Protein AF-0000000084822245 (afdb_homodimer)

Foldseek 3Di:
DPDPDDPPPPPLDQAKFWDADDFDVVLVVLQLVQLLVFADADDDPDDDDLAADDCPVVLLVLSLCVNPPDDVVVVSVVLRLQFGKIWGWDDDPPDPGTKIKIKTWDAAPDLQAFEEEEEEFPPFFQSLLSVLQCCQRPNPDCVVFHHHGYMYIGQDPFQPIHFDDPPDPRLLRRLVVVLSVCVSVVQQAHEYEYQFALQLGQLSRSVSNNVCCLWPVCRHHQEYEHENDDFDQDDCVLDVVSNVQVVVCQVVVDCPDPRHVLLSVLQVPLPPPPPCPCVPVPPPVPDLLDLPVVQVVVLSHLSSLLVVLVQSLQQLQADDDDDSNSSVNRSCSCRSSGVSSSSVSSSSSSNDDDDCDDTDPDAHEYEYEWESEADPDPDPSLCRYPPHHGGRGTDGPSSSVSRHHYQHYHYHYYDCRRCSPRPSVVVSVRVSSRLVRCLPDPNVVSRSPCPPPPPDPPPCPPPPPDDDPDPPPPDPPDPPDPPDPDDPCVPPSVVSSVVNVCSNDDLPDDDPPVPPDDPPDVRPPPPPPDDPPPPDPDPPDDD/DPDPDDPPPPPQDQAKFWDADDFDVVLVVLVLVQLLVFADADDDPDDDDLAADDCCVVLLVLSLCVNPPDDVVVVSVVLRVQFGKIWGWDDDPPDPGTKIKIKTWDAAPDLQAFEEEEEEFPPFFQSLLSVLQCCQRPNPDCVVFHHHGYMYIGQDPFQPIHFDDPPDPRLLRRLVVVLSVCVSVVQQAHEYEYQFALQLGQLSRSVSNNVCCLWPVCRHHQEYEYENDDFDQDDCVLDVVLNVQVVVCQVVVDCPDPRHVLLSVLQVPLPPPPPCPCVPVPPPVPPLLDLPVVQVVVLSHLSSLLVVLVQSLQQLQADDDDDSNRSVVRSCSCRSSGVSSSSVSSSCSSNDDDDCDDTDPDAHEYFYEWESEADPDPDPSLCRYPPHHGGRGTDGPSSSVSRHHYQHYHYHYYDCRRCSPRPSVVRSVRVSSRLVRCLPDPNVVSSSPCPPPPPDPPPPPPPPPDDDPDDPPPDPPDPPDPPDPDPPCVPPSVVSSVVNVCSNDDLPDDDPPPPPDDPPDPRPPPPPPDDPPPPPPDPPDDD

pLDDT: mean 76.42, std 26.6, range [18.33, 98.88]

InterPro domains:
  IPR010497 Epoxide hydrolase, N-terminal [PF06441] (16-126)
  IPR029058 Alpha/Beta hydrolase fold [G3DSA:3.40.50.1820] (16-441)
  IPR029058 Alpha/Beta hydrolase fold [SSF53474] (12-353)

Secondary structure (DSSP, 8-state):
-------------S--EE------HHHHHHHHHHHHT--PPPPPSSSPPSSB--THHHHHHHHHHHHHT--HHHHHHHHHHHS-EEEEEE--TT-SSPEEEEEEEE--SSTT-EEEEEEPPTT--GGGGGGGHHHHHS-S-TTTS--EEEEEEPPTTSTTSPPPPTT--HHHHHHHHHHHHHHHTT-SSEEEEE-S-TTTSGGGHHHHHHHHHHHH-TTTEEEEEEES-------TTT-HHHHHHHHHHHHHTS--TT--HHHHHHHHHS-S------S-----TT----SHHHHHHHHH-HHHHHHHHHHHHHHTT-SSPPPHHHHHHHHHHHHTT-THHHHHHHHHHHH-----PPPPSSPPEEEEEEE-B--TTS-HHHHHSBSPPPP-----GGGGGGT-EEEEEEEESB---SHHHH-THHHHHHHHHHHHHHHHSTTHHHHH------S-----------------------------------HHHHHHHHHHHHHHS-TT---SSTTSSS-----TT------------------/-------------S--EE------HHHHHHHHHHHHT--PPPPPSSSPPSSB--THHHHHHHHHHHHHT--HHHHHHHHHHHS-EEEEEE--TT-SSPEEEEEEEE--SSTT-EEEEEEPPTT--GGGGGGGHHHHHS-S-TTTS--EEEEEEPPTTSTTSPPPPTT--HHHHHHHHHHHHHHHTT-SSEEEEE-S-TTTSGGGHHHHHHHHHHHH-TTTEEEEEEES-------TTT-HHHHHHHHHHHHHTS--TT--HHHHHHHHHS-S------S-----TT----SHHHHHHHTT-HHHHHHHHHHHHHHTT-SSPPPHHHHHHHHHHHHTT-THHHHHHHHHHHH-----PPPPSSPPEEEEEEE-B--TTS-HHHHHSBSPPPP-----GGGGGGT-EEEEEEEESB---SHHHH-THHHHHHHHHHHHHHHHSTTHHHHH------S----------------------------------HHHHHHHHHHHHHHHS-TT---SSTTSS------TT------------------

Sequence (1086 aa):
MATPLEPGAVLWDDEIRPYRIHVSSKYLDLTRQKLELTRLPHETSGPTSRDWWEPKTQIEPLIDFWLEKYDWRQQEDVFNDQLPQFRTAVTVPGSESPVRLHFVHVRSPHEHAVPLILVPPFPFANLSLGHLIRPLAEPEDPDEQQPFHVVIPSLPGLGFSDALPGNTPVIPATADILDLVMSRLSYKHYLVSNTSSAASSPAGIDWRLANHLAMYHSGSCLGAHFINPLLSAPTLKEAPLEWMKWSIARLFRAPLFGYQSEDMLSLNQAGPAPGRSTSPISPGPASVIEPNTPSYALCDSPVGLLTLVLKIIRVLGVQKDFSEADIITFTQTAWLPGPEAAMRLWAYCLTHQEKGLPRPAKKPDVAITVFSGVAKDADVEAQNTLPRAALVPYACPAWANVSYNAVHIRRIAGSPGLVARDRPELIGEGVRGLASRLLSSSGGSRLRNREQPGTAPLREVVVVVPPDSASGGESRPQPRSPQTMAPTAQGEATWRLERIRESSETPNKTRPEDRARAGPDADFDGASPDTIVVTPPLNEGLRMATPLEPGAVLWDDEIRPYRIHVSSKYLDLTRQKLELTRLPHETSGPTSRDWWEPKTQIEPLIDFWLEKYDWRQQEDVFNDQLPQFRTAVTVPGSESPVRLHFVHVRSPHEHAVPLILVPPFPFANLSLGHLIRPLAEPEDPDEQQPFHVVIPSLPGLGFSDALPGNTPVIPATADILDLVMSRLSYKHYLVSNTSSAASSPAGIDWRLANHLAMYHSGSCLGAHFINPLLSAPTLKEAPLEWMKWSIARLFRAPLFGYQSEDMLSLNQAGPAPGRSTSPISPGPASVIEPNTPSYALCDSPVGLLTLVLKIIRVLGVQKDFSEADIITFTQTAWLPGPEAAMRLWAYCLTHQEKGLPRPAKKPDVAITVFSGVAKDADVEAQNTLPRAALVPYACPAWANVSYNAVHIRRIAGSPGLVARDRPELIGEGVRGLASRLLSSSGGSRLRNREQPGTAPLREVVVVVPPDSASGGESRPQPRSPQTMAPTAQGEATWRLERIRESSETPNKTRPEDRARAGPDADFDGASPDTIVVTPPLNEGLR

Solvent-accessible surface area (backbone atoms only — not comparable to full-atom values): 61330 Å² total; per-residue (Å²): 134,80,78,74,78,71,82,76,71,75,70,78,53,86,52,79,38,81,48,70,80,69,80,43,62,69,59,54,50,49,50,50,55,50,60,69,65,38,25,50,59,67,78,63,56,67,63,76,53,69,61,42,56,77,57,62,81,60,46,55,58,49,52,49,41,53,74,72,69,54,54,65,69,61,49,43,49,48,49,53,72,73,42,57,32,30,33,32,45,40,83,47,90,87,43,93,59,60,34,39,41,22,29,36,55,46,75,27,90,51,82,75,27,33,41,32,40,43,35,38,43,53,89,51,38,35,80,76,50,60,84,56,44,53,64,38,26,58,32,94,47,55,90,82,35,72,26,19,25,40,34,28,45,21,55,63,15,27,48,77,12,38,49,68,42,50,86,54,62,60,58,65,52,51,34,51,50,52,54,48,49,39,45,69,68,42,37,70,34,32,35,31,25,29,41,30,34,19,59,48,28,67,69,22,49,26,41,51,33,33,49,46,33,22,55,74,35,47,88,31,26,62,24,27,24,38,31,28,50,90,62,57,77,56,38,66,88,83,28,48,68,57,19,50,48,48,51,51,23,62,73,64,68,44,59,41,91,75,39,44,63,65,49,55,52,26,58,64,65,51,43,81,60,77,63,79,62,64,57,60,75,68,58,51,75,74,73,60,76,54,41,53,50,59,22,35,9,41,44,44,10,70,65,15,36,42,43,46,52,53,48,50,46,41,28,34,37,55,74,64,79,72,52,73,65,52,52,50,49,55,37,47,45,33,53,73,70,34,47,42,40,40,36,45,51,50,38,46,50,66,74,45,72,80,73,85,63,78,77,55,92,65,57,35,39,28,12,39,39,26,33,52,22,73,61,91,78,60,66,60,64,57,65,53,22,36,76,40,48,40,73,50,69,52,33,56,67,62,38,44,55,74,67,31,38,74,74,28,80,42,83,40,85,33,59,64,35,33,24,61,75,60,43,46,65,57,55,55,52,36,47,39,42,34,48,53,54,39,49,73,38,93,55,24,64,57,52,51,62,68,61,69,58,80,65,75,76,70,78,75,80,68,77,78,72,79,77,83,80,78,76,78,75,76,77,73,72,79,74,72,76,79,72,78,73,76,85,70,82,69,62,61,68,52,48,53,53,43,52,23,42,58,66,21,43,66,87,74,76,75,72,82,75,86,65,76,77,78,71,87,59,79,44,86,72,64,83,61,86,75,82,81,74,75,74,72,79,78,79,78,80,80,128,131,81,78,76,79,72,83,75,73,75,72,80,53,83,53,79,37,82,48,72,80,66,79,45,64,68,58,54,51,49,50,50,56,50,60,70,63,39,25,49,59,68,78,62,57,67,64,77,54,70,60,41,54,78,59,61,82,62,46,54,59,49,52,50,40,53,74,70,68,54,53,65,69,60,49,45,49,49,49,52,72,73,43,57,33,30,33,33,46,39,81,48,90,86,44,94,59,61,35,39,42,22,29,36,57,46,76,29,90,50,83,77,28,33,41,31,38,44,35,37,42,55,90,51,40,34,81,76,50,61,84,58,46,53,64,37,25,58,32,94,47,55,91,82,35,72,25,20,24,41,33,27,44,22,55,62,16,27,48,78,11,38,50,69,41,49,86,54,62,59,58,66,51,51,33,51,49,51,54,48,50,38,46,71,69,43,37,71,36,32,36,32,27,28,39,31,35,21,61,48,30,67,71,22,50,27,40,51,33,33,49,46,33,22,55,74,35,47,89,32,25,64,22,28,25,38,32,29,50,90,63,57,78,58,39,65,87,82,28,48,69,55,19,48,47,49,51,51,24,61,74,65,69,42,59,41,91,75,40,44,63,64,50,54,53,24,56,64,64,52,42,80,61,78,62,80,64,65,57,59,76,68,56,54,76,76,69,60,76,54,41,54,51,60,22,35,10,41,43,44,9,70,65,13,36,42,43,48,51,52,48,50,48,41,27,34,36,56,74,63,81,72,52,73,66,52,53,50,49,56,38,46,45,35,52,73,70,33,47,42,41,40,36,44,51,48,39,47,48,65,72,45,72,82,73,85,64,77,77,55,92,65,59,36,38,27,11,40,38,26,33,54,22,73,62,90,80,59,67,63,63,56,66,53,23,35,76,40,47,42,72,51,69,52,31,55,67,60,37,44,55,73,67,31,38,74,74,29,80,44,84,40,87,32,59,62,36,35,23,61,74,60,43,45,65,56,55,54,52,36,46,37,42,36,47,54,53,40,48,73,38,94,55,25,63,57,50,51,63,68,62,68,58,81,64,74,76,69,80,75,80,68,77,79,72,79,77,84,81,77,78,80,73,74,76,73,69,77,78,70,76,80,71,79,74,74,86,68,82,66,61,60,67,51,48,52,51,44,50,25,41,58,65,20,43,68,80,69,78,77,72,84,76,84,69,77,78,78,70,87,59,79,47,82,69,62,84,62,84,74,80,81,76,74,75,72,80,77,81,78,83,83,126

Organism: Colletotrichum graminicola (strain M1.001 / M2 / FGSC 10212) (NCBI:txid645133)

Radius of gyration: 34.39 Å; Cα contacts (8 Å, |Δi|>4): 1720; chains: 2; bounding box: 79×116×100 Å

Structure (mmCIF, N/CA/C/O backbone):
data_AF-0000000084822245-model_v1
#
loop_
_entity.id
_entity.type
_entity.pdbx_description
1 polymer 'Epoxide hydrolase'
#
loop_
_atom_site.group_PDB
_atom_site.id
_atom_site.type_symbol
_atom_site.label_atom_id
_atom_site.label_alt_id
_atom_site.label_comp_id
_atom_site.label_asym_id
_atom_site.label_entity_id
_atom_site.label_seq_id
_atom_site.pdbx_PDB_ins_code
_atom_site.Cartn_x
_atom_site.Cartn_y
_atom_site.Cartn_z
_atom_site.occupancy
_atom_site.B_iso_or_equiv
_atom_site.auth_seq_id
_atom_site.auth_comp_id
_atom_site.auth_asym_id
_atom_site.auth_atom_id
_atom_site.pdbx_PDB_model_num
ATOM 1 N N . MET A 1 1 ? 24.109 5.301 -55.281 1 18.33 1 MET A N 1
ATOM 2 C CA . MET A 1 1 ? 22.719 5.133 -54.844 1 18.33 1 MET A CA 1
ATOM 3 C C . MET A 1 1 ? 22.609 4.027 -53.812 1 18.33 1 MET A C 1
ATOM 5 O O . MET A 1 1 ? 22.672 2.844 -54.156 1 18.33 1 MET A O 1
ATOM 9 N N . ALA A 1 2 ? 23.188 4.062 -52.656 1 20.89 2 ALA A N 1
ATOM 10 C CA . ALA A 1 2 ? 23.516 3.035 -51.688 1 20.89 2 ALA A CA 1
ATOM 11 C C . ALA A 1 2 ? 22.25 2.414 -51.094 1 20.89 2 ALA A C 1
ATOM 13 O O . ALA A 1 2 ? 21.328 3.129 -50.688 1 20.89 2 ALA A O 1
ATOM 14 N N . THR A 1 3 ? 21.812 1.276 -51.625 1 23.02 3 THR A N 1
ATOM 15 C CA . THR A 1 3 ? 20.547 0.633 -51.312 1 23.02 3 THR A CA 1
ATOM 16 C C . THR A 1 3 ? 20.406 0.38 -49.812 1 23.02 3 THR A C 1
ATOM 18 O O . THR A 1 3 ? 21.281 -0.234 -49.219 1 23.02 3 THR A O 1
ATOM 21 N N . PRO A 1 4 ? 19.672 1.119 -49.031 1 25.36 4 PRO A N 1
ATOM 22 C CA . PRO A 1 4 ? 19.594 1.156 -47.562 1 25.36 4 PRO A CA 1
ATOM 23 C C . PRO A 1 4 ? 19.234 -0.201 -46.969 1 25.36 4 PRO A C 1
ATOM 25 O O . PRO A 1 4 ? 18.422 -0.937 -47.531 1 25.36 4 PRO A O 1
ATOM 28 N N . LEU A 1 5 ? 20.141 -0.923 -46.438 1 27.14 5 LEU A N 1
ATOM 29 C CA . LEU A 1 5 ? 19.969 -2.262 -45.875 1 27.14 5 LEU A CA 1
ATOM 30 C C . LEU A 1 5 ? 18.75 -2.322 -44.969 1 27.14 5 LEU A C 1
ATOM 32 O O . LEU A 1 5 ? 18.562 -1.444 -44.125 1 27.14 5 LEU A O 1
ATOM 36 N N . GLU A 1 6 ? 17.578 -2.865 -45.375 1 26.8 6 GLU A N 1
ATOM 37 C CA . GLU A 1 6 ? 16.266 -3.027 -44.781 1 26.8 6 GLU A CA 1
ATOM 38 C C . GLU A 1 6 ? 16.359 -3.561 -43.344 1 26.8 6 GLU A C 1
ATOM 40 O O . GLU A 1 6 ? 17.219 -4.41 -43.062 1 26.8 6 GLU A O 1
ATOM 45 N N . PRO A 1 7 ? 16.125 -2.826 -42.281 1 31.34 7 PRO A N 1
ATOM 46 C CA . PRO A 1 7 ? 16.188 -3.248 -40.875 1 31.34 7 PRO A CA 1
ATOM 47 C C . PRO A 1 7 ? 15.68 -4.672 -40.656 1 31.34 7 PRO A C 1
ATOM 49 O O . PRO A 1 7 ? 14.586 -5.016 -41.125 1 31.34 7 PRO A O 1
ATOM 52 N N . GLY A 1 8 ? 16.406 -5.727 -40.844 1 27.72 8 GLY A N 1
ATOM 53 C CA . GLY A 1 8 ? 16.031 -7.129 -40.75 1 27.72 8 GLY A CA 1
ATOM 54 C C . GLY A 1 8 ? 15.117 -7.434 -39.594 1 27.72 8 GLY A C 1
ATOM 55 O O . GLY A 1 8 ? 15.43 -7.105 -38.438 1 27.72 8 GLY A O 1
ATOM 56 N N . ALA A 1 9 ? 13.75 -7.43 -39.562 1 31.97 9 ALA A N 1
ATOM 57 C CA . ALA A 1 9 ? 12.672 -8.023 -38.781 1 31.97 9 ALA A CA 1
ATOM 58 C C . ALA A 1 9 ? 13.117 -9.336 -38.156 1 31.97 9 ALA A C 1
ATOM 60 O O . ALA A 1 9 ? 13.383 -10.32 -38.844 1 31.97 9 ALA A O 1
ATOM 61 N N . VAL A 1 10 ? 14.094 -9.328 -37.281 1 34.47 10 VAL A N 1
ATOM 62 C CA . VAL A 1 10 ? 14.266 -10.617 -36.594 1 34.47 10 VAL A CA 1
ATOM 63 C C . VAL A 1 10 ? 12.93 -11.352 -36.562 1 34.47 10 VAL A C 1
ATOM 65 O O . VAL A 1 10 ? 11.969 -10.875 -35.938 1 34.47 10 VAL A O 1
ATOM 68 N N . LEU A 1 11 ? 12.406 -11.875 -37.438 1 36.94 11 LEU A N 1
ATOM 69 C CA . LEU A 1 11 ? 11.289 -12.812 -37.531 1 36.94 11 LEU A CA 1
ATOM 70 C C . LEU A 1 11 ? 11.164 -13.656 -36.281 1 36.94 11 LEU A C 1
ATOM 72 O O . LEU A 1 11 ? 11.977 -14.555 -36.031 1 36.94 11 LEU A O 1
ATOM 76 N N . TRP A 1 12 ? 11.031 -13.109 -35.062 1 48.22 12 TRP A N 1
ATOM 77 C CA . TRP A 1 12 ? 10.664 -13.875 -33.875 1 48.22 12 TRP A CA 1
ATOM 78 C C . TRP A 1 12 ? 9.734 -15.031 -34.219 1 48.22 12 TRP A C 1
ATOM 80 O O . TRP A 1 12 ? 8.625 -14.82 -34.719 1 48.22 12 TRP A O 1
ATOM 90 N N . ASP A 1 13 ? 10.195 -16.078 -34.75 1 58.66 13 ASP A N 1
ATOM 91 C CA . ASP A 1 13 ? 9.594 -17.344 -35.188 1 58.66 13 ASP A CA 1
ATOM 92 C C . ASP A 1 13 ? 8.938 -18.078 -34 1 58.66 13 ASP A C 1
ATOM 94 O O . ASP A 1 13 ? 9.258 -17.797 -32.844 1 58.66 13 ASP A O 1
ATOM 98 N N . ASP A 1 14 ? 7.746 -18.719 -34.156 1 73.56 14 ASP A N 1
ATOM 99 C CA . ASP A 1 14 ? 6.883 -19.578 -33.344 1 73.56 14 ASP A CA 1
ATOM 100 C C . ASP A 1 14 ? 7.664 -20.734 -32.75 1 73.56 14 ASP A C 1
ATOM 102 O O . ASP A 1 14 ? 7.082 -21.641 -32.125 1 73.56 14 ASP A O 1
ATOM 106 N N . GLU A 1 15 ? 9.023 -20.562 -32.656 1 86.88 15 GLU A N 1
ATOM 107 C CA . GLU A 1 15 ? 9.812 -21.719 -32.219 1 86.88 15 GLU A CA 1
ATOM 108 C C . GLU A 1 15 ? 10.07 -21.688 -30.719 1 86.88 15 GLU A C 1
ATOM 110 O O . GLU A 1 15 ? 10.25 -20.625 -30.141 1 86.88 15 GLU A O 1
ATOM 115 N N . ILE A 1 16 ? 9.992 -22.812 -30.031 1 94 16 ILE A N 1
ATOM 116 C CA . ILE A 1 16 ? 10.398 -23.031 -28.641 1 94 16 ILE A CA 1
ATOM 117 C C . ILE A 1 16 ? 11.906 -23.266 -28.578 1 94 16 ILE A C 1
ATOM 119 O O . ILE A 1 16 ? 12.438 -24.156 -29.234 1 94 16 ILE A O 1
ATOM 123 N N . ARG A 1 17 ? 12.641 -22.453 -27.781 1 93.75 17 ARG A N 1
ATOM 124 C CA . ARG A 1 17 ? 14.094 -22.547 -27.672 1 93.75 17 ARG A CA 1
ATOM 125 C C . ARG A 1 17 ? 14.516 -22.828 -26.234 1 93.75 17 ARG A C 1
ATOM 127 O O . ARG A 1 17 ? 13.938 -22.281 -25.281 1 93.75 17 ARG A O 1
ATOM 134 N N . PRO A 1 18 ? 15.492 -23.75 -26.141 1 95 18 PRO A N 1
ATOM 135 C CA . PRO A 1 18 ? 16.062 -23.891 -24.797 1 95 18 PRO A CA 1
ATOM 136 C C . PRO A 1 18 ? 16.594 -22.562 -24.234 1 95 18 PRO A C 1
ATOM 138 O O . PRO A 1 18 ? 17.062 -21.719 -25 1 95 18 PRO A O 1
ATOM 141 N N . TYR A 1 19 ? 16.469 -22.438 -22.922 1 95.44 19 TYR A N 1
ATOM 142 C CA . TYR A 1 19 ? 16.859 -21.188 -22.281 1 95.44 19 TYR A CA 1
ATOM 143 C C . TYR A 1 19 ? 17.75 -21.469 -21.062 1 95.44 19 TYR A C 1
ATOM 145 O O . TYR A 1 19 ? 17.484 -22.391 -20.297 1 95.44 19 TYR A O 1
ATOM 153 N N . ARG A 1 20 ? 18.828 -20.766 -20.969 1 95.31 20 ARG A N 1
ATOM 154 C CA . ARG A 1 20 ? 19.672 -20.766 -19.797 1 95.31 20 ARG A CA 1
ATOM 155 C C . ARG A 1 20 ? 19.766 -19.375 -19.172 1 95.31 20 ARG A C 1
ATOM 157 O O . ARG A 1 20 ? 20.078 -18.406 -19.875 1 95.31 20 ARG A O 1
ATOM 164 N N . ILE A 1 21 ? 19.547 -19.312 -17.906 1 95.81 21 ILE A N 1
ATOM 165 C CA . ILE A 1 21 ? 19.594 -18.047 -17.203 1 95.81 21 ILE A CA 1
ATOM 166 C C . ILE A 1 21 ? 21.031 -17.562 -17.109 1 95.81 21 ILE A C 1
ATOM 168 O O . ILE A 1 21 ? 21.938 -18.344 -16.781 1 95.81 21 ILE A O 1
ATOM 172 N N . HIS A 1 22 ? 21.219 -16.375 -17.453 1 95.25 22 HIS A N 1
ATOM 173 C CA . HIS A 1 22 ? 22.5 -15.711 -17.25 1 95.25 22 HIS A CA 1
ATOM 174 C C . HIS A 1 22 ? 22.312 -14.227 -16.938 1 95.25 22 HIS A C 1
ATOM 176 O O . HIS A 1 22 ? 22.094 -13.422 -17.844 1 95.25 22 HIS A O 1
ATOM 182 N N . VAL A 1 23 ? 22.547 -13.852 -15.719 1 94.25 23 VAL A N 1
ATOM 183 C CA . VAL A 1 23 ? 22.359 -12.477 -15.281 1 94.25 23 VAL A CA 1
ATOM 184 C C . VAL A 1 23 ? 23.688 -11.719 -15.391 1 94.25 23 VAL A C 1
ATOM 186 O O . VAL A 1 23 ? 24.734 -12.219 -14.984 1 94.25 23 VAL A O 1
ATOM 189 N N . SER A 1 24 ? 23.578 -10.523 -15.898 1 93.12 24 SER A N 1
ATOM 190 C CA . SER A 1 24 ? 24.766 -9.688 -16.031 1 93.12 24 SER A CA 1
ATOM 191 C C . SER A 1 24 ? 25.359 -9.344 -14.664 1 93.12 24 SER A C 1
ATOM 193 O O . SER A 1 24 ? 24.625 -9.117 -13.703 1 93.12 24 SER A O 1
ATOM 195 N N . SER A 1 25 ? 26.688 -9.289 -14.633 1 93.06 25 SER A N 1
ATOM 196 C CA . SER A 1 25 ? 27.391 -8.93 -13.398 1 93.06 25 SER A CA 1
ATOM 197 C C . SER A 1 25 ? 27.047 -7.508 -12.969 1 93.06 25 SER A C 1
ATOM 199 O O . SER A 1 25 ? 27.094 -7.191 -11.773 1 93.06 25 SER A O 1
ATOM 201 N N . LYS A 1 26 ? 26.734 -6.727 -13.898 1 91.88 26 LYS A N 1
ATOM 202 C CA . LYS A 1 26 ? 26.359 -5.344 -13.594 1 91.88 26 LYS A CA 1
ATOM 203 C C . LYS A 1 26 ? 25.219 -5.285 -12.594 1 91.88 26 L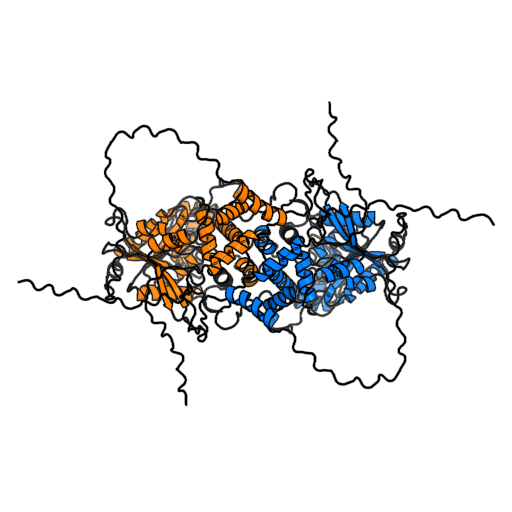YS A C 1
ATOM 205 O O . LYS A 1 26 ? 25.25 -4.5 -11.641 1 91.88 26 LYS A O 1
ATOM 210 N N . TYR A 1 27 ? 24.281 -6.141 -12.781 1 92.38 27 TYR A N 1
ATOM 211 C CA . TYR A 1 27 ? 23.094 -6.137 -11.922 1 92.38 27 TYR A CA 1
ATOM 212 C C . TYR A 1 27 ? 23.406 -6.777 -10.57 1 92.38 27 TYR A C 1
ATOM 214 O O . TYR A 1 27 ? 22.844 -6.383 -9.547 1 92.38 27 TYR A O 1
ATOM 222 N N . LEU A 1 28 ? 24.281 -7.727 -10.602 1 95.75 28 LEU A N 1
ATOM 223 C CA . LEU A 1 28 ? 24.703 -8.336 -9.344 1 95.75 28 LEU A CA 1
ATOM 224 C C . LEU A 1 28 ? 25.531 -7.363 -8.516 1 95.75 28 LEU A C 1
ATOM 226 O O . LEU A 1 28 ? 25.375 -7.277 -7.297 1 95.75 28 LEU A O 1
ATOM 230 N N . ASP A 1 29 ? 26.375 -6.605 -9.203 1 95.88 29 ASP A N 1
ATOM 231 C CA . ASP A 1 29 ? 27.172 -5.586 -8.531 1 95.88 29 ASP A CA 1
ATOM 232 C C . ASP A 1 29 ? 26.281 -4.477 -7.973 1 95.88 29 ASP A C 1
ATOM 234 O O . ASP A 1 29 ? 26.484 -4.012 -6.848 1 95.88 29 ASP A O 1
ATOM 238 N N . LEU A 1 30 ? 25.328 -4.082 -8.758 1 95.31 30 LEU A N 1
ATOM 239 C CA . LEU A 1 30 ? 24.391 -3.072 -8.305 1 95.31 30 LEU A CA 1
ATOM 240 C C . LEU A 1 30 ? 23.641 -3.543 -7.059 1 95.31 30 LEU A C 1
ATOM 242 O O . LEU A 1 30 ? 23.438 -2.766 -6.125 1 95.31 30 LEU A O 1
ATOM 246 N N . THR A 1 31 ? 23.219 -4.809 -7.086 1 97.12 31 THR A N 1
ATOM 247 C CA . THR A 1 31 ? 22.531 -5.379 -5.938 1 97.12 31 THR A CA 1
ATOM 248 C C . THR A 1 31 ? 23.391 -5.301 -4.684 1 97.12 31 THR A C 1
ATOM 250 O O . THR A 1 31 ? 22.922 -4.898 -3.621 1 97.12 31 THR A O 1
ATOM 253 N N . ARG A 1 32 ? 24.625 -5.617 -4.84 1 96.94 32 ARG A N 1
ATOM 254 C CA . ARG A 1 32 ? 25.547 -5.586 -3.711 1 96.94 32 ARG A CA 1
ATOM 255 C C . ARG A 1 32 ? 25.75 -4.16 -3.203 1 96.94 32 ARG A C 1
ATOM 257 O O . ARG A 1 32 ? 25.703 -3.916 -1.994 1 96.94 32 ARG A O 1
ATOM 264 N N . GLN A 1 33 ? 25.953 -3.219 -4.094 1 96.94 33 GLN A N 1
ATOM 265 C CA . GLN A 1 33 ? 26.141 -1.821 -3.721 1 96.94 33 GLN A CA 1
ATOM 266 C C . GLN A 1 33 ? 24.938 -1.287 -2.961 1 96.94 33 GLN A C 1
ATOM 268 O O . GLN A 1 33 ? 25.078 -0.619 -1.936 1 96.94 33 GLN A O 1
ATOM 273 N N . LYS A 1 34 ? 23.797 -1.631 -3.428 1 97.12 34 LYS A N 1
ATOM 274 C CA . LYS A 1 34 ? 22.562 -1.165 -2.787 1 97.12 34 LYS A CA 1
ATOM 275 C C . LYS A 1 34 ? 22.391 -1.8 -1.411 1 97.12 34 LYS A C 1
ATOM 277 O O . LYS A 1 34 ? 21.969 -1.135 -0.465 1 97.12 34 LYS A O 1
ATOM 282 N N . LEU A 1 35 ? 22.703 -3.051 -1.323 1 97.06 35 LEU A N 1
ATOM 283 C CA . LEU A 1 35 ? 22.594 -3.723 -0.033 1 97.06 35 LEU A CA 1
ATOM 284 C C . LEU A 1 35 ? 23.578 -3.125 0.973 1 97.06 35 LEU A C 1
ATOM 286 O O . LEU A 1 35 ? 23.25 -2.979 2.152 1 97.06 35 LEU A O 1
ATOM 290 N N . GLU A 1 36 ? 24.703 -2.719 0.526 1 95.31 36 GLU A N 1
ATOM 291 C CA . GLU A 1 36 ? 25.719 -2.143 1.404 1 95.31 36 GLU A CA 1
ATOM 292 C C . GLU A 1 36 ? 25.281 -0.771 1.916 1 95.31 36 GLU A C 1
ATOM 294 O O . GLU A 1 36 ? 25.703 -0.349 2.998 1 95.31 36 GLU A O 1
ATOM 299 N N . LEU A 1 37 ? 24.422 -0.108 1.154 1 95.38 37 LEU A N 1
ATOM 300 C CA . LEU A 1 37 ? 23.969 1.233 1.51 1 95.38 37 LEU A CA 1
ATOM 301 C C . LEU A 1 37 ? 22.594 1.188 2.178 1 95.38 37 LEU A C 1
ATOM 303 O O . LEU A 1 37 ? 21.922 2.215 2.295 1 95.38 37 LEU A O 1
ATOM 307 N N . THR A 1 38 ? 22.234 0.016 2.611 1 95.75 38 THR A N 1
ATOM 308 C CA . THR A 1 38 ? 20.891 -0.171 3.148 1 95.75 38 THR A CA 1
ATOM 309 C C . THR A 1 38 ? 20.656 0.739 4.352 1 95.75 38 THR A C 1
ATOM 311 O O . THR A 1 38 ? 21.531 0.876 5.211 1 95.75 38 THR A O 1
ATOM 314 N N . ARG A 1 39 ? 19.516 1.399 4.34 1 94.94 39 ARG A N 1
ATOM 315 C CA . ARG A 1 39 ? 19.047 2.166 5.484 1 94.94 39 ARG A CA 1
ATOM 316 C C . ARG A 1 39 ? 17.719 1.612 5.996 1 94.94 39 ARG A C 1
ATOM 318 O O . ARG A 1 39 ? 16.719 1.635 5.285 1 94.94 39 ARG A O 1
ATOM 325 N N . LEU A 1 40 ? 17.703 1.13 7.25 1 93.88 40 LEU A N 1
ATOM 326 C CA . LEU A 1 40 ? 16.516 0.5 7.84 1 93.88 40 LEU A CA 1
ATOM 327 C C . LEU A 1 40 ? 15.727 1.504 8.664 1 93.88 40 LEU A C 1
ATOM 329 O O . LEU A 1 40 ? 16.281 2.486 9.164 1 93.88 40 LEU A O 1
ATOM 333 N N . PRO A 1 41 ? 14.406 1.301 8.766 1 92.56 41 PRO A N 1
ATOM 334 C CA . PRO A 1 41 ? 13.594 2.148 9.648 1 92.56 41 PRO A CA 1
ATOM 335 C C . PRO A 1 41 ? 14.047 2.086 11.102 1 92.56 41 PRO A C 1
ATOM 337 O O . PRO A 1 41 ? 14.547 1.051 11.555 1 92.56 41 PRO A O 1
ATOM 340 N N . HIS A 1 42 ? 13.742 3.234 11.789 1 86.94 42 HIS A N 1
ATOM 341 C CA . HIS A 1 42 ? 14.016 3.27 13.227 1 86.94 42 HIS A CA 1
ATOM 342 C C . HIS A 1 42 ? 12.945 2.508 14.008 1 86.94 42 HIS A C 1
ATOM 344 O O . HIS A 1 42 ? 11.773 2.52 13.633 1 86.94 42 HIS A O 1
ATOM 350 N N . GLU A 1 43 ? 13.422 1.843 15 1 78.38 43 GLU A N 1
ATOM 351 C CA . GLU A 1 43 ? 12.469 1.175 15.875 1 78.38 43 GLU A CA 1
ATOM 352 C C . GLU A 1 43 ? 11.875 2.148 16.891 1 78.38 43 GLU A C 1
ATOM 354 O O . GLU A 1 43 ? 12.508 3.152 17.234 1 78.38 43 GLU A O 1
ATOM 359 N N . THR A 1 44 ? 10.641 1.865 17.156 1 71.12 44 THR A N 1
ATOM 360 C CA . THR A 1 44 ? 10.008 2.697 18.172 1 71.12 44 THR A CA 1
ATOM 361 C C . THR A 1 44 ? 10.539 2.35 19.562 1 71.12 44 THR A C 1
ATOM 363 O O . THR A 1 44 ? 11.039 1.24 19.781 1 71.12 44 THR A O 1
ATOM 366 N N . SER A 1 45 ? 10.531 3.367 20.328 1 65.06 45 SER A N 1
ATOM 367 C CA . SER A 1 45 ? 10.875 3.117 21.734 1 65.06 45 SER A CA 1
ATOM 368 C C . SER A 1 45 ? 9.758 2.367 22.453 1 65.06 45 SER A C 1
ATOM 370 O O . SER A 1 45 ? 8.578 2.564 22.141 1 65.06 45 SER A O 1
ATOM 372 N N . GLY A 1 46 ? 10.133 1.333 23.156 1 62.94 46 GLY A N 1
ATOM 373 C CA . GLY A 1 46 ? 9.156 0.621 23.969 1 62.94 46 GLY A CA 1
ATOM 374 C C . GLY A 1 46 ? 8.828 -0.758 23.422 1 62.94 46 GLY A C 1
ATOM 375 O O . GLY A 1 46 ? 9.609 -1.333 22.672 1 62.94 46 GLY A O 1
ATOM 376 N N . PRO A 1 47 ? 7.66 -1.082 23.891 1 60.31 47 PRO A N 1
ATOM 377 C CA . PRO A 1 47 ? 7.242 -2.436 23.516 1 60.31 47 PRO A CA 1
ATOM 378 C C . PRO A 1 47 ? 6.895 -2.562 22.031 1 60.31 47 PRO A C 1
ATOM 380 O O . PRO A 1 47 ? 6.57 -1.565 21.391 1 60.31 47 PRO A O 1
ATOM 383 N N . THR A 1 48 ? 6.977 -3.67 21.656 1 67.88 48 THR A N 1
ATOM 384 C CA . THR A 1 48 ? 6.613 -4.004 20.281 1 67.88 48 THR A CA 1
ATOM 385 C C . THR A 1 48 ? 5.156 -3.639 20 1 67.88 48 THR A C 1
ATOM 387 O O . THR A 1 48 ? 4.32 -3.682 20.906 1 67.88 48 THR A O 1
ATOM 390 N N . SER A 1 49 ? 4.965 -3.246 18.812 1 73.06 49 SER A N 1
ATOM 391 C CA . SER A 1 49 ? 3.621 -2.84 18.406 1 73.06 49 SER A CA 1
ATOM 392 C C . SER A 1 49 ? 2.631 -3.992 18.547 1 73.06 49 SER A C 1
ATOM 394 O O . SER A 1 49 ? 2.953 -5.137 18.219 1 73.06 49 SER A O 1
ATOM 396 N N . ARG A 1 50 ? 1.525 -3.738 19.031 1 74.94 50 ARG A N 1
ATOM 397 C CA . ARG A 1 50 ? 0.445 -4.719 19.094 1 74.94 50 ARG A CA 1
ATOM 398 C C . ARG A 1 50 ? -0.297 -4.805 17.766 1 74.94 50 ARG A C 1
ATOM 400 O O . ARG A 1 50 ? -1.013 -5.777 17.516 1 74.94 50 ARG A O 1
ATOM 407 N N . ASP A 1 51 ? -0.002 -3.789 16.922 1 76.81 51 ASP A N 1
ATOM 408 C CA . ASP A 1 51 ? -0.836 -3.682 15.734 1 76.81 51 ASP A CA 1
ATOM 409 C C . ASP A 1 51 ? -0.098 -4.199 14.5 1 76.81 51 ASP A C 1
ATOM 411 O O . ASP A 1 51 ? -0.715 -4.75 13.586 1 76.81 51 ASP A O 1
ATOM 415 N N . TRP A 1 52 ? 1.204 -4.008 14.531 1 81.5 52 TRP A N 1
ATOM 416 C CA . TRP A 1 52 ? 1.911 -4.266 13.281 1 81.5 52 TRP A CA 1
ATOM 417 C C . TRP A 1 52 ? 3.113 -5.176 13.508 1 81.5 52 TRP A C 1
ATOM 419 O O . TRP A 1 52 ? 3.787 -5.074 14.539 1 81.5 52 TRP A O 1
ATOM 429 N N . TRP A 1 53 ? 3.314 -5.992 12.531 1 82.25 53 TRP A N 1
ATOM 430 C CA . TRP A 1 53 ? 4.48 -6.871 12.508 1 82.25 53 TRP A CA 1
ATOM 431 C C . TRP A 1 53 ? 5.77 -6.062 12.391 1 82.25 53 TRP A C 1
ATOM 433 O O . TRP A 1 53 ? 5.812 -5.051 11.695 1 82.25 53 TRP A O 1
ATOM 443 N N . GLU A 1 54 ? 6.785 -6.406 13.203 1 84.25 54 GLU A N 1
ATOM 444 C CA . GLU A 1 54 ? 8.109 -5.785 13.195 1 84.25 54 GLU A CA 1
ATOM 445 C C . GLU A 1 54 ? 9.164 -6.742 12.656 1 84.25 54 GLU A C 1
ATOM 447 O O . GLU A 1 54 ? 9.766 -7.5 13.414 1 84.25 54 GLU A O 1
ATOM 452 N N . PRO A 1 55 ? 9.516 -6.512 11.391 1 88.38 55 PRO A N 1
ATOM 453 C CA . PRO A 1 55 ? 10.328 -7.543 10.734 1 88.38 55 PRO A CA 1
ATOM 454 C C . PRO A 1 55 ? 11.828 -7.281 10.852 1 88.38 55 PRO A C 1
ATOM 456 O O . PRO A 1 55 ? 12.633 -8.031 10.297 1 88.38 55 PRO A O 1
ATOM 459 N N . LYS A 1 56 ? 12.242 -6.27 11.539 1 88.69 56 LYS A N 1
ATOM 460 C CA . LYS A 1 56 ? 13.648 -5.883 11.57 1 88.69 56 LYS A CA 1
ATOM 461 C C . LYS A 1 56 ? 14.531 -7.047 12.016 1 88.69 56 LYS A C 1
ATOM 463 O O . LYS A 1 56 ? 15.602 -7.277 11.453 1 88.69 56 LYS A O 1
ATOM 468 N N . THR A 1 57 ? 14.125 -7.797 13.008 1 87.62 57 THR A N 1
ATOM 469 C CA . THR A 1 57 ? 14.906 -8.898 13.562 1 87.62 57 THR A CA 1
ATOM 470 C C . THR A 1 57 ? 15.07 -10.016 12.531 1 87.62 57 THR A C 1
ATOM 472 O O . THR A 1 57 ? 16.031 -10.789 12.594 1 87.62 57 THR A O 1
ATOM 475 N N . GLN A 1 58 ? 14.172 -10.109 11.594 1 91.25 58 GLN A N 1
ATOM 476 C CA . GLN A 1 58 ? 14.266 -11.109 10.531 1 91.25 58 GLN A CA 1
ATOM 477 C C . GLN A 1 58 ? 15.039 -10.578 9.336 1 91.25 58 GLN A C 1
ATOM 479 O O . GLN A 1 58 ? 15.773 -11.32 8.68 1 91.25 58 GLN A O 1
ATOM 484 N N . ILE A 1 59 ? 14.938 -9.312 9.109 1 94.88 59 ILE A N 1
ATOM 485 C CA . ILE A 1 59 ? 15.469 -8.711 7.895 1 94.88 59 ILE A CA 1
ATOM 486 C C . ILE A 1 59 ? 16.984 -8.531 8.031 1 94.88 59 ILE A C 1
ATOM 488 O O . ILE A 1 59 ? 17.734 -8.781 7.082 1 94.88 59 ILE A O 1
ATOM 492 N N . GLU A 1 60 ? 17.453 -8.172 9.188 1 93.19 60 GLU A N 1
ATOM 493 C CA . GLU A 1 60 ? 18.875 -7.875 9.383 1 93.19 60 GLU A CA 1
ATOM 494 C C . GLU A 1 60 ? 19.734 -9.102 9.109 1 93.19 60 GLU A C 1
ATOM 496 O O . GLU A 1 60 ? 20.672 -9.039 8.312 1 93.19 60 GLU A O 1
ATOM 501 N N . PRO A 1 61 ? 19.344 -10.234 9.672 1 95.12 61 PRO A N 1
ATOM 502 C CA . PRO A 1 61 ? 20.141 -11.43 9.359 1 95.12 61 PRO A CA 1
ATOM 503 C C . PRO A 1 61 ? 20.047 -11.828 7.891 1 95.12 61 PRO A C 1
ATOM 505 O O . PRO A 1 61 ? 21.016 -12.367 7.328 1 95.12 61 PRO A O 1
ATOM 508 N N . LEU A 1 62 ? 18.953 -11.586 7.281 1 97.31 62 LEU A N 1
ATOM 509 C CA . LEU A 1 62 ? 18.781 -11.938 5.875 1 97.31 62 LEU A CA 1
ATOM 510 C C . LEU A 1 62 ? 19.672 -11.055 4.988 1 97.31 62 LEU A C 1
ATOM 512 O O . LEU A 1 62 ? 20.188 -11.523 3.969 1 97.31 62 LEU A O 1
ATOM 516 N N . ILE A 1 63 ? 19.812 -9.781 5.348 1 96.56 63 ILE A N 1
ATOM 517 C CA . ILE A 1 63 ? 20.703 -8.891 4.609 1 96.56 63 ILE A CA 1
ATOM 518 C C . ILE A 1 63 ? 22.141 -9.383 4.723 1 96.56 63 ILE A C 1
ATOM 520 O O . ILE A 1 63 ? 22.859 -9.453 3.723 1 96.56 63 ILE A O 1
ATOM 524 N N . ASP A 1 64 ? 22.516 -9.797 5.922 1 95.94 64 ASP A N 1
ATOM 525 C CA . ASP A 1 64 ? 23.844 -10.336 6.145 1 95.94 64 ASP A CA 1
ATOM 526 C C . ASP A 1 64 ? 24.078 -11.602 5.324 1 95.94 64 ASP A C 1
ATOM 528 O O . ASP A 1 64 ? 25.109 -11.75 4.676 1 95.94 64 ASP A O 1
ATOM 532 N N . PHE A 1 65 ? 23.188 -12.484 5.398 1 97.62 65 PHE A N 1
ATOM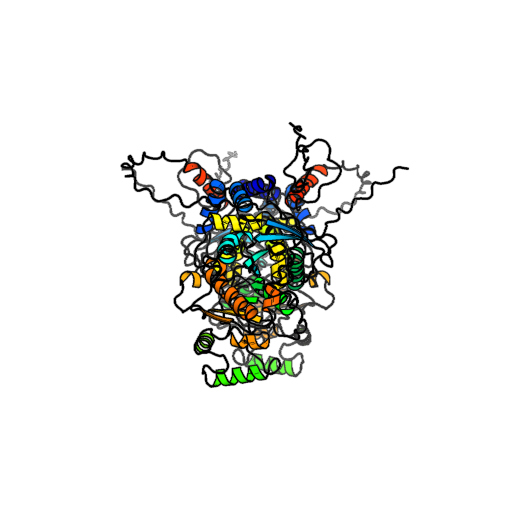 533 C CA . PHE A 1 65 ? 23.266 -13.727 4.629 1 97.62 65 PHE A CA 1
ATOM 534 C C . PHE A 1 65 ? 23.375 -13.43 3.137 1 97.62 65 PHE A C 1
ATOM 536 O O . PHE A 1 65 ? 24.172 -14.055 2.428 1 97.62 65 PHE A O 1
ATOM 543 N N . TRP A 1 66 ? 22.547 -12.445 2.695 1 97.75 66 TRP A N 1
ATOM 544 C CA . TRP A 1 66 ? 22.531 -12.055 1.288 1 97.75 66 TRP A CA 1
ATOM 545 C C . TRP A 1 66 ? 23.891 -11.531 0.844 1 97.75 66 TRP A C 1
ATOM 547 O O . TRP A 1 66 ? 24.359 -11.852 -0.249 1 97.75 66 TRP A O 1
ATOM 557 N N . LEU A 1 67 ? 24.594 -10.805 1.668 1 95.81 67 LEU A N 1
ATOM 558 C CA . LEU A 1 67 ? 25.844 -10.133 1.338 1 95.81 67 LEU A CA 1
ATOM 559 C C . LEU A 1 67 ? 27.031 -11.094 1.479 1 95.81 67 LEU A C 1
ATOM 561 O O . LEU A 1 67 ? 27.953 -11.07 0.666 1 95.81 67 LEU A O 1
ATOM 565 N N . GLU A 1 68 ? 26.875 -12.016 2.4 1 95.94 68 GLU A N 1
ATOM 566 C CA . GLU A 1 68 ? 28.094 -12.703 2.797 1 95.94 68 GLU A CA 1
ATOM 567 C C . GLU A 1 68 ? 28.062 -14.172 2.383 1 95.94 68 GLU A C 1
ATOM 569 O O . GLU A 1 68 ? 29.109 -14.781 2.146 1 95.94 68 GLU A O 1
ATOM 574 N N . LYS A 1 69 ? 26.906 -14.734 2.357 1 97 69 LYS A N 1
ATOM 575 C CA . LYS A 1 69 ? 26.844 -16.188 2.209 1 97 69 LYS A CA 1
ATOM 576 C C . LYS A 1 69 ? 26.141 -16.578 0.911 1 97 69 LYS A C 1
ATOM 578 O O . LYS A 1 69 ? 26.531 -17.547 0.26 1 97 69 LYS A O 1
ATOM 583 N N . TYR A 1 70 ? 25.25 -15.82 0.531 1 97.5 70 TYR A N 1
ATOM 584 C CA . TYR A 1 70 ? 24.469 -16.156 -0.65 1 97.5 70 TYR A CA 1
ATOM 585 C C . TYR A 1 70 ? 25.234 -15.836 -1.927 1 97.5 70 TYR A C 1
ATOM 587 O O . TYR A 1 70 ? 25.875 -14.789 -2.029 1 97.5 70 TYR A O 1
ATOM 595 N N . ASP A 1 71 ? 25.078 -16.797 -2.895 1 96.62 71 ASP A N 1
ATOM 596 C CA . ASP A 1 71 ? 25.688 -16.625 -4.203 1 96.62 71 ASP A CA 1
ATOM 597 C C . ASP A 1 71 ? 24.688 -16.891 -5.324 1 96.62 71 ASP A C 1
ATOM 599 O O . ASP A 1 71 ? 24.344 -18.047 -5.59 1 96.62 71 ASP A O 1
ATOM 603 N N . TRP A 1 72 ? 24.406 -15.906 -6.062 1 97.31 72 TRP A N 1
ATOM 604 C CA . TRP A 1 72 ? 23.453 -16.047 -7.164 1 97.31 72 TRP A CA 1
ATOM 605 C C . TRP A 1 72 ? 24.016 -16.969 -8.25 1 97.31 72 TRP A C 1
ATOM 607 O O . TRP A 1 72 ? 23.266 -17.75 -8.844 1 97.31 72 TRP A O 1
ATOM 617 N N . ARG A 1 73 ? 25.312 -16.828 -8.508 1 97.19 73 ARG A N 1
ATOM 618 C CA . ARG A 1 73 ? 25.922 -17.625 -9.57 1 97.19 73 ARG A CA 1
ATOM 619 C C . ARG A 1 73 ? 25.75 -19.125 -9.289 1 97.19 73 ARG A C 1
ATOM 621 O O . ARG A 1 73 ? 25.469 -19.906 -10.203 1 97.19 73 ARG A O 1
ATOM 628 N N . GLN A 1 74 ? 25.891 -19.438 -8.078 1 97.38 74 GLN A N 1
ATOM 629 C CA . GLN A 1 74 ? 25.656 -20.828 -7.699 1 97.38 74 GLN A CA 1
ATOM 630 C C . GLN A 1 74 ? 24.203 -21.219 -7.922 1 97.38 74 GLN A C 1
ATOM 632 O O . GLN A 1 74 ? 23.922 -22.297 -8.438 1 97.38 74 GLN A O 1
ATOM 637 N N . GLN A 1 75 ? 23.344 -20.359 -7.555 1 96.69 75 GLN A N 1
ATOM 638 C CA . GLN A 1 75 ? 21.922 -20.625 -7.734 1 96.69 75 GLN A CA 1
ATOM 639 C C . GLN A 1 75 ? 21.547 -20.672 -9.219 1 96.69 75 GLN A C 1
ATOM 641 O O . GLN A 1 75 ? 20.719 -21.484 -9.625 1 96.69 75 GLN A O 1
ATOM 646 N N . GLU A 1 76 ? 22.094 -19.797 -9.914 1 96.12 76 GLU A N 1
ATOM 647 C CA . GLU A 1 76 ? 21.922 -19.797 -11.359 1 96.12 76 GLU A CA 1
ATOM 648 C C . GLU A 1 76 ? 22.297 -21.141 -11.977 1 96.12 76 GLU A C 1
ATOM 650 O O . GLU A 1 76 ? 21.562 -21.672 -12.797 1 96.12 76 GLU A O 1
ATOM 655 N N . ASP A 1 77 ? 23.375 -21.688 -11.57 1 96.75 77 ASP A N 1
ATOM 656 C CA . ASP A 1 77 ? 23.828 -22.984 -12.047 1 96.75 77 ASP A CA 1
ATOM 657 C C . ASP A 1 77 ? 22.859 -24.094 -11.633 1 96.75 77 ASP A C 1
ATOM 659 O O . ASP A 1 77 ? 22.562 -25 -12.422 1 96.75 77 ASP A O 1
ATOM 663 N N . VAL A 1 78 ? 22.406 -24 -10.469 1 96.44 78 VAL A N 1
ATOM 664 C CA . VAL A 1 78 ? 21.453 -24.984 -9.977 1 96.44 78 VAL A CA 1
ATOM 665 C C . VAL A 1 78 ? 20.188 -24.969 -10.82 1 96.44 78 VAL A C 1
ATOM 667 O O . VAL A 1 78 ? 19.703 -26.016 -11.25 1 96.44 78 VAL A O 1
ATOM 670 N N . PHE A 1 79 ? 19.672 -23.781 -11.125 1 96.69 79 PHE A N 1
ATOM 671 C CA . PHE A 1 79 ? 18.484 -23.656 -11.961 1 96.69 79 PHE A CA 1
ATOM 672 C C . PHE A 1 79 ? 18.734 -24.25 -13.344 1 96.69 79 PHE A C 1
ATOM 674 O O . PHE A 1 79 ? 17.922 -25.016 -13.844 1 96.69 79 PHE A O 1
ATOM 681 N N . ASN A 1 80 ? 19.844 -23.875 -13.914 1 97 80 ASN A N 1
ATOM 682 C CA . ASN A 1 80 ? 20.156 -24.266 -15.281 1 97 80 ASN A CA 1
ATOM 683 C C . ASN A 1 80 ? 20.406 -25.781 -15.398 1 97 80 ASN A C 1
ATOM 685 O O . ASN A 1 80 ? 20.078 -26.391 -16.406 1 97 80 ASN A O 1
ATOM 689 N N . ASP A 1 81 ? 20.922 -26.344 -14.344 1 95.75 81 ASP A N 1
ATOM 690 C CA . ASP A 1 81 ? 21.281 -27.766 -14.391 1 95.75 81 ASP A CA 1
ATOM 691 C C . ASP A 1 81 ? 20.094 -28.641 -14.023 1 95.75 81 ASP A C 1
ATOM 693 O O . ASP A 1 81 ? 19.922 -29.734 -14.586 1 95.75 81 ASP A O 1
ATOM 697 N N . GLN A 1 82 ? 19.266 -28.172 -13.211 1 94.31 82 GLN A N 1
ATOM 698 C CA . GLN A 1 82 ? 18.234 -29.031 -12.656 1 94.31 82 GLN A CA 1
ATOM 699 C C . GLN A 1 82 ? 16.906 -28.875 -13.406 1 94.31 82 GLN A C 1
ATOM 701 O O . GLN A 1 82 ? 16.062 -29.766 -13.391 1 94.31 82 GLN A O 1
ATOM 706 N N . LEU A 1 83 ? 16.703 -27.781 -14.023 1 96.56 83 LEU A N 1
ATOM 707 C CA . LEU A 1 83 ? 15.406 -27.5 -14.648 1 96.56 83 LEU A CA 1
ATOM 708 C C . LEU A 1 83 ? 15.562 -27.266 -16.141 1 96.56 83 LEU A C 1
ATOM 710 O O . LEU A 1 83 ? 16.25 -26.328 -16.562 1 96.56 83 LEU A O 1
ATOM 714 N N . PRO A 1 84 ? 14.961 -28.156 -16.969 1 97.44 84 PRO A N 1
ATOM 715 C CA . PRO A 1 84 ? 14.914 -27.844 -18.406 1 97.44 84 PRO A CA 1
ATOM 716 C C . PRO A 1 84 ? 14.055 -26.609 -18.719 1 97.44 84 PRO A C 1
ATOM 718 O O . PRO A 1 84 ? 12.828 -26.688 -18.656 1 97.44 84 PRO A O 1
ATOM 721 N N . GLN A 1 85 ? 14.711 -25.531 -19.047 1 97.25 85 GLN A N 1
ATOM 722 C CA . GLN A 1 85 ? 14.055 -24.234 -19.25 1 97.25 85 GLN A CA 1
ATOM 723 C C . GLN A 1 85 ? 13.945 -23.906 -20.734 1 97.25 85 GLN A C 1
ATOM 725 O O . GLN A 1 85 ? 14.852 -24.203 -21.516 1 97.25 85 GLN A O 1
ATOM 730 N N . PHE A 1 86 ? 12.836 -23.266 -21.109 1 97.38 86 PHE A N 1
ATOM 731 C CA . PHE A 1 86 ? 12.578 -22.891 -22.484 1 97.38 86 PHE A CA 1
ATOM 732 C C . PHE A 1 86 ? 11.953 -21.5 -22.578 1 97.38 86 PHE A C 1
ATOM 734 O O . PHE A 1 86 ? 11.469 -20.969 -21.562 1 97.38 86 PHE A O 1
ATOM 741 N N . ARG A 1 87 ? 12.023 -20.891 -23.734 1 96 87 ARG A N 1
ATOM 742 C CA . ARG A 1 87 ? 11.359 -19.625 -24.031 1 96 87 ARG A CA 1
ATOM 743 C C . ARG A 1 87 ? 10.758 -19.641 -25.438 1 96 87 ARG A C 1
ATOM 745 O O . ARG A 1 87 ? 11.273 -20.312 -26.328 1 96 87 ARG A O 1
ATOM 752 N N . THR A 1 88 ? 9.742 -19.016 -25.578 1 95.75 88 THR A N 1
ATOM 753 C CA . THR A 1 88 ? 9.094 -18.828 -26.875 1 95.75 88 THR A CA 1
ATOM 754 C C . THR A 1 88 ? 8.477 -17.438 -26.984 1 95.75 88 THR A C 1
ATOM 756 O O . THR A 1 88 ? 8.109 -16.844 -25.969 1 95.75 88 THR A O 1
ATOM 759 N N . ALA A 1 89 ? 8.484 -16.891 -28.188 1 93.75 89 ALA A N 1
ATOM 760 C CA . ALA A 1 89 ? 7.918 -15.578 -28.422 1 93.75 89 ALA A CA 1
ATOM 761 C C . ALA A 1 89 ? 6.496 -15.68 -28.969 1 93.75 89 ALA A C 1
ATOM 763 O O . ALA A 1 89 ? 6.227 -16.469 -29.875 1 93.75 89 ALA A O 1
ATOM 764 N N . VAL A 1 90 ? 5.668 -14.969 -28.328 1 93.31 90 VAL A N 1
ATOM 765 C CA . VAL A 1 90 ? 4.27 -14.992 -28.75 1 93.31 90 VAL A CA 1
ATOM 766 C C . VAL A 1 90 ? 3.812 -13.57 -29.094 1 93.31 90 VAL A C 1
ATOM 768 O O . VAL A 1 90 ? 4.121 -12.625 -28.359 1 93.31 90 VAL A O 1
ATOM 771 N N . THR A 1 91 ? 3.045 -13.445 -30.172 1 89.38 91 THR A N 1
ATOM 772 C CA . THR A 1 91 ? 2.469 -12.156 -30.547 1 89.38 91 THR A CA 1
ATOM 773 C C . THR A 1 91 ? 1.15 -11.922 -29.812 1 89.38 91 THR A C 1
ATOM 775 O O . THR A 1 91 ? 0.24 -12.75 -29.891 1 89.38 91 THR A O 1
ATOM 778 N N . VAL A 1 92 ? 1.12 -10.898 -29.047 1 87.94 92 VAL A N 1
ATOM 779 C CA . VAL A 1 92 ? -0.092 -10.516 -28.344 1 87.94 92 VAL A CA 1
ATOM 780 C C . VAL A 1 92 ? -0.726 -9.297 -29.016 1 87.94 92 VAL A C 1
ATOM 782 O O . VAL A 1 92 ? -0.022 -8.375 -29.438 1 87.94 92 VAL A O 1
ATOM 785 N N . PRO A 1 93 ? -2.055 -9.32 -29.141 1 79.62 93 PRO A N 1
ATOM 786 C CA . PRO A 1 93 ? -2.715 -8.164 -29.75 1 79.62 93 PRO A CA 1
ATOM 787 C C . PRO A 1 93 ? -2.402 -6.855 -29.031 1 79.62 93 PRO A C 1
ATOM 789 O O . PRO A 1 93 ? -2.42 -6.801 -27.797 1 79.62 93 PRO A O 1
ATOM 792 N N . GLY A 1 94 ? -2.066 -5.875 -29.734 1 71.94 94 GLY A N 1
ATOM 793 C CA . GLY A 1 94 ? -1.814 -4.555 -29.172 1 71.94 94 GLY A CA 1
ATOM 794 C C . GLY A 1 94 ? -0.343 -4.289 -28.922 1 71.94 94 GLY A C 1
ATOM 795 O O . GLY A 1 94 ? 0.033 -3.18 -28.531 1 71.94 94 GLY A O 1
ATOM 796 N N . SER A 1 95 ? 0.388 -5.367 -29.094 1 75.5 95 SER A N 1
ATOM 797 C CA . SER A 1 95 ? 1.818 -5.172 -28.875 1 75.5 95 SER A CA 1
ATOM 798 C C . SER A 1 95 ? 2.578 -5.129 -30.203 1 75.5 95 SER A C 1
ATOM 800 O O . SER A 1 95 ? 2.25 -5.859 -31.141 1 75.5 95 SER A O 1
ATOM 802 N N . GLU A 1 96 ? 3.525 -4.195 -30.219 1 74.94 96 GLU A N 1
ATOM 803 C CA . GLU A 1 96 ? 4.383 -4.109 -31.391 1 74.94 96 GLU A CA 1
ATOM 804 C C . GLU A 1 96 ? 5.445 -5.207 -31.375 1 74.94 96 GLU A C 1
ATOM 806 O O . GLU A 1 96 ? 5.895 -5.652 -32.438 1 74.94 96 GLU A O 1
ATOM 811 N N . SER A 1 97 ? 5.824 -5.633 -30.219 1 78.69 97 SER A N 1
ATOM 812 C CA . SER A 1 97 ? 6.852 -6.656 -30.078 1 78.69 97 SER A CA 1
ATOM 813 C C . SER A 1 97 ? 6.297 -7.906 -29.406 1 78.69 97 SER A C 1
ATOM 815 O O . SER A 1 97 ? 5.391 -7.816 -28.562 1 78.69 97 SER A O 1
ATOM 817 N N . PRO A 1 98 ? 6.773 -9.008 -29.812 1 88.69 98 PRO A N 1
ATOM 818 C CA . PRO A 1 98 ? 6.312 -10.242 -29.188 1 88.69 98 PRO A CA 1
ATOM 819 C C . PRO A 1 98 ? 6.688 -10.312 -27.703 1 88.69 98 PRO A C 1
ATOM 821 O O . PRO A 1 98 ? 7.645 -9.664 -27.266 1 88.69 98 PRO A O 1
ATOM 824 N N . VAL A 1 99 ? 5.91 -11.055 -27.047 1 90.31 99 VAL A N 1
ATOM 825 C CA . VAL A 1 99 ? 6.141 -11.32 -25.625 1 90.31 99 VAL A CA 1
ATOM 826 C C . VAL A 1 99 ? 6.824 -12.672 -25.469 1 90.31 99 VAL A C 1
ATOM 828 O O . VAL A 1 99 ? 6.305 -13.695 -25.922 1 90.31 99 VAL A O 1
ATOM 831 N N . ARG A 1 100 ? 8.047 -12.703 -24.906 1 93.56 100 ARG A N 1
ATOM 832 C CA . ARG A 1 100 ? 8.75 -13.953 -24.656 1 93.56 100 ARG A CA 1
ATOM 833 C C . ARG A 1 100 ? 8.266 -14.609 -23.375 1 93.56 100 ARG A C 1
ATOM 835 O O . ARG A 1 100 ? 8.312 -14 -22.297 1 93.56 100 ARG A O 1
ATOM 842 N N . LEU A 1 101 ? 7.781 -15.805 -23.453 1 96.62 101 LEU A N 1
ATOM 843 C CA . LEU A 1 101 ? 7.34 -16.578 -22.297 1 96.62 101 LEU A CA 1
ATOM 844 C C . LEU A 1 101 ? 8.383 -17.609 -21.906 1 96.62 101 LEU A C 1
ATOM 846 O O . LEU A 1 101 ? 8.82 -18.406 -22.75 1 96.62 101 LEU A O 1
ATOM 850 N N . HIS A 1 102 ? 8.773 -17.562 -20.641 1 97.62 102 HIS A N 1
ATOM 851 C CA . HIS A 1 102 ? 9.68 -18.547 -20.047 1 97.62 102 HIS A CA 1
ATOM 852 C C . HIS A 1 102 ? 8.906 -19.656 -19.359 1 97.62 102 HIS A C 1
ATOM 854 O O . HIS A 1 102 ? 7.898 -19.406 -18.688 1 97.62 102 HIS A O 1
ATOM 860 N N . PHE A 1 103 ? 9.312 -20.922 -19.609 1 98.25 103 PHE A N 1
ATOM 861 C CA . PHE A 1 103 ? 8.656 -22.031 -18.938 1 98.25 103 PHE A CA 1
ATOM 862 C C . PHE A 1 103 ? 9.625 -23.203 -18.75 1 98.25 103 PHE A C 1
ATOM 864 O O . PHE A 1 103 ? 10.656 -23.281 -19.422 1 98.25 103 PHE A O 1
ATOM 871 N N . VAL A 1 104 ? 9.312 -23.984 -17.766 1 98.25 104 VAL A N 1
ATOM 872 C CA . VAL A 1 104 ? 9.977 -25.266 -17.547 1 98.25 104 VAL A CA 1
ATOM 873 C C . VAL A 1 104 ? 9.148 -26.391 -18.156 1 98.25 104 VAL A C 1
ATOM 875 O O . VAL A 1 104 ? 7.922 -26.406 -18.062 1 98.25 104 VAL A O 1
ATOM 878 N N . HIS A 1 105 ? 9.797 -27.312 -18.859 1 98.38 105 HIS A N 1
ATOM 879 C CA . HIS A 1 105 ? 9.133 -28.438 -19.484 1 98.38 105 HIS A CA 1
ATOM 880 C C . HIS A 1 105 ? 9.898 -29.734 -19.234 1 98.38 105 HIS A C 1
ATOM 882 O O . HIS A 1 105 ? 11.055 -29.875 -19.641 1 98.38 105 HIS A O 1
ATOM 888 N N . VAL A 1 106 ? 9.211 -30.656 -18.578 1 97.75 106 VAL A N 1
ATOM 889 C CA . VAL A 1 106 ? 9.805 -31.969 -18.328 1 97.75 106 VAL A CA 1
ATOM 890 C C . VAL A 1 106 ? 8.883 -33.062 -18.859 1 97.75 106 VAL A C 1
ATOM 892 O O . VAL A 1 106 ? 7.742 -33.188 -18.422 1 97.75 106 VAL A O 1
ATOM 895 N N . ARG A 1 107 ? 9.383 -33.844 -19.688 1 96.62 107 ARG A N 1
ATOM 896 C CA . ARG A 1 107 ? 8.633 -34.969 -20.25 1 96.62 107 ARG A CA 1
ATOM 897 C C . ARG A 1 107 ? 8.812 -36.219 -19.406 1 96.62 107 ARG A C 1
ATOM 899 O O . ARG A 1 107 ? 9.914 -36.531 -18.938 1 96.62 107 ARG A O 1
ATOM 906 N N . SER A 1 108 ? 7.695 -36.812 -19.188 1 97 108 SER A N 1
ATOM 907 C CA . SER A 1 108 ? 7.75 -38.094 -18.5 1 97 108 SER A CA 1
ATOM 908 C C . SER A 1 108 ? 8.312 -39.188 -19.406 1 97 108 SER A C 1
ATOM 910 O O . SER A 1 108 ? 8.055 -39.188 -20.609 1 97 108 SER A O 1
ATOM 912 N N . PRO A 1 109 ? 9.086 -40.125 -18.875 1 94.5 109 PRO A N 1
ATOM 913 C CA . PRO A 1 109 ? 9.562 -41.25 -19.688 1 94.5 109 PRO A CA 1
ATOM 914 C C . PRO A 1 109 ? 8.469 -42.281 -19.969 1 94.5 109 PRO A C 1
ATOM 916 O O . PRO A 1 109 ? 8.672 -43.188 -20.781 1 94.5 109 PRO A O 1
ATOM 919 N N . HIS A 1 110 ? 7.348 -42.094 -19.375 1 94.31 110 HIS A N 1
ATOM 920 C CA . HIS A 1 110 ? 6.262 -43.031 -19.516 1 94.31 110 HIS A CA 1
ATOM 921 C C . HIS A 1 110 ? 5.359 -42.688 -20.703 1 94.31 110 HIS A C 1
ATOM 923 O O . HIS A 1 110 ? 4.957 -41.531 -20.844 1 94.31 110 HIS A O 1
ATOM 929 N N . GLU A 1 111 ? 4.977 -43.594 -21.484 1 90.25 111 GLU A N 1
ATOM 930 C CA . GLU A 1 111 ? 4.25 -43.406 -22.734 1 90.25 111 GLU A CA 1
ATOM 931 C C . GLU A 1 111 ? 2.83 -42.906 -22.484 1 90.25 111 GLU A C 1
ATOM 933 O O . GLU A 1 111 ? 2.268 -42.188 -23.297 1 90.25 111 GLU A O 1
ATOM 938 N N . HIS A 1 112 ? 2.275 -43.281 -21.391 1 92.25 112 HIS A N 1
ATOM 939 C CA . HIS A 1 112 ? 0.883 -42.938 -21.141 1 92.25 112 HIS A CA 1
ATOM 940 C C . HIS A 1 112 ? 0.779 -41.656 -20.328 1 92.25 112 HIS A C 1
ATOM 942 O O . HIS A 1 112 ? -0.26 -41.375 -19.719 1 92.25 112 HIS A O 1
ATOM 948 N N . ALA A 1 113 ? 1.863 -40.906 -20.266 1 96.56 113 ALA A N 1
ATOM 949 C CA . ALA A 1 113 ? 1.859 -39.656 -19.531 1 96.56 113 ALA A CA 1
ATOM 950 C C . ALA A 1 113 ? 0.901 -38.656 -20.156 1 96.56 113 ALA A C 1
ATOM 952 O O . ALA A 1 113 ? 0.752 -38.625 -21.375 1 96.56 113 ALA A O 1
ATOM 953 N N . VAL A 1 114 ? 0.251 -37.844 -19.328 1 97.06 114 VAL A N 1
ATOM 954 C CA . VAL A 1 114 ? -0.708 -36.812 -19.734 1 97.06 114 VAL A CA 1
ATOM 955 C C . VAL A 1 114 ? -0.09 -35.438 -19.578 1 97.06 114 VAL A C 1
ATOM 957 O O . VAL A 1 114 ? 0.517 -35.125 -18.547 1 97.06 114 VAL A O 1
ATOM 960 N N . PRO A 1 115 ? -0.144 -34.594 -20.641 1 98.31 115 PRO A N 1
ATOM 961 C CA . PRO A 1 115 ? 0.373 -33.219 -20.5 1 98.31 115 PRO A CA 1
ATOM 962 C C . PRO A 1 115 ? -0.362 -32.438 -19.422 1 98.31 115 PRO A C 1
ATOM 964 O O . PRO A 1 115 ? -1.593 -32.469 -19.359 1 98.31 115 PRO A O 1
ATOM 967 N N . LEU A 1 116 ? 0.425 -31.734 -18.562 1 98.75 116 LEU A N 1
ATOM 968 C CA . LEU A 1 116 ? -0.118 -31.016 -17.422 1 98.75 116 LEU A CA 1
ATOM 969 C C . LEU A 1 116 ? 0.54 -29.641 -17.297 1 98.75 116 LEU A C 1
ATOM 971 O O . LEU A 1 116 ? 1.769 -29.531 -17.266 1 98.75 116 LEU A O 1
ATOM 975 N N . ILE A 1 117 ? -0.296 -28.594 -17.25 1 98.88 117 ILE A N 1
ATOM 976 C CA . ILE A 1 117 ? 0.189 -27.281 -16.875 1 98.88 117 ILE A CA 1
ATOM 977 C C . ILE A 1 117 ? 0.05 -27.094 -15.359 1 98.88 117 ILE A C 1
ATOM 979 O O . ILE A 1 117 ? -1.027 -27.312 -14.797 1 98.88 117 ILE A O 1
ATOM 983 N N . LEU A 1 118 ? 1.105 -26.75 -14.719 1 98.5 118 LEU A N 1
ATOM 984 C CA . LEU A 1 118 ? 1.061 -26.312 -13.328 1 98.5 118 LEU A CA 1
ATOM 985 C C . LEU A 1 118 ? 1.237 -24.797 -13.234 1 98.5 118 LEU A C 1
ATOM 987 O O . LEU A 1 118 ? 2.312 -24.266 -13.539 1 98.5 118 LEU A O 1
ATOM 991 N N . VAL A 1 119 ? 0.211 -24.094 -12.812 1 98.12 119 VAL A N 1
ATOM 992 C CA . VAL A 1 119 ? 0.299 -22.641 -12.672 1 98.12 119 VAL A CA 1
ATOM 993 C C . VAL A 1 119 ? 0.9 -22.297 -11.312 1 98.12 119 VAL A C 1
ATOM 995 O O . VAL A 1 119 ? 0.363 -22.672 -10.273 1 98.12 119 VAL A O 1
ATOM 998 N N . PRO A 1 120 ? 1.994 -21.609 -11.305 1 96.69 120 PRO A N 1
ATOM 999 C CA . PRO A 1 120 ? 2.598 -21.234 -10.023 1 96.69 120 PRO A CA 1
ATOM 1000 C C . PRO A 1 120 ? 1.705 -20.328 -9.188 1 96.69 120 PRO A C 1
ATOM 1002 O O . PRO A 1 120 ? 0.932 -19.531 -9.742 1 96.69 120 PRO A O 1
ATOM 1005 N N . PRO A 1 121 ? 1.853 -20.469 -7.891 1 94.25 121 PRO A N 1
ATOM 1006 C CA . PRO A 1 121 ? 1.147 -19.484 -7.07 1 94.25 121 PRO A CA 1
ATOM 1007 C C . PRO A 1 121 ? 1.708 -18.078 -7.234 1 94.25 121 PRO A C 1
ATOM 1009 O O . PRO A 1 121 ? 2.918 -17.875 -7.109 1 94.25 121 PRO A O 1
ATOM 1012 N N . PHE A 1 122 ? 0.891 -17.234 -7.598 1 93 122 PHE A N 1
ATOM 1013 C CA . PHE A 1 122 ? 1.332 -15.844 -7.707 1 93 122 PHE A CA 1
ATOM 1014 C C . PHE A 1 122 ? 1.75 -15.305 -6.344 1 93 122 PHE A C 1
ATOM 1016 O O . PHE A 1 122 ? 1.033 -15.477 -5.355 1 93 122 PHE A O 1
ATOM 1023 N N . PRO A 1 123 ? 2.916 -14.633 -6.164 1 93.19 123 PRO A N 1
ATOM 1024 C CA . PRO A 1 123 ? 3.795 -14.148 -7.23 1 93.19 123 PRO A CA 1
ATOM 1025 C C . PRO A 1 123 ? 5.051 -15 -7.395 1 93.19 123 PRO A C 1
ATOM 1027 O O . PRO A 1 123 ? 6.102 -14.484 -7.797 1 93.19 123 PRO A O 1
ATOM 1030 N N . PHE A 1 124 ? 4.938 -16.25 -7.047 1 91.75 124 PHE A N 1
ATOM 1031 C CA . PHE A 1 124 ? 6.102 -17.109 -7.191 1 91.75 124 PHE A CA 1
ATOM 1032 C C . PHE A 1 124 ? 6.344 -17.453 -8.656 1 91.75 124 PHE A C 1
ATOM 1034 O O . PHE A 1 124 ? 5.398 -17.625 -9.43 1 91.75 124 PHE A O 1
ATOM 1041 N N . ALA A 1 125 ? 7.625 -17.562 -8.969 1 90.06 125 ALA A N 1
ATOM 1042 C CA . ALA A 1 125 ? 8.008 -17.984 -10.312 1 90.06 125 ALA A CA 1
ATOM 1043 C C . ALA A 1 125 ? 8.023 -19.5 -10.43 1 90.06 125 ALA A C 1
ATOM 1045 O O . ALA A 1 125 ? 7.996 -20.203 -9.422 1 90.06 125 ALA A O 1
ATOM 1046 N N . ASN A 1 126 ? 8.094 -19.938 -11.641 1 94.81 126 ASN A N 1
ATOM 1047 C CA . ASN A 1 126 ? 8.109 -21.359 -11.938 1 94.81 126 ASN A CA 1
ATOM 1048 C C . ASN A 1 126 ? 9.328 -22.047 -11.32 1 94.81 126 ASN A C 1
ATOM 1050 O O . ASN A 1 126 ? 9.273 -23.234 -10.984 1 94.81 126 ASN A O 1
ATOM 1054 N N . LEU A 1 127 ? 10.352 -21.328 -11.07 1 89.75 127 LEU A N 1
ATOM 1055 C CA . LEU A 1 127 ? 11.609 -21.875 -10.57 1 89.75 127 LEU A CA 1
ATOM 1056 C C . LEU A 1 127 ? 11.461 -22.359 -9.133 1 89.75 127 LEU A C 1
ATOM 1058 O O . LEU A 1 127 ? 12.289 -23.125 -8.641 1 89.75 127 LEU A O 1
ATOM 1062 N N . SER A 1 128 ? 10.422 -21.906 -8.555 1 91.5 128 SER A N 1
ATOM 1063 C CA . SER A 1 128 ? 10.188 -22.281 -7.164 1 91.5 128 SER A CA 1
ATOM 1064 C C . SER A 1 128 ? 9.461 -23.625 -7.066 1 91.5 128 SER A C 1
ATOM 1066 O O . SER A 1 128 ? 9.297 -24.172 -5.973 1 91.5 128 SER A O 1
ATOM 1068 N N . LEU A 1 129 ? 9.039 -24.234 -8.164 1 95.06 129 LEU A N 1
ATOM 1069 C CA . LEU A 1 129 ? 8.188 -25.406 -8.125 1 95.06 129 LEU A CA 1
ATOM 1070 C C . LEU A 1 129 ? 8.938 -26.641 -8.609 1 95.06 129 LEU A C 1
ATOM 1072 O O . LEU A 1 129 ? 8.328 -27.672 -8.922 1 95.06 129 LEU A O 1
ATOM 1076 N N . GLY A 1 130 ? 10.258 -26.594 -8.617 1 95.12 130 GLY A N 1
ATOM 1077 C CA . GLY A 1 130 ? 11.047 -27.719 -9.109 1 95.12 130 GLY A CA 1
ATOM 1078 C C . GLY A 1 130 ? 10.781 -29.016 -8.359 1 95.12 130 GLY A C 1
ATOM 1079 O O . GLY A 1 130 ? 10.82 -30.094 -8.953 1 95.12 130 GLY A O 1
ATOM 1080 N N . HIS A 1 131 ? 10.477 -28.938 -7.117 1 94.81 131 HIS A N 1
ATOM 1081 C CA . HIS A 1 131 ? 10.297 -30.094 -6.258 1 94.81 131 HIS A CA 1
ATOM 1082 C C . HIS A 1 131 ? 9.023 -30.859 -6.613 1 94.81 131 HIS A C 1
ATOM 1084 O O . HIS A 1 131 ? 8.844 -32 -6.203 1 94.81 131 HIS A O 1
ATOM 1090 N N . LEU A 1 132 ? 8.125 -30.266 -7.406 1 97 132 LEU A N 1
ATOM 1091 C CA . LEU A 1 132 ? 6.867 -30.891 -7.785 1 97 132 LEU A CA 1
ATOM 1092 C C . LEU A 1 132 ? 7.047 -31.766 -9.023 1 97 132 LEU A C 1
ATOM 1094 O O . LEU A 1 132 ? 6.191 -32.594 -9.344 1 97 132 LEU A O 1
ATOM 1098 N N . ILE A 1 133 ? 8.117 -31.609 -9.719 1 97.69 133 ILE A N 1
ATOM 1099 C CA . ILE A 1 133 ? 8.258 -32.156 -11.07 1 97.69 133 ILE A CA 1
ATOM 1100 C C . ILE A 1 133 ? 8.469 -33.656 -11 1 97.69 133 ILE A C 1
ATOM 1102 O O . ILE A 1 133 ? 7.723 -34.406 -11.625 1 97.69 133 ILE A O 1
ATOM 1106 N N . ARG A 1 134 ? 9.383 -34.125 -10.258 1 96.25 134 ARG A N 1
ATOM 1107 C CA . ARG A 1 134 ? 9.734 -35.531 -10.25 1 96.25 134 ARG A CA 1
ATOM 1108 C C . ARG A 1 134 ? 8.562 -36.406 -9.773 1 96.25 134 ARG A C 1
ATOM 1110 O O . ARG A 1 134 ? 8.219 -37.406 -10.406 1 96.25 134 ARG A O 1
ATOM 1117 N N . PRO A 1 135 ? 7.887 -36 -8.703 1 97.19 135 PRO A N 1
ATOM 1118 C CA . PRO A 1 135 ? 6.754 -36.812 -8.25 1 97.19 135 PRO A CA 1
ATOM 1119 C C . PRO A 1 135 ? 5.637 -36.906 -9.289 1 97.19 135 PRO A C 1
ATOM 1121 O O . PRO A 1 135 ? 4.891 -37.875 -9.312 1 97.19 135 PRO A O 1
ATOM 1124 N N . LEU A 1 136 ? 5.523 -35.938 -10.156 1 98.12 136 LEU A N 1
ATOM 1125 C CA . LEU A 1 136 ? 4.453 -35.938 -11.148 1 98.12 136 LEU A CA 1
ATOM 1126 C C . LEU A 1 136 ? 4.895 -36.625 -12.438 1 98.12 136 LEU A C 1
ATOM 1128 O O . LEU A 1 136 ? 4.125 -37.375 -13.039 1 98.12 136 LEU A O 1
ATOM 1132 N N . ALA A 1 137 ? 6.152 -36.406 -12.836 1 97.56 137 ALA A N 1
ATOM 1133 C CA . ALA A 1 137 ? 6.645 -36.938 -14.117 1 97.56 137 ALA A CA 1
ATOM 1134 C C . ALA A 1 137 ? 7.102 -38.375 -13.984 1 97.56 137 ALA A C 1
ATOM 1136 O O . ALA A 1 137 ? 7.004 -39.156 -14.945 1 97.56 137 ALA A O 1
ATOM 1137 N N . GLU A 1 138 ? 7.664 -38.719 -12.82 1 96.69 138 GLU A N 1
ATOM 1138 C CA . GLU A 1 138 ? 8.203 -40.031 -12.562 1 96.69 138 GLU A CA 1
ATOM 1139 C C . GLU A 1 138 ? 7.711 -40.594 -11.219 1 96.69 138 GLU A C 1
ATOM 1141 O O . GLU A 1 138 ? 8.516 -40.844 -10.32 1 96.69 138 GLU A O 1
ATOM 1146 N N . PRO A 1 139 ? 6.449 -40.875 -11.219 1 95.5 139 PRO A N 1
ATOM 1147 C CA . PRO A 1 139 ? 5.953 -41.406 -9.953 1 95.5 139 PRO A CA 1
ATOM 1148 C C . PRO A 1 139 ? 6.586 -42.75 -9.609 1 95.5 139 PRO A C 1
ATOM 1150 O O . PRO A 1 139 ? 7.133 -43.438 -10.484 1 95.5 139 PRO A O 1
ATOM 1153 N N . GLU A 1 140 ? 6.508 -43.125 -8.359 1 93.12 140 GLU A N 1
ATOM 1154 C CA . GLU A 1 140 ? 7.105 -44.375 -7.887 1 93.12 140 GLU A CA 1
ATOM 1155 C C . GLU A 1 140 ? 6.473 -45.562 -8.562 1 93.12 140 GLU A C 1
ATOM 1157 O O . GLU A 1 140 ? 7.168 -46.531 -8.93 1 93.12 140 GLU A O 1
ATOM 1162 N N . ASP A 1 141 ? 5.152 -45.469 -8.703 1 94.38 141 ASP A N 1
ATOM 1163 C CA . ASP A 1 141 ? 4.41 -46.531 -9.375 1 94.38 141 ASP A CA 1
ATOM 1164 C C . ASP A 1 141 ? 3.604 -45.969 -10.547 1 94.38 141 ASP A C 1
ATOM 1166 O O . ASP A 1 141 ? 2.402 -45.719 -10.422 1 94.38 141 ASP A O 1
ATOM 1170 N N . PRO A 1 142 ? 4.195 -45.938 -11.703 1 91.81 142 PRO A N 1
ATOM 1171 C CA . PRO A 1 142 ? 3.557 -45.312 -12.867 1 91.81 142 PRO A CA 1
ATOM 1172 C C . PRO A 1 142 ? 2.318 -46.094 -13.336 1 91.81 142 PRO A C 1
ATOM 1174 O O . PRO A 1 142 ? 1.496 -45.531 -14.07 1 91.81 142 PRO A O 1
ATOM 1177 N N . ASP A 1 143 ? 2.23 -47.344 -12.953 1 90.44 143 ASP A N 1
ATOM 1178 C CA . ASP A 1 143 ? 1.055 -48.125 -13.344 1 90.44 143 ASP A CA 1
ATOM 1179 C C . ASP A 1 143 ? -0.149 -47.75 -12.477 1 90.44 143 ASP A C 1
ATOM 1181 O O . ASP A 1 143 ? -1.291 -47.812 -12.938 1 90.44 143 ASP A O 1
ATOM 1185 N N . GLU A 1 144 ? 0.054 -47.281 -11.273 1 91.69 144 GLU A N 1
ATOM 1186 C CA . GLU A 1 144 ? -1.014 -46.938 -10.344 1 91.69 144 GLU A CA 1
ATOM 1187 C C . GLU A 1 144 ? -1.173 -45.406 -10.234 1 91.69 144 GLU A C 1
ATOM 1189 O O . GLU A 1 144 ? -2.26 -44.938 -9.93 1 91.69 144 GLU A O 1
ATOM 1194 N N . GLN A 1 145 ? -0.103 -44.812 -10.492 1 95.12 145 GLN A N 1
ATOM 1195 C CA . GLN A 1 145 ? -0.095 -43.375 -10.414 1 95.12 145 GLN A CA 1
ATOM 1196 C C . GLN A 1 145 ? 0.147 -42.75 -11.789 1 95.12 145 GLN A C 1
ATOM 1198 O O . GLN A 1 145 ? 1.23 -42.875 -12.359 1 95.12 145 GLN A O 1
ATOM 1203 N N . GLN A 1 146 ? -0.82 -42.062 -12.289 1 96.06 146 GLN A N 1
ATOM 1204 C CA . GLN A 1 146 ? -0.763 -41.438 -13.609 1 96.06 146 GLN A CA 1
ATOM 1205 C C . GLN A 1 146 ? 0.442 -40.531 -13.742 1 96.06 146 GLN A C 1
ATOM 1207 O O . GLN A 1 146 ? 0.589 -39.562 -12.961 1 96.06 146 GLN A O 1
ATOM 1212 N N . PRO A 1 147 ? 1.361 -40.781 -14.641 1 97.62 147 PRO A N 1
ATOM 1213 C CA . PRO A 1 147 ? 2.459 -39.844 -14.914 1 97.62 147 PRO A CA 1
ATOM 1214 C C . PRO A 1 147 ? 2.027 -38.656 -15.781 1 97.62 147 PRO A C 1
ATOM 1216 O O . PRO A 1 147 ? 1.06 -38.781 -16.531 1 97.62 147 PRO A O 1
ATOM 1219 N N . PHE A 1 148 ? 2.801 -37.562 -15.68 1 98.44 148 PHE A N 1
ATOM 1220 C CA . PHE A 1 148 ? 2.443 -36.375 -16.406 1 98.44 148 PHE A CA 1
ATOM 1221 C C . PHE A 1 148 ? 3.66 -35.781 -17.125 1 98.44 148 PHE A C 1
ATOM 1223 O O . PHE A 1 148 ? 4.773 -35.812 -16.594 1 98.44 148 PHE A O 1
ATOM 1230 N N . HIS A 1 149 ? 3.49 -35.281 -18.406 1 98.31 149 HIS A N 1
ATOM 1231 C CA . HIS A 1 149 ? 4.395 -34.281 -18.953 1 98.31 149 HIS A CA 1
ATOM 1232 C C . HIS A 1 149 ? 4.16 -32.906 -18.328 1 98.31 149 HIS A C 1
ATOM 1234 O O . HIS A 1 149 ? 3.107 -32.312 -18.531 1 98.31 149 HIS A O 1
ATOM 1240 N N . VAL A 1 150 ? 5.141 -32.375 -17.609 1 98.62 150 VAL A N 1
ATOM 1241 C CA . VAL A 1 150 ? 4.898 -31.234 -16.734 1 98.62 150 VAL A CA 1
ATOM 1242 C C . VAL A 1 150 ? 5.391 -29.953 -17.422 1 98.62 150 VAL A C 1
ATOM 1244 O O . VAL A 1 150 ? 6.539 -29.891 -17.859 1 98.62 150 VAL A O 1
ATOM 1247 N N . VAL A 1 151 ? 4.531 -28.984 -17.547 1 98.69 151 VAL A N 1
ATOM 1248 C CA . VAL A 1 151 ? 4.859 -27.656 -18.031 1 98.69 151 VAL A CA 1
ATOM 1249 C C . VAL A 1 151 ? 4.543 -26.609 -16.953 1 98.69 151 VAL A C 1
ATOM 1251 O O . VAL A 1 151 ? 3.4 -26.516 -16.5 1 98.69 151 VAL A O 1
ATOM 1254 N N . ILE A 1 152 ? 5.527 -25.859 -16.5 1 98.69 152 ILE A N 1
ATOM 1255 C CA . ILE A 1 152 ? 5.352 -24.812 -15.5 1 98.69 152 ILE A CA 1
ATOM 1256 C C . ILE A 1 152 ? 5.777 -23.469 -16.078 1 98.69 152 ILE A C 1
ATOM 1258 O O . ILE A 1 152 ? 6.969 -23.172 -16.172 1 98.69 152 ILE A O 1
ATOM 1262 N N . PRO A 1 153 ? 4.867 -22.625 -16.391 1 98.25 153 PRO A N 1
ATOM 1263 C CA . PRO A 1 153 ? 5.203 -21.328 -16.969 1 98.25 153 PRO A CA 1
ATOM 1264 C C . PRO A 1 153 ? 5.547 -20.281 -15.914 1 98.25 153 PRO A C 1
ATOM 1266 O O . PRO A 1 153 ? 5.066 -20.359 -14.781 1 98.25 153 PRO A O 1
ATOM 1269 N N . SER A 1 154 ? 6.426 -19.438 -16.266 1 97.31 154 SER A N 1
ATOM 1270 C CA . SER A 1 154 ? 6.48 -18.156 -15.57 1 97.31 154 SER A CA 1
ATOM 1271 C C . SER A 1 154 ? 5.449 -17.188 -16.125 1 97.31 154 SER A C 1
ATOM 1273 O O . SER A 1 154 ? 5.438 -16.906 -17.328 1 97.31 154 SER A O 1
ATOM 1275 N N . LEU A 1 155 ? 4.613 -16.734 -15.273 1 96.75 155 LEU A N 1
ATOM 1276 C CA . LEU A 1 155 ? 3.584 -15.82 -15.742 1 96.75 155 LEU A CA 1
ATOM 1277 C C . LEU A 1 155 ? 4.211 -14.562 -16.344 1 96.75 155 LEU A C 1
ATOM 1279 O O . LEU A 1 155 ? 5.328 -14.188 -15.977 1 96.75 155 LEU A O 1
ATOM 1283 N N . PRO A 1 156 ? 3.535 -13.953 -17.25 1 94.62 156 PRO A N 1
ATOM 1284 C CA . PRO A 1 156 ? 4.086 -12.727 -17.828 1 94.62 156 PRO A CA 1
ATOM 1285 C C . PRO A 1 156 ? 4.461 -11.688 -16.781 1 94.62 156 PRO A C 1
ATOM 1287 O O . PRO A 1 156 ? 3.666 -11.398 -15.883 1 94.62 156 PRO A O 1
ATOM 1290 N N . GLY A 1 157 ? 5.645 -11.211 -16.953 1 93.06 157 GLY A N 1
ATOM 1291 C CA . GLY A 1 157 ? 6.102 -10.188 -16.031 1 93.06 157 GLY A CA 1
ATOM 1292 C C . GLY A 1 157 ? 6.805 -10.75 -14.812 1 93.06 157 GLY A C 1
ATOM 1293 O O . GLY A 1 157 ? 7.355 -10.008 -14 1 93.06 157 GLY A O 1
ATOM 1294 N N . LEU A 1 158 ? 6.812 -12.039 -14.664 1 95 158 LEU A N 1
ATOM 1295 C CA . LEU A 1 158 ? 7.492 -12.695 -13.555 1 95 158 LEU A CA 1
ATOM 1296 C C . LEU A 1 158 ? 8.711 -13.469 -14.039 1 95 158 LEU A C 1
ATOM 1298 O O . LEU A 1 158 ? 8.711 -14 -15.156 1 95 158 LEU A O 1
ATOM 1302 N N . GLY A 1 159 ? 9.68 -13.477 -13.172 1 93.88 159 GLY A N 1
ATOM 1303 C CA . GLY A 1 159 ? 10.883 -14.211 -13.531 1 93.88 159 GLY A CA 1
ATOM 1304 C C . GLY A 1 159 ? 11.5 -13.75 -14.836 1 93.88 159 GLY A C 1
ATOM 1305 O O . GLY A 1 159 ? 11.852 -12.578 -14.977 1 93.88 159 GLY A O 1
ATOM 1306 N N . PHE A 1 160 ? 11.469 -14.695 -15.797 1 94.69 160 PHE A N 1
ATOM 1307 C CA . PHE A 1 160 ? 12.18 -14.398 -17.031 1 94.69 160 PHE A CA 1
ATOM 1308 C C . PHE A 1 160 ? 11.219 -14.367 -18.219 1 94.69 160 PHE A C 1
ATOM 1310 O O . PHE A 1 160 ? 11.617 -14.617 -19.359 1 94.69 160 PHE A O 1
ATOM 1317 N N . SER A 1 161 ? 9.969 -14.141 -17.906 1 95.69 161 SER A N 1
ATOM 1318 C CA . SER A 1 161 ? 8.969 -13.828 -18.922 1 95.69 161 SER A CA 1
ATOM 1319 C C . SER A 1 161 ? 8.805 -12.32 -19.094 1 95.69 161 SER A C 1
ATOM 1321 O O . SER A 1 161 ? 8.883 -11.57 -18.109 1 95.69 161 SER A O 1
ATOM 1323 N N . ASP A 1 162 ? 8.539 -11.945 -20.328 1 92.44 162 ASP A N 1
ATOM 1324 C CA . ASP A 1 162 ? 8.273 -10.531 -20.594 1 92.44 162 ASP A CA 1
ATOM 1325 C C . ASP A 1 162 ? 6.91 -10.125 -20.031 1 92.44 162 ASP A C 1
ATOM 1327 O O . ASP A 1 162 ? 6.023 -10.961 -19.859 1 92.44 162 ASP A O 1
ATOM 1331 N N . ALA A 1 163 ? 6.824 -8.844 -19.766 1 91.5 163 ALA A N 1
ATOM 1332 C CA . ALA A 1 163 ? 5.543 -8.281 -19.344 1 91.5 163 ALA A CA 1
ATOM 1333 C C . ALA A 1 163 ? 4.582 -8.156 -20.516 1 91.5 163 ALA A C 1
ATOM 1335 O O . ALA A 1 163 ? 5.016 -8.023 -21.656 1 91.5 163 ALA A O 1
ATOM 1336 N N . LEU A 1 164 ? 3.309 -8.203 -20.188 1 91.62 164 LEU A N 1
ATOM 1337 C CA . LEU A 1 164 ? 2.307 -7.898 -21.203 1 91.62 164 LEU A CA 1
ATOM 1338 C C . LEU A 1 164 ? 2.283 -6.41 -21.516 1 91.62 164 LEU A C 1
ATOM 1340 O O . LEU A 1 164 ? 2.613 -5.586 -20.656 1 91.62 164 LEU A O 1
ATOM 1344 N N . PRO A 1 165 ? 1.863 -6.141 -22.703 1 86.44 165 PRO A N 1
ATOM 1345 C CA . PRO A 1 165 ? 1.686 -4.723 -23.016 1 86.44 165 PRO A CA 1
ATOM 1346 C C . PRO A 1 165 ? 0.625 -4.059 -22.141 1 86.44 165 PRO A C 1
ATOM 1348 O O . PRO A 1 165 ? -0.233 -4.742 -21.578 1 86.44 165 PRO A O 1
ATOM 1351 N N . GLY A 1 166 ? 0.764 -2.773 -22.188 1 80.44 166 GLY A N 1
ATOM 1352 C CA . GLY A 1 166 ? -0.207 -2.016 -21.422 1 80.44 166 GLY A CA 1
ATOM 1353 C C . GLY A 1 166 ? -1.636 -2.227 -21.891 1 80.44 166 GLY A C 1
ATOM 1354 O O . GLY A 1 166 ? -1.882 -2.438 -23.078 1 80.44 166 GLY A O 1
ATOM 1355 N N . ASN A 1 167 ? -2.598 -2.312 -20.984 1 79.81 167 ASN A N 1
ATOM 1356 C CA . ASN A 1 167 ? -4.035 -2.361 -21.25 1 79.81 167 ASN A CA 1
ATOM 1357 C C . ASN A 1 167 ? -4.465 -3.729 -21.766 1 79.81 167 ASN A C 1
ATOM 1359 O O . ASN A 1 167 ? -5.598 -3.895 -22.219 1 79.81 167 ASN A O 1
ATOM 1363 N N . THR A 1 168 ? -3.584 -4.711 -21.766 1 88.12 168 THR A N 1
ATOM 1364 C CA . THR A 1 168 ? -3.92 -6.074 -22.156 1 88.12 168 THR A CA 1
ATOM 1365 C C . THR A 1 168 ? -4.723 -6.766 -21.062 1 88.12 168 THR A C 1
ATOM 1367 O O . THR A 1 168 ? -4.359 -6.703 -19.875 1 88.12 168 THR A O 1
ATOM 1370 N N . PRO A 1 169 ? -5.871 -7.348 -21.531 1 90.56 169 PRO A N 1
ATOM 1371 C CA . PRO A 1 169 ? -6.539 -8.18 -20.516 1 90.56 169 PRO A CA 1
ATOM 1372 C C . PRO A 1 169 ? -5.668 -9.344 -20.047 1 90.56 169 PRO A C 1
ATOM 1374 O O . PRO A 1 169 ? -5.422 -10.289 -20.797 1 90.56 169 PRO A O 1
ATOM 1377 N N . VAL A 1 170 ? -5.324 -9.359 -18.859 1 91.94 170 VAL A N 1
ATOM 1378 C CA . VAL A 1 170 ? -4.223 -10.156 -18.344 1 91.94 170 VAL A CA 1
ATOM 1379 C C . VAL A 1 170 ? -4.598 -11.641 -18.359 1 91.94 170 VAL A C 1
ATOM 1381 O O . VAL A 1 170 ? -3.869 -12.461 -18.922 1 91.94 170 VAL A O 1
ATOM 1384 N N . ILE A 1 171 ? -5.75 -12.016 -17.797 1 95.31 171 ILE A N 1
ATOM 1385 C CA . ILE A 1 171 ? -6.098 -13.422 -17.625 1 95.31 171 ILE A CA 1
ATOM 1386 C C . ILE A 1 171 ? -6.379 -14.062 -18.984 1 95.31 171 ILE A C 1
ATOM 1388 O O . ILE A 1 171 ? -5.762 -15.07 -19.328 1 95.31 171 ILE A O 1
ATOM 1392 N N . PRO A 1 172 ? -7.203 -13.461 -19.844 1 94.56 172 PRO A N 1
ATOM 1393 C CA . PRO A 1 172 ? -7.445 -14.062 -21.156 1 94.56 172 PRO A CA 1
ATOM 1394 C C . PRO A 1 172 ? -6.184 -14.141 -22.016 1 94.56 172 PRO A C 1
ATOM 1396 O O . PRO A 1 172 ? -5.918 -15.172 -22.641 1 94.56 172 PRO A O 1
ATOM 1399 N N . ALA A 1 173 ? -5.41 -13.07 -21.984 1 94.31 173 ALA A N 1
ATOM 1400 C CA . ALA A 1 173 ? -4.207 -13.047 -22.812 1 94.31 173 ALA A CA 1
ATOM 1401 C C . ALA A 1 173 ? -3.205 -14.102 -22.359 1 94.31 173 ALA A C 1
ATOM 1403 O O . ALA A 1 173 ? -2.6 -14.789 -23.172 1 94.31 173 ALA A O 1
ATOM 1404 N N . THR A 1 174 ? -3.01 -14.18 -21.078 1 96.5 174 THR A N 1
ATOM 1405 C CA . THR A 1 174 ? -2.08 -15.172 -20.531 1 96.5 174 THR A CA 1
ATOM 1406 C C . THR A 1 174 ? -2.559 -16.578 -20.844 1 96.5 174 THR A C 1
ATOM 1408 O O . THR A 1 174 ? -1.761 -17.453 -21.219 1 96.5 174 THR A O 1
ATOM 1411 N N . ALA A 1 175 ? -3.832 -16.844 -20.672 1 96.88 175 ALA A N 1
ATOM 1412 C CA . ALA A 1 175 ? -4.395 -18.156 -20.984 1 96.88 175 ALA A CA 1
ATOM 1413 C C . ALA A 1 175 ? -4.184 -18.5 -22.453 1 96.88 175 ALA A C 1
ATOM 1415 O O . ALA A 1 175 ? -3.834 -19.641 -22.781 1 96.88 175 ALA A O 1
ATOM 1416 N N . ASP A 1 176 ? -4.387 -17.531 -23.312 1 96.12 176 ASP A N 1
ATOM 1417 C CA . ASP A 1 176 ? -4.156 -17.734 -24.734 1 96.12 176 ASP A CA 1
ATOM 1418 C C . ASP A 1 176 ? -2.705 -18.125 -25.016 1 96.12 176 ASP A C 1
ATOM 1420 O O . ASP A 1 176 ? -2.434 -19 -25.828 1 96.12 176 ASP A O 1
ATOM 1424 N N . ILE A 1 177 ? -1.842 -17.453 -24.344 1 96.75 177 ILE A N 1
ATOM 1425 C CA . ILE A 1 177 ? -0.417 -17.719 -24.516 1 96.75 177 ILE A CA 1
ATOM 1426 C C . ILE A 1 177 ? -0.096 -19.141 -24.062 1 96.75 177 ILE A C 1
ATOM 1428 O O . ILE A 1 177 ? 0.611 -19.875 -24.75 1 96.75 177 ILE A O 1
ATOM 1432 N N . LEU A 1 178 ? -0.621 -19.531 -22.938 1 98.12 178 LEU A N 1
ATOM 1433 C CA . LEU A 1 178 ? -0.349 -20.859 -22.406 1 98.12 178 LEU A CA 1
ATOM 1434 C C . LEU A 1 178 ? -0.911 -21.938 -23.312 1 98.12 178 LEU A C 1
ATOM 1436 O O . LEU A 1 178 ? -0.265 -22.969 -23.547 1 98.12 178 LEU A O 1
ATOM 1440 N N . ASP A 1 179 ? -2.105 -21.719 -23.828 1 97.88 179 ASP A N 1
ATOM 1441 C CA . ASP A 1 179 ? -2.707 -22.656 -24.766 1 97.88 179 ASP A CA 1
ATOM 1442 C C . ASP A 1 179 ? -1.844 -22.797 -26.016 1 97.88 179 ASP A C 1
ATOM 1444 O O . ASP A 1 179 ? -1.639 -23.906 -26.5 1 97.88 179 ASP A O 1
ATOM 1448 N N . LEU A 1 180 ? -1.351 -21.688 -26.5 1 96.75 180 LEU A N 1
ATOM 1449 C CA . LEU A 1 180 ? -0.482 -21.688 -27.672 1 96.75 180 LEU A CA 1
ATOM 1450 C C . LEU A 1 180 ? 0.811 -22.453 -27.391 1 96.75 180 LEU A C 1
ATOM 1452 O O . LEU A 1 180 ? 1.307 -23.188 -28.25 1 96.75 180 LEU A O 1
ATOM 1456 N N . VAL A 1 181 ? 1.373 -22.25 -26.203 1 96.81 181 VAL A N 1
ATOM 1457 C CA . VAL A 1 181 ? 2.6 -22.938 -25.828 1 96.81 181 VAL A CA 1
ATOM 1458 C C . VAL A 1 181 ? 2.369 -24.453 -25.828 1 96.81 181 VAL A C 1
ATOM 1460 O O . VAL A 1 181 ? 3.203 -25.203 -26.328 1 96.81 181 VAL A O 1
ATOM 1463 N N . MET A 1 182 ? 1.27 -24.922 -25.297 1 97.81 182 MET A N 1
ATOM 1464 C CA . MET A 1 182 ? 0.963 -26.344 -25.281 1 97.81 182 MET A CA 1
ATOM 1465 C C . MET A 1 182 ? 0.841 -26.875 -26.719 1 97.81 182 MET A C 1
ATOM 1467 O O . MET A 1 182 ? 1.327 -27.969 -27.016 1 97.81 182 MET A O 1
ATOM 1471 N N . SER A 1 183 ? 0.225 -26.078 -27.547 1 96.44 183 SER A N 1
ATOM 1472 C CA . SER A 1 183 ? 0.12 -26.453 -28.953 1 96.44 183 SER A CA 1
ATOM 1473 C C . SER A 1 183 ? 1.496 -26.578 -29.594 1 96.44 183 SER A C 1
ATOM 1475 O O . SER A 1 183 ? 1.768 -27.531 -30.312 1 96.44 183 SER A O 1
ATOM 1477 N N . ARG A 1 184 ? 2.312 -25.625 -29.281 1 95.25 184 ARG A N 1
ATOM 1478 C CA . ARG A 1 184 ? 3.654 -25.609 -29.859 1 95.25 184 ARG A CA 1
ATOM 1479 C C . ARG A 1 184 ? 4.477 -26.797 -29.344 1 95.25 184 ARG A C 1
ATOM 1481 O O . ARG A 1 184 ? 5.391 -27.266 -30.031 1 95.25 184 ARG A O 1
ATOM 1488 N N . LEU A 1 185 ? 4.164 -27.219 -28.172 1 96 185 LEU A N 1
ATOM 1489 C CA . LEU A 1 185 ? 4.82 -28.391 -27.594 1 96 185 LEU A CA 1
ATOM 1490 C C . LEU A 1 185 ? 4.199 -29.672 -28.141 1 96 185 LEU A C 1
ATOM 1492 O O . LEU A 1 185 ? 4.535 -30.766 -27.672 1 96 185 LEU A O 1
ATOM 1496 N N . SER A 1 186 ? 3.232 -29.547 -29 1 94.62 186 SER A N 1
ATOM 1497 C CA . SER A 1 186 ? 2.559 -30.641 -29.688 1 94.62 186 SER A CA 1
ATOM 1498 C C . SER A 1 186 ? 1.617 -31.391 -28.766 1 94.62 186 SER A C 1
ATOM 1500 O O . SER A 1 186 ? 1.443 -32.625 -28.891 1 94.62 186 SER A O 1
ATOM 1502 N N . TYR A 1 187 ? 1.167 -30.766 -27.766 1 96.19 187 TYR A N 1
ATOM 1503 C CA . TYR A 1 187 ? 0.113 -31.312 -26.922 1 96.19 187 TYR A CA 1
ATOM 1504 C C . TYR A 1 187 ? -1.261 -30.844 -27.391 1 96.19 187 TYR A C 1
ATOM 1506 O O . TYR A 1 187 ? -1.656 -29.703 -27.156 1 96.19 187 TYR A O 1
ATOM 1514 N N . LYS A 1 188 ? -1.963 -31.703 -28.031 1 95.12 188 LYS A N 1
ATOM 1515 C CA . LYS A 1 188 ? -3.301 -31.375 -28.516 1 95.12 188 LYS A CA 1
ATOM 1516 C C . LYS A 1 188 ? -4.27 -31.172 -27.344 1 95.12 188 LYS A C 1
ATOM 1518 O O . LYS A 1 188 ? -5.195 -30.359 -27.438 1 95.12 188 LYS A O 1
ATOM 1523 N N . HIS A 1 189 ? -4.043 -32.031 -26.375 1 96.69 189 HIS A N 1
ATOM 1524 C CA . HIS A 1 189 ? -4.863 -31.938 -25.172 1 96.69 189 HIS A CA 1
ATOM 1525 C C . HIS A 1 189 ? -4 -31.891 -23.922 1 96.69 189 HIS A C 1
ATOM 1527 O O . HIS A 1 189 ? -2.9 -32.438 -23.891 1 96.69 189 HIS A O 1
ATOM 1533 N N . TYR A 1 190 ? -4.531 -31.234 -22.891 1 98.19 190 TYR A N 1
ATOM 1534 C CA . TYR A 1 190 ? -3.785 -31.125 -21.641 1 98.19 190 TYR A CA 1
ATOM 1535 C C . TYR A 1 190 ? -4.727 -30.875 -20.453 1 98.19 190 TYR A C 1
ATOM 1537 O O . TYR A 1 190 ? -5.918 -30.625 -20.656 1 98.19 190 TYR A O 1
ATOM 1545 N N . LEU A 1 191 ? -4.199 -31.062 -19.25 1 98.69 191 LEU A N 1
ATOM 1546 C CA . LEU A 1 191 ? -4.852 -30.688 -18 1 98.69 191 LEU A CA 1
ATOM 1547 C C . LEU A 1 191 ? -4.152 -29.5 -17.359 1 98.69 191 LEU A C 1
ATOM 1549 O O . LEU A 1 191 ? -3.041 -29.141 -17.75 1 98.69 191 LEU A O 1
ATOM 1553 N N . VAL A 1 192 ? -4.836 -28.844 -16.438 1 98.81 192 VAL A N 1
ATOM 1554 C CA . VAL A 1 192 ? -4.23 -27.703 -15.758 1 98.81 192 VAL A CA 1
ATOM 1555 C C . VAL A 1 192 ? -4.555 -27.766 -14.266 1 98.81 192 VAL A C 1
ATOM 1557 O O . VAL A 1 192 ? -5.602 -28.281 -13.867 1 98.81 192 VAL A O 1
ATOM 1560 N N . SER A 1 193 ? -3.633 -27.344 -13.438 1 98.62 193 SER A N 1
ATOM 1561 C CA . SER A 1 193 ? -3.857 -27.219 -12 1 98.62 193 SER A CA 1
ATOM 1562 C C . SER A 1 193 ? -3.223 -25.953 -11.445 1 98.62 193 SER A C 1
ATOM 1564 O O . SER A 1 193 ? -2.111 -25.578 -11.828 1 98.62 193 SER A O 1
ATOM 1566 N N . ASN A 1 194 ? -4 -25.188 -10.617 1 97.44 194 ASN A N 1
ATOM 1567 C CA . ASN A 1 194 ? -3.305 -24.234 -9.766 1 97.44 194 ASN A CA 1
ATOM 1568 C C . ASN A 1 194 ? -2.623 -24.922 -8.586 1 97.44 194 ASN A C 1
ATOM 1570 O O . ASN A 1 194 ? -2.861 -26.109 -8.328 1 97.44 194 ASN A O 1
ATOM 1574 N N . THR A 1 195 ? -1.756 -24.25 -7.867 1 95.88 195 THR A N 1
ATOM 1575 C CA . THR A 1 195 ? -0.905 -24.953 -6.906 1 95.88 195 THR A CA 1
ATOM 1576 C C . THR A 1 195 ? -1.018 -24.297 -5.527 1 95.88 195 THR A C 1
ATOM 1578 O O . THR A 1 195 ? -0.183 -24.547 -4.652 1 95.88 195 THR A O 1
ATOM 1581 N N . SER A 1 196 ? -1.931 -23.422 -5.367 1 93.69 196 SER A N 1
ATOM 1582 C CA . SER A 1 196 ? -2.25 -22.828 -4.078 1 93.69 196 SER A CA 1
ATOM 1583 C C . SER A 1 196 ? -3.748 -22.562 -3.941 1 93.69 196 SER A C 1
ATOM 1585 O O . SER A 1 196 ? -4.492 -22.656 -4.922 1 93.69 196 SER A O 1
ATOM 1587 N N . SER A 1 197 ? -4.113 -22.281 -2.674 1 92.44 197 SER A N 1
ATOM 1588 C CA . SER A 1 197 ? -5.508 -21.922 -2.451 1 92.44 197 SER A CA 1
ATOM 1589 C C . SER A 1 197 ? -5.863 -20.625 -3.158 1 92.44 197 SER A C 1
ATOM 1591 O O . SER A 1 197 ? -5.137 -19.641 -3.045 1 92.44 197 SER A O 1
ATOM 1593 N N . ALA A 1 198 ? -6.984 -20.703 -3.879 1 91.12 198 ALA A N 1
ATOM 1594 C CA . ALA A 1 198 ? -7.418 -19.516 -4.605 1 91.12 198 ALA A CA 1
ATOM 1595 C C . ALA A 1 198 ? -7.695 -18.359 -3.646 1 91.12 198 ALA A C 1
ATOM 1597 O O . ALA A 1 198 ? -7.402 -17.203 -3.961 1 91.12 198 ALA A O 1
ATOM 1598 N N . ALA A 1 199 ? -8.18 -18.672 -2.514 1 80.12 199 ALA A N 1
ATOM 1599 C CA . ALA A 1 199 ? -8.586 -17.641 -1.551 1 80.12 199 ALA A CA 1
ATOM 1600 C C . ALA A 1 199 ? -7.375 -16.922 -0.976 1 80.12 199 ALA A C 1
ATOM 1602 O O . ALA A 1 199 ? -7.453 -15.734 -0.638 1 80.12 199 ALA A O 1
ATOM 1603 N N . SER A 1 200 ? -6.297 -17.609 -0.878 1 81.69 200 SER A N 1
ATOM 1604 C CA . SER A 1 200 ? -5.109 -17 -0.275 1 81.69 200 SER A CA 1
ATOM 1605 C C . SER A 1 200 ? -4.219 -16.359 -1.332 1 81.69 200 SER A C 1
ATOM 1607 O O . SER A 1 200 ? -3.369 -15.531 -1.012 1 81.69 200 SER A O 1
ATOM 1609 N N . SER A 1 201 ? -4.418 -16.781 -2.547 1 86.25 201 SER A N 1
ATOM 1610 C CA . SER A 1 201 ? -3.596 -16.25 -3.629 1 86.25 201 SER A CA 1
ATOM 1611 C C . SER A 1 201 ? -3.979 -14.812 -3.961 1 86.25 201 SER A C 1
ATOM 1613 O O . SER A 1 201 ? -5.164 -14.484 -4.066 1 86.25 201 SER A O 1
ATOM 1615 N N . PRO A 1 202 ? -2.914 -13.945 -4.062 1 86.88 202 PRO A N 1
ATOM 1616 C CA . PRO A 1 202 ? -3.211 -12.547 -4.406 1 86.88 202 PRO A CA 1
ATOM 1617 C C . PRO A 1 202 ? -4.043 -12.422 -5.684 1 86.88 202 PRO A C 1
ATOM 1619 O O . PRO A 1 202 ? -3.617 -12.875 -6.75 1 86.88 202 PRO A O 1
ATOM 1622 N N . ALA A 1 203 ? -5.211 -11.883 -5.59 1 86.69 203 ALA A N 1
ATOM 1623 C CA . ALA A 1 203 ? -6.164 -11.633 -6.668 1 86.69 203 ALA A CA 1
ATOM 1624 C C . ALA A 1 203 ? -6.629 -12.945 -7.305 1 86.69 203 ALA A C 1
ATOM 1626 O O . ALA A 1 203 ? -7.242 -12.938 -8.375 1 86.69 203 ALA A O 1
ATOM 1627 N N . GLY A 1 204 ? -6.242 -14.086 -6.73 1 90.88 204 GLY A N 1
ATOM 1628 C CA . GLY A 1 204 ? -6.656 -15.391 -7.23 1 90.88 204 GLY A CA 1
ATOM 1629 C C . GLY A 1 204 ? -6.152 -15.68 -8.633 1 90.88 204 GLY A C 1
ATOM 1630 O O . GLY A 1 204 ? -6.805 -16.391 -9.398 1 90.88 204 GLY A O 1
ATOM 1631 N N . ILE A 1 205 ? -5.004 -15.195 -8.953 1 93.75 205 ILE A N 1
ATOM 1632 C CA . ILE A 1 205 ? -4.531 -15.172 -10.336 1 93.75 205 ILE A CA 1
ATOM 1633 C C . ILE A 1 205 ? -4.305 -16.594 -10.828 1 93.75 205 ILE A C 1
ATOM 1635 O O . ILE A 1 205 ? -4.719 -16.953 -11.938 1 93.75 205 ILE A O 1
ATOM 1639 N N . ASP A 1 206 ? -3.68 -17.406 -10.047 1 94.12 206 ASP A N 1
ATOM 1640 C CA . ASP A 1 206 ? -3.355 -18.766 -10.484 1 94.12 206 ASP A CA 1
ATOM 1641 C C . ASP A 1 206 ? -4.621 -19.578 -10.727 1 94.12 206 ASP A C 1
ATOM 1643 O O . ASP A 1 206 ? -4.734 -20.266 -11.734 1 94.12 206 ASP A O 1
ATOM 1647 N N . TRP A 1 207 ? -5.609 -19.422 -9.867 1 94.75 207 TRP A N 1
ATOM 1648 C CA . TRP A 1 207 ? -6.879 -20.125 -10.055 1 94.75 207 TRP A CA 1
ATOM 1649 C C . TRP A 1 207 ? -7.625 -19.562 -11.266 1 94.75 207 TRP A C 1
ATOM 1651 O O . TRP A 1 207 ? -8.195 -20.312 -12.047 1 94.75 207 TRP A O 1
ATOM 1661 N N . ARG A 1 208 ? -7.637 -18.281 -11.406 1 95.25 208 ARG A N 1
ATOM 1662 C CA . ARG A 1 208 ? -8.352 -17.641 -12.508 1 95.25 208 ARG A CA 1
ATOM 1663 C C . ARG A 1 208 ? -7.789 -18.094 -13.859 1 95.25 208 ARG A C 1
ATOM 1665 O O . ARG A 1 208 ? -8.539 -18.25 -14.82 1 95.25 208 ARG A O 1
ATOM 1672 N N . LEU A 1 209 ? -6.547 -18.266 -13.875 1 96.75 209 LEU A N 1
ATOM 1673 C CA . LEU A 1 209 ? -5.914 -18.734 -15.102 1 96.75 209 LEU A CA 1
ATOM 1674 C C . LEU A 1 209 ? -6.324 -20.172 -15.414 1 96.75 209 LEU A C 1
ATOM 1676 O O . LEU A 1 209 ? -6.719 -20.469 -16.547 1 96.75 209 LEU A O 1
ATOM 1680 N N . ALA A 1 210 ? -6.25 -21 -14.422 1 97.75 210 ALA A N 1
ATOM 1681 C CA . ALA A 1 210 ? -6.672 -22.391 -14.609 1 97.75 210 ALA A CA 1
ATOM 1682 C C . ALA A 1 210 ? -8.141 -22.453 -15.023 1 97.75 210 ALA A C 1
ATOM 1684 O O . ALA A 1 210 ? -8.5 -23.203 -15.938 1 97.75 210 ALA A O 1
ATOM 1685 N N . ASN A 1 211 ? -8.922 -21.688 -14.344 1 95.56 211 ASN A N 1
ATOM 1686 C CA . ASN A 1 211 ? -10.344 -21.641 -14.648 1 95.56 211 ASN A CA 1
ATOM 1687 C C . ASN A 1 211 ? -10.594 -21.156 -16.078 1 95.56 211 ASN A C 1
ATOM 1689 O O . ASN A 1 211 ? -11.422 -21.734 -16.797 1 95.56 211 ASN A O 1
ATOM 1693 N N . HIS A 1 212 ? -9.875 -20.156 -16.484 1 96.06 212 HIS A N 1
ATOM 1694 C CA . HIS A 1 212 ? -10.062 -19.609 -17.828 1 96.06 212 HIS A CA 1
ATOM 1695 C C . HIS A 1 212 ? -9.68 -20.609 -18.891 1 96.06 212 HIS A C 1
ATOM 1697 O O . HIS A 1 212 ? -10.367 -20.734 -19.906 1 96.06 212 HIS A O 1
ATOM 1703 N N . LEU A 1 213 ? -8.625 -21.297 -18.688 1 97.19 213 LEU A N 1
ATOM 1704 C CA . LEU A 1 213 ? -8.203 -22.328 -19.641 1 97.19 213 LEU A CA 1
ATOM 1705 C C . LEU A 1 213 ? -9.266 -23.406 -19.75 1 97.19 213 LEU A C 1
ATOM 1707 O O . LEU A 1 213 ? -9.641 -23.797 -20.859 1 97.19 213 LEU A O 1
ATOM 1711 N N . ALA A 1 214 ? -9.773 -23.859 -18.641 1 96.44 214 ALA A N 1
ATOM 1712 C CA . ALA A 1 214 ? -10.766 -24.922 -18.609 1 96.44 214 ALA A CA 1
ATOM 1713 C C . ALA A 1 214 ? -12.07 -24.469 -19.266 1 96.44 214 ALA A C 1
ATOM 1715 O O . ALA A 1 214 ? -12.719 -25.25 -19.969 1 96.44 214 ALA A O 1
ATOM 1716 N N . MET A 1 215 ? -12.422 -23.266 -19.078 1 94.62 215 MET A N 1
ATOM 1717 C CA . MET A 1 215 ? -13.719 -22.75 -19.516 1 94.62 215 MET A CA 1
ATOM 1718 C C . MET A 1 215 ? -13.68 -22.359 -20.984 1 94.62 215 MET A C 1
ATOM 1720 O O . MET A 1 215 ? -14.625 -22.609 -21.719 1 94.62 215 MET A O 1
ATOM 1724 N N . TYR A 1 216 ? -12.547 -21.812 -21.438 1 93.75 216 TYR A N 1
ATOM 1725 C CA . TYR A 1 216 ? -12.594 -21.141 -22.734 1 93.75 216 TYR A CA 1
ATOM 1726 C C . TYR A 1 216 ? -11.641 -21.781 -23.719 1 93.75 216 TYR A C 1
ATOM 1728 O O . TYR A 1 216 ? -11.617 -21.422 -24.891 1 93.75 216 TYR A O 1
ATOM 1736 N N . HIS A 1 217 ? -10.891 -22.641 -23.312 1 95.38 217 HIS A N 1
ATOM 1737 C CA . HIS A 1 217 ? -10.062 -23.469 -24.188 1 95.38 217 HIS A CA 1
ATOM 1738 C C . HIS A 1 217 ? -10.383 -24.953 -24 1 95.38 217 HIS A C 1
ATOM 1740 O O . HIS A 1 217 ? -9.477 -25.781 -23.906 1 95.38 217 HIS A O 1
ATOM 1746 N N . SER A 1 218 ? -11.641 -25.219 -23.922 1 93.19 218 SER A N 1
ATOM 1747 C CA . SER A 1 218 ? -12.117 -26.547 -23.578 1 93.19 218 SER A CA 1
ATOM 1748 C C . SER A 1 218 ? -11.781 -27.562 -24.672 1 93.19 218 SER A C 1
ATOM 1750 O O . SER A 1 218 ? -11.797 -28.766 -24.438 1 93.19 218 SER A O 1
ATOM 1752 N N . GLY A 1 219 ? -11.523 -27.094 -25.859 1 92.44 219 GLY A N 1
ATOM 1753 C CA . GLY A 1 219 ? -11.102 -28 -26.938 1 92.44 219 GLY A CA 1
ATOM 1754 C C . GLY A 1 219 ? -9.742 -28.609 -26.688 1 92.44 219 GLY A C 1
ATOM 1755 O O . GLY A 1 219 ? -9.461 -29.719 -27.141 1 92.44 219 GLY A O 1
ATOM 1756 N N . SER A 1 220 ? -8.914 -27.891 -26 1 96.56 220 SER A N 1
ATOM 1757 C CA . SER A 1 220 ? -7.559 -28.359 -25.734 1 96.56 220 SER A CA 1
ATOM 1758 C C . SER A 1 220 ? -7.379 -28.703 -24.25 1 96.56 220 SER A C 1
ATOM 1760 O O . SER A 1 220 ? -6.773 -29.719 -23.922 1 96.56 220 SER A O 1
ATOM 1762 N N . CYS A 1 221 ? -7.906 -27.891 -23.406 1 97.5 221 CYS A N 1
ATOM 1763 C CA . CYS A 1 221 ? -7.871 -28.156 -21.969 1 97.5 221 CYS A CA 1
ATOM 1764 C C . CYS A 1 221 ? -9.039 -29.047 -21.547 1 97.5 221 CYS A C 1
ATOM 1766 O O . CYS A 1 221 ? -10.172 -28.562 -21.422 1 97.5 221 CYS A O 1
ATOM 1768 N N . LEU A 1 222 ? -8.758 -30.25 -21.188 1 96.5 222 LEU A N 1
ATOM 1769 C CA . LEU A 1 222 ? -9.812 -31.234 -20.984 1 96.5 222 LEU A CA 1
ATOM 1770 C C . LEU A 1 222 ? -10.344 -31.172 -19.562 1 96.5 222 LEU A C 1
ATOM 1772 O O . LEU A 1 222 ? -11.406 -31.734 -19.266 1 96.5 222 LEU A O 1
ATOM 1776 N N . GLY A 1 223 ? -9.562 -30.578 -18.703 1 97.56 223 GLY A N 1
ATOM 1777 C CA . GLY A 1 223 ? -9.992 -30.469 -17.328 1 97.56 223 GLY A CA 1
ATOM 1778 C C . GLY A 1 223 ? -9.023 -29.688 -16.453 1 97.56 223 GLY A C 1
ATOM 1779 O O . GLY A 1 223 ? -7.895 -29.406 -16.875 1 97.56 223 GLY A O 1
ATOM 1780 N N . ALA A 1 224 ? -9.523 -29.359 -15.234 1 98.56 224 ALA A N 1
ATOM 1781 C CA . ALA A 1 224 ? -8.703 -28.578 -14.312 1 98.56 224 ALA A CA 1
ATOM 1782 C C . ALA A 1 224 ? -8.836 -29.094 -12.883 1 98.56 224 ALA A C 1
ATOM 1784 O O . ALA A 1 224 ? -9.891 -29.594 -12.492 1 98.56 224 ALA A O 1
ATOM 1785 N N . HIS A 1 225 ? -7.754 -29.078 -12.188 1 98.69 225 HIS A N 1
ATOM 1786 C CA . HIS A 1 225 ? -7.762 -29.281 -10.742 1 98.69 225 HIS A CA 1
ATOM 1787 C C . HIS A 1 225 ? -7.695 -27.953 -10 1 98.69 225 HIS A C 1
ATOM 1789 O O . HIS A 1 225 ? -6.742 -27.203 -10.172 1 98.69 225 HIS A O 1
ATOM 1795 N N . PHE A 1 226 ? -8.734 -27.703 -9.203 1 98.06 226 PHE A N 1
ATOM 1796 C CA . PHE A 1 226 ? -8.82 -26.469 -8.438 1 98.06 226 PHE A CA 1
ATOM 1797 C C . PHE A 1 226 ? -8.547 -26.734 -6.961 1 98.06 226 PHE A C 1
ATOM 1799 O O . PHE A 1 226 ? -9.102 -27.672 -6.371 1 98.06 226 PHE A O 1
ATOM 1806 N N . ILE A 1 227 ? -7.711 -25.891 -6.441 1 97.12 227 ILE A N 1
ATOM 1807 C CA . ILE A 1 227 ? -7.438 -25.953 -5.012 1 97.12 227 ILE A CA 1
ATOM 1808 C C . ILE A 1 227 ? -8.148 -24.797 -4.305 1 97.12 227 ILE A C 1
ATOM 1810 O O . ILE A 1 227 ? -7.785 -23.625 -4.496 1 97.12 227 ILE A O 1
ATOM 1814 N N . ASN A 1 228 ? -9.07 -25.109 -3.547 1 93.56 228 ASN A N 1
ATOM 1815 C CA . ASN A 1 228 ? -9.914 -24.156 -2.822 1 93.56 228 ASN A CA 1
ATOM 1816 C C . ASN A 1 228 ? -10.391 -23.031 -3.729 1 93.56 228 ASN A C 1
ATOM 1818 O O . ASN A 1 228 ? -10.141 -21.859 -3.447 1 93.56 228 ASN A O 1
ATOM 1822 N N . PRO A 1 229 ? -11.133 -23.391 -4.734 1 94.25 229 PRO A N 1
ATOM 1823 C CA . PRO A 1 229 ? -11.586 -22.391 -5.699 1 94.25 229 PRO A CA 1
ATOM 1824 C C . PRO A 1 229 ? -12.547 -21.375 -5.09 1 94.25 229 PRO A C 1
ATOM 1826 O O . PRO A 1 229 ? -13.102 -21.609 -4.012 1 94.25 229 PRO A O 1
ATOM 1829 N N . LEU A 1 230 ? -12.656 -20.297 -5.742 1 89.31 230 LEU A N 1
ATOM 1830 C CA . LEU A 1 230 ? -13.625 -19.281 -5.34 1 89.31 230 LEU A CA 1
ATOM 1831 C C . LEU A 1 230 ? -15.008 -19.594 -5.898 1 89.31 230 LEU A C 1
ATOM 1833 O O . LEU A 1 230 ? -15.297 -19.281 -7.059 1 89.31 230 LEU A O 1
ATOM 1837 N N . LEU A 1 231 ? -15.812 -20.172 -5.035 1 90.75 231 LEU A N 1
ATOM 1838 C CA . LEU A 1 231 ? -17.156 -20.578 -5.426 1 90.75 231 LEU A CA 1
ATOM 1839 C C . LEU A 1 231 ? -18.203 -19.797 -4.648 1 90.75 231 LEU A C 1
ATOM 1841 O O . LEU A 1 231 ? -17.953 -19.359 -3.525 1 90.75 231 LEU A O 1
ATOM 1845 N N . SER A 1 232 ? -19.281 -19.578 -5.301 1 88.06 232 SER A N 1
ATOM 1846 C CA . SER A 1 232 ? -20.422 -18.938 -4.648 1 88.06 232 SER A CA 1
ATOM 1847 C C . SER A 1 232 ? -21.625 -19.875 -4.586 1 88.06 232 SER A C 1
ATOM 1849 O O . SER A 1 232 ? -21.781 -20.75 -5.441 1 88.06 232 SER A O 1
ATOM 1851 N N . ALA A 1 233 ? -22.375 -19.609 -3.6 1 90.62 233 ALA A N 1
ATOM 1852 C CA . ALA A 1 233 ? -23.609 -20.375 -3.484 1 90.62 233 ALA A CA 1
ATOM 1853 C C . ALA A 1 233 ? -24.484 -20.172 -4.711 1 90.62 233 ALA A C 1
ATOM 1855 O O . ALA A 1 233 ? -24.578 -19.062 -5.25 1 90.62 233 ALA A O 1
ATOM 1856 N N . PRO A 1 234 ? -25.125 -21.281 -5.086 1 93.31 234 PRO A N 1
ATOM 1857 C CA . PRO A 1 234 ? -26.016 -21.172 -6.246 1 93.31 234 PRO A CA 1
ATOM 1858 C C . PRO A 1 234 ? -27.172 -20.203 -6.008 1 93.31 234 PRO A C 1
ATOM 1860 O O . PRO A 1 234 ? -27.719 -20.141 -4.898 1 93.31 234 PRO A O 1
ATOM 1863 N N . THR A 1 235 ? -27.453 -19.5 -7.027 1 92.81 235 THR A N 1
ATOM 1864 C CA . THR A 1 235 ? -28.594 -18.594 -6.984 1 92.81 235 THR A CA 1
ATOM 1865 C C . THR A 1 235 ? -29.719 -19.109 -7.891 1 92.81 235 THR A C 1
ATOM 1867 O O . THR A 1 235 ? -29.469 -19.875 -8.82 1 92.81 235 THR A O 1
ATOM 1870 N N . LEU A 1 236 ? -30.938 -18.625 -7.637 1 92.75 236 LEU A N 1
ATOM 1871 C CA . LEU A 1 236 ? -32.094 -19.031 -8.422 1 92.75 236 LEU A CA 1
ATOM 1872 C C . LEU A 1 236 ? -31.953 -18.594 -9.875 1 92.75 236 LEU A C 1
ATOM 1874 O O . LEU A 1 236 ? -32.344 -19.312 -10.789 1 92.75 236 LEU A O 1
ATOM 1878 N N . LYS A 1 237 ? -31.359 -17.516 -10.109 1 91.81 237 LYS A N 1
ATOM 1879 C CA . LYS A 1 237 ? -31.219 -16.953 -11.445 1 91.81 237 LYS A CA 1
ATOM 1880 C C . LYS A 1 237 ? -30.188 -17.719 -12.266 1 91.81 237 LYS A C 1
ATOM 1882 O O . LYS A 1 237 ? -30.391 -17.984 -13.453 1 91.81 237 LYS A O 1
ATOM 1887 N N . GLU A 1 238 ? -29.172 -18.172 -11.703 1 88.12 238 GLU A N 1
ATOM 1888 C CA . GLU A 1 238 ? -28.047 -18.766 -12.422 1 88.12 238 GLU A CA 1
ATOM 1889 C C . GLU A 1 238 ? -28.234 -20.266 -12.617 1 88.12 238 GLU A C 1
ATOM 1891 O O . GLU A 1 238 ? -27.906 -20.812 -13.68 1 88.12 238 GLU A O 1
ATOM 1896 N N . ALA A 1 239 ? -28.734 -20.938 -11.539 1 92.69 239 ALA A N 1
ATOM 1897 C CA . ALA A 1 239 ? -28.891 -22.391 -11.562 1 92.69 239 ALA A CA 1
ATOM 1898 C C . ALA A 1 239 ? -30.031 -22.844 -10.656 1 92.69 239 ALA A C 1
ATOM 1900 O O . ALA A 1 239 ? -29.797 -23.312 -9.539 1 92.69 239 ALA A O 1
ATOM 1901 N N . PRO A 1 240 ? -31.172 -22.828 -11.172 1 94.06 240 PRO A N 1
ATOM 1902 C CA . PRO A 1 240 ? -32.344 -23.094 -10.344 1 94.06 240 PRO A CA 1
ATOM 1903 C C . PRO A 1 240 ? -32.312 -24.469 -9.672 1 94.06 240 PRO A C 1
ATOM 1905 O O . PRO A 1 240 ? -32.688 -24.594 -8.508 1 94.06 240 PRO A O 1
ATOM 1908 N N . LEU A 1 241 ? -31.906 -25.453 -10.406 1 94.12 241 LEU A N 1
ATOM 1909 C CA . LEU A 1 241 ? -31.875 -26.797 -9.844 1 94.12 241 LEU A CA 1
ATOM 1910 C C . LEU A 1 241 ? -30.859 -26.891 -8.711 1 94.12 241 LEU A C 1
ATOM 1912 O O . LEU A 1 241 ? -31.141 -27.469 -7.66 1 94.12 241 LEU A O 1
ATOM 1916 N N . GLU A 1 242 ? -29.703 -26.328 -8.938 1 93.94 242 GLU A N 1
ATOM 1917 C CA . GLU A 1 242 ? -28.672 -26.344 -7.914 1 93.94 242 GLU A CA 1
ATOM 1918 C C . GLU A 1 242 ? -29.062 -25.516 -6.703 1 93.94 242 GLU A C 1
ATOM 1920 O O . GLU A 1 242 ? -28.719 -25.844 -5.57 1 93.94 242 GLU A O 1
ATOM 1925 N N . TRP A 1 243 ? -29.703 -24.438 -6.996 1 93.88 243 TRP A N 1
ATOM 1926 C CA . TRP A 1 243 ? -30.203 -23.594 -5.918 1 93.88 243 TRP A CA 1
ATOM 1927 C C . TRP A 1 243 ? -31.172 -24.359 -5.039 1 93.88 243 TRP A C 1
ATOM 1929 O O . TRP A 1 243 ? -31.141 -24.25 -3.811 1 93.88 243 TRP A O 1
ATOM 1939 N N . MET A 1 244 ? -32.062 -25.031 -5.645 1 93.88 244 MET A N 1
ATOM 1940 C CA . MET A 1 244 ? -33.031 -25.828 -4.906 1 93.88 244 MET A CA 1
ATOM 1941 C C . MET A 1 244 ? -32.344 -26.891 -4.047 1 93.88 244 MET A C 1
ATOM 1943 O O . MET A 1 244 ? -32.688 -27.062 -2.879 1 93.88 244 MET A O 1
ATOM 1947 N N . LYS A 1 245 ? -31.422 -27.594 -4.668 1 93.88 245 LYS A N 1
ATOM 1948 C CA . LYS A 1 245 ? -30.672 -28.594 -3.922 1 93.88 245 LYS A CA 1
ATOM 1949 C C . LYS A 1 245 ? -29.984 -27.984 -2.705 1 93.88 245 LYS A C 1
ATOM 1951 O O . LYS A 1 245 ? -30.031 -28.547 -1.609 1 93.88 245 LYS A O 1
ATOM 1956 N N . TRP A 1 246 ? -29.391 -26.875 -2.924 1 91.81 246 TRP A N 1
ATOM 1957 C CA . TRP A 1 246 ? -28.703 -26.156 -1.858 1 91.81 246 TRP A CA 1
ATOM 1958 C C . TRP A 1 246 ? -29.672 -25.719 -0.778 1 91.81 246 TRP A C 1
ATOM 1960 O O . TRP A 1 246 ? -29.406 -25.859 0.415 1 91.81 246 TRP A O 1
ATOM 1970 N N . SER A 1 247 ? -30.766 -25.156 -1.189 1 92.69 247 SER A N 1
ATOM 1971 C CA . SER A 1 247 ? -31.781 -24.672 -0.256 1 92.69 247 SER A CA 1
ATOM 1972 C C . SER A 1 247 ? -32.281 -25.797 0.642 1 92.69 247 SER A C 1
ATOM 1974 O O . SER A 1 247 ? -32.438 -25.609 1.851 1 92.69 247 SER A O 1
ATOM 1976 N N . ILE A 1 248 ? -32.5 -26.891 0.079 1 91.81 248 ILE A N 1
ATOM 1977 C CA . ILE A 1 248 ? -33 -28.047 0.825 1 91.81 248 ILE A CA 1
ATOM 1978 C C . ILE A 1 248 ? -31.922 -28.562 1.774 1 91.81 248 ILE A C 1
ATOM 1980 O O . ILE A 1 248 ? -32.188 -28.828 2.947 1 91.81 248 ILE A O 1
ATOM 1984 N N . ALA A 1 249 ? -30.734 -28.672 1.24 1 90.56 249 ALA A N 1
ATOM 1985 C CA . ALA A 1 249 ? -29.625 -29.141 2.064 1 90.56 249 ALA A CA 1
ATOM 1986 C C . ALA A 1 249 ? -29.375 -28.203 3.236 1 90.56 249 ALA A C 1
ATOM 1988 O O . ALA A 1 249 ? -29.078 -28.641 4.348 1 90.56 249 ALA A O 1
ATOM 1989 N N . ARG A 1 250 ? -29.422 -26.938 2.977 1 87.88 250 ARG A N 1
ATOM 1990 C CA . ARG A 1 250 ? -29.172 -25.906 3.992 1 87.88 250 ARG A CA 1
ATOM 1991 C C . ARG A 1 250 ? -30.281 -25.922 5.047 1 87.88 250 ARG A C 1
ATOM 1993 O O . ARG A 1 250 ? -30 -25.781 6.242 1 87.88 250 ARG A O 1
ATOM 2000 N N . LEU A 1 251 ? -31.453 -26.016 4.613 1 86.81 251 LEU A N 1
ATOM 2001 C CA . LEU A 1 251 ? -32.625 -26.016 5.504 1 86.81 251 LEU A CA 1
ATOM 2002 C C . LEU A 1 251 ? -32.562 -27.203 6.453 1 86.81 251 LEU A C 1
ATOM 2004 O O . LEU A 1 251 ? -32.844 -27.062 7.648 1 86.81 251 LEU A O 1
ATOM 2008 N N . PHE A 1 252 ? -32.219 -28.359 5.93 1 86.12 252 PHE A N 1
ATOM 2009 C CA . PHE A 1 252 ? -32.25 -29.594 6.719 1 86.12 252 PHE A CA 1
ATOM 2010 C C . PHE A 1 252 ? -30.906 -29.875 7.363 1 86.12 252 PHE A C 1
ATOM 2012 O O . PHE A 1 252 ? -30.781 -30.797 8.164 1 86.12 252 PHE A O 1
ATOM 2019 N N . ARG A 1 253 ? -29.938 -29.062 6.977 1 82.62 253 ARG A N 1
ATOM 2020 C CA . ARG A 1 253 ? -28.578 -29.266 7.469 1 82.62 253 ARG A CA 1
ATOM 2021 C C . ARG A 1 253 ? -28.141 -30.719 7.32 1 82.62 253 ARG A C 1
ATOM 2023 O O . ARG A 1 253 ? -27.641 -31.328 8.273 1 82.62 253 ARG A O 1
ATOM 2030 N N . ALA A 1 254 ? -28.531 -31.406 6.273 1 82.69 254 ALA A N 1
ATOM 2031 C CA . ALA A 1 254 ? -28.297 -32.844 6.035 1 82.69 254 ALA A CA 1
ATOM 2032 C C . ALA A 1 254 ? -27.438 -33.062 4.801 1 82.69 254 ALA A C 1
ATOM 2034 O O . ALA A 1 254 ? -27.391 -32.188 3.902 1 82.69 254 ALA A O 1
ATOM 2035 N N . PRO A 1 255 ? -26.594 -34.062 4.875 1 87.88 255 PRO A N 1
ATOM 2036 C CA . PRO A 1 255 ? -25.781 -34.406 3.703 1 87.88 255 PRO A CA 1
ATOM 2037 C C . PRO A 1 255 ? -26.625 -34.969 2.553 1 87.88 255 PRO A C 1
ATOM 2039 O O . PRO A 1 255 ? -26.672 -36.188 2.35 1 87.88 255 PRO A O 1
ATOM 2042 N N . LEU A 1 256 ? -27.266 -34.094 1.852 1 85.69 256 LEU A N 1
ATOM 2043 C CA . LEU A 1 256 ? -28.125 -34.469 0.734 1 85.69 256 LEU A CA 1
ATOM 2044 C C . LEU A 1 256 ? -27.641 -33.844 -0.562 1 85.69 256 LEU A C 1
ATOM 2046 O O . LEU A 1 256 ? -27.031 -32.75 -0.54 1 85.69 256 LEU A O 1
ATOM 2050 N N . PHE A 1 257 ? -27.844 -34.5 -1.681 1 86.94 257 PHE A N 1
ATOM 2051 C CA . PHE A 1 257 ? -27.672 -33.969 -3.027 1 86.94 257 PHE A CA 1
ATOM 2052 C C . PHE A 1 257 ? -26.234 -33.562 -3.273 1 86.94 257 PHE A C 1
ATOM 2054 O O . PHE A 1 257 ? -25.969 -32.531 -3.871 1 86.94 257 PHE A O 1
ATOM 2061 N N . GLY A 1 258 ? -25.281 -34.25 -2.779 1 83.31 258 GLY A N 1
ATOM 2062 C CA . GLY A 1 258 ? -23.891 -33.969 -3.037 1 83.31 258 GLY A CA 1
ATOM 2063 C C . GLY A 1 258 ? -23.203 -33.219 -1.912 1 83.31 258 GLY A C 1
ATOM 2064 O O . GLY A 1 258 ? -21.984 -33.062 -1.896 1 83.31 258 GLY A O 1
ATOM 2065 N N . TYR A 1 259 ? -24.047 -32.719 -1.005 1 90.25 259 TYR A N 1
ATOM 2066 C CA . TYR A 1 259 ? -23.516 -32.031 0.175 1 90.25 259 TYR A CA 1
ATOM 2067 C C . TYR A 1 259 ? -23.188 -33.031 1.269 1 90.25 259 TYR A C 1
ATOM 2069 O O . TYR A 1 259 ? -23.891 -34.031 1.434 1 90.25 259 TYR A O 1
ATOM 2077 N N . GLN A 1 260 ? -22.094 -32.844 1.912 1 89.44 260 GLN A N 1
ATOM 2078 C CA . GLN A 1 260 ? -21.672 -33.719 3.012 1 89.44 260 GLN A CA 1
ATOM 2079 C C . GLN A 1 260 ? -21.797 -33 4.352 1 89.44 260 GLN A C 1
ATOM 2081 O O . GLN A 1 260 ? -21.922 -31.781 4.395 1 89.44 260 GLN A O 1
ATOM 2086 N N . SER A 1 261 ? -21.734 -33.781 5.445 1 85.62 261 SER A N 1
ATOM 2087 C CA . SER A 1 261 ? -21.812 -33.219 6.785 1 85.62 261 SER A CA 1
ATOM 2088 C C . SER A 1 261 ? -20.672 -32.219 7.043 1 85.62 261 SER A C 1
ATOM 2090 O O . SER A 1 261 ? -20.875 -31.203 7.715 1 85.62 261 SER A O 1
ATOM 2092 N N . GLU A 1 262 ? -19.609 -32.531 6.469 1 84.69 262 GLU A N 1
ATOM 2093 C CA . GLU A 1 262 ? -18.453 -31.688 6.621 1 84.69 262 GLU A CA 1
ATOM 2094 C C . GLU A 1 262 ? -18.672 -30.328 5.953 1 84.69 262 GLU A C 1
ATOM 2096 O O . GLU A 1 262 ? -18.156 -29.312 6.418 1 84.69 262 GLU A O 1
ATOM 2101 N N . ASP A 1 263 ? -19.406 -30.344 4.906 1 88.38 263 ASP A N 1
ATOM 2102 C CA . ASP A 1 263 ? -19.703 -29.109 4.203 1 88.38 263 ASP A CA 1
ATOM 2103 C C . ASP A 1 263 ? -20.531 -28.156 5.09 1 88.38 263 ASP A C 1
ATOM 2105 O O . ASP A 1 263 ? -20.203 -26.969 5.195 1 88.38 263 ASP A O 1
ATOM 2109 N N . MET A 1 264 ? -21.469 -28.797 5.703 1 84.25 264 MET A N 1
ATOM 2110 C CA . MET A 1 264 ? -22.359 -28.016 6.555 1 84.25 264 MET A CA 1
ATOM 2111 C C . MET A 1 264 ? -21.609 -27.484 7.773 1 84.25 264 MET A C 1
ATOM 2113 O O . MET A 1 264 ? -21.812 -26.328 8.172 1 84.25 264 MET A O 1
ATOM 2117 N N . LEU A 1 265 ? -20.812 -28.25 8.32 1 81.69 265 LEU A N 1
ATOM 2118 C CA . LEU A 1 265 ? -20.047 -27.844 9.492 1 81.69 265 LEU A CA 1
ATOM 2119 C C . LEU A 1 265 ? -19.062 -26.719 9.141 1 81.69 265 LEU A C 1
ATOM 2121 O O . LEU A 1 265 ? -18.953 -25.75 9.891 1 81.69 265 LEU A O 1
ATOM 2125 N N . SER A 1 266 ? -18.469 -26.906 8.055 1 83.06 266 SER A N 1
ATOM 2126 C CA . SER A 1 266 ? -17.469 -25.938 7.645 1 83.06 266 SER A CA 1
ATOM 2127 C C . SER A 1 266 ? -18.109 -24.609 7.262 1 83.06 266 SER A C 1
ATOM 2129 O O . SER A 1 266 ? -17.547 -23.547 7.531 1 83.06 266 SER A O 1
ATOM 2131 N N . LEU A 1 267 ? -19.203 -24.641 6.668 1 82.56 267 LEU A N 1
ATOM 2132 C CA . LEU A 1 267 ? -19.906 -23.422 6.273 1 82.56 267 LEU A CA 1
ATOM 2133 C C . LEU A 1 267 ? -20.406 -22.672 7.496 1 82.56 267 LEU A C 1
ATOM 2135 O O . LEU A 1 267 ? -20.469 -21.438 7.488 1 82.56 267 LEU A O 1
ATOM 2139 N N . ASN A 1 268 ? -20.719 -23.359 8.469 1 75.69 268 ASN A N 1
ATOM 2140 C CA . ASN A 1 268 ? -21.188 -22.734 9.703 1 75.69 268 ASN A CA 1
ATOM 2141 C C . ASN A 1 268 ? -20.047 -22.094 10.477 1 75.69 268 ASN A C 1
ATOM 2143 O O . ASN A 1 268 ? -20.234 -21.078 11.141 1 75.69 268 ASN A O 1
ATOM 2147 N N . GLN A 1 269 ? -19 -22.719 10.469 1 70.56 269 GLN A N 1
ATOM 2148 C CA . GLN A 1 269 ? -17.844 -22.203 11.195 1 70.56 269 GLN A CA 1
ATOM 2149 C C . GLN A 1 269 ? -17.234 -21 10.484 1 70.56 269 GLN A C 1
ATOM 2151 O O . GLN A 1 269 ? -16.625 -20.141 11.125 1 70.56 269 GLN A O 1
ATOM 2156 N N . ALA A 1 270 ? -17.156 -21.125 9.227 1 63.53 270 ALA A N 1
ATOM 2157 C CA . ALA A 1 270 ? -16.484 -20.094 8.438 1 63.53 270 ALA A CA 1
ATOM 2158 C C . ALA A 1 270 ? -17.219 -18.75 8.555 1 63.53 270 ALA A C 1
ATOM 2160 O O . ALA A 1 270 ? -16.609 -17.688 8.445 1 63.53 270 ALA A O 1
ATOM 2161 N N . GLY A 1 271 ? -17.734 -18.422 9.727 1 54.53 271 GLY A N 1
ATOM 2162 C CA . GLY A 1 271 ? -18.453 -17.156 9.82 1 54.53 271 GLY A CA 1
ATOM 2163 C C . GLY A 1 271 ? -18.891 -16.609 8.469 1 54.53 271 GLY A C 1
ATOM 2164 O O . GLY A 1 271 ? -18.453 -17.094 7.43 1 54.53 271 GLY A O 1
ATOM 2165 N N . PRO A 1 272 ? -19.938 -15.812 8.43 1 44.25 272 PRO A N 1
ATOM 2166 C CA . PRO A 1 272 ? -20.438 -15.336 7.141 1 44.25 272 PRO A CA 1
ATOM 2167 C C . PRO A 1 272 ? -19.312 -14.828 6.227 1 44.25 272 PRO A C 1
ATOM 2169 O O . PRO A 1 272 ? -18.391 -14.172 6.695 1 44.25 272 PRO A O 1
ATOM 2172 N N . ALA A 1 273 ? -19.016 -15.688 5.285 1 44.41 273 ALA A N 1
ATOM 2173 C CA . ALA A 1 273 ? -18.094 -15.156 4.277 1 44.41 273 ALA A CA 1
ATOM 2174 C C . ALA A 1 273 ? -18.234 -13.641 4.156 1 44.41 273 ALA A C 1
ATOM 2176 O O . ALA A 1 273 ? -19.344 -13.102 4.246 1 44.41 273 ALA A O 1
ATOM 2177 N N . PRO A 1 274 ? -17.281 -12.875 4.496 1 40.91 274 PRO A N 1
ATOM 2178 C CA . PRO A 1 274 ? -17.625 -11.477 4.219 1 40.91 274 PRO A CA 1
ATOM 2179 C C . PRO A 1 274 ? -18.516 -11.328 2.986 1 40.91 274 PRO A C 1
ATOM 2181 O O . PRO A 1 274 ? -18.281 -11.969 1.962 1 40.91 274 PRO A O 1
ATOM 2184 N N . GLY A 1 275 ? -19.766 -11.375 3.078 1 34.59 275 GLY A N 1
ATOM 2185 C CA . GLY A 1 275 ? -20.594 -11.141 1.9 1 34.59 275 GLY A CA 1
ATOM 2186 C C . GLY A 1 275 ? -19.828 -10.461 0.775 1 34.59 275 GLY A C 1
ATOM 2187 O O . GLY A 1 275 ? -18.797 -9.836 1.006 1 34.59 275 GLY A O 1
ATOM 2188 N N . ARG A 1 276 ? -20.109 -11.031 -0.466 1 34.25 276 ARG A N 1
ATOM 2189 C CA . ARG A 1 276 ? -19.641 -10.289 -1.633 1 34.25 276 ARG A CA 1
ATOM 2190 C C . ARG A 1 276 ? -19.656 -8.789 -1.373 1 34.25 276 ARG A C 1
ATOM 2192 O O . ARG A 1 276 ? -20.703 -8.148 -1.478 1 34.25 276 ARG A O 1
ATOM 2199 N N . SER A 1 277 ? -19.266 -8.383 -0.343 1 33.38 277 SER A N 1
ATOM 2200 C CA . SER A 1 277 ? -19.266 -6.945 -0.6 1 33.38 277 SER A CA 1
ATOM 2201 C C . SER A 1 277 ? -18.812 -6.641 -2.023 1 33.38 277 SER A C 1
ATOM 2203 O O . SER A 1 277 ? -17.641 -6.82 -2.357 1 33.38 277 SER A O 1
ATOM 2205 N N . THR A 1 278 ? -19.484 -7.246 -2.941 1 33.56 278 THR A N 1
ATOM 2206 C CA . THR A 1 278 ? -19.375 -6.73 -4.301 1 33.56 278 THR A CA 1
ATOM 2207 C C . THR A 1 278 ? -18.984 -5.25 -4.293 1 33.56 278 THR A C 1
ATOM 2209 O O . THR A 1 278 ? -19.094 -4.57 -5.316 1 33.56 278 THR A O 1
ATOM 2212 N N . SER A 1 279 ? -19.297 -4.68 -3.193 1 31.31 279 SER A N 1
ATOM 2213 C CA . SER A 1 279 ? -18.984 -3.279 -3.449 1 31.31 279 SER A CA 1
ATOM 2214 C C . SER A 1 279 ? -17.562 -3.123 -3.982 1 31.31 279 SER A C 1
ATOM 2216 O O . SER A 1 279 ? -16.625 -3.707 -3.439 1 31.31 279 SER A O 1
ATOM 2218 N N . PRO A 1 280 ? -17.5 -3.07 -5.289 1 32.44 280 PRO A N 1
ATOM 2219 C CA . PRO A 1 280 ? -16.172 -2.547 -5.66 1 32.44 280 PRO A CA 1
ATOM 2220 C C . PRO A 1 280 ? -15.484 -1.828 -4.508 1 32.44 280 PRO A C 1
ATOM 2222 O O . PRO A 1 280 ? -16.156 -1.285 -3.621 1 32.44 280 PRO A O 1
ATOM 2225 N N . ILE A 1 281 ? -14.57 -2.463 -3.906 1 34.78 281 ILE A N 1
ATOM 2226 C CA . ILE A 1 281 ? -13.789 -1.582 -3.045 1 34.78 281 ILE A CA 1
ATOM 2227 C C . ILE A 1 281 ? -14.133 -0.125 -3.355 1 34.78 281 ILE A C 1
ATOM 2229 O O . ILE A 1 281 ? -13.805 0.376 -4.434 1 34.78 281 ILE A O 1
ATOM 2233 N N . SER A 1 282 ? -15.312 0.268 -3.26 1 34.12 282 SER A N 1
ATOM 2234 C CA . SER A 1 282 ? -15.43 1.716 -3.398 1 34.12 282 SER A CA 1
ATOM 2235 C C . SER A 1 282 ? -14.172 2.424 -2.914 1 34.12 282 SER A C 1
ATOM 2237 O O . SER A 1 282 ? -13.758 2.25 -1.765 1 34.12 282 SER A O 1
ATOM 2239 N N . PRO A 1 283 ? -13.266 2.633 -3.865 1 35.03 283 PRO A N 1
ATOM 2240 C CA . PRO A 1 283 ? -12.07 3.398 -3.518 1 35.03 283 PRO A CA 1
ATOM 2241 C C . PRO A 1 283 ? -12.359 4.539 -2.545 1 35.03 283 PRO A C 1
ATOM 2243 O O . PRO A 1 283 ? -13.023 5.516 -2.908 1 35.03 283 PRO A O 1
ATOM 2246 N N . GLY A 1 284 ? -13.008 4.473 -1.54 1 36.88 284 GLY A N 1
ATOM 2247 C CA . GLY A 1 284 ? -12.594 5.672 -0.832 1 36.88 284 GLY A CA 1
ATOM 2248 C C . GLY A 1 284 ? -11.188 6.121 -1.198 1 36.88 284 GLY A C 1
ATOM 2249 O O . GLY A 1 284 ? -10.445 5.391 -1.858 1 36.88 284 GLY A O 1
ATOM 2250 N N . PRO A 1 285 ? -10.961 7.43 -1.298 1 39.34 285 PRO A N 1
ATOM 2251 C CA . PRO A 1 285 ? -9.719 7.941 -1.876 1 39.34 285 PRO A CA 1
ATOM 2252 C C . PRO A 1 285 ? -8.523 7.031 -1.603 1 39.34 285 PRO A C 1
ATOM 2254 O O . PRO A 1 285 ? -7.543 7.055 -2.348 1 39.34 285 PRO A O 1
ATOM 2257 N N . ALA A 1 286 ? -8.344 6.516 -0.506 1 39.84 286 ALA A N 1
ATOM 2258 C CA . ALA A 1 286 ? -7.047 5.988 -0.084 1 39.84 286 ALA A CA 1
ATOM 2259 C C . ALA A 1 286 ? -6.703 4.707 -0.84 1 39.84 286 ALA A C 1
ATOM 2261 O O . ALA A 1 286 ? -5.539 4.469 -1.174 1 39.84 286 ALA A O 1
ATOM 2262 N N . SER A 1 287 ? -7.559 3.646 -0.792 1 47.09 287 SER A N 1
ATOM 2263 C CA . SER A 1 287 ? -6.973 2.314 -0.89 1 47.09 287 SER A CA 1
ATOM 2264 C C . SER A 1 287 ? -6.605 1.978 -2.332 1 47.09 287 SER A C 1
ATOM 2266 O O . SER A 1 287 ? -6.543 0.804 -2.703 1 47.09 287 SER A O 1
ATOM 2268 N N . VAL A 1 288 ? -6.926 2.924 -3.314 1 51.34 288 VAL A N 1
ATOM 2269 C CA . VAL A 1 288 ? -6.805 2.451 -4.691 1 51.34 288 VAL A CA 1
ATOM 2270 C C . VAL A 1 288 ? -5.387 1.939 -4.938 1 51.34 288 VAL A C 1
ATOM 2272 O O . VAL A 1 288 ? -4.414 2.678 -4.762 1 51.34 288 VAL A O 1
ATOM 2275 N N . ILE A 1 289 ? -5.41 0.667 -5.016 1 63.28 289 ILE A N 1
ATOM 2276 C CA . ILE A 1 289 ? -4.172 -0.055 -5.285 1 63.28 289 ILE A CA 1
ATOM 2277 C C . ILE A 1 289 ? -3.6 0.386 -6.629 1 63.28 289 ILE A C 1
ATOM 2279 O O . ILE A 1 289 ? -4.25 0.234 -7.668 1 63.28 289 ILE A O 1
ATOM 2283 N N . GLU A 1 290 ? -2.77 1.422 -6.688 1 78.06 290 GLU A N 1
ATOM 2284 C CA . GLU A 1 290 ? -1.966 1.724 -7.867 1 78.06 290 GLU A CA 1
ATOM 2285 C C . GLU A 1 290 ? -0.568 1.122 -7.75 1 78.06 290 GLU A C 1
ATOM 2287 O O . GLU A 1 290 ? 0.099 1.283 -6.727 1 78.06 290 GLU A O 1
ATOM 2292 N N . PRO A 1 291 ? -0.223 0.451 -8.828 1 81.19 291 PRO A N 1
ATOM 2293 C CA . PRO A 1 291 ? 1.008 -0.336 -8.727 1 81.19 291 PRO A CA 1
ATOM 2294 C C . PRO A 1 291 ? 2.266 0.513 -8.898 1 81.19 291 PRO A C 1
ATOM 2296 O O . PRO A 1 291 ? 3.354 0.097 -8.492 1 81.19 291 PRO A O 1
ATOM 2299 N N . ASN A 1 292 ? 2.188 1.651 -9.469 1 82.88 292 ASN A N 1
ATOM 2300 C CA . ASN A 1 292 ? 3.393 2.359 -9.891 1 82.88 292 ASN A CA 1
ATOM 2301 C C . ASN A 1 292 ? 4.098 3.02 -8.711 1 82.88 292 ASN A C 1
ATOM 2303 O O . ASN A 1 292 ? 5.328 2.971 -8.617 1 82.88 292 ASN A O 1
ATOM 2307 N N . THR A 1 293 ? 3.395 3.506 -7.824 1 85.56 293 THR A N 1
ATOM 2308 C CA . THR A 1 293 ? 4.043 4.191 -6.711 1 85.56 293 THR A CA 1
ATOM 2309 C C . THR A 1 293 ? 4.926 3.227 -5.922 1 85.56 293 THR A C 1
ATOM 2311 O O . THR A 1 293 ? 6.129 3.457 -5.773 1 85.56 293 THR A O 1
ATOM 2314 N N . PRO A 1 294 ? 4.41 2.119 -5.5 1 88.88 294 PRO A N 1
ATOM 2315 C CA . PRO A 1 294 ? 5.285 1.191 -4.777 1 88.88 294 PRO A CA 1
ATOM 2316 C C . PRO A 1 294 ? 6.391 0.617 -5.66 1 88.88 294 PRO A C 1
ATOM 2318 O O . PRO A 1 294 ? 7.477 0.303 -5.172 1 88.88 294 PRO A O 1
ATOM 2321 N N . SER A 1 295 ? 6.105 0.564 -6.941 1 92 295 SER A N 1
ATOM 2322 C CA . SER A 1 295 ? 7.082 -0.035 -7.844 1 92 295 SER A CA 1
ATOM 2323 C C . SER A 1 295 ? 8.367 0.788 -7.891 1 92 295 SER A C 1
ATOM 2325 O O . SER A 1 295 ? 9.461 0.235 -8.031 1 92 295 SER A O 1
ATOM 2327 N N . TYR A 1 296 ? 8.289 2.062 -7.801 1 93.56 296 TYR A N 1
ATOM 2328 C CA . TYR A 1 296 ? 9.477 2.898 -7.824 1 93.56 296 TYR A CA 1
ATOM 2329 C C . TYR A 1 296 ? 10.352 2.641 -6.602 1 93.56 296 TYR A C 1
ATOM 2331 O O . TYR A 1 296 ? 11.578 2.691 -6.688 1 93.56 296 TYR A O 1
ATOM 2339 N N . ALA A 1 297 ? 9.719 2.352 -5.527 1 95.88 297 ALA A N 1
ATOM 2340 C CA . ALA A 1 297 ? 10.484 2.012 -4.328 1 95.88 297 ALA A CA 1
ATOM 2341 C C . ALA A 1 297 ? 11.031 0.591 -4.41 1 95.88 297 ALA A C 1
ATOM 2343 O O . ALA A 1 297 ? 12.203 0.354 -4.109 1 95.88 297 ALA A O 1
ATOM 2344 N N . LEU A 1 298 ? 10.234 -0.299 -4.898 1 96.5 298 LEU A N 1
ATOM 2345 C CA . LEU A 1 298 ? 10.57 -1.717 -4.887 1 96.5 298 LEU A CA 1
ATOM 2346 C C . LEU A 1 298 ? 11.641 -2.027 -5.934 1 96.5 298 LEU A C 1
ATOM 2348 O O . LEU A 1 298 ? 12.453 -2.938 -5.746 1 96.5 298 LEU A O 1
ATOM 2352 N N . CYS A 1 299 ? 11.625 -1.295 -7 1 95.94 299 CYS A N 1
ATOM 2353 C CA . CYS A 1 299 ? 12.648 -1.47 -8.023 1 95.94 299 CYS A CA 1
ATOM 2354 C C . CYS A 1 299 ? 13.992 -0.917 -7.551 1 95.94 299 CYS A C 1
ATOM 2356 O O . CYS A 1 299 ? 15.047 -1.319 -8.047 1 95.94 299 CYS A O 1
ATOM 2358 N N . ASP A 1 300 ? 13.906 -0.034 -6.586 1 97.06 300 ASP A N 1
ATOM 2359 C CA . ASP A 1 300 ? 15.102 0.716 -6.215 1 97.06 300 ASP A CA 1
ATOM 2360 C C . ASP A 1 300 ? 15.664 0.227 -4.883 1 97.06 300 ASP A C 1
ATOM 2362 O O . ASP A 1 300 ? 16.797 0.569 -4.512 1 97.06 300 ASP A O 1
ATOM 2366 N N . SER A 1 301 ? 14.922 -0.567 -4.156 1 97.81 301 SER A N 1
ATOM 2367 C CA . SER A 1 301 ? 15.359 -1.04 -2.846 1 97.81 301 SER A CA 1
ATOM 2368 C C . SER A 1 301 ? 15.219 -2.555 -2.732 1 97.81 301 SER A C 1
ATOM 2370 O O . SER A 1 301 ? 14.141 -3.064 -2.432 1 97.81 301 SER A O 1
ATOM 2372 N N . PRO A 1 302 ? 16.344 -3.254 -2.814 1 97.69 302 PRO A N 1
ATOM 2373 C CA . PRO A 1 302 ? 16.266 -4.703 -2.633 1 97.69 302 PRO A CA 1
ATOM 2374 C C . PRO A 1 302 ? 15.727 -5.098 -1.259 1 97.69 302 PRO A C 1
ATOM 2376 O O . PRO A 1 302 ? 15 -6.09 -1.136 1 97.69 302 PRO A O 1
ATOM 2379 N N . VAL A 1 303 ? 16.047 -4.328 -0.251 1 97.25 303 VAL A N 1
ATOM 2380 C CA . VAL A 1 303 ? 15.57 -4.633 1.094 1 97.25 303 VAL A CA 1
ATOM 2381 C C . VAL A 1 303 ? 14.07 -4.395 1.175 1 97.25 303 VAL A C 1
ATOM 2383 O O . VAL A 1 303 ? 13.352 -5.125 1.866 1 97.25 303 VAL A O 1
ATOM 2386 N N . GLY A 1 304 ? 13.633 -3.324 0.492 1 97.12 304 GLY A N 1
ATOM 2387 C CA . GLY A 1 304 ? 12.195 -3.141 0.392 1 97.12 304 GLY A CA 1
ATOM 2388 C C . GLY A 1 304 ? 11.484 -4.32 -0.241 1 97.12 304 GLY A C 1
ATOM 2389 O O . GLY A 1 304 ? 10.43 -4.75 0.236 1 97.12 304 GLY A O 1
ATOM 2390 N N . LEU A 1 305 ? 12.039 -4.824 -1.263 1 97.56 305 LEU A N 1
ATOM 2391 C CA . LEU A 1 305 ? 11.453 -5.98 -1.93 1 97.56 305 LEU A CA 1
ATOM 2392 C C . LEU A 1 305 ? 11.516 -7.215 -1.035 1 97.56 305 LEU A C 1
ATOM 2394 O O . LEU A 1 305 ? 10.562 -7.996 -0.981 1 97.56 305 LEU A O 1
ATOM 2398 N N . LEU A 1 306 ? 12.625 -7.387 -0.366 1 97.81 306 LEU A N 1
ATOM 2399 C CA . LEU A 1 306 ? 12.758 -8.484 0.591 1 97.81 306 LEU A CA 1
ATOM 2400 C C . LEU A 1 306 ? 11.648 -8.43 1.633 1 97.81 306 LEU A C 1
ATOM 2402 O O . LEU A 1 306 ? 11.062 -9.469 1.97 1 97.81 306 LEU A O 1
ATOM 2406 N N . THR A 1 307 ? 11.352 -7.25 2.129 1 96.12 307 THR A N 1
ATOM 2407 C CA . THR A 1 307 ? 10.305 -7.086 3.131 1 96.12 307 THR A CA 1
ATOM 2408 C C . THR A 1 307 ? 8.938 -7.469 2.557 1 96.12 307 THR A C 1
ATOM 2410 O O . THR A 1 307 ? 8.125 -8.086 3.24 1 96.12 307 THR A O 1
ATOM 2413 N N . LEU A 1 308 ? 8.695 -7.078 1.321 1 94.88 308 LEU A N 1
ATOM 2414 C CA . LEU A 1 308 ? 7.445 -7.453 0.665 1 94.88 308 LEU A CA 1
ATOM 2415 C C . LEU A 1 308 ? 7.344 -8.969 0.517 1 94.88 308 LEU A C 1
ATOM 2417 O O . LEU A 1 308 ? 6.273 -9.547 0.725 1 94.88 308 LEU A O 1
ATOM 2421 N N . VAL A 1 309 ? 8.406 -9.602 0.144 1 95.56 309 VAL A N 1
ATOM 2422 C CA . VAL A 1 309 ? 8.43 -11.047 -0.001 1 95.56 309 VAL A CA 1
ATOM 2423 C C . VAL A 1 309 ? 8.094 -11.711 1.334 1 95.56 309 VAL A C 1
ATOM 2425 O O . VAL A 1 309 ? 7.289 -12.641 1.387 1 95.56 309 VAL A O 1
ATOM 2428 N N . LEU A 1 310 ? 8.656 -11.242 2.385 1 94 310 LEU A N 1
ATOM 2429 C CA . LEU A 1 310 ? 8.375 -11.781 3.711 1 94 310 LEU A CA 1
ATOM 2430 C C . LEU A 1 310 ? 6.906 -11.57 4.074 1 94 310 LEU A C 1
ATOM 2432 O O . LEU A 1 310 ? 6.281 -12.453 4.672 1 94 310 LEU A O 1
ATOM 2436 N N . LYS A 1 311 ? 6.402 -10.414 3.701 1 91.75 311 LYS A N 1
ATOM 2437 C CA . LYS A 1 311 ? 4.988 -10.156 3.936 1 91.75 311 LYS A CA 1
ATOM 2438 C C . LYS A 1 311 ? 4.113 -11.172 3.199 1 91.75 311 LYS A C 1
ATOM 2440 O O . LYS A 1 311 ? 3.143 -11.68 3.76 1 91.75 311 LYS A O 1
ATOM 2445 N N . ILE A 1 312 ? 4.445 -11.43 1.983 1 90.75 312 ILE A N 1
ATOM 2446 C CA . ILE A 1 312 ? 3.676 -12.352 1.158 1 90.75 312 ILE A CA 1
ATOM 2447 C C . ILE A 1 312 ? 3.711 -13.75 1.775 1 90.75 312 ILE A C 1
ATOM 2449 O O . ILE A 1 312 ? 2.684 -14.43 1.854 1 90.75 312 ILE A O 1
ATOM 2453 N N . ILE A 1 313 ? 4.852 -14.18 2.211 1 91.06 313 ILE A N 1
ATOM 2454 C CA . ILE A 1 313 ? 5 -15.484 2.848 1 91.06 313 ILE A CA 1
ATOM 2455 C C . ILE A 1 313 ? 4.113 -15.555 4.086 1 91.06 313 ILE A C 1
ATOM 2457 O O . ILE A 1 313 ? 3.451 -16.562 4.324 1 91.06 313 ILE A O 1
ATOM 2461 N N . ARG A 1 314 ? 4.035 -14.469 4.797 1 87.44 314 ARG A N 1
ATOM 2462 C CA . ARG A 1 314 ? 3.207 -14.406 5.996 1 87.44 314 ARG A CA 1
ATOM 2463 C C . ARG A 1 314 ? 1.725 -14.477 5.645 1 87.44 314 ARG A C 1
ATOM 2465 O O . ARG A 1 314 ? 0.965 -15.211 6.273 1 87.44 314 ARG A O 1
ATOM 2472 N N . VAL A 1 315 ? 1.347 -13.781 4.645 1 84.44 315 VAL A N 1
ATOM 2473 C CA . VAL A 1 315 ? -0.055 -13.695 4.254 1 84.44 315 VAL A CA 1
ATOM 2474 C C . VAL A 1 315 ? -0.521 -15.031 3.684 1 84.44 315 VAL A C 1
ATOM 2476 O O . VAL A 1 315 ? -1.668 -15.438 3.893 1 84.44 315 VAL A O 1
ATOM 2479 N N . LEU A 1 316 ? 0.384 -15.727 3.035 1 85.81 316 LEU A N 1
ATOM 2480 C CA . LEU A 1 316 ? 0.047 -17.016 2.439 1 85.81 316 LEU A CA 1
ATOM 2481 C C . LEU A 1 316 ? -0.064 -18.094 3.508 1 85.81 316 LEU A C 1
ATOM 2483 O O . LEU A 1 316 ? -0.551 -19.188 3.236 1 85.81 316 LEU A O 1
ATOM 2487 N N . GLY A 1 317 ? 0.311 -17.797 4.691 1 83.44 317 GLY A N 1
ATOM 2488 C CA . GLY A 1 317 ? 0.179 -18.734 5.797 1 83.44 317 GLY A CA 1
ATOM 2489 C C . GLY A 1 317 ? 1.076 -19.953 5.664 1 83.44 317 GLY A C 1
ATOM 2490 O O . GLY A 1 317 ? 0.654 -21.078 5.945 1 83.44 317 GLY A O 1
ATOM 2491 N N . VAL A 1 318 ? 2.244 -19.75 5.18 1 87.38 318 VAL A N 1
ATOM 2492 C CA . VAL A 1 318 ? 3.193 -20.828 4.984 1 87.38 318 VAL A CA 1
ATOM 2493 C C . VAL A 1 318 ? 3.473 -21.516 6.316 1 87.38 318 VAL A C 1
ATOM 2495 O O . VAL A 1 318 ? 3.707 -20.859 7.328 1 87.38 318 VAL A O 1
ATOM 2498 N N . GLN A 1 319 ? 3.418 -22.812 6.312 1 87.56 319 GLN A N 1
ATOM 2499 C CA . GLN A 1 319 ? 3.594 -23.609 7.531 1 87.56 319 GLN A CA 1
ATOM 2500 C C . GLN A 1 319 ? 5.02 -24.141 7.637 1 87.56 319 GLN A C 1
ATOM 2502 O O . GLN A 1 319 ? 5.625 -24.094 8.711 1 87.56 319 GLN A O 1
ATOM 2507 N N . LYS A 1 320 ? 5.477 -24.625 6.516 1 90.31 320 LYS A N 1
ATOM 2508 C CA . LYS A 1 320 ? 6.875 -25.047 6.473 1 90.31 320 LYS A CA 1
ATOM 2509 C C . LYS A 1 320 ? 7.789 -23.875 6.125 1 90.31 320 LYS A C 1
ATOM 2511 O O . LYS A 1 320 ? 7.746 -23.359 5.004 1 90.31 320 LYS A O 1
ATOM 2516 N N . ASP A 1 321 ? 8.648 -23.562 6.996 1 89.75 321 ASP A N 1
ATOM 2517 C CA . ASP A 1 321 ? 9.477 -22.359 6.836 1 89.75 321 ASP A CA 1
ATOM 2518 C C . ASP A 1 321 ? 10.422 -22.516 5.648 1 89.75 321 ASP A C 1
ATOM 2520 O O . ASP A 1 321 ? 10.953 -23.594 5.402 1 89.75 321 ASP A O 1
ATOM 2524 N N . PHE A 1 322 ? 10.656 -21.438 5.043 1 93.88 322 PHE A N 1
ATOM 2525 C CA . PHE A 1 322 ? 11.664 -21.359 3.998 1 93.88 322 PHE A CA 1
ATOM 2526 C C . PHE A 1 322 ? 13.039 -21.094 4.602 1 93.88 322 PHE A C 1
ATOM 2528 O O . PHE A 1 322 ? 13.156 -20.391 5.613 1 93.88 322 PHE A O 1
ATOM 2535 N N . SER A 1 323 ? 14.023 -21.688 3.975 1 95.75 323 SER A N 1
ATOM 2536 C CA . SER A 1 323 ? 15.383 -21.344 4.367 1 95.75 323 SER A CA 1
ATOM 2537 C C . SER A 1 323 ? 15.727 -19.906 3.969 1 95.75 323 SER A C 1
ATOM 2539 O O . SER A 1 323 ? 15.023 -19.297 3.166 1 95.75 323 SER A O 1
ATOM 2541 N N . GLU A 1 324 ? 16.812 -19.391 4.543 1 97.06 324 GLU A N 1
ATOM 2542 C CA . GLU A 1 324 ? 17.281 -18.062 4.152 1 97.06 324 GLU A CA 1
ATOM 2543 C C . GLU A 1 324 ? 17.609 -18.016 2.662 1 97.06 324 GLU A C 1
ATOM 2545 O O . GLU A 1 324 ? 17.312 -17.031 1.986 1 97.06 324 GLU A O 1
ATOM 2550 N N . ALA A 1 325 ? 18.172 -19.109 2.184 1 97.25 325 ALA A N 1
ATOM 2551 C CA . ALA A 1 325 ? 18.531 -19.172 0.769 1 97.25 325 ALA A CA 1
ATOM 2552 C C . ALA A 1 325 ? 17.281 -19.141 -0.112 1 97.25 325 ALA A C 1
ATOM 2554 O O . ALA A 1 325 ? 17.281 -18.5 -1.163 1 97.25 325 ALA A O 1
ATOM 2555 N N . ASP A 1 326 ? 16.25 -19.828 0.348 1 96.12 326 ASP A N 1
ATOM 2556 C CA . ASP A 1 326 ? 14.992 -19.812 -0.398 1 96.12 326 ASP A CA 1
ATOM 2557 C C . ASP A 1 326 ? 14.43 -18.391 -0.507 1 96.12 326 ASP A C 1
ATOM 2559 O O . ASP A 1 326 ? 14.047 -17.953 -1.594 1 96.12 326 ASP A O 1
ATOM 2563 N N . ILE A 1 327 ? 14.422 -17.734 0.604 1 97.31 327 ILE A N 1
ATOM 2564 C CA . ILE A 1 327 ? 13.82 -16.422 0.682 1 97.31 327 ILE A CA 1
ATOM 2565 C C . ILE A 1 327 ? 14.586 -15.445 -0.217 1 97.31 327 ILE A C 1
ATOM 2567 O O . ILE A 1 327 ? 13.977 -14.688 -0.982 1 97.31 327 ILE A O 1
ATOM 2571 N N . ILE A 1 328 ? 15.898 -15.5 -0.174 1 98.12 328 ILE A N 1
ATOM 2572 C CA . ILE A 1 328 ? 16.719 -14.602 -0.983 1 98.12 328 ILE A CA 1
ATOM 2573 C C . ILE A 1 328 ? 16.578 -14.977 -2.459 1 98.12 328 ILE A C 1
ATOM 2575 O O . ILE A 1 328 ? 16.562 -14.094 -3.326 1 98.12 328 ILE A O 1
ATOM 2579 N N . THR A 1 329 ? 16.484 -16.234 -2.742 1 97.38 329 THR A N 1
ATOM 2580 C CA . THR A 1 329 ? 16.328 -16.672 -4.125 1 97.38 329 THR A CA 1
ATOM 2581 C C . THR A 1 329 ? 15.008 -16.156 -4.699 1 97.38 329 THR A C 1
ATOM 2583 O O . THR A 1 329 ? 14.969 -15.656 -5.828 1 97.38 329 THR A O 1
ATOM 2586 N N . PHE A 1 330 ? 13.938 -16.25 -3.898 1 95.81 330 PHE A N 1
ATOM 2587 C CA . PHE A 1 330 ? 12.664 -15.664 -4.316 1 95.81 330 PHE A CA 1
ATOM 2588 C C . PHE A 1 330 ? 12.82 -14.18 -4.609 1 95.81 330 PHE A C 1
ATOM 2590 O O . PHE A 1 330 ? 12.328 -13.688 -5.633 1 95.81 330 PHE A O 1
ATOM 2597 N N . THR A 1 331 ? 13.477 -13.547 -3.695 1 97.5 331 THR A N 1
ATOM 2598 C CA . THR A 1 331 ? 13.656 -12.102 -3.807 1 97.5 331 THR A CA 1
ATOM 2599 C C . THR A 1 331 ? 14.477 -11.75 -5.043 1 97.5 331 THR A C 1
ATOM 2601 O O . THR A 1 331 ? 14.125 -10.836 -5.789 1 97.5 331 THR A O 1
ATOM 2604 N N . GLN A 1 332 ? 15.531 -12.508 -5.328 1 97.31 332 GLN A N 1
ATOM 2605 C CA . GLN A 1 332 ? 16.406 -12.258 -6.473 1 97.31 332 GLN A CA 1
ATOM 2606 C C . GLN A 1 332 ? 15.664 -12.492 -7.789 1 97.31 332 GLN A C 1
ATOM 2608 O O . GLN A 1 332 ? 15.844 -11.734 -8.75 1 97.31 332 GLN A O 1
ATOM 2613 N N . THR A 1 333 ? 14.828 -13.477 -7.785 1 96.12 333 THR A N 1
ATOM 2614 C CA . THR A 1 333 ? 14.102 -13.805 -9.008 1 96.12 333 THR A CA 1
ATOM 2615 C C . THR A 1 333 ? 13.109 -12.695 -9.352 1 96.12 333 THR A C 1
ATOM 2617 O O . THR A 1 333 ? 12.781 -12.5 -10.523 1 96.12 333 THR A O 1
ATOM 2620 N N . ALA A 1 334 ? 12.703 -11.969 -8.375 1 96.12 334 ALA A N 1
ATOM 2621 C CA . ALA A 1 334 ? 11.82 -10.828 -8.602 1 96.12 334 ALA A CA 1
ATOM 2622 C C . ALA A 1 334 ? 12.625 -9.547 -8.828 1 96.12 334 ALA A C 1
ATOM 2624 O O . ALA A 1 334 ? 12.234 -8.695 -9.633 1 96.12 334 ALA A O 1
ATOM 2625 N N . TRP A 1 335 ? 13.742 -9.438 -8.172 1 96.94 335 TRP A N 1
ATOM 2626 C CA . TRP A 1 335 ? 14.57 -8.234 -8.148 1 96.94 335 TRP A CA 1
ATOM 2627 C C . TRP A 1 335 ? 15.281 -8.031 -9.484 1 96.94 335 TRP A C 1
ATOM 2629 O O . TRP A 1 335 ? 15.273 -6.934 -10.039 1 96.94 335 TRP A O 1
ATOM 2639 N N . LEU A 1 336 ? 15.828 -9.055 -9.992 1 95 336 LEU A N 1
ATOM 2640 C CA . LEU A 1 336 ? 16.734 -8.938 -11.125 1 95 336 LEU A CA 1
ATOM 2641 C C . LEU A 1 336 ? 15.984 -8.492 -12.375 1 95 336 LEU A C 1
ATOM 2643 O O . LEU A 1 336 ? 16.375 -7.52 -13.023 1 95 336 LEU A O 1
ATOM 2647 N N . PRO A 1 337 ? 14.836 -9.094 -12.672 1 91.5 337 PRO A N 1
ATOM 2648 C CA . PRO A 1 337 ? 14.094 -8.578 -13.828 1 91.5 337 PRO A CA 1
ATOM 2649 C C . PRO A 1 337 ? 13.32 -7.301 -13.516 1 91.5 337 PRO A C 1
ATOM 2651 O O . PRO A 1 337 ? 12.938 -6.566 -14.438 1 91.5 337 PRO A O 1
ATOM 2654 N N . GLY A 1 338 ? 13.086 -7.02 -12.242 1 91.94 338 GLY A N 1
ATOM 2655 C CA . GLY A 1 338 ? 12.242 -5.906 -11.828 1 91.94 338 GLY A CA 1
ATOM 2656 C C . GLY A 1 338 ? 10.844 -6.336 -11.422 1 91.94 338 GLY A C 1
ATOM 2657 O O . GLY A 1 338 ? 10.164 -7.035 -12.18 1 91.94 338 GLY A O 1
ATOM 2658 N N . PRO A 1 339 ? 10.391 -5.914 -10.266 1 94.19 339 PRO A N 1
ATOM 2659 C CA . PRO A 1 339 ? 9.109 -6.387 -9.742 1 94.19 339 PRO A CA 1
ATOM 2660 C C . PRO A 1 339 ? 7.922 -5.609 -10.312 1 94.19 339 PRO A C 1
ATOM 2662 O O . PRO A 1 339 ? 6.77 -5.961 -10.039 1 94.19 339 PRO A O 1
ATOM 2665 N N . GLU A 1 340 ? 8.102 -4.562 -11.125 1 92.88 340 GLU A N 1
ATOM 2666 C CA . GLU A 1 340 ? 7.043 -3.652 -11.539 1 92.88 340 GLU A CA 1
ATOM 2667 C C . GLU A 1 340 ? 5.996 -4.379 -12.391 1 92.88 340 GLU A C 1
ATOM 2669 O O . GLU A 1 340 ? 4.805 -4.09 -12.289 1 92.88 340 GLU A O 1
ATOM 2674 N N . ALA A 1 341 ? 6.477 -5.262 -13.258 1 92.12 341 ALA A N 1
ATOM 2675 C CA . ALA A 1 341 ? 5.547 -5.961 -14.141 1 92.12 341 ALA A CA 1
ATOM 2676 C C . ALA A 1 341 ? 4.59 -6.844 -13.344 1 92.12 341 ALA A C 1
ATOM 2678 O O . ALA A 1 341 ? 3.391 -6.887 -13.633 1 92.12 341 ALA A O 1
ATOM 2679 N N . ALA A 1 342 ? 5.121 -7.539 -12.383 1 93.56 342 ALA A N 1
ATOM 2680 C CA . ALA A 1 342 ? 4.285 -8.367 -11.523 1 93.56 342 ALA A CA 1
ATOM 2681 C C . ALA A 1 342 ? 3.281 -7.508 -10.75 1 93.56 342 ALA A C 1
ATOM 2683 O O . ALA A 1 342 ? 2.123 -7.898 -10.578 1 93.56 342 ALA A O 1
ATOM 2684 N N . MET A 1 343 ? 3.744 -6.348 -10.328 1 92.31 343 MET A N 1
ATOM 2685 C CA . MET A 1 343 ? 2.873 -5.43 -9.602 1 92.31 343 MET A CA 1
ATOM 2686 C C . MET A 1 343 ? 1.73 -4.945 -10.484 1 92.31 343 MET A C 1
ATOM 2688 O O . MET A 1 343 ? 0.584 -4.867 -10.039 1 92.31 343 MET A O 1
ATOM 2692 N N . ARG A 1 344 ? 2.027 -4.629 -11.703 1 90.31 344 ARG A N 1
ATOM 2693 C CA . ARG A 1 344 ? 1.006 -4.168 -12.641 1 90.31 344 ARG A CA 1
ATOM 2694 C C . ARG A 1 344 ? 0.018 -5.285 -12.961 1 90.31 344 ARG A C 1
ATOM 2696 O O . ARG A 1 344 ? -1.187 -5.043 -13.07 1 90.31 344 ARG A O 1
ATOM 2703 N N . LEU A 1 345 ? 0.559 -6.473 -13.109 1 91.38 345 LEU A N 1
ATOM 2704 C CA . LEU A 1 345 ? -0.292 -7.633 -13.352 1 91.38 345 LEU A CA 1
ATOM 2705 C C . LEU A 1 345 ? -1.272 -7.836 -12.203 1 91.38 345 LEU A C 1
ATOM 2707 O O . LEU A 1 345 ? -2.473 -8 -12.422 1 91.38 345 LEU A O 1
ATOM 2711 N N . TRP A 1 346 ? -0.833 -7.746 -11.047 1 91.12 346 TRP A N 1
ATOM 2712 C CA . TRP A 1 346 ? -1.642 -7.91 -9.844 1 91.12 346 TRP A CA 1
ATOM 2713 C C . TRP A 1 346 ? -2.715 -6.832 -9.758 1 91.12 346 TRP A C 1
ATOM 2715 O O . TRP A 1 346 ? -3.893 -7.133 -9.547 1 91.12 346 TRP A O 1
ATOM 2725 N N . ALA A 1 347 ? -2.244 -5.629 -9.93 1 87.44 347 ALA A N 1
ATOM 2726 C CA . ALA A 1 347 ? -3.158 -4.496 -9.828 1 87.44 347 ALA A CA 1
ATOM 2727 C C . ALA A 1 347 ? -4.266 -4.586 -10.875 1 87.44 347 ALA A C 1
ATOM 2729 O O . ALA A 1 347 ? -5.43 -4.305 -10.578 1 87.44 347 ALA A O 1
ATOM 2730 N N . TYR A 1 348 ? -3.926 -5.012 -12.055 1 88.56 348 TYR A N 1
ATOM 2731 C CA . TYR A 1 348 ? -4.91 -5.16 -13.117 1 88.56 348 TYR A CA 1
ATOM 2732 C C . TYR A 1 348 ? -5.949 -6.215 -12.758 1 88.56 348 TYR A C 1
ATOM 2734 O O . TYR A 1 348 ? -7.152 -5.988 -12.906 1 88.56 348 TYR A O 1
ATOM 2742 N N . CYS A 1 349 ? -5.469 -7.316 -12.234 1 89.38 349 CYS A N 1
ATOM 2743 C CA . CYS A 1 349 ? -6.367 -8.414 -11.898 1 89.38 349 CYS A CA 1
ATOM 2744 C C . CYS A 1 349 ? -7.285 -8.031 -10.742 1 89.38 349 CYS A C 1
ATOM 2746 O O . CYS A 1 349 ? -8.422 -8.5 -10.672 1 89.38 349 CYS A O 1
ATOM 2748 N N . LEU A 1 350 ? -6.852 -7.172 -9.914 1 84 350 LEU A N 1
ATOM 2749 C CA . LEU A 1 350 ? -7.668 -6.73 -8.789 1 84 350 LEU A CA 1
ATOM 2750 C C . LEU A 1 350 ? -8.766 -5.785 -9.258 1 84 350 LEU A C 1
ATOM 2752 O O . LEU A 1 350 ? -9.867 -5.773 -8.695 1 84 350 LEU A O 1
ATOM 2756 N N . THR A 1 351 ? -8.43 -5.035 -10.305 1 78.81 351 THR A N 1
ATOM 2757 C CA . THR A 1 351 ? -9.328 -3.941 -10.656 1 78.81 351 THR A CA 1
ATOM 2758 C C . THR A 1 351 ? -10.227 -4.336 -11.82 1 78.81 351 THR A C 1
ATOM 2760 O O . THR A 1 351 ? -11.266 -3.713 -12.047 1 78.81 351 THR A O 1
ATOM 2763 N N . HIS A 1 352 ? -9.734 -5.328 -12.547 1 80.56 352 HIS A N 1
ATOM 2764 C CA . HIS A 1 352 ? -10.516 -5.73 -13.711 1 80.56 352 HIS A CA 1
ATOM 2765 C C . HIS A 1 352 ? -11.031 -7.156 -13.562 1 80.56 352 HIS A C 1
ATOM 2767 O O . HIS A 1 352 ? -10.281 -8.055 -13.18 1 80.56 352 HIS A O 1
ATOM 2773 N N . GLN A 1 353 ? -12.352 -7.172 -13.609 1 74.19 353 GLN A N 1
ATOM 2774 C CA . GLN A 1 353 ? -12.953 -8.5 -13.656 1 74.19 353 GLN A CA 1
ATOM 2775 C C . GLN A 1 353 ? -13.109 -8.984 -15.094 1 74.19 353 GLN A C 1
ATOM 2777 O O . GLN A 1 353 ? -13.32 -8.18 -16 1 74.19 353 GLN A O 1
ATOM 2782 N N . GLU A 1 354 ? -12.758 -10.234 -15.219 1 74.81 354 GLU A N 1
ATOM 2783 C CA . GLU A 1 354 ? -12.938 -10.797 -16.547 1 74.81 354 GLU A CA 1
ATOM 2784 C C . GLU A 1 354 ? -14.375 -10.648 -17.031 1 74.81 354 GLU A C 1
ATOM 2786 O O . GLU A 1 354 ? -15.32 -10.797 -16.25 1 74.81 354 GLU A O 1
ATOM 2791 N N . LYS A 1 355 ? -14.445 -9.805 -18.109 1 62.91 355 LYS A N 1
ATOM 2792 C CA . LYS A 1 355 ? -15.781 -9.648 -18.672 1 62.91 355 LYS A CA 1
ATOM 2793 C C . LYS A 1 355 ? -16.438 -11.008 -18.938 1 62.91 355 LYS A C 1
ATOM 2795 O O . LYS A 1 355 ? -15.734 -11.992 -19.188 1 62.91 355 LYS A O 1
ATOM 2800 N N . GLY A 1 356 ? -17.719 -11.219 -18.453 1 60.44 356 GLY A N 1
ATOM 2801 C CA . GLY A 1 356 ? -18.562 -12.398 -18.562 1 60.44 356 GLY A CA 1
ATOM 2802 C C . GLY A 1 356 ? -18.5 -13.055 -19.922 1 60.44 356 GLY A C 1
ATOM 2803 O O . GLY A 1 356 ? -19.094 -12.562 -20.891 1 60.44 356 GLY A O 1
ATOM 2804 N N . LEU A 1 357 ? -17.391 -13.703 -20.297 1 62.75 357 LEU A N 1
ATOM 2805 C CA . LEU A 1 357 ? -17.453 -14.539 -21.484 1 62.75 357 LEU A CA 1
ATOM 2806 C C . LEU A 1 357 ? -18.609 -15.531 -21.406 1 62.75 357 LEU A C 1
ATOM 2808 O O . LEU A 1 357 ? -18.984 -15.953 -20.312 1 62.75 357 LEU A O 1
ATOM 2812 N N . PRO A 1 358 ? -19.281 -15.641 -22.438 1 69.75 358 PRO A N 1
ATOM 2813 C CA . PRO A 1 358 ? -20.375 -16.609 -22.406 1 69.75 358 PRO A CA 1
ATOM 2814 C C . PRO A 1 358 ? -19.969 -17.969 -21.859 1 69.75 358 PRO A C 1
ATOM 2816 O O . PRO A 1 358 ? -18.828 -18.406 -22.094 1 69.75 358 PRO A O 1
ATOM 2819 N N . ARG A 1 359 ? -20.828 -18.516 -21.141 1 73.69 359 ARG A N 1
ATOM 2820 C CA . ARG A 1 359 ? -20.594 -19.844 -20.609 1 73.69 359 ARG A CA 1
ATOM 2821 C C . ARG A 1 359 ? -20.516 -20.875 -21.734 1 73.69 359 ARG A C 1
ATOM 2823 O O . ARG A 1 359 ? -21.266 -20.797 -22.703 1 73.69 359 ARG A O 1
ATOM 2830 N N . PRO A 1 360 ? -19.547 -21.719 -21.516 1 78.12 360 PRO A N 1
ATOM 2831 C CA . PRO A 1 360 ? -19.438 -22.766 -22.516 1 78.12 360 PRO A CA 1
ATOM 2832 C C . PRO A 1 360 ? -20.656 -23.688 -22.531 1 78.12 360 PRO A C 1
ATOM 2834 O O . PRO A 1 360 ? -21.406 -23.75 -21.547 1 78.12 360 PRO A O 1
ATOM 2837 N N . ALA A 1 361 ? -20.828 -24.297 -23.625 1 76.44 361 ALA A N 1
ATOM 2838 C CA . ALA A 1 361 ? -21.953 -25.219 -23.797 1 76.44 361 ALA A CA 1
ATOM 2839 C C . ALA A 1 361 ? -21.828 -26.422 -22.859 1 76.44 361 ALA A C 1
ATOM 2841 O O . ALA A 1 361 ? -22.828 -26.844 -22.266 1 76.44 361 ALA A O 1
ATOM 2842 N N . LYS A 1 362 ? -20.625 -26.906 -22.766 1 88.88 362 LYS A N 1
ATOM 2843 C CA . LYS A 1 362 ? -20.375 -28.031 -21.875 1 88.88 362 LYS A CA 1
ATOM 2844 C C . LYS A 1 362 ? -19.578 -27.609 -20.656 1 88.88 362 LYS A C 1
ATOM 2846 O O . LYS A 1 362 ? -18.609 -26.859 -20.766 1 88.88 362 LYS A O 1
ATOM 2851 N N . LYS A 1 363 ? -20.078 -28.109 -19.562 1 93.88 363 LYS A N 1
ATOM 2852 C CA . LYS A 1 363 ? -19.344 -27.828 -18.328 1 93.88 363 LYS A CA 1
ATOM 2853 C C . LYS A 1 363 ? -18 -28.531 -18.312 1 93.88 363 LYS A C 1
ATOM 2855 O O . LYS A 1 363 ? -17.906 -29.719 -18.625 1 93.88 363 LYS A O 1
ATOM 2860 N N . PRO A 1 364 ? -16.969 -27.812 -18.031 1 95.75 364 PRO A N 1
ATOM 2861 C CA . PRO A 1 364 ? -15.648 -28.453 -17.953 1 95.75 364 PRO A CA 1
ATOM 2862 C C . PRO A 1 364 ? -15.539 -29.422 -16.781 1 95.75 364 PRO A C 1
ATOM 2864 O O . PRO A 1 364 ? -16.125 -29.203 -15.727 1 95.75 364 PRO A O 1
ATOM 2867 N N . ASP A 1 365 ? -14.797 -30.5 -16.969 1 96.94 365 ASP A N 1
ATOM 2868 C CA . ASP A 1 365 ? -14.5 -31.453 -15.906 1 96.94 365 ASP A CA 1
ATOM 2869 C C . ASP A 1 365 ? -13.453 -30.891 -14.938 1 96.94 365 ASP A C 1
ATOM 2871 O O . ASP A 1 365 ? -12.398 -30.422 -15.359 1 96.94 365 ASP A O 1
ATOM 2875 N N . VAL A 1 366 ? -13.805 -30.969 -13.633 1 97.94 366 VAL A N 1
ATOM 2876 C CA . VAL A 1 366 ? -12.859 -30.391 -12.68 1 97.94 366 VAL A CA 1
ATOM 2877 C C . VAL A 1 366 ? -12.688 -31.344 -11.492 1 97.94 366 VAL A C 1
ATOM 2879 O O . VAL A 1 366 ? -13.602 -32.094 -11.156 1 97.94 366 VAL A O 1
ATOM 2882 N N . ALA A 1 367 ? -11.531 -31.422 -10.984 1 98.38 367 ALA A N 1
ATOM 2883 C CA . ALA A 1 367 ? -11.25 -31.938 -9.648 1 98.38 367 ALA A CA 1
ATOM 2884 C C . ALA A 1 367 ? -11.117 -30.797 -8.641 1 98.38 367 ALA A C 1
ATOM 2886 O O . ALA A 1 367 ? -10.586 -29.734 -8.961 1 98.38 367 ALA A O 1
ATOM 2887 N N . ILE A 1 368 ? -11.617 -31.047 -7.418 1 97.5 368 ILE A N 1
ATOM 2888 C CA . ILE A 1 368 ? -11.633 -29.969 -6.438 1 97.5 368 ILE A CA 1
ATOM 2889 C C . ILE A 1 368 ? -11.078 -30.469 -5.105 1 97.5 368 ILE A C 1
ATOM 2891 O O . ILE A 1 368 ? -11.492 -31.516 -4.613 1 97.5 368 ILE A O 1
ATOM 2895 N N . THR A 1 369 ? -10.102 -29.812 -4.617 1 97.06 369 THR A N 1
ATOM 2896 C CA . THR A 1 369 ? -9.594 -30.016 -3.268 1 97.06 369 THR A CA 1
ATOM 2897 C C . THR A 1 369 ? -9.945 -28.828 -2.371 1 97.06 369 THR A C 1
ATOM 2899 O O . THR A 1 369 ? -9.609 -27.688 -2.684 1 97.06 369 THR A O 1
ATOM 2902 N N . VAL A 1 370 ? -10.648 -29.062 -1.269 1 95.25 370 VAL A N 1
ATOM 2903 C CA . VAL A 1 370 ? -11.07 -27.984 -0.383 1 95.25 370 VAL A CA 1
ATOM 2904 C C . VAL A 1 370 ? -10.539 -28.234 1.026 1 95.25 370 VAL A C 1
ATOM 2906 O O . VAL A 1 370 ? -10.164 -29.359 1.363 1 95.25 370 VAL A O 1
ATOM 2909 N N . PHE A 1 371 ? -10.516 -27.141 1.739 1 92.25 371 PHE A N 1
ATOM 2910 C CA . PHE A 1 371 ? -9.984 -27.188 3.098 1 92.25 371 PHE A CA 1
ATOM 2911 C C . PHE A 1 371 ? -11.016 -26.641 4.09 1 92.25 371 PHE A C 1
ATOM 2913 O O . PHE A 1 371 ? -11.672 -25.641 3.832 1 92.25 371 PHE A O 1
ATOM 2920 N N . SER A 1 372 ? -11.227 -27.25 5.152 1 85.88 372 SER A N 1
ATOM 2921 C CA . SER A 1 372 ? -12.266 -26.922 6.125 1 85.88 372 SER A CA 1
ATOM 2922 C C . SER A 1 372 ? -11.883 -25.688 6.93 1 85.88 372 SER A C 1
ATOM 2924 O O . SER A 1 372 ? -12.734 -25.062 7.562 1 85.88 372 SER A O 1
ATOM 2926 N N . GLY A 1 373 ? -10.664 -25.078 6.758 1 74.25 373 GLY A N 1
ATOM 2927 C CA . GLY A 1 373 ? -10.242 -23.875 7.434 1 74.25 373 GLY A CA 1
ATOM 2928 C C . GLY A 1 373 ? -9.727 -24.109 8.836 1 74.25 373 GLY A C 1
ATOM 2929 O O . GLY A 1 373 ? -9.703 -25.25 9.305 1 74.25 373 GLY A O 1
ATOM 2930 N N . VAL A 1 374 ? -9.094 -23 9.516 1 60.12 374 VAL A N 1
ATOM 2931 C CA . VAL A 1 374 ? -8.367 -23.078 10.781 1 60.12 374 VAL A CA 1
ATOM 2932 C C . VAL A 1 374 ? -9.336 -23.422 11.914 1 60.12 374 VAL A C 1
ATOM 2934 O O . VAL A 1 374 ? -10.438 -22.875 11.984 1 60.12 374 VAL A O 1
ATOM 2937 N N . ALA A 1 375 ? -9.047 -24.469 12.445 1 46.97 375 ALA A N 1
ATOM 2938 C CA . ALA A 1 375 ? -9.492 -24.531 13.836 1 46.97 375 ALA A CA 1
ATOM 2939 C C . ALA A 1 375 ? -8.914 -23.375 14.641 1 46.97 375 ALA A C 1
ATOM 2941 O O . ALA A 1 375 ? -7.836 -22.859 14.32 1 46.97 375 ALA A O 1
ATOM 2942 N N . LYS A 1 376 ? -9.625 -22.797 15.523 1 48.69 376 LYS A N 1
ATOM 2943 C CA . LYS A 1 376 ? -9.414 -21.719 16.5 1 48.69 376 LYS A CA 1
ATOM 2944 C C . LYS A 1 376 ? -7.973 -21.719 17 1 48.69 376 LYS A C 1
ATOM 2946 O O . LYS A 1 376 ? -7.535 -20.75 17.625 1 48.69 376 LYS A O 1
ATOM 2951 N N . ASP A 1 377 ? -7.234 -22.719 17.016 1 44.03 377 ASP A N 1
ATOM 2952 C CA . ASP A 1 377 ? -6.055 -22.797 17.859 1 44.03 377 ASP A CA 1
ATOM 2953 C C . ASP A 1 377 ? -4.793 -22.406 17.094 1 44.03 377 ASP A C 1
ATOM 2955 O O . ASP A 1 377 ? -3.678 -22.719 17.531 1 44.03 377 ASP A O 1
ATOM 2959 N N . ALA A 1 378 ? -4.844 -21.922 16.031 1 46.88 378 ALA A N 1
ATOM 2960 C CA . ALA A 1 378 ? -3.596 -21.609 15.336 1 46.88 378 ALA A CA 1
ATOM 2961 C C . ALA A 1 378 ? -2.814 -20.531 16.078 1 46.88 378 ALA A C 1
ATOM 2963 O O . ALA A 1 378 ? -3.371 -19.828 16.922 1 46.88 378 ALA A O 1
ATOM 2964 N N . ASP A 1 379 ? -1.445 -20.25 15.688 1 50.66 379 ASP A N 1
ATOM 2965 C CA . ASP A 1 379 ? -0.403 -19.422 16.281 1 50.66 379 ASP A CA 1
ATOM 2966 C C . ASP A 1 379 ? -0.927 -18.016 16.562 1 50.66 379 ASP A C 1
ATOM 2968 O O . ASP A 1 379 ? -1.247 -17.266 15.641 1 50.66 379 ASP A O 1
ATOM 2972 N N . VAL A 1 380 ? -1.135 -17.797 17.781 1 51.31 380 VAL A N 1
ATOM 2973 C CA . VAL A 1 380 ? -1.722 -16.609 18.406 1 51.31 380 VAL A CA 1
ATOM 2974 C C . VAL A 1 380 ? -0.996 -15.367 17.906 1 51.31 380 VAL A C 1
ATOM 2976 O O . VAL A 1 380 ? -1.629 -14.352 17.609 1 51.31 380 VAL A O 1
ATOM 2979 N N . GLU A 1 381 ? 0.309 -15.484 17.828 1 51.91 381 GLU A N 1
ATOM 2980 C CA . GLU A 1 381 ? 1.036 -14.266 17.484 1 51.91 381 GLU A CA 1
ATOM 2981 C C . GLU A 1 381 ? 0.743 -13.844 16.047 1 51.91 381 GLU A C 1
ATOM 2983 O O . GLU A 1 381 ? 0.512 -12.656 15.773 1 51.91 381 GLU A O 1
ATOM 2988 N N . ALA A 1 382 ? 0.941 -14.82 15.172 1 56.81 382 ALA A N 1
ATOM 2989 C CA . ALA A 1 382 ? 0.714 -14.531 13.758 1 56.81 382 ALA A CA 1
ATOM 2990 C C . ALA A 1 382 ? -0.715 -14.047 13.516 1 56.81 382 ALA A C 1
ATOM 2992 O O . ALA A 1 382 ? -0.979 -13.312 12.562 1 56.81 382 ALA A O 1
ATOM 2993 N N . GLN A 1 383 ? -1.426 -14.25 14.531 1 61.28 383 GLN A N 1
ATOM 2994 C CA . GLN A 1 383 ? -2.826 -13.875 14.391 1 61.28 383 GLN A CA 1
ATOM 2995 C C . GLN A 1 383 ? -3.088 -12.5 15.008 1 61.28 383 GLN A C 1
ATOM 2997 O O . GLN A 1 383 ? -4.082 -11.844 14.68 1 61.28 383 GLN A O 1
ATOM 3002 N N . ASN A 1 384 ? -1.954 -12.062 15.656 1 65.56 384 ASN A N 1
ATOM 3003 C CA . ASN A 1 384 ? -2.297 -10.867 16.422 1 65.56 384 ASN A CA 1
ATOM 3004 C C . ASN A 1 384 ? -1.798 -9.594 15.75 1 65.56 384 ASN A C 1
ATOM 3006 O O . ASN A 1 384 ? -2.328 -8.508 15.984 1 65.56 384 ASN A O 1
ATOM 3010 N N . THR A 1 385 ? -0.725 -9.812 14.914 1 76.44 385 THR A N 1
ATOM 3011 C CA . THR A 1 385 ? -0.181 -8.602 14.32 1 76.44 385 THR A CA 1
ATOM 3012 C C . THR A 1 385 ? -0.363 -8.617 12.805 1 76.44 385 THR A C 1
ATOM 3014 O O . THR A 1 385 ? -0.301 -9.672 12.172 1 76.44 385 THR A O 1
ATOM 3017 N N . LEU A 1 386 ? -0.631 -7.484 12.312 1 75.31 386 LEU A N 1
ATOM 3018 C CA . LEU A 1 386 ? -0.765 -7.348 10.867 1 75.31 386 LEU A CA 1
ATOM 3019 C C . LEU A 1 386 ? 0.604 -7.312 10.195 1 75.31 386 LEU A C 1
ATOM 3021 O O . LEU A 1 386 ? 1.558 -6.762 10.75 1 75.31 386 LEU A O 1
ATOM 3025 N N . PRO A 1 387 ? 0.772 -7.934 9.031 1 77.56 387 PRO A N 1
ATOM 3026 C CA . PRO A 1 387 ? -0.255 -8.656 8.281 1 77.56 387 PRO A CA 1
ATOM 3027 C C . PRO A 1 387 ? -0.464 -10.086 8.789 1 77.56 387 PRO A C 1
ATOM 3029 O O . PRO A 1 387 ? 0.502 -10.766 9.141 1 77.56 387 PRO A O 1
ATOM 3032 N N . ARG A 1 388 ? -1.736 -10.461 8.797 1 75.19 388 ARG A N 1
ATOM 3033 C CA . ARG A 1 388 ? -2.105 -11.805 9.227 1 75.19 388 ARG A CA 1
ATOM 3034 C C . ARG A 1 388 ? -2.281 -12.734 8.031 1 75.19 388 ARG A C 1
ATOM 3036 O O . ARG A 1 388 ? -2.418 -12.273 6.898 1 75.19 388 ARG A O 1
ATOM 3043 N N . ALA A 1 389 ? -2.193 -13.969 8.375 1 76 389 ALA A N 1
ATOM 3044 C CA . ALA A 1 389 ? -2.498 -14.953 7.336 1 76 389 ALA A CA 1
ATOM 3045 C C . ALA A 1 389 ? -3.91 -14.758 6.793 1 76 389 ALA A C 1
ATOM 3047 O O . ALA A 1 389 ? -4.84 -14.469 7.551 1 76 389 ALA A O 1
ATOM 3048 N N . ALA A 1 390 ? -4.043 -14.891 5.473 1 72.31 390 ALA A N 1
ATOM 3049 C CA . ALA A 1 390 ? -5.34 -14.719 4.824 1 72.31 390 ALA A CA 1
ATOM 3050 C C . ALA A 1 390 ? -6.355 -15.727 5.348 1 72.31 390 ALA A C 1
ATOM 3052 O O . ALA A 1 390 ? -6.023 -16.891 5.578 1 72.31 390 ALA A O 1
ATOM 3053 N N . LEU A 1 391 ? -7.527 -15.211 5.555 1 71.81 391 LEU A N 1
ATOM 3054 C CA . LEU A 1 391 ? -8.625 -16.109 5.887 1 71.81 391 LEU A CA 1
ATOM 3055 C C . LEU A 1 391 ? -9.078 -16.891 4.66 1 71.81 391 LEU A C 1
ATOM 3057 O O . LEU A 1 391 ? -9.219 -16.312 3.574 1 71.81 391 LEU A O 1
ATOM 3061 N N . VAL A 1 392 ? -9.18 -18.156 4.828 1 77 392 VAL A N 1
ATOM 3062 C CA . VAL A 1 392 ? -9.594 -19 3.715 1 77 392 VAL A CA 1
ATOM 3063 C C . VAL A 1 392 ? -11.016 -19.516 3.953 1 77 392 VAL A C 1
ATOM 3065 O O . VAL A 1 392 ? -11.219 -20.453 4.727 1 77 392 VAL A O 1
ATOM 3068 N N . PRO A 1 393 ? -11.953 -18.891 3.273 1 79.81 393 PRO A N 1
ATOM 3069 C CA . PRO A 1 393 ? -13.32 -19.406 3.402 1 79.81 393 PRO A CA 1
ATOM 3070 C C . PRO A 1 393 ? -13.484 -20.812 2.826 1 79.81 393 PRO A C 1
ATOM 3072 O O . PRO A 1 393 ? -12.758 -21.188 1.906 1 79.81 393 PRO A O 1
ATOM 3075 N N . TYR A 1 394 ? -14.398 -21.484 3.367 1 87.25 394 TYR A N 1
ATOM 3076 C CA . TYR A 1 394 ? -14.664 -22.828 2.865 1 87.25 394 TYR A CA 1
ATOM 3077 C C . TYR A 1 394 ? -15.375 -22.781 1.518 1 87.25 394 TYR A C 1
ATOM 3079 O O . TYR A 1 394 ? -16.391 -22.094 1.37 1 87.25 394 TYR A O 1
ATOM 3087 N N . ALA A 1 395 ? -14.781 -23.453 0.588 1 89.12 395 ALA A N 1
ATOM 3088 C CA . ALA A 1 395 ? -15.383 -23.594 -0.737 1 89.12 395 ALA A CA 1
ATOM 3089 C C . ALA A 1 395 ? -16.188 -24.875 -0.842 1 89.12 395 ALA A C 1
ATOM 3091 O O . ALA A 1 395 ? -15.633 -25.938 -1.135 1 89.12 395 ALA A O 1
ATOM 3092 N N . CYS A 1 396 ? -17.469 -24.75 -0.679 1 91.06 396 CYS A N 1
ATOM 3093 C CA . CYS A 1 396 ? -18.297 -25.938 -0.77 1 91.06 396 CYS A CA 1
ATOM 3094 C C . CYS A 1 396 ? -18.234 -26.547 -2.17 1 91.06 396 CYS A C 1
ATOM 3096 O O . CYS A 1 396 ? -18.656 -25.906 -3.139 1 91.06 396 CYS A O 1
ATOM 3098 N N . PRO A 1 397 ? -17.812 -27.766 -2.271 1 94 397 PRO A N 1
ATOM 3099 C CA . PRO A 1 397 ? -17.609 -28.344 -3.6 1 94 397 PRO A CA 1
ATOM 3100 C C . PRO A 1 397 ? -18.891 -28.453 -4.41 1 94 397 PRO A C 1
ATOM 3102 O O . PRO A 1 397 ? -18.875 -28.312 -5.637 1 94 397 PRO A O 1
ATOM 3105 N N . ALA A 1 398 ? -20 -28.672 -3.758 1 93.25 398 ALA A N 1
ATOM 3106 C CA . ALA A 1 398 ? -21.266 -28.844 -4.465 1 93.25 398 ALA A CA 1
ATOM 3107 C C . ALA A 1 398 ? -21.656 -27.562 -5.199 1 93.25 398 ALA A C 1
ATOM 3109 O O . ALA A 1 398 ? -22.406 -27.594 -6.172 1 93.25 398 ALA A O 1
ATOM 3110 N N . TRP A 1 399 ? -21.156 -26.484 -4.742 1 94.31 399 TRP A N 1
ATOM 3111 C CA . TRP A 1 399 ? -21.453 -25.219 -5.406 1 94.31 399 TRP A CA 1
ATOM 3112 C C . TRP A 1 399 ? -20.797 -25.172 -6.781 1 94.31 399 TRP A C 1
ATOM 3114 O O . TRP A 1 399 ? -21.188 -24.375 -7.633 1 94.31 399 TRP A O 1
ATOM 3124 N N . ALA A 1 400 ? -19.781 -25.969 -7.02 1 94.94 400 ALA A N 1
ATOM 3125 C CA . ALA A 1 400 ? -19.062 -26 -8.297 1 94.94 400 ALA A CA 1
ATOM 3126 C C . ALA A 1 400 ? -19.969 -26.516 -9.414 1 94.94 400 ALA A C 1
ATOM 3128 O O . ALA A 1 400 ? -19.734 -26.219 -10.594 1 94.94 400 ALA A O 1
ATOM 3129 N N . ASN A 1 401 ? -21.031 -27.188 -9.055 1 93.69 401 ASN A N 1
ATOM 3130 C CA . ASN A 1 401 ? -21.906 -27.812 -10.039 1 93.69 401 ASN A CA 1
ATOM 3131 C C . ASN A 1 401 ? -22.641 -26.781 -10.875 1 93.69 401 ASN A C 1
ATOM 3133 O O . ASN A 1 401 ? -23.219 -27.109 -11.914 1 93.69 401 ASN A O 1
ATOM 3137 N N . VAL A 1 402 ? -22.609 -25.609 -10.422 1 92.12 402 VAL A N 1
ATOM 3138 C CA . VAL A 1 402 ? -23.219 -24.531 -11.18 1 92.12 402 VAL A CA 1
ATOM 3139 C C . VAL A 1 402 ? -22.484 -24.344 -12.508 1 92.12 402 VAL A C 1
ATOM 3141 O O . VAL A 1 402 ? -23.125 -24.141 -13.555 1 92.12 402 VAL A O 1
ATOM 3144 N N . SER A 1 403 ? -21.172 -24.469 -12.484 1 92.75 403 SER A N 1
ATOM 3145 C CA . SER A 1 403 ? -20.406 -24.078 -13.656 1 92.75 403 SER A CA 1
ATOM 3146 C C . SER A 1 403 ? -19.516 -25.219 -14.141 1 92.75 403 SER A C 1
ATOM 3148 O O . SER A 1 403 ? -19 -25.188 -15.258 1 92.75 403 SER A O 1
ATOM 3150 N N . TYR A 1 404 ? -19.422 -26.25 -13.336 1 95.5 404 TYR A N 1
ATOM 3151 C CA . TYR A 1 404 ? -18.453 -27.312 -13.648 1 95.5 404 TYR A CA 1
ATOM 3152 C C . TYR A 1 404 ? -19.078 -28.688 -13.469 1 95.5 404 TYR A C 1
ATOM 3154 O O . TYR A 1 404 ? -20.172 -28.812 -12.898 1 95.5 404 TYR A O 1
ATOM 3162 N N . ASN A 1 405 ? -18.453 -29.641 -14.078 1 95.62 405 ASN A N 1
ATOM 3163 C CA . ASN A 1 405 ? -18.656 -31.047 -13.75 1 95.62 405 ASN A CA 1
ATOM 3164 C C . ASN A 1 405 ? -17.578 -31.562 -12.805 1 95.62 405 ASN A C 1
ATOM 3166 O O . ASN A 1 405 ? -16.484 -31.922 -13.234 1 95.62 405 ASN A O 1
ATOM 3170 N N . ALA A 1 406 ? -17.938 -31.594 -11.523 1 95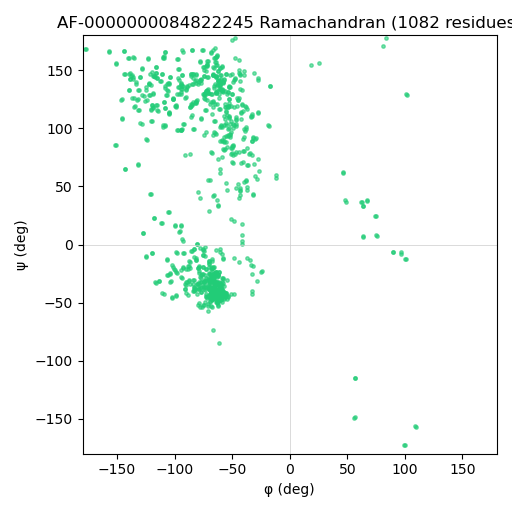.81 406 ALA A N 1
ATOM 3171 C CA . ALA A 1 406 ? -16.969 -32.031 -10.523 1 95.81 406 ALA A CA 1
ATOM 3172 C C . ALA A 1 406 ? -16.812 -33.531 -10.523 1 95.81 406 ALA A C 1
ATOM 3174 O O . ALA A 1 406 ? -17.688 -34.25 -10.016 1 95.81 406 ALA A O 1
ATOM 3175 N N . VAL A 1 407 ? -15.727 -34.031 -10.992 1 95.81 407 VAL A N 1
ATOM 3176 C CA . VAL A 1 407 ? -15.578 -35.469 -11.219 1 95.81 407 VAL A CA 1
ATOM 3177 C C . VAL A 1 407 ? -14.766 -36.094 -10.086 1 95.81 407 VAL A C 1
ATOM 3179 O O . VAL A 1 407 ? -14.734 -37.312 -9.922 1 95.81 407 VAL A O 1
ATOM 3182 N N . HIS A 1 408 ? -14.047 -35.312 -9.367 1 96.31 408 HIS A N 1
ATOM 3183 C CA . HIS A 1 408 ? -13.25 -35.75 -8.227 1 96.31 408 HIS A CA 1
ATOM 3184 C C . HIS A 1 408 ? -13.219 -34.688 -7.145 1 96.31 408 HIS A C 1
ATOM 3186 O O . HIS A 1 408 ? -12.914 -33.531 -7.422 1 96.31 408 HIS A O 1
ATOM 3192 N N . ILE A 1 409 ? -13.594 -35.031 -5.902 1 96.06 409 ILE A N 1
ATOM 3193 C CA . ILE A 1 409 ? -13.656 -34.062 -4.805 1 96.06 409 ILE A CA 1
ATOM 3194 C C . ILE A 1 409 ? -12.867 -34.594 -3.609 1 96.06 409 ILE A C 1
ATOM 3196 O O . ILE A 1 409 ? -13.016 -35.75 -3.225 1 96.06 409 ILE A O 1
ATOM 3200 N N . ARG A 1 410 ? -11.992 -33.781 -3.123 1 95.31 410 ARG A N 1
ATOM 3201 C CA . ARG A 1 410 ? -11.273 -34.094 -1.896 1 95.31 410 ARG A CA 1
ATOM 3202 C C . ARG A 1 410 ? -11.484 -33.031 -0.838 1 95.31 410 ARG A C 1
ATOM 3204 O O . ARG A 1 410 ? -11.375 -31.828 -1.125 1 95.31 410 ARG A O 1
ATOM 3211 N N . ARG A 1 411 ? -11.867 -33.438 0.369 1 94.25 411 ARG A N 1
ATOM 3212 C CA . ARG A 1 411 ? -12.039 -32.562 1.521 1 94.25 411 ARG A CA 1
ATOM 3213 C C . ARG A 1 411 ? -10.93 -32.781 2.549 1 94.25 411 ARG A C 1
ATOM 3215 O O . ARG A 1 411 ? -10.758 -33.906 3.043 1 94.25 411 ARG A O 1
ATOM 3222 N N . ILE A 1 412 ? -10.18 -31.781 2.771 1 93.56 412 ILE A N 1
ATOM 3223 C CA . ILE A 1 412 ? -9.031 -31.875 3.662 1 93.56 412 ILE A CA 1
ATOM 3224 C C . ILE A 1 412 ? -9.273 -31.047 4.922 1 93.56 412 ILE A C 1
ATOM 3226 O O . ILE A 1 412 ? -9.773 -29.922 4.844 1 93.56 412 ILE A O 1
ATOM 3230 N N . ALA A 1 413 ? -8.852 -31.562 6.066 1 88.94 413 ALA A N 1
ATOM 3231 C CA . ALA A 1 413 ? -9 -30.844 7.328 1 88.94 413 ALA A CA 1
ATOM 3232 C C . ALA A 1 413 ? -7.887 -29.812 7.496 1 88.94 413 ALA A C 1
ATOM 3234 O O . ALA A 1 413 ? -6.734 -30.062 7.137 1 88.94 413 ALA A O 1
ATOM 3235 N N . GLY A 1 414 ? -8.305 -28.609 8.008 1 86.75 414 GLY A N 1
ATOM 3236 C CA . GLY A 1 414 ? -7.309 -27.594 8.344 1 86.75 414 GLY A CA 1
ATOM 3237 C C . GLY A 1 414 ? -7.16 -26.531 7.281 1 86.75 414 GLY A C 1
ATOM 3238 O O . GLY A 1 414 ? -7.996 -26.422 6.383 1 86.75 414 GLY A O 1
ATOM 3239 N N . SER A 1 415 ? -6.098 -25.656 7.5 1 87.38 415 SER A N 1
ATOM 3240 C CA . SER A 1 415 ? -5.809 -24.562 6.562 1 87.38 415 SER A CA 1
ATOM 3241 C C . SER A 1 415 ? -4.926 -25.047 5.418 1 87.38 415 SER A C 1
ATOM 3243 O O . SER A 1 415 ? -4.098 -25.938 5.598 1 87.38 415 SER A O 1
ATOM 3245 N N . PRO A 1 416 ? -5.098 -24.531 4.305 1 90.12 416 PRO A N 1
ATOM 3246 C CA . PRO A 1 416 ? -4.305 -24.969 3.156 1 90.12 416 PRO A CA 1
ATOM 3247 C C . PRO A 1 416 ? -2.838 -24.562 3.254 1 90.12 416 PRO A C 1
ATOM 3249 O O . PRO A 1 416 ? -1.956 -25.281 2.791 1 90.12 416 PRO A O 1
ATOM 3252 N N . GLY A 1 417 ? -2.578 -23.328 3.936 1 89.69 417 GLY A N 1
ATOM 3253 C CA . GLY A 1 417 ? -1.243 -22.766 3.762 1 89.69 417 GLY A CA 1
ATOM 3254 C C . GLY A 1 417 ? -0.871 -22.562 2.309 1 89.69 417 GLY A C 1
ATOM 3255 O O . GLY A 1 417 ? -1.724 -22.203 1.489 1 89.69 417 GLY A O 1
ATOM 3256 N N . LEU A 1 418 ? 0.43 -22.688 2.039 1 92.94 418 LEU A N 1
ATOM 3257 C CA . LEU A 1 418 ? 0.897 -22.734 0.657 1 92.94 418 LEU A CA 1
ATOM 3258 C C . LEU A 1 418 ? 1.017 -24.188 0.172 1 92.94 418 LEU A C 1
ATOM 3260 O O . LEU A 1 418 ? 2.047 -24.828 0.376 1 92.94 418 LEU A O 1
ATOM 3264 N N . VAL A 1 419 ? 0.071 -24.641 -0.52 1 95.38 419 VAL A N 1
ATOM 3265 C CA . VAL A 1 419 ? -0.105 -26.047 -0.822 1 95.38 419 VAL A CA 1
ATOM 3266 C C . VAL A 1 419 ? 1.108 -26.562 -1.59 1 95.38 419 VAL A C 1
ATOM 3268 O O . VAL A 1 419 ? 1.608 -27.656 -1.308 1 95.38 419 VAL A O 1
ATOM 3271 N N . ALA A 1 420 ? 1.61 -25.812 -2.482 1 95.44 420 ALA A N 1
ATOM 3272 C CA . ALA A 1 420 ? 2.758 -26.219 -3.285 1 95.44 420 ALA A CA 1
ATOM 3273 C C . ALA A 1 420 ? 3.955 -26.547 -2.4 1 95.44 420 ALA A C 1
ATOM 3275 O O . ALA A 1 420 ? 4.789 -27.391 -2.762 1 95.44 420 ALA A O 1
ATOM 3276 N N . ARG A 1 421 ? 4.012 -25.891 -1.271 1 93.75 421 ARG A N 1
ATOM 3277 C CA . ARG A 1 421 ? 5.145 -26.062 -0.366 1 93.75 421 ARG A CA 1
ATOM 3278 C C . ARG A 1 421 ? 4.77 -26.969 0.805 1 93.75 421 ARG A C 1
ATOM 3280 O O . ARG A 1 421 ? 5.488 -27.922 1.122 1 93.75 421 ARG A O 1
ATOM 3287 N N . ASP A 1 422 ? 3.654 -26.781 1.412 1 94.31 422 ASP A N 1
ATOM 3288 C CA . ASP A 1 422 ? 3.271 -27.391 2.678 1 94.31 422 ASP A CA 1
ATOM 3289 C C . ASP A 1 422 ? 2.713 -28.797 2.455 1 94.31 422 ASP A C 1
ATOM 3291 O O . ASP A 1 422 ? 2.939 -29.703 3.266 1 94.31 422 ASP A O 1
ATOM 3295 N N . ARG A 1 423 ? 1.954 -29 1.415 1 95 423 ARG A N 1
ATOM 3296 C CA . ARG A 1 423 ? 1.292 -30.266 1.13 1 95 423 ARG A CA 1
ATOM 3297 C C . ARG A 1 423 ? 1.272 -30.547 -0.368 1 95 423 ARG A C 1
ATOM 3299 O O . ARG A 1 423 ? 0.206 -30.75 -0.953 1 95 423 ARG A O 1
ATOM 3306 N N . PRO A 1 424 ? 2.461 -30.734 -0.966 1 95.88 424 PRO A N 1
ATOM 3307 C CA . PRO A 1 424 ? 2.533 -30.922 -2.418 1 95.88 424 PRO A CA 1
ATOM 3308 C C . PRO A 1 424 ? 1.834 -32.188 -2.881 1 95.88 424 PRO A C 1
ATOM 3310 O O . PRO A 1 424 ? 1.39 -32.281 -4.027 1 95.88 424 PRO A O 1
ATOM 3313 N N . GLU A 1 425 ? 1.692 -33.188 -2.041 1 96.25 425 GLU A N 1
ATOM 3314 C CA . GLU A 1 425 ? 1.061 -34.438 -2.389 1 96.25 425 GLU A CA 1
ATOM 3315 C C . GLU A 1 425 ? -0.399 -34.25 -2.785 1 96.25 425 GLU A C 1
ATOM 3317 O O . GLU A 1 425 ? -0.94 -35 -3.586 1 96.25 425 GLU A O 1
ATOM 3322 N N . LEU A 1 426 ? -1.003 -33.188 -2.258 1 97.38 426 LEU A N 1
ATOM 3323 C CA . LEU A 1 426 ? -2.408 -32.938 -2.549 1 97.38 426 LEU A CA 1
ATOM 3324 C C . LEU A 1 426 ? -2.594 -32.5 -3.998 1 97.38 426 LEU A C 1
ATOM 3326 O O . LEU A 1 426 ? -3.646 -32.75 -4.594 1 97.38 426 LEU A O 1
ATOM 3330 N N . ILE A 1 427 ? -1.586 -31.875 -4.543 1 97.94 427 ILE A N 1
ATOM 3331 C CA . ILE A 1 427 ? -1.639 -31.484 -5.945 1 97.94 427 ILE A CA 1
ATOM 3332 C C . ILE A 1 427 ? -1.617 -32.719 -6.832 1 97.94 427 ILE A C 1
ATOM 3334 O O . ILE A 1 427 ? -2.441 -32.875 -7.738 1 97.94 427 ILE A O 1
ATOM 3338 N N . GLY A 1 428 ? -0.711 -33.625 -6.52 1 97.5 428 GLY A N 1
ATOM 3339 C CA . GLY A 1 428 ? -0.634 -34.875 -7.27 1 97.5 428 GLY A CA 1
ATOM 3340 C C . GLY A 1 428 ? -1.898 -35.719 -7.176 1 97.5 428 GLY A C 1
ATOM 3341 O O . GLY A 1 428 ? -2.381 -36.219 -8.188 1 97.5 428 GLY A O 1
ATOM 3342 N N . GLU A 1 429 ? -2.43 -35.781 -5.988 1 97.25 429 GLU A N 1
ATOM 3343 C CA . GLU A 1 429 ? -3.648 -36.531 -5.77 1 97.25 429 GLU A CA 1
ATOM 3344 C C . GLU A 1 429 ? -4.82 -35.969 -6.559 1 97.25 429 GLU A C 1
ATOM 3346 O O . GLU A 1 429 ? -5.605 -36.719 -7.152 1 97.25 429 GLU A O 1
ATOM 3351 N N . GLY A 1 430 ? -4.867 -34.688 -6.551 1 98 430 GLY A N 1
ATOM 3352 C CA . GLY A 1 430 ? -5.961 -34.031 -7.25 1 98 430 GLY A CA 1
ATOM 3353 C C . GLY A 1 430 ? -5.91 -34.219 -8.75 1 98 430 GLY A C 1
ATOM 3354 O O . GLY A 1 430 ? -6.906 -34.594 -9.375 1 98 430 GLY A O 1
ATOM 3355 N N . VAL A 1 431 ? -4.766 -34.031 -9.336 1 98.31 431 VAL A N 1
ATOM 3356 C CA . VAL A 1 431 ? -4.637 -34.125 -10.789 1 98.31 431 VAL A CA 1
ATOM 3357 C C . VAL A 1 431 ? -4.789 -35.594 -11.219 1 98.31 431 VAL A C 1
ATOM 3359 O O . VAL A 1 431 ? -5.332 -35.875 -12.289 1 98.31 431 VAL A O 1
ATOM 3362 N N . ARG A 1 432 ? -4.305 -36.531 -10.445 1 98 432 ARG A N 1
ATOM 3363 C CA . ARG A 1 432 ? -4.461 -37.938 -10.766 1 98 432 ARG A CA 1
ATOM 3364 C C . ARG A 1 432 ? -5.926 -38.375 -10.664 1 98 432 ARG A C 1
ATOM 3366 O O . ARG A 1 432 ? -6.395 -39.188 -11.461 1 98 432 ARG A O 1
ATOM 3373 N N . GLY A 1 433 ? -6.605 -37.844 -9.633 1 97.38 433 GLY A N 1
ATOM 3374 C CA . GLY A 1 433 ? -8.039 -38.062 -9.562 1 97.38 433 GLY A CA 1
ATOM 3375 C C . GLY A 1 433 ? -8.781 -37.594 -10.789 1 97.38 433 GLY A C 1
ATOM 3376 O O . GLY A 1 433 ? -9.656 -38.281 -11.305 1 97.38 433 GLY A O 1
ATOM 3377 N N . LEU A 1 434 ? -8.422 -36.438 -11.242 1 97.69 434 LEU A N 1
ATOM 3378 C CA . LEU A 1 434 ? -9.008 -35.875 -12.445 1 97.69 434 LEU A CA 1
ATOM 3379 C C . LEU A 1 434 ? -8.703 -36.719 -13.664 1 97.69 434 LEU A C 1
ATOM 3381 O O . LEU A 1 434 ? -9.609 -37.094 -14.422 1 97.69 434 LEU A O 1
ATOM 3385 N N . ALA A 1 435 ? -7.453 -37.094 -13.867 1 97 435 ALA A N 1
ATOM 3386 C CA . ALA A 1 435 ? -7.012 -37.875 -15.016 1 97 435 ALA A CA 1
ATOM 3387 C C . ALA A 1 435 ? -7.703 -39.25 -15.047 1 97 435 ALA A C 1
ATOM 3389 O O . ALA A 1 435 ? -8.133 -39.719 -16.109 1 97 435 ALA A O 1
ATOM 3390 N N . SER A 1 436 ? -7.789 -39.875 -13.914 1 94.56 436 SER A N 1
ATOM 3391 C CA . SER A 1 436 ? -8.398 -41.219 -13.836 1 94.56 436 SER A CA 1
ATOM 3392 C C . SER A 1 436 ? -9.852 -41.188 -14.305 1 94.56 436 SER A C 1
ATOM 3394 O O . SER A 1 436 ? -10.289 -42.062 -15.023 1 94.56 436 SER A O 1
ATOM 3396 N N . ARG A 1 437 ? -10.523 -40.188 -13.93 1 93.12 437 ARG A N 1
ATOM 3397 C CA . ARG A 1 437 ? -11.93 -40.062 -14.297 1 93.12 437 ARG A CA 1
ATOM 3398 C C . ARG A 1 437 ? -12.078 -39.75 -15.789 1 93.12 437 ARG A C 1
ATOM 3400 O O . ARG A 1 437 ? -13.031 -40.219 -16.422 1 93.12 437 ARG A O 1
ATOM 3407 N N . LEU A 1 438 ? -11.211 -38.969 -16.312 1 92.56 438 LEU A N 1
ATOM 3408 C CA . LEU A 1 438 ? -11.289 -38.562 -17.719 1 92.56 438 LEU A CA 1
ATOM 3409 C C . LEU A 1 438 ? -10.844 -39.719 -18.625 1 92.56 438 LEU A C 1
ATOM 3411 O O . LEU A 1 438 ? -11.367 -39.875 -19.734 1 92.56 438 LEU A O 1
ATOM 3415 N N . LEU A 1 439 ? -9.867 -40.5 -18.203 1 88.12 439 LEU A N 1
ATOM 3416 C CA . LEU A 1 439 ? -9.359 -41.625 -18.984 1 88.12 439 LEU A CA 1
ATOM 3417 C C . LEU A 1 439 ? -10.359 -42.781 -18.984 1 88.12 439 LEU A C 1
ATOM 3419 O O . LEU A 1 439 ? -10.367 -43.594 -19.906 1 88.12 439 LEU A O 1
ATOM 3423 N N . SER A 1 440 ? -11.133 -42.906 -17.953 1 83.19 440 SER A N 1
ATOM 3424 C CA . SER A 1 440 ? -12.164 -43.938 -17.906 1 83.19 440 SER A CA 1
ATOM 3425 C C . SER A 1 440 ? -13.367 -43.594 -18.766 1 83.19 440 SER A C 1
ATOM 3427 O O . SER A 1 440 ? -14.109 -44.469 -19.203 1 83.19 440 SER A O 1
ATOM 3429 N N . SER A 1 441 ? -13.5 -42.375 -18.938 1 71.88 441 SER A N 1
ATOM 3430 C CA . SER A 1 441 ? -14.609 -41.906 -19.75 1 71.88 441 SER A CA 1
ATOM 3431 C C . SER A 1 441 ? -14.18 -41.719 -21.203 1 71.88 441 SER A C 1
ATOM 3433 O O . SER A 1 441 ? -13.008 -41.938 -21.547 1 71.88 441 SER A O 1
ATOM 3435 N N . SER A 1 442 ? -15.016 -41.531 -22.234 1 56.09 442 SER A N 1
ATOM 3436 C CA . SER A 1 442 ? -14.781 -41.406 -23.672 1 56.09 442 SER A CA 1
ATOM 3437 C C . SER A 1 442 ? -13.648 -40.406 -23.938 1 56.09 442 SER A C 1
ATOM 3439 O O . SER A 1 442 ? -13.125 -40.344 -25.062 1 56.09 442 SER A O 1
ATOM 3441 N N . GLY A 1 443 ? -13.18 -39.625 -23 1 52.06 443 GLY A N 1
ATOM 3442 C CA . GLY A 1 443 ? -12.148 -38.594 -23.188 1 52.06 443 GLY A CA 1
ATOM 3443 C C . GLY A 1 443 ? -10.742 -39.156 -23.141 1 52.06 443 GLY A C 1
ATOM 3444 O O . GLY A 1 443 ? -9.773 -38.469 -23.438 1 52.06 443 GLY A O 1
ATOM 3445 N N . GLY A 1 444 ? -10.641 -40.406 -22.734 1 58.41 444 GLY A N 1
ATOM 3446 C CA . GLY A 1 444 ? -9.375 -41.062 -22.484 1 58.41 444 GLY A CA 1
ATOM 3447 C C . GLY A 1 444 ? -8.516 -41.219 -23.719 1 58.41 444 GLY A C 1
ATOM 3448 O O . GLY A 1 444 ? -7.289 -41.094 -23.641 1 58.41 444 GLY A O 1
ATOM 3449 N N . SER A 1 445 ? -9.242 -41.406 -24.812 1 56.75 445 SER A N 1
ATOM 3450 C CA . SER A 1 445 ? -8.492 -41.625 -26.047 1 56.75 445 SER A CA 1
ATOM 3451 C C . SER A 1 445 ? -7.785 -40.344 -26.469 1 56.75 445 SER A C 1
ATOM 3453 O O . SER A 1 445 ? -6.691 -40.406 -27.047 1 56.75 445 SER A O 1
ATOM 3455 N N . ARG A 1 446 ? -8.281 -39.219 -26.078 1 61.5 446 ARG A N 1
ATOM 3456 C CA . ARG A 1 446 ? -7.738 -37.938 -26.484 1 61.5 446 ARG A CA 1
ATOM 3457 C C . ARG A 1 446 ? -6.492 -37.562 -25.688 1 61.5 446 ARG A C 1
ATOM 3459 O O . ARG A 1 446 ? -5.598 -36.875 -26.188 1 61.5 446 ARG A O 1
ATOM 3466 N N . LEU A 1 447 ? -6.484 -37.969 -24.516 1 67.81 447 LEU A N 1
ATOM 3467 C CA . LEU A 1 447 ? -5.383 -37.594 -23.641 1 67.81 447 LEU A CA 1
ATOM 3468 C C . LEU A 1 447 ? -4.148 -38.438 -23.922 1 67.81 447 LEU A C 1
ATOM 3470 O O . LEU A 1 447 ? -3.021 -38 -23.688 1 67.81 447 LEU A O 1
ATOM 3474 N N . ARG A 1 448 ? -4.434 -39.688 -24.516 1 56.53 448 ARG A N 1
ATOM 3475 C CA . ARG A 1 448 ? -3.338 -40.625 -24.766 1 56.53 448 ARG A CA 1
ATOM 3476 C C . ARG A 1 448 ? -2.727 -40.375 -26.141 1 56.53 448 ARG A C 1
ATOM 3478 O O . ARG A 1 448 ? -1.637 -40.875 -26.438 1 56.53 448 ARG A O 1
ATOM 3485 N N . ASN A 1 449 ? -3.502 -39.688 -27.125 1 50.66 449 ASN A N 1
ATOM 3486 C CA . ASN A 1 449 ? -3.043 -39.656 -28.5 1 50.66 449 ASN A CA 1
ATOM 3487 C C . ASN A 1 449 ? -1.723 -38.906 -28.641 1 50.66 449 ASN A C 1
ATOM 3489 O O . ASN A 1 449 ? -1.638 -37.719 -28.297 1 50.66 449 ASN A O 1
ATOM 3493 N N . ARG A 1 450 ? -0.628 -39.625 -28.625 1 47.47 450 ARG A N 1
ATOM 3494 C CA . ARG A 1 450 ? 0.775 -39.312 -28.891 1 47.47 450 ARG A CA 1
ATOM 3495 C C . ARG A 1 450 ? 0.948 -38.656 -30.266 1 47.47 450 ARG A C 1
ATOM 3497 O O . ARG A 1 450 ? 0.992 -39.375 -31.281 1 47.47 450 ARG A O 1
ATOM 3504 N N . GLU A 1 451 ? 0.263 -37.688 -30.797 1 42.06 451 GLU A N 1
ATOM 3505 C CA . GLU A 1 451 ? 1.077 -37.344 -31.953 1 42.06 451 GLU A CA 1
ATOM 3506 C C . GLU A 1 451 ? 2.486 -36.938 -31.531 1 42.06 451 GLU A C 1
ATOM 3508 O O . GLU A 1 451 ? 2.656 -36.031 -30.688 1 42.06 451 GLU A O 1
ATOM 3513 N N . GLN A 1 452 ? 3.424 -37.875 -31.438 1 38.09 452 GLN A N 1
ATOM 3514 C CA . GLN A 1 452 ? 4.824 -37.531 -31.188 1 38.09 452 GLN A CA 1
ATOM 3515 C C . GLN A 1 452 ? 5.238 -36.281 -31.922 1 38.09 452 GLN A C 1
ATOM 3517 O O . GLN A 1 452 ? 5.035 -36.156 -33.125 1 38.09 452 GLN A O 1
ATOM 3522 N N . PRO A 1 453 ? 5.309 -35.156 -31.312 1 38.91 453 PRO A N 1
ATOM 3523 C CA . PRO A 1 453 ? 5.852 -34 -32.031 1 38.91 453 PRO A CA 1
ATOM 3524 C C . PRO A 1 453 ? 7.043 -34.375 -32.938 1 38.91 453 PRO A C 1
ATOM 3526 O O . PRO A 1 453 ? 7.867 -35.219 -32.531 1 38.91 453 PRO A O 1
ATOM 3529 N N . GLY A 1 454 ? 6.859 -34.594 -34.219 1 31.95 454 GLY A N 1
ATOM 3530 C CA . GLY A 1 454 ? 7.977 -34.719 -35.156 1 31.95 454 GLY A CA 1
ATOM 3531 C C . GLY A 1 454 ? 9.156 -33.812 -34.781 1 31.95 454 GLY A C 1
ATOM 3532 O O . GLY A 1 454 ? 10.023 -33.562 -35.625 1 31.95 454 GLY A O 1
ATOM 3533 N N . THR A 1 455 ? 8.992 -32.875 -33.906 1 35.44 455 THR A N 1
ATOM 3534 C CA . THR A 1 455 ? 10.203 -32.062 -33.75 1 35.44 455 THR A CA 1
ATOM 3535 C C . THR A 1 455 ? 11.352 -32.938 -33.25 1 35.44 455 THR A C 1
ATOM 3537 O O . THR A 1 455 ? 11.148 -33.812 -32.406 1 35.44 455 THR A O 1
ATOM 3540 N N . ALA A 1 456 ? 12.562 -32.969 -33.938 1 32.78 456 ALA A N 1
ATOM 3541 C CA . ALA A 1 456 ? 13.82 -33.625 -33.625 1 32.78 456 ALA A CA 1
ATOM 3542 C C . ALA A 1 456 ? 14.078 -33.688 -32.125 1 32.78 456 ALA A C 1
ATOM 3544 O O . ALA A 1 456 ? 13.875 -32.688 -31.438 1 32.78 456 ALA A O 1
ATOM 3545 N N . PRO A 1 457 ? 14.023 -34.906 -31.516 1 31.22 457 PRO A N 1
ATOM 3546 C CA . PRO A 1 457 ? 14.336 -35.062 -30.094 1 31.22 457 PRO A CA 1
ATOM 3547 C C . PRO A 1 457 ? 15.398 -34.062 -29.609 1 31.22 457 PRO A C 1
ATOM 3549 O O . PRO A 1 457 ? 16.469 -33.969 -30.219 1 31.22 457 PRO A O 1
ATOM 3552 N N . LEU A 1 458 ? 15.008 -32.938 -29.109 1 30.73 458 LEU A N 1
ATOM 3553 C CA . LEU A 1 458 ? 16.078 -32.25 -28.391 1 30.73 458 LEU A CA 1
ATOM 3554 C C . LEU A 1 458 ? 16.922 -33.281 -27.625 1 30.73 458 LEU A C 1
ATOM 3556 O O . LEU A 1 458 ? 16.406 -34.281 -27.125 1 30.73 458 LEU A O 1
ATOM 3560 N N . ARG A 1 459 ? 18.25 -33.469 -27.859 1 31.11 459 ARG A N 1
ATOM 3561 C CA . ARG A 1 459 ? 19.172 -34.375 -27.203 1 31.11 459 ARG A CA 1
ATOM 3562 C C . ARG A 1 459 ? 18.812 -34.562 -25.734 1 31.11 459 ARG A C 1
ATOM 3564 O O . ARG A 1 459 ? 18.5 -33.594 -25.047 1 31.11 459 ARG A O 1
ATOM 3571 N N . GLU A 1 460 ? 18.375 -35.688 -25.297 1 30.38 460 GLU A N 1
ATOM 3572 C CA . GLU A 1 460 ? 18.062 -36.25 -24 1 30.38 460 GLU A CA 1
ATOM 3573 C C . GLU A 1 460 ? 19.047 -35.781 -22.922 1 30.38 460 GLU A C 1
ATOM 3575 O O . GLU A 1 460 ? 20.219 -36.188 -22.953 1 30.38 460 GLU A O 1
ATOM 3580 N N . VAL A 1 461 ? 19.047 -34.562 -22.547 1 28.98 461 VAL A N 1
ATOM 3581 C CA . VAL A 1 461 ? 19.828 -34.344 -21.344 1 28.98 461 VAL A CA 1
ATOM 3582 C C . VAL A 1 461 ? 19.422 -35.375 -20.281 1 28.98 461 VAL A C 1
ATOM 3584 O O . VAL A 1 461 ? 18.297 -35.312 -19.75 1 28.98 461 VAL A O 1
ATOM 3587 N N . VAL A 1 462 ? 19.781 -36.656 -20.516 1 27.64 462 VAL A N 1
ATOM 3588 C CA . VAL A 1 462 ? 19.609 -37.688 -19.5 1 27.64 462 VAL A CA 1
ATOM 3589 C C . VAL A 1 462 ? 20.281 -37.25 -18.188 1 27.64 462 VAL A C 1
ATOM 3591 O O . VAL A 1 462 ? 21.484 -37 -18.156 1 27.64 462 VAL A O 1
ATOM 3594 N N . VAL A 1 463 ? 19.594 -36.656 -17.328 1 30.09 463 VAL A N 1
ATOM 3595 C CA . VAL A 1 463 ? 20.062 -36.531 -15.953 1 30.09 463 VAL A CA 1
ATOM 3596 C C . VAL A 1 463 ? 20.469 -37.906 -15.422 1 30.09 463 VAL A C 1
ATOM 3598 O O . VAL A 1 463 ? 19.641 -38.812 -15.328 1 30.09 463 VAL A O 1
ATOM 3601 N N . VAL A 1 464 ? 21.703 -38.438 -15.688 1 27.8 464 VAL A N 1
ATOM 3602 C CA . VAL A 1 464 ? 22.25 -39.594 -15.008 1 27.8 464 VAL A CA 1
ATOM 3603 C C . VAL A 1 464 ? 22.125 -39.438 -13.492 1 27.8 464 VAL A C 1
ATOM 3605 O O . VAL A 1 464 ? 22.781 -38.562 -12.906 1 27.8 464 VAL A O 1
ATOM 3608 N N . VAL A 1 465 ? 21 -39.781 -12.938 1 28.73 465 VAL A N 1
ATOM 3609 C CA . VAL A 1 465 ? 20.922 -39.906 -11.484 1 28.73 465 VAL A CA 1
ATOM 3610 C C . VAL A 1 465 ? 21.891 -40.969 -10.992 1 28.73 465 VAL A C 1
ATOM 3612 O O . VAL A 1 465 ? 21.859 -42.125 -11.461 1 28.73 465 VAL A O 1
ATOM 3615 N N . PRO A 1 466 ? 23.094 -40.719 -10.43 1 28 466 PRO A N 1
ATOM 3616 C CA . PRO A 1 466 ? 24.062 -41.688 -9.945 1 28 466 PRO A CA 1
ATOM 3617 C C . PRO A 1 466 ? 23.406 -42.812 -9.117 1 28 466 PRO A C 1
ATOM 3619 O O . PRO A 1 466 ? 22.375 -42.562 -8.469 1 28 466 PRO A O 1
ATOM 3622 N N . PRO A 1 467 ? 23.609 -44.094 -9.5 1 25.23 467 PRO A N 1
ATOM 3623 C CA . PRO A 1 467 ? 23.094 -45.312 -8.836 1 25.23 467 PRO A CA 1
ATOM 3624 C C . PRO A 1 467 ? 23.328 -45.281 -7.324 1 25.23 467 PRO A C 1
ATOM 3626 O O . PRO A 1 467 ? 24.234 -44.594 -6.844 1 25.23 467 PRO A O 1
ATOM 3629 N N . ASP A 1 468 ? 22.391 -45.781 -6.531 1 24.8 468 ASP A N 1
ATOM 3630 C CA . ASP A 1 468 ? 22.328 -45.969 -5.086 1 24.8 468 ASP A CA 1
ATOM 3631 C C . ASP A 1 468 ? 23.5 -46.812 -4.59 1 24.8 468 ASP A C 1
ATOM 3633 O O . ASP A 1 468 ? 23.688 -47.969 -5.039 1 24.8 468 ASP A O 1
ATOM 3637 N N . SER A 1 469 ? 24.75 -46.312 -4.344 1 24.69 469 SER A N 1
ATOM 3638 C CA . SER A 1 469 ? 25.859 -47.031 -3.738 1 24.69 469 SER A CA 1
ATOM 3639 C C . SER A 1 469 ? 25.391 -47.875 -2.555 1 24.69 469 SER A C 1
ATOM 3641 O O . SER A 1 469 ? 24.688 -47.375 -1.672 1 24.69 469 SER A O 1
ATOM 3643 N N . ALA A 1 470 ? 25.344 -49.25 -2.695 1 24.58 470 ALA A N 1
ATOM 3644 C CA . ALA A 1 470 ? 25.172 -50.312 -1.719 1 24.58 470 ALA A CA 1
ATOM 3645 C C . ALA A 1 470 ? 26.016 -50.062 -0.47 1 24.58 470 ALA A C 1
ATOM 3647 O O . ALA A 1 470 ? 27.125 -49.562 -0.56 1 24.58 470 ALA A O 1
ATOM 3648 N N . SER A 1 471 ? 25.484 -50.219 0.81 1 23.61 471 SER A N 1
ATOM 3649 C CA . SER A 1 471 ? 25.75 -50.031 2.232 1 23.61 471 SER A CA 1
ATOM 3650 C C . SER A 1 471 ? 26.922 -50.875 2.688 1 23.61 471 SER A C 1
ATOM 3652 O O . SER A 1 471 ? 27.047 -51.188 3.873 1 23.61 471 SER A O 1
ATOM 3654 N N . GLY A 1 472 ? 27.984 -51.125 1.861 1 22.47 472 GLY A N 1
ATOM 3655 C CA . GLY A 1 472 ? 28.922 -52.031 2.541 1 22.47 472 GLY A CA 1
ATOM 3656 C C . GLY A 1 472 ? 29.312 -51.531 3.918 1 22.47 472 GLY A C 1
ATOM 3657 O O . GLY A 1 472 ? 29.266 -50.344 4.188 1 22.47 472 GLY A O 1
ATOM 3658 N N . GLY A 1 473 ? 29.344 -52.406 4.965 1 23.78 473 GLY A N 1
ATOM 3659 C CA . GLY A 1 473 ? 29.438 -52.375 6.418 1 23.78 473 GLY A CA 1
ATOM 3660 C C . GLY A 1 473 ? 30.75 -51.812 6.922 1 23.78 473 GLY A C 1
ATOM 3661 O O . GLY A 1 473 ? 31.047 -51.906 8.117 1 23.78 473 GLY A O 1
ATOM 3662 N N . GLU A 1 474 ? 31.703 -51.5 6.008 1 24.91 474 GLU A N 1
ATOM 3663 C CA . GLU A 1 474 ? 33 -51.531 6.691 1 24.91 474 GLU A CA 1
ATOM 3664 C C . GLU A 1 474 ? 33.031 -50.562 7.859 1 24.91 474 GLU A C 1
ATOM 3666 O O . GLU A 1 474 ? 32.375 -49.5 7.816 1 24.91 474 GLU A O 1
ATOM 3671 N N . S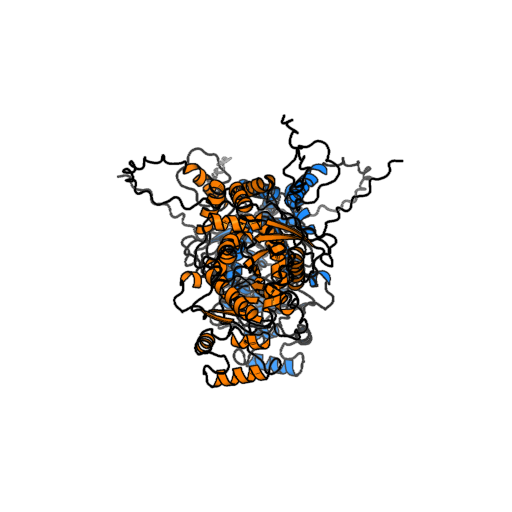ER A 1 475 ? 33.625 -50.969 8.953 1 24 475 SER A N 1
ATOM 3672 C CA . SER A 1 475 ? 33.812 -50.531 10.336 1 24 475 SER A CA 1
ATOM 3673 C C . SER A 1 475 ? 34.469 -49.156 10.406 1 24 475 SER A C 1
ATOM 3675 O O . SER A 1 475 ? 35.594 -49 9.922 1 24 475 SER A O 1
ATOM 3677 N N . ARG A 1 476 ? 33.688 -48.125 10.25 1 24.86 476 ARG A N 1
ATOM 3678 C CA . ARG A 1 476 ? 34.188 -46.781 10.055 1 24.86 476 ARG A CA 1
ATOM 3679 C C . ARG A 1 476 ? 35.188 -46.406 11.156 1 24.86 476 ARG A C 1
ATOM 3681 O O . ARG A 1 476 ? 34.906 -46.594 12.344 1 24.86 476 ARG A O 1
ATOM 3688 N N . PRO A 1 477 ? 36.469 -46.531 10.734 1 26.31 477 PRO A N 1
ATOM 3689 C CA . PRO A 1 477 ? 37.406 -46.25 11.797 1 26.31 477 PRO A CA 1
ATOM 3690 C C . PRO A 1 477 ? 37.031 -45 12.625 1 26.31 477 PRO A C 1
ATOM 3692 O O . PRO A 1 477 ? 36.219 -44.188 12.172 1 26.31 477 PRO A O 1
ATOM 3695 N N . GLN A 1 478 ? 37.375 -45.062 13.938 1 23.84 478 GLN A N 1
ATOM 3696 C CA . GLN A 1 478 ? 37.062 -44.156 15.047 1 23.84 478 GLN A CA 1
ATOM 3697 C C . GLN A 1 478 ? 37.406 -42.719 14.703 1 23.84 478 GLN A C 1
ATOM 3699 O O . GLN A 1 478 ? 38.531 -42.438 14.258 1 23.84 478 GLN A O 1
ATOM 3704 N N . PRO A 1 479 ? 36.438 -41.906 14.25 1 22.48 479 PRO A N 1
ATOM 3705 C CA . PRO A 1 479 ? 36.656 -40.594 13.695 1 22.48 479 PRO A CA 1
ATOM 3706 C C . PRO A 1 479 ? 37.562 -39.719 14.594 1 22.48 479 PRO A C 1
ATOM 3708 O O . PRO A 1 479 ? 37.406 -39.75 15.812 1 22.48 479 PRO A O 1
ATOM 3711 N N . ARG A 1 480 ? 38.781 -39.656 14.203 1 24.39 480 ARG A N 1
ATOM 3712 C CA . ARG A 1 480 ? 39.75 -38.844 14.945 1 24.39 480 ARG A CA 1
ATOM 3713 C C . ARG A 1 480 ? 39.094 -37.531 15.391 1 24.39 480 ARG A C 1
ATOM 3715 O O . ARG A 1 480 ? 38.125 -37.062 14.789 1 24.39 480 ARG A O 1
ATOM 3722 N N . SER A 1 481 ? 39.5 -37.062 16.531 1 23.25 481 SER A N 1
ATOM 3723 C CA . SER A 1 481 ? 39.062 -35.938 17.375 1 23.25 481 SER A CA 1
ATOM 3724 C C . SER A 1 481 ? 38.969 -34.656 16.562 1 23.25 481 SER A C 1
ATOM 3726 O O . SER A 1 481 ? 39.75 -34.438 15.633 1 23.25 481 SER A O 1
ATOM 3728 N N . PRO A 1 482 ? 37.75 -34.062 16.484 1 23.17 482 PRO A N 1
ATOM 3729 C CA . PRO A 1 482 ? 37.344 -32.875 15.727 1 23.17 482 PRO A CA 1
ATOM 3730 C C . PRO A 1 482 ? 38.375 -31.719 15.836 1 23.17 482 PRO A C 1
ATOM 3732 O O . PRO A 1 482 ? 38.688 -31.297 16.953 1 23.17 482 PRO A O 1
ATOM 3735 N N . GLN A 1 483 ? 39.406 -31.859 15.047 1 23.89 483 GLN A N 1
ATOM 3736 C CA . GLN A 1 483 ? 40.375 -30.766 15.18 1 23.89 483 GLN A CA 1
ATOM 3737 C C . GLN A 1 483 ? 39.656 -29.406 15.195 1 23.89 483 GLN A C 1
ATOM 3739 O O . GLN A 1 483 ? 38.625 -29.219 14.523 1 23.89 483 GLN A O 1
ATOM 3744 N N . THR A 1 484 ? 39.875 -28.578 16.188 1 24.66 484 THR A N 1
ATOM 3745 C CA . THR A 1 484 ? 39.375 -27.266 16.609 1 24.66 484 THR A CA 1
ATOM 3746 C C . THR A 1 484 ? 39.438 -26.281 15.438 1 24.66 484 THR A C 1
ATOM 3748 O O . THR A 1 484 ? 40.5 -26.031 14.867 1 24.66 484 THR A O 1
ATOM 3751 N N . MET A 1 485 ? 38.438 -26.328 14.609 1 23.69 485 MET A N 1
ATOM 3752 C CA . MET A 1 485 ? 38.312 -25.406 13.492 1 23.69 485 MET A CA 1
ATOM 3753 C C . MET A 1 485 ? 38.688 -23.984 13.898 1 23.69 485 MET A C 1
ATOM 3755 O O . MET A 1 485 ? 38.25 -23.5 14.961 1 23.69 485 MET A O 1
ATOM 3759 N N . ALA A 1 486 ? 39.625 -23.391 13.297 1 26.12 486 ALA A N 1
ATOM 3760 C CA . ALA A 1 486 ? 40.156 -22.078 13.602 1 26.12 486 ALA A CA 1
ATOM 3761 C C . ALA A 1 486 ? 39.062 -21.016 13.531 1 26.12 486 ALA A C 1
ATOM 3763 O O . ALA A 1 486 ? 38.125 -21.125 12.742 1 26.12 486 ALA A O 1
ATOM 3764 N N . PRO A 1 487 ? 38.812 -20.047 14.516 1 26.77 487 PRO A N 1
ATOM 3765 C CA . PRO A 1 487 ? 37.812 -19 14.727 1 26.77 487 PRO A CA 1
ATOM 3766 C C . PRO A 1 487 ? 37.625 -18.109 13.508 1 26.77 487 PRO A C 1
ATOM 3768 O O . PRO A 1 487 ? 38.562 -17.453 13.062 1 26.77 487 PRO A O 1
ATOM 3771 N N . THR A 1 488 ? 36.938 -18.484 12.539 1 27.31 488 THR A N 1
ATOM 3772 C CA . THR A 1 488 ? 36.719 -17.672 11.344 1 27.31 488 THR A CA 1
ATOM 3773 C C . THR A 1 488 ? 36.312 -16.25 11.719 1 27.31 488 THR A C 1
ATOM 3775 O O . THR A 1 488 ? 35.719 -16.016 12.766 1 27.31 488 THR A O 1
ATOM 3778 N N . ALA A 1 489 ? 36.438 -15.109 10.734 1 29.86 489 ALA A N 1
ATOM 3779 C CA . ALA A 1 489 ? 36.5 -13.648 10.812 1 29.86 489 ALA A CA 1
ATOM 3780 C C . ALA A 1 489 ? 35.125 -13.055 11.203 1 29.86 489 ALA A C 1
ATOM 3782 O O . ALA A 1 489 ? 34.281 -12.836 10.344 1 29.86 489 ALA A O 1
ATOM 3783 N N . GLN A 1 490 ? 34.406 -13.297 12.172 1 31.39 490 GLN A N 1
ATOM 3784 C CA . GLN A 1 490 ? 33.25 -12.734 12.859 1 31.39 490 GLN A CA 1
ATOM 3785 C C . GLN A 1 490 ? 33.25 -11.211 12.805 1 31.39 490 GLN A C 1
ATOM 3787 O O . GLN A 1 490 ? 32.219 -10.57 12.984 1 31.39 490 GLN A O 1
ATOM 3792 N N . GLY A 1 491 ? 34.375 -10.672 12.508 1 35.66 491 GLY A N 1
ATOM 3793 C CA . GLY A 1 491 ? 34.531 -9.242 12.719 1 35.66 491 GLY A CA 1
ATOM 3794 C C . GLY A 1 491 ? 33.938 -8.406 11.609 1 35.66 491 GLY A C 1
ATOM 3795 O O . GLY A 1 491 ? 33.344 -7.355 11.867 1 35.66 491 GLY A O 1
ATOM 3796 N N . GLU A 1 492 ? 33.969 -8.875 10.344 1 39.16 492 GLU A N 1
ATOM 3797 C CA . GLU A 1 492 ? 33.625 -8 9.227 1 39.16 492 GLU A CA 1
ATOM 3798 C C . GLU A 1 492 ? 32.125 -7.938 9.008 1 39.16 492 GLU A C 1
ATOM 3800 O O . GLU A 1 492 ? 31.578 -6.891 8.656 1 39.16 492 GLU A O 1
ATOM 3805 N N . ALA A 1 493 ? 31.422 -9.023 9.117 1 44.16 493 ALA A N 1
ATOM 3806 C CA . ALA A 1 493 ? 29.969 -9.031 8.984 1 44.16 493 ALA A CA 1
ATOM 3807 C C . ALA A 1 493 ? 29.312 -8.109 10.008 1 44.16 493 ALA A C 1
ATOM 3809 O O . ALA A 1 493 ? 28.359 -7.402 9.695 1 44.16 493 ALA A O 1
ATOM 3810 N N . THR A 1 494 ? 29.906 -8.07 11.141 1 48.41 494 THR A N 1
ATOM 3811 C CA . THR A 1 494 ? 29.406 -7.242 12.227 1 48.41 494 THR A CA 1
ATOM 3812 C C . THR A 1 494 ? 29.547 -5.762 11.898 1 48.41 494 THR A C 1
ATOM 3814 O O . THR A 1 494 ? 28.641 -4.969 12.141 1 48.41 494 THR A O 1
ATOM 3817 N N . TRP A 1 495 ? 30.578 -5.5 11.055 1 51.59 495 TRP A N 1
ATOM 3818 C CA . TRP A 1 495 ? 30.844 -4.09 10.797 1 51.59 495 TRP A CA 1
ATOM 3819 C C . TRP A 1 495 ? 29.859 -3.529 9.766 1 51.59 495 TRP A C 1
ATOM 3821 O O . TRP A 1 495 ? 29.438 -2.379 9.867 1 51.59 495 TRP A O 1
ATOM 3831 N N . ARG A 1 496 ? 29.469 -4.352 8.82 1 50.62 496 ARG A N 1
ATOM 3832 C CA . ARG A 1 496 ? 28.531 -3.898 7.797 1 50.62 496 ARG A CA 1
ATOM 3833 C C . ARG A 1 496 ? 27.141 -3.688 8.383 1 50.62 496 ARG A C 1
ATOM 3835 O O . ARG A 1 496 ? 26.484 -2.691 8.086 1 50.62 496 ARG A O 1
ATOM 3842 N N . LEU A 1 497 ? 26.766 -4.531 9.102 1 53.97 497 LEU A N 1
ATOM 3843 C CA . LEU A 1 497 ? 25.484 -4.363 9.781 1 53.97 497 LEU A CA 1
ATOM 3844 C C . LEU A 1 497 ? 25.531 -3.166 10.727 1 53.97 497 LEU A C 1
ATOM 3846 O O . LEU A 1 497 ? 24.516 -2.479 10.906 1 53.97 497 LEU A O 1
ATOM 3850 N N . GLU A 1 498 ? 26.719 -2.984 11.242 1 58.44 498 GLU A N 1
ATOM 3851 C CA . GLU A 1 498 ? 26.891 -1.81 12.086 1 58.44 498 GLU A CA 1
ATOM 3852 C C . GLU A 1 498 ? 26.75 -0.52 11.289 1 58.44 498 GLU A C 1
ATOM 3854 O O . GLU A 1 498 ? 26.125 0.437 11.75 1 58.44 498 GLU A O 1
ATOM 3859 N N . ARG A 1 499 ? 27.234 -0.595 10.055 1 53.62 499 ARG A N 1
ATOM 3860 C CA . ARG A 1 499 ? 27.094 0.569 9.188 1 53.62 499 ARG A CA 1
ATOM 3861 C C . ARG A 1 499 ? 25.641 0.793 8.797 1 53.62 499 ARG A C 1
ATOM 3863 O O . ARG A 1 499 ? 25.172 1.93 8.781 1 53.62 499 ARG A O 1
ATOM 3870 N N . ILE A 1 500 ? 25.031 -0.271 8.57 1 56.16 500 ILE A N 1
ATOM 3871 C CA . ILE A 1 500 ? 23.609 -0.217 8.25 1 56.16 500 ILE A CA 1
ATOM 3872 C C . ILE A 1 500 ? 22.812 0.269 9.461 1 56.16 500 ILE A C 1
ATOM 3874 O O . ILE A 1 500 ? 21.922 1.109 9.336 1 56.16 500 ILE A O 1
ATOM 3878 N N . ARG A 1 501 ? 23.234 -0.198 10.594 1 60.22 501 ARG A N 1
ATOM 3879 C CA . ARG A 1 501 ? 22.609 0.239 11.836 1 60.22 501 ARG A CA 1
ATOM 3880 C C . ARG A 1 501 ? 22.906 1.708 12.117 1 60.22 501 ARG A C 1
ATOM 3882 O O . ARG A 1 501 ? 22.016 2.459 12.531 1 60.22 501 ARG A O 1
ATOM 3889 N N . GLU A 1 502 ? 24.125 2.08 11.93 1 56.62 502 GLU A N 1
ATOM 3890 C CA . GLU A 1 502 ? 24.531 3.465 12.148 1 56.62 502 GLU A CA 1
ATOM 3891 C C . GLU A 1 502 ? 23.734 4.422 11.266 1 56.62 502 GLU A C 1
ATOM 3893 O O . GLU A 1 502 ? 23.297 5.484 11.711 1 56.62 502 GLU A O 1
ATOM 3898 N N . SER A 1 503 ? 23.547 3.912 10.047 1 53.81 503 SER A N 1
ATOM 3899 C CA . SER A 1 503 ? 22.797 4.75 9.117 1 53.81 503 SER A CA 1
ATOM 3900 C C . SER A 1 503 ? 21.312 4.738 9.43 1 53.81 503 SER A C 1
ATOM 3902 O O . SER A 1 503 ? 20.562 5.594 8.953 1 53.81 503 SER A O 1
ATOM 3904 N N . SER A 1 504 ? 20.953 3.719 10.172 1 50 504 SER A N 1
ATOM 3905 C CA . SER A 1 504 ? 19.547 3.529 10.523 1 50 504 SER A CA 1
ATOM 3906 C C . SER A 1 504 ? 19.234 4.156 11.875 1 50 504 SER A C 1
ATOM 3908 O O . SER A 1 504 ? 18.062 4.242 12.266 1 50 504 SER A O 1
ATOM 3910 N N . GLU A 1 505 ? 20.297 4.242 12.812 1 47.09 505 GLU A N 1
ATOM 3911 C CA . GLU A 1 505 ? 20.078 4.777 14.156 1 47.09 505 GLU A CA 1
ATOM 3912 C C . GLU A 1 505 ? 19.812 6.277 14.117 1 47.09 505 GLU A C 1
ATOM 3914 O O . GLU A 1 505 ? 20.359 6.988 13.266 1 47.09 505 GLU A O 1
ATOM 3919 N N . THR A 1 506 ? 18.812 6.422 14.781 1 40.91 506 THR A N 1
ATOM 3920 C CA . THR A 1 506 ? 18.625 7.848 15.031 1 40.91 506 THR A CA 1
ATOM 3921 C C . THR A 1 506 ? 19.891 8.469 15.625 1 40.91 506 THR A C 1
ATOM 3923 O O . THR A 1 506 ? 20.5 7.895 16.516 1 40.91 506 THR A O 1
ATOM 3926 N N . PRO A 1 507 ? 20.547 9.461 15.086 1 33.16 507 PRO A N 1
ATOM 3927 C CA . PRO A 1 507 ? 21.781 10.047 15.617 1 33.16 507 PRO A CA 1
ATOM 3928 C C . PRO A 1 507 ? 21.75 10.195 17.141 1 33.16 507 PRO A C 1
ATOM 3930 O O . PRO A 1 507 ? 22.688 10.742 17.719 1 33.16 507 PRO A O 1
ATOM 3933 N N . ASN A 1 508 ? 20.891 9.75 17.844 1 34.06 508 ASN A N 1
ATOM 3934 C CA . ASN A 1 508 ? 20.969 10.211 19.234 1 34.06 508 ASN A CA 1
ATOM 3935 C C . ASN A 1 508 ? 21.891 9.328 20.062 1 34.06 508 ASN A C 1
ATOM 3937 O O . ASN A 1 508 ? 21.922 9.422 21.297 1 34.06 508 ASN A O 1
ATOM 3941 N N . LYS A 1 509 ? 22.281 7.969 19.703 1 33.59 509 LYS A N 1
ATOM 3942 C CA . LYS A 1 509 ? 22.859 7.223 20.812 1 33.59 509 LYS A CA 1
ATOM 3943 C C . LYS A 1 509 ? 24.375 7.395 20.859 1 33.59 509 LYS A C 1
ATOM 3945 O O . LYS A 1 509 ? 25.094 6.762 20.078 1 33.59 509 LYS A O 1
ATOM 3950 N N . THR A 1 510 ? 24.969 8.445 21.297 1 29.11 510 THR A N 1
ATOM 3951 C CA . THR A 1 510 ? 26.391 8.539 21.625 1 29.11 510 THR A CA 1
ATOM 3952 C C . THR A 1 510 ? 26.797 7.43 22.594 1 29.11 510 THR A C 1
ATOM 3954 O O . THR A 1 510 ? 26.219 7.297 23.672 1 29.11 510 THR A O 1
ATOM 3957 N N . ARG A 1 511 ? 27.578 6.449 22.203 1 32.62 511 ARG A N 1
ATOM 3958 C CA . ARG A 1 511 ? 28.281 5.594 23.156 1 32.62 511 ARG A CA 1
ATOM 3959 C C . ARG A 1 511 ? 29.25 6.402 24 1 32.62 511 ARG A C 1
ATOM 3961 O O . ARG A 1 511 ? 29.984 7.25 23.484 1 32.62 511 ARG A O 1
ATOM 3968 N N . PRO A 1 512 ? 29.297 6.348 25.344 1 27.55 512 PRO A N 1
ATOM 3969 C CA . PRO A 1 512 ? 30.141 7.094 26.266 1 27.55 512 PRO A CA 1
ATOM 3970 C C . PRO A 1 512 ? 31.641 6.949 25.953 1 27.55 512 PRO A C 1
ATOM 3972 O O . PRO A 1 512 ? 32.438 7.781 26.375 1 27.55 512 PRO A O 1
ATOM 3975 N N . GLU A 1 513 ? 32.219 5.871 25.406 1 28.36 513 GLU A N 1
ATOM 3976 C CA . GLU A 1 513 ? 33.656 5.617 25.516 1 28.36 513 GLU A CA 1
ATOM 3977 C C . GLU A 1 513 ? 34.438 6.484 24.531 1 28.36 513 GLU A C 1
ATOM 3979 O O . GLU A 1 513 ? 35.625 6.816 24.797 1 28.36 513 GLU A O 1
ATOM 3984 N N . ASP A 1 514 ? 34.156 6.473 23.297 1 27.94 514 ASP A N 1
ATOM 3985 C CA . ASP A 1 514 ? 35.188 7.051 22.406 1 27.94 514 ASP A CA 1
ATOM 3986 C C . ASP A 1 514 ? 35.125 8.578 22.469 1 27.94 514 ASP A C 1
ATOM 3988 O O . ASP A 1 514 ? 34.656 9.227 21.531 1 27.94 514 ASP A O 1
ATOM 3992 N N . ARG A 1 515 ? 34.906 9.227 23.656 1 29.06 515 ARG A N 1
ATOM 3993 C CA . ARG A 1 515 ? 34.875 10.664 23.922 1 29.06 515 ARG A CA 1
ATOM 3994 C C . ARG A 1 515 ? 36.219 11.312 23.609 1 29.06 515 ARG A C 1
ATOM 3996 O O . ARG A 1 515 ? 36.375 12.516 23.781 1 29.06 515 ARG A O 1
ATOM 4003 N N . ALA A 1 516 ? 37.375 10.688 23.766 1 25.98 516 ALA A N 1
ATOM 4004 C CA . ALA A 1 516 ? 38.531 11.586 23.875 1 25.98 516 ALA A CA 1
ATOM 4005 C C . ALA A 1 516 ? 38.781 12.32 22.562 1 25.98 516 ALA A C 1
ATOM 4007 O O . ALA A 1 516 ? 39.094 13.508 22.562 1 25.98 516 ALA A O 1
ATOM 4008 N N . ARG A 1 517 ? 39.312 11.609 21.562 1 24.34 517 ARG A N 1
ATOM 4009 C CA . ARG A 1 517 ? 40.156 12.312 20.594 1 24.34 517 ARG A CA 1
ATOM 4010 C C . ARG A 1 517 ? 39.312 13.062 19.578 1 24.34 517 ARG A C 1
ATOM 4012 O O . ARG A 1 517 ? 39.812 13.836 18.781 1 24.34 517 ARG A O 1
ATOM 4019 N N . ALA A 1 518 ? 38.344 12.328 18.938 1 25.86 518 ALA A N 1
ATOM 4020 C CA . ALA A 1 518 ? 38.031 12.773 17.578 1 25.86 518 ALA A CA 1
ATOM 4021 C C . ALA A 1 518 ? 37.281 14.109 17.594 1 25.86 518 ALA A C 1
ATOM 4023 O O . ALA A 1 518 ? 36.562 14.414 18.547 1 25.86 518 ALA A O 1
ATOM 4024 N N . GLY A 1 519 ? 37.656 15.18 16.719 1 23.5 519 GLY A N 1
ATOM 4025 C CA . GLY A 1 519 ? 37.156 16.5 16.375 1 23.5 519 GLY A CA 1
ATOM 4026 C C . GLY A 1 519 ? 35.625 16.531 16.281 1 23.5 519 GLY A C 1
ATOM 4027 O O . GLY A 1 519 ? 34.969 15.477 16.25 1 23.5 519 GLY A O 1
ATOM 4028 N N . PRO A 1 520 ? 35 17.734 16.609 1 26.12 520 PRO A N 1
ATOM 4029 C CA . PRO A 1 520 ? 33.594 18.031 16.719 1 26.12 520 PRO A CA 1
ATOM 4030 C C . PRO A 1 520 ? 32.75 17.422 15.57 1 26.12 520 PRO A C 1
ATOM 4032 O O . PRO A 1 520 ? 32.906 17.859 14.422 1 26.12 520 PRO A O 1
ATOM 4035 N N . ASP A 1 521 ? 32.969 16.109 15.289 1 24.72 521 ASP A N 1
ATOM 4036 C CA . ASP A 1 521 ? 32.062 15.68 14.211 1 24.72 521 ASP A CA 1
ATOM 4037 C C . ASP A 1 521 ? 30.672 16.25 14.398 1 24.72 521 ASP A C 1
ATOM 4039 O O . ASP A 1 521 ? 30.234 16.484 15.523 1 24.72 521 ASP A O 1
ATOM 4043 N N . ALA A 1 522 ? 30.062 16.828 13.328 1 26.56 522 ALA A N 1
ATOM 4044 C CA . ALA A 1 522 ? 28.766 17.516 13.258 1 26.56 522 ALA A CA 1
ATOM 4045 C C . ALA A 1 522 ? 27.703 16.75 14.031 1 26.56 522 ALA A C 1
ATOM 4047 O O . ALA A 1 522 ? 27.156 15.758 13.531 1 26.56 522 ALA A O 1
ATOM 4048 N N . ASP A 1 523 ? 28.016 16.328 15.266 1 26.34 523 ASP A N 1
ATOM 4049 C CA . ASP A 1 523 ? 27.172 15.609 16.219 1 26.34 523 ASP A CA 1
ATOM 4050 C C . ASP A 1 523 ? 25.859 16.344 16.453 1 26.34 523 ASP A C 1
ATOM 4052 O O . ASP A 1 523 ? 25.844 17.547 16.75 1 26.34 523 ASP A O 1
ATOM 4056 N N . PHE A 1 524 ? 24.797 15.922 15.797 1 27.8 524 PHE A N 1
ATOM 4057 C CA . PHE A 1 524 ? 23.531 16.562 16.125 1 27.8 524 PHE A CA 1
ATOM 4058 C C . PHE A 1 524 ? 23.406 16.766 17.625 1 27.8 524 PHE A C 1
ATOM 4060 O O . PHE A 1 524 ? 22.359 17.203 18.109 1 27.8 524 PHE A O 1
ATOM 4067 N N . ASP A 1 525 ? 24.547 16.375 18.484 1 26.25 525 ASP A N 1
ATOM 4068 C CA . ASP A 1 525 ? 24.547 16.516 19.938 1 26.25 525 ASP A CA 1
ATOM 4069 C C . ASP A 1 525 ? 24.938 17.938 20.344 1 26.25 525 ASP A C 1
ATOM 4071 O O . ASP A 1 525 ? 24.938 18.266 21.531 1 26.25 525 ASP A O 1
ATOM 4075 N N . GLY A 1 526 ? 26.016 18.578 19.578 1 24.5 526 GLY A N 1
ATOM 4076 C CA . GLY A 1 526 ? 26.812 19.688 20.062 1 24.5 526 GLY A CA 1
ATOM 4077 C C . GLY A 1 526 ? 26 20.938 20.375 1 24.5 526 GLY A C 1
ATOM 4078 O O . GLY A 1 526 ? 26.547 22.031 20.469 1 24.5 526 GLY A O 1
ATOM 4079 N N . ALA A 1 527 ? 24.766 21.047 20.172 1 22.27 527 ALA A N 1
ATOM 4080 C CA . ALA A 1 527 ? 24.297 22.406 20.453 1 22.27 527 ALA A CA 1
ATOM 4081 C C . ALA A 1 527 ? 24.422 22.734 21.922 1 22.27 527 ALA A C 1
ATOM 4083 O O . ALA A 1 527 ? 23.469 22.562 22.688 1 22.27 527 ALA A O 1
ATOM 4084 N N . SER A 1 528 ? 25.641 22.312 22.547 1 20.05 528 SER A N 1
ATOM 4085 C CA . SER A 1 528 ? 25.719 22.812 23.906 1 20.05 528 SER A CA 1
ATOM 4086 C C . SER A 1 528 ? 25.891 24.328 23.938 1 20.05 528 SER A C 1
ATOM 4088 O O . SER A 1 528 ? 26.656 24.875 23.156 1 20.05 528 SER A O 1
ATOM 4090 N N . PRO A 1 529 ? 25.094 25.156 24.531 1 19.95 529 PRO A N 1
ATOM 4091 C CA . PRO A 1 529 ? 25.172 26.609 24.719 1 19.95 529 PRO A CA 1
ATOM 4092 C C . PRO A 1 529 ? 26.406 27.031 25.5 1 19.95 529 PRO A C 1
ATOM 4094 O O . PRO A 1 529 ? 26.531 26.719 26.688 1 19.95 529 PRO A O 1
ATOM 4097 N N . ASP A 1 530 ? 27.672 26.797 25.047 1 19.36 530 ASP A N 1
ATOM 4098 C CA . ASP A 1 530 ? 28.734 27.312 25.906 1 19.36 530 ASP A CA 1
ATOM 4099 C C . ASP A 1 530 ? 28.484 28.781 26.266 1 19.36 530 ASP A C 1
ATOM 4101 O O . ASP A 1 530 ? 27.703 29.469 25.609 1 19.36 530 ASP A O 1
ATOM 4105 N N . THR A 1 531 ? 29.453 29.328 27.203 1 18.78 531 THR A N 1
ATOM 4106 C CA . THR A 1 531 ? 29.578 30.406 28.188 1 18.78 531 THR A CA 1
ATOM 4107 C C . THR A 1 531 ? 29.75 31.75 27.5 1 18.78 531 THR A C 1
ATOM 4109 O O . THR A 1 531 ? 30.641 31.922 26.656 1 18.78 531 THR A O 1
ATOM 4112 N N . ILE A 1 532 ? 28.656 32.469 27.297 1 19.95 532 ILE A N 1
ATOM 4113 C CA . ILE A 1 532 ? 28.75 33.875 26.906 1 19.95 532 ILE A CA 1
ATOM 4114 C C . ILE A 1 532 ? 29.703 34.625 27.828 1 19.95 532 ILE A C 1
ATOM 4116 O O . ILE A 1 532 ? 29.469 34.719 29.047 1 19.95 532 ILE A O 1
ATOM 4120 N N . VAL A 1 533 ? 31.016 34.406 27.594 1 19.11 533 VAL A N 1
ATOM 4121 C CA . VAL A 1 533 ? 31.953 35.25 28.328 1 19.11 533 VAL A CA 1
ATOM 4122 C C . VAL A 1 533 ? 31.656 36.719 28.094 1 19.11 533 VAL A C 1
ATOM 4124 O O . VAL A 1 533 ? 31.688 37.188 26.953 1 19.11 533 VAL A O 1
ATOM 4127 N N . VAL A 1 534 ? 30.859 37.25 29 1 21.5 534 VAL A N 1
ATOM 4128 C CA . VAL A 1 534 ? 30.547 38.688 29.125 1 21.5 534 VAL A CA 1
ATOM 4129 C C . VAL A 1 534 ? 31.828 39.469 29.422 1 21.5 534 VAL A C 1
ATOM 4131 O O . VAL A 1 534 ? 32.469 39.25 30.453 1 21.5 534 VAL A O 1
ATOM 4134 N N . THR A 1 535 ? 32.688 39.625 28.391 1 20.25 535 THR A N 1
ATOM 4135 C CA . THR A 1 535 ? 33.812 40.5 28.672 1 20.25 535 THR A CA 1
ATOM 4136 C C . THR A 1 535 ? 33.344 41.844 29.172 1 20.25 535 THR A C 1
ATOM 4138 O O . THR A 1 535 ? 32.469 42.469 28.562 1 20.25 535 THR A O 1
ATOM 4141 N N . PRO A 1 536 ? 33.562 42.188 30.422 1 22.91 536 PRO A N 1
ATOM 4142 C CA . PRO A 1 536 ? 33.25 43.438 31.141 1 22.91 536 PRO A CA 1
ATOM 4143 C C . PRO A 1 536 ? 33.781 44.656 30.438 1 22.91 536 PRO A C 1
ATOM 4145 O O . PRO A 1 536 ? 34.75 44.594 29.688 1 22.91 536 PRO A O 1
ATOM 4148 N N . PRO A 1 537 ? 32.812 45.594 30.031 1 22.73 537 PRO A N 1
ATOM 4149 C CA . PRO A 1 537 ? 33.281 46.875 29.5 1 22.73 537 PRO A CA 1
ATOM 4150 C C . PRO A 1 537 ? 34.469 47.438 30.281 1 22.73 537 PRO A C 1
ATOM 4152 O O . PRO A 1 537 ? 34.625 47.125 31.469 1 22.73 537 PRO A O 1
ATOM 4155 N N . LEU A 1 538 ? 35.594 47.531 29.609 1 21.39 538 LEU A N 1
ATOM 4156 C CA . LEU A 1 538 ? 36.75 48.281 30.094 1 21.39 538 LEU A CA 1
ATOM 4157 C C . LEU A 1 538 ? 36.312 49.625 30.703 1 21.39 538 LEU A C 1
ATOM 4159 O O . LEU A 1 538 ? 35.406 50.281 30.188 1 21.39 538 LEU A O 1
ATOM 4163 N N . ASN A 1 539 ? 36.5 49.812 32.062 1 22.12 539 ASN A N 1
ATOM 4164 C CA . ASN A 1 539 ? 36.5 51 32.938 1 22.12 539 ASN A CA 1
ATOM 4165 C C . ASN A 1 539 ? 37.25 52.156 32.312 1 22.12 539 ASN A C 1
ATOM 4167 O O . ASN A 1 539 ? 38.5 52.156 32.25 1 22.12 539 ASN A O 1
ATOM 4171 N N . GLU A 1 540 ? 37.125 52.594 31 1 21.98 540 GLU A N 1
ATOM 4172 C CA . GLU A 1 540 ? 37.938 53.812 30.828 1 21.98 540 GLU A CA 1
ATOM 4173 C C . GLU A 1 540 ? 37.594 54.844 31.891 1 21.98 540 GLU A C 1
ATOM 4175 O O . GLU A 1 540 ? 36.469 54.938 32.344 1 21.98 540 GLU A O 1
ATOM 4180 N N . GLY A 1 541 ? 38.625 55.406 32.75 1 21.94 541 GLY A N 1
ATOM 4181 C CA . GLY A 1 541 ? 39.031 56.531 33.625 1 21.94 541 GLY A CA 1
ATOM 4182 C C . GLY A 1 541 ? 38.594 57.875 33.062 1 21.94 541 GLY A C 1
ATOM 4183 O O . GLY A 1 541 ? 39.219 58.406 32.188 1 21.94 541 GLY A O 1
ATOM 4184 N N . LEU A 1 542 ? 37.438 58.406 32.656 1 20.62 542 LEU A N 1
ATOM 4185 C CA . LEU A 1 542 ? 37.406 59.875 32.656 1 20.62 542 LEU A CA 1
ATOM 4186 C C . LEU A 1 542 ? 37.812 60.406 34.031 1 20.62 542 LEU A C 1
ATOM 4188 O O . LEU A 1 542 ? 37.25 60 35.031 1 20.62 542 LEU A O 1
ATOM 4192 N N . ARG A 1 543 ? 38.906 61.156 33.875 1 18.89 543 ARG A N 1
ATOM 4193 C CA . ARG A 1 543 ? 39.125 62.594 34.156 1 18.89 543 ARG A CA 1
ATOM 4194 C C . ARG A 1 543 ? 38.062 63.438 33.531 1 18.89 543 ARG A C 1
ATOM 4196 O O . ARG A 1 543 ? 37.625 63.188 32.406 1 18.89 543 ARG A O 1
ATOM 4203 N N . MET B 1 1 ? 39.469 1.724 44.562 1 18.36 1 MET B N 1
ATOM 4204 C CA . MET B 1 1 ? 38.031 1.502 44.656 1 18.36 1 MET B CA 1
ATOM 4205 C C . MET B 1 1 ? 37.25 2.514 43.812 1 18.36 1 MET B C 1
ATOM 4207 O O . MET B 1 1 ? 37.125 3.68 44.188 1 18.36 1 MET B O 1
ATOM 4211 N N . ALA B 1 2 ? 37.344 2.586 42.5 1 22.81 2 ALA B N 1
ATOM 4212 C CA . ALA B 1 2 ? 37.031 3.648 41.562 1 22.81 2 ALA B CA 1
ATOM 4213 C C . ALA B 1 2 ? 35.531 3.943 41.562 1 22.81 2 ALA B C 1
ATOM 4215 O O . ALA B 1 2 ? 34.719 3.025 41.5 1 22.81 2 ALA B O 1
ATOM 4216 N N . THR B 1 3 ? 35.062 4.945 42.312 1 23.3 3 THR B N 1
ATOM 4217 C CA . THR B 1 3 ? 33.688 5.277 42.562 1 23.3 3 THR B CA 1
ATOM 4218 C C . THR B 1 3 ? 32.938 5.492 41.25 1 23.3 3 THR B C 1
ATOM 4220 O O . THR B 1 3 ? 33.344 6.289 40.406 1 23.3 3 THR B O 1
ATOM 4223 N N . PRO B 1 4 ? 32.094 4.586 40.75 1 26.47 4 PRO B N 1
ATOM 4224 C CA . PRO B 1 4 ? 31.5 4.5 39.438 1 26.47 4 PRO B CA 1
ATOM 4225 C C . PRO B 1 4 ? 30.672 5.734 39.062 1 26.47 4 PRO B C 1
ATOM 4227 O O . PRO B 1 4 ? 29.969 6.27 39.938 1 26.47 4 PRO B O 1
ATOM 4230 N N . LEU B 1 5 ? 31.141 6.645 38.281 1 27.83 5 LEU B N 1
ATOM 4231 C CA . LEU B 1 5 ? 30.5 7.902 37.938 1 27.83 5 LEU B CA 1
ATOM 4232 C C . LEU B 1 5 ? 29.047 7.676 37.5 1 27.83 5 LEU B C 1
ATOM 4234 O O . LEU B 1 5 ? 28.75 6.754 36.75 1 27.83 5 LEU B O 1
ATOM 4238 N N . GLU B 1 6 ? 28.031 7.969 38.344 1 27.81 6 GLU B N 1
ATOM 4239 C CA . GLU B 1 6 ? 26.578 7.828 38.281 1 27.81 6 GLU B CA 1
ATOM 4240 C C . GLU B 1 6 ? 26.031 8.328 36.938 1 27.81 6 GLU B C 1
ATOM 4242 O O . GLU B 1 6 ? 26.516 9.328 36.406 1 27.81 6 GLU B O 1
ATOM 4247 N N . PRO B 1 7 ? 25.562 7.531 36 1 31.98 7 PRO B N 1
ATOM 4248 C CA . PRO B 1 7 ? 25.031 7.914 34.688 1 31.98 7 PRO B CA 1
ATOM 4249 C C . PRO B 1 7 ? 24.172 9.172 34.75 1 31.98 7 PRO B C 1
ATOM 4251 O O . PRO B 1 7 ? 23.234 9.25 35.531 1 31.98 7 PRO B O 1
ATOM 4254 N N . GLY B 1 8 ? 24.656 10.383 34.781 1 28.09 8 GLY B N 1
ATOM 4255 C CA . GLY B 1 8 ? 23.953 11.656 34.875 1 28.09 8 GLY B CA 1
ATOM 4256 C C . GLY B 1 8 ? 22.688 11.719 34.062 1 28.09 8 GLY B C 1
ATOM 4257 O O . GLY B 1 8 ? 22.703 11.469 32.844 1 28.09 8 GLY B O 1
ATOM 4258 N N . ALA B 1 9 ? 21.469 11.422 34.5 1 32.72 9 ALA B N 1
ATOM 4259 C CA . ALA B 1 9 ? 20.109 11.742 34.094 1 32.72 9 ALA B CA 1
ATOM 4260 C C . ALA B 1 9 ? 20.031 13.117 33.438 1 32.72 9 ALA B C 1
ATOM 4262 O O . ALA B 1 9 ? 20.219 14.141 34.125 1 32.72 9 ALA B O 1
ATOM 4263 N N . VAL B 1 10 ? 20.562 13.32 32.281 1 35.19 10 VAL B N 1
ATOM 4264 C CA . VAL B 1 10 ? 20.234 14.586 31.656 1 35.19 10 VAL B CA 1
ATOM 4265 C C . VAL B 1 10 ? 18.797 14.977 32 1 35.19 10 VAL B C 1
ATOM 4267 O O . VAL B 1 10 ? 17.844 14.266 31.641 1 35.19 10 VAL B O 1
ATOM 4270 N N . LEU B 1 11 ? 18.406 15.422 32.969 1 37.19 11 LEU B N 1
ATOM 4271 C CA . LEU B 1 11 ? 17.172 16.062 33.406 1 37.19 11 LEU B CA 1
ATOM 4272 C C . LEU B 1 11 ? 16.516 16.797 32.25 1 37.19 11 LEU B C 1
ATOM 4274 O O . LEU B 1 11 ? 17.016 17.828 31.797 1 37.19 11 LEU B O 1
ATOM 4278 N N . TRP B 1 12 ? 16.125 16.203 31.109 1 48.62 12 TRP B N 1
ATOM 4279 C CA . TRP B 1 12 ? 15.312 16.812 30.078 1 48.62 12 TRP B CA 1
ATOM 4280 C C . TRP B 1 12 ? 14.281 17.766 30.672 1 48.62 12 TRP B C 1
ATOM 4282 O O . TRP B 1 12 ? 13.414 17.344 31.453 1 48.62 12 TRP B O 1
ATOM 4292 N N . ASP B 1 13 ? 14.602 18.938 31.047 1 58.97 13 ASP B N 1
ATOM 4293 C CA . ASP B 1 13 ? 13.883 20.062 31.641 1 58.97 13 ASP B CA 1
ATOM 4294 C C . ASP B 1 13 ? 12.797 20.578 30.703 1 58.97 13 ASP B C 1
ATOM 4296 O O . ASP B 1 13 ? 12.844 20.328 29.5 1 58.97 13 ASP B O 1
ATOM 4300 N N . ASP B 1 14 ? 11.539 20.922 31.156 1 74.06 14 ASP B N 1
ATOM 4301 C CA . ASP B 1 14 ? 10.328 21.547 30.625 1 74.06 14 ASP B CA 1
ATOM 4302 C C . ASP B 1 14 ? 10.656 22.844 29.875 1 74.06 14 ASP B C 1
ATOM 4304 O O . ASP B 1 14 ? 9.75 23.562 29.469 1 74.06 14 ASP B O 1
ATOM 4308 N N . GLU B 1 15 ? 11.922 22.984 29.453 1 87 15 GLU B N 1
ATOM 4309 C CA . GLU B 1 15 ? 12.312 24.266 28.891 1 87 15 GLU B CA 1
ATOM 4310 C C . GLU B 1 15 ? 12.18 24.25 27.359 1 87 15 GLU B C 1
ATOM 4312 O O . GLU B 1 15 ? 12.438 23.234 26.719 1 87 15 GLU B O 1
ATOM 4317 N N . ILE B 1 16 ? 11.664 25.328 26.75 1 94.06 16 ILE B N 1
ATOM 4318 C CA . ILE B 1 16 ? 11.648 25.594 25.312 1 94.06 16 ILE B CA 1
ATOM 4319 C C . ILE B 1 16 ? 13.008 26.141 24.891 1 94.06 16 ILE B C 1
ATOM 4321 O O . ILE B 1 16 ? 13.469 27.156 25.422 1 94.06 16 ILE B O 1
ATOM 4325 N N . ARG B 1 17 ? 13.68 25.484 23.891 1 93.88 17 ARG B N 1
ATOM 4326 C CA . ARG B 1 17 ? 15 25.922 23.438 1 93.88 17 ARG B CA 1
ATOM 4327 C C . ARG B 1 17 ? 14.984 26.234 21.938 1 93.88 17 ARG B C 1
ATOM 4329 O O . ARG B 1 17 ? 14.32 25.562 21.156 1 93.88 17 ARG B O 1
ATOM 4336 N N . PRO B 1 18 ? 15.68 27.359 21.656 1 95 18 PRO B N 1
ATOM 4337 C CA . PRO B 1 18 ? 15.844 27.578 20.219 1 95 18 PRO B CA 1
ATOM 4338 C C . PRO B 1 18 ? 16.5 26.391 19.5 1 95 18 PRO B C 1
ATOM 4340 O O . PRO B 1 18 ? 17.328 25.703 20.094 1 95 18 PRO B O 1
ATOM 4343 N N . TYR B 1 19 ? 16.078 26.203 18.266 1 95.44 19 TYR B N 1
ATOM 4344 C CA . TYR B 1 19 ? 16.578 25.062 17.5 1 95.44 19 TYR B CA 1
ATOM 4345 C C . TYR B 1 19 ? 17.047 25.5 16.109 1 95.44 19 TYR B C 1
ATOM 4347 O O . TYR B 1 19 ? 16.391 26.312 15.461 1 95.44 19 TYR B O 1
ATOM 4355 N N . ARG B 1 20 ? 18.203 25.047 15.742 1 95.31 20 ARG B N 1
ATOM 4356 C CA . ARG B 1 20 ? 18.719 25.203 14.391 1 95.31 20 ARG B CA 1
ATOM 4357 C C . ARG B 1 20 ? 18.953 23.859 13.734 1 95.31 20 ARG B C 1
ATOM 4359 O O . ARG B 1 20 ? 19.641 23 14.305 1 95.31 20 ARG B O 1
ATOM 4366 N N . ILE B 1 21 ? 18.438 23.703 12.555 1 95.88 21 ILE B N 1
ATOM 4367 C CA . ILE B 1 21 ? 18.594 22.453 11.812 1 95.88 21 ILE B CA 1
ATOM 4368 C C . ILE B 1 21 ? 20.047 22.312 11.352 1 95.88 21 ILE B C 1
ATOM 4370 O O . ILE B 1 21 ? 20.641 23.266 10.844 1 95.88 21 ILE B O 1
ATOM 4374 N N . HIS B 1 22 ? 20.578 21.219 11.609 1 95.31 22 HIS B N 1
ATOM 4375 C CA . HIS B 1 22 ? 21.891 20.859 11.07 1 95.31 22 HIS B CA 1
ATOM 4376 C C . HIS B 1 22 ? 21.953 19.359 10.781 1 95.31 22 HIS B C 1
ATOM 4378 O O . HIS B 1 22 ? 22.172 18.547 11.688 1 95.31 22 HIS B O 1
ATOM 4384 N N . VAL B 1 23 ? 21.969 19.016 9.531 1 94.31 23 VAL B N 1
ATOM 4385 C CA . VAL B 1 23 ? 22 17.609 9.117 1 94.31 23 VAL B CA 1
ATOM 4386 C C . VAL B 1 23 ? 23.438 17.172 8.875 1 94.31 23 VAL B C 1
ATOM 4388 O O . VAL B 1 23 ? 24.203 17.891 8.227 1 94.31 23 VAL B O 1
ATOM 4391 N N . SER B 1 24 ? 23.734 16.016 9.344 1 93.06 24 SER B N 1
ATOM 4392 C CA . SER B 1 24 ? 25.062 15.469 9.148 1 93.06 24 SER B CA 1
ATOM 4393 C C . SER B 1 24 ? 25.359 15.227 7.672 1 93.06 24 SER B C 1
ATOM 4395 O O . SER B 1 24 ? 24.484 14.805 6.922 1 93.06 24 SER B O 1
ATOM 4397 N N . SER B 1 25 ? 26.625 15.453 7.312 1 93.12 25 SER B N 1
ATOM 4398 C CA . SER B 1 25 ? 27.047 15.227 5.934 1 93.12 25 SER B CA 1
ATOM 4399 C C . SER B 1 25 ? 26.953 13.75 5.559 1 93.12 25 SER B C 1
ATOM 4401 O O . SER B 1 25 ? 26.766 13.414 4.387 1 93.12 25 SER B O 1
ATOM 4403 N N . LYS B 1 26 ? 27.047 12.953 6.52 1 92 26 LYS B N 1
ATOM 4404 C CA . LYS B 1 26 ? 26.938 11.516 6.277 1 92 26 LYS B CA 1
ATOM 4405 C C . LYS B 1 26 ? 25.625 11.172 5.59 1 92 26 LYS B C 1
ATOM 4407 O O . LYS B 1 26 ? 25.594 10.383 4.641 1 92 26 LYS B O 1
ATOM 4412 N N . TYR B 1 27 ? 24.594 11.805 6.035 1 92.5 27 TYR B N 1
ATOM 4413 C CA . TYR B 1 27 ? 23.266 11.516 5.492 1 92.5 27 TYR B CA 1
ATOM 4414 C C . TYR B 1 27 ? 23.094 12.172 4.125 1 92.5 27 TYR B C 1
ATOM 4416 O O . TYR B 1 27 ? 22.391 11.633 3.262 1 92.5 27 TYR B O 1
ATOM 4424 N N . LEU B 1 28 ? 23.719 13.289 3.955 1 95.88 28 LEU B N 1
ATOM 4425 C CA . LEU B 1 28 ? 23.656 13.938 2.648 1 95.88 28 LEU B CA 1
ATOM 4426 C C . LEU B 1 28 ? 24.453 13.148 1.615 1 95.88 28 LEU B C 1
ATOM 4428 O O . LEU B 1 28 ? 24.016 12.992 0.474 1 95.88 28 LEU B O 1
ATOM 4432 N N . ASP B 1 29 ? 25.578 12.625 2.055 1 95.88 29 ASP B N 1
ATOM 4433 C CA . ASP B 1 29 ? 26.391 11.789 1.176 1 95.88 29 ASP B CA 1
ATOM 4434 C C . ASP B 1 29 ? 25.656 10.492 0.826 1 95.88 29 ASP B C 1
ATOM 4436 O O . ASP B 1 29 ? 25.672 10.055 -0.326 1 95.88 29 ASP B O 1
ATOM 4440 N N . LEU B 1 30 ? 25.062 9.914 1.814 1 95.44 30 LEU B N 1
ATOM 4441 C CA . LEU B 1 30 ? 24.281 8.703 1.581 1 95.44 30 LEU B CA 1
ATOM 4442 C C . LEU B 1 30 ? 23.172 8.961 0.571 1 95.44 30 LEU B C 1
ATOM 4444 O O . LEU B 1 30 ? 22.922 8.125 -0.304 1 95.44 30 LEU B O 1
ATOM 4448 N N . THR B 1 31 ? 22.484 10.102 0.736 1 97.25 31 THR B N 1
ATOM 4449 C CA . THR B 1 31 ? 21.422 10.469 -0.186 1 97.25 31 THR B CA 1
ATOM 4450 C C . THR B 1 31 ? 21.938 10.547 -1.617 1 97.25 31 THR B C 1
ATOM 4452 O O . THR B 1 31 ? 21.328 10.016 -2.541 1 97.25 31 THR B O 1
ATOM 4455 N N . ARG B 1 32 ? 23.078 11.133 -1.766 1 96.94 32 ARG B N 1
ATOM 4456 C CA . ARG B 1 32 ? 23.672 11.273 -3.09 1 96.94 32 ARG B CA 1
ATOM 4457 C C . ARG B 1 32 ? 24.047 9.914 -3.67 1 96.94 32 ARG B C 1
ATOM 4459 O O . ARG B 1 32 ? 23.766 9.641 -4.84 1 96.94 32 ARG B O 1
ATOM 4466 N N . GLN B 1 33 ? 24.688 9.078 -2.883 1 96.94 33 GLN B N 1
ATOM 4467 C CA . GLN B 1 33 ? 25.078 7.75 -3.33 1 96.94 33 GLN B CA 1
ATOM 4468 C C . GLN B 1 33 ? 23.875 6.938 -3.781 1 96.94 33 GLN B C 1
ATOM 4470 O O . GLN B 1 33 ? 23.906 6.289 -4.828 1 96.94 33 GLN B O 1
ATOM 4475 N N . LYS B 1 34 ? 22.844 7.031 -3.033 1 97.19 34 LYS B N 1
ATOM 4476 C CA . LYS B 1 34 ? 21.625 6.281 -3.363 1 97.19 34 LYS B CA 1
ATOM 4477 C C . LYS B 1 34 ? 20.984 6.82 -4.637 1 97.19 34 LYS B C 1
ATOM 4479 O O . LYS B 1 34 ? 20.5 6.051 -5.465 1 97.19 34 LYS B O 1
ATOM 4484 N N . LEU B 1 35 ? 20.969 8.102 -4.766 1 97.12 35 LEU B N 1
ATOM 4485 C CA . LEU B 1 35 ? 20.406 8.695 -5.969 1 97.12 35 LEU B CA 1
ATOM 4486 C C . LEU B 1 35 ? 21.203 8.305 -7.203 1 97.12 35 LEU B C 1
ATOM 4488 O O . LEU B 1 35 ? 20.641 8.047 -8.266 1 97.12 35 LEU B O 1
ATOM 4492 N N . GLU B 1 36 ? 22.469 8.172 -7.062 1 95.31 36 GLU B N 1
ATOM 4493 C CA . GLU B 1 36 ? 23.344 7.816 -8.18 1 95.31 36 GLU B CA 1
ATOM 4494 C C . GLU B 1 36 ? 23.125 6.367 -8.609 1 95.31 36 GLU B C 1
ATOM 4496 O O . GLU B 1 36 ? 23.344 6.016 -9.766 1 95.31 36 GLU B O 1
ATOM 4501 N N . LEU B 1 37 ? 22.641 5.555 -7.68 1 95.38 37 LEU B N 1
ATOM 4502 C CA . LEU B 1 37 ? 22.422 4.137 -7.953 1 95.38 37 LEU B CA 1
ATOM 4503 C C . LEU B 1 37 ? 20.969 3.852 -8.258 1 95.38 37 LEU B C 1
ATOM 4505 O O . LEU B 1 37 ? 20.531 2.695 -8.234 1 95.38 37 LEU B O 1
ATOM 4509 N N . THR B 1 38 ? 20.25 4.898 -8.547 1 95.81 38 THR B N 1
ATOM 4510 C CA . THR B 1 38 ? 18.812 4.762 -8.734 1 95.81 38 THR B CA 1
ATOM 4511 C C . THR B 1 38 ? 18.5 3.791 -9.867 1 95.81 38 THR B C 1
ATOM 4513 O O . THR B 1 38 ? 19.141 3.832 -10.922 1 95.81 38 THR B O 1
ATOM 4516 N N . ARG B 1 39 ? 17.562 2.895 -9.594 1 94.88 39 ARG B N 1
ATOM 4517 C CA . ARG B 1 39 ? 17 2.01 -10.609 1 94.88 39 ARG B CA 1
ATOM 4518 C C . ARG B 1 39 ? 15.5 2.238 -10.758 1 94.88 39 ARG B C 1
ATOM 4520 O O . ARG B 1 39 ? 14.742 2.018 -9.82 1 94.88 39 ARG B O 1
ATOM 4527 N N . LEU B 1 40 ? 15.07 2.658 -11.961 1 93.88 40 LEU B N 1
ATOM 4528 C CA . LEU B 1 40 ? 13.672 2.988 -12.219 1 93.88 40 LEU B CA 1
ATOM 4529 C C . LEU B 1 40 ? 12.945 1.811 -12.852 1 93.88 40 LEU B C 1
ATOM 4531 O O . LEU B 1 40 ? 13.562 0.965 -13.5 1 93.88 40 LEU B O 1
ATOM 4535 N N . PRO B 1 41 ? 11.625 1.711 -12.602 1 92.5 41 PRO B N 1
ATOM 4536 C CA . PRO B 1 41 ? 10.844 0.678 -13.281 1 92.5 41 PRO B CA 1
ATOM 4537 C C . PRO B 1 41 ? 10.898 0.798 -14.805 1 92.5 41 PRO B C 1
ATOM 4539 O O . PRO B 1 41 ? 11.023 1.904 -15.336 1 92.5 41 PRO B O 1
ATOM 4542 N N . HIS B 1 42 ? 10.703 -0.406 -15.43 1 86.81 42 HIS B N 1
ATOM 4543 C CA . HIS B 1 42 ? 10.609 -0.424 -16.891 1 86.81 42 HIS B CA 1
ATOM 4544 C C . HIS B 1 42 ? 9.242 0.058 -17.359 1 86.81 42 HIS B C 1
ATOM 4546 O O . HIS B 1 42 ? 8.227 -0.206 -16.719 1 86.81 42 HIS B O 1
ATOM 4552 N N . GLU B 1 43 ? 9.312 0.773 -18.422 1 78.25 43 GLU B N 1
ATOM 4553 C CA . GLU B 1 43 ? 8.047 1.184 -19.016 1 78.25 43 GLU B CA 1
ATOM 4554 C C . GLU B 1 43 ? 7.457 0.07 -19.875 1 78.25 43 GLU B C 1
ATOM 4556 O O . GLU B 1 43 ? 8.188 -0.783 -20.391 1 78.25 43 GLU B O 1
ATOM 4561 N N . THR B 1 44 ? 6.16 0.072 -19.844 1 71 44 THR B N 1
ATOM 4562 C CA . THR B 1 44 ? 5.508 -0.913 -20.688 1 71 44 THR B CA 1
ATOM 4563 C C . THR B 1 44 ? 5.594 -0.498 -22.156 1 71 44 THR B C 1
ATOM 4565 O O . THR B 1 44 ? 5.762 0.684 -22.469 1 71 44 THR B O 1
ATOM 4568 N N . SER B 1 45 ? 5.613 -1.527 -22.922 1 64.88 45 SER B N 1
ATOM 4569 C CA . SER B 1 45 ? 5.539 -1.25 -24.359 1 64.88 45 SER B CA 1
ATOM 4570 C C . SER B 1 45 ? 4.145 -0.783 -24.75 1 64.88 45 SER B C 1
ATOM 4572 O O . SER B 1 45 ? 3.146 -1.227 -24.188 1 64.88 45 SER B O 1
ATOM 4574 N N . GLY B 1 46 ? 4.105 0.299 -25.5 1 62.69 46 GLY B N 1
ATOM 4575 C CA . GLY B 1 46 ? 2.826 0.76 -26.016 1 62.69 46 GLY B CA 1
ATOM 4576 C C . GLY B 1 46 ? 2.338 2.033 -25.359 1 62.69 46 GLY B C 1
ATOM 4577 O O . GLY B 1 46 ? 3.127 2.779 -24.766 1 62.69 46 GLY B O 1
ATOM 4578 N N . PRO B 1 47 ? 1.04 2.074 -25.5 1 60.59 47 PRO B N 1
ATOM 4579 C CA . PRO B 1 47 ? 0.435 3.307 -24.984 1 60.59 47 PRO B CA 1
ATOM 4580 C C . PRO B 1 47 ? 0.443 3.381 -23.469 1 60.59 47 PRO B C 1
ATOM 4582 O O . PRO B 1 47 ? 0.53 2.35 -22.797 1 60.59 47 PRO B O 1
ATOM 4585 N N . THR B 1 48 ? 0.356 4.48 -23.078 1 68.31 48 THR B N 1
ATOM 4586 C CA . THR B 1 48 ? 0.28 4.75 -21.641 1 68.31 48 THR B CA 1
ATOM 4587 C C . THR B 1 48 ? -0.949 4.086 -21.031 1 68.31 48 THR B C 1
ATOM 4589 O O . THR B 1 48 ? -1.97 3.916 -21.703 1 68.31 48 THR B O 1
ATOM 4592 N N . SER B 1 49 ? -0.756 3.686 -19.844 1 73.38 49 SER B N 1
ATOM 4593 C CA . SER B 1 49 ? -1.84 3.006 -19.141 1 73.38 49 SER B CA 1
ATOM 4594 C C . SER B 1 49 ? -3.061 3.91 -18.984 1 73.38 49 SER B C 1
ATOM 4596 O O . SER B 1 49 ? -2.926 5.105 -18.719 1 73.38 49 SER B O 1
ATOM 4598 N N . ARG B 1 50 ? -4.168 3.404 -19.188 1 75.25 50 ARG B N 1
ATOM 4599 C CA . ARG B 1 50 ? -5.418 4.125 -18.953 1 75.25 50 ARG B CA 1
ATOM 4600 C C . ARG B 1 50 ? -5.812 4.086 -17.484 1 75.25 50 ARG B C 1
ATOM 4602 O O . ARG B 1 50 ? -6.645 4.875 -17.031 1 75.25 50 ARG B O 1
ATOM 4609 N N . ASP B 1 51 ? -5.105 3.184 -16.781 1 77.12 51 ASP B N 1
ATOM 4610 C CA . ASP B 1 51 ? -5.574 2.932 -15.414 1 77.12 51 ASP B CA 1
ATOM 4611 C C . ASP B 1 51 ? -4.688 3.639 -14.391 1 77.12 51 ASP B C 1
ATOM 4613 O O . ASP B 1 51 ? -5.168 4.062 -13.336 1 77.12 51 ASP B O 1
ATOM 4617 N N . TRP B 1 52 ? -3.422 3.75 -14.75 1 81.56 52 TRP B N 1
ATOM 4618 C CA . TRP B 1 52 ? -2.498 4.207 -13.719 1 81.56 52 TRP B CA 1
ATOM 4619 C C . TRP B 1 52 ? -1.627 5.348 -14.227 1 81.56 52 TRP B C 1
ATOM 4621 O O . TRP B 1 52 ? -1.231 5.359 -15.391 1 81.56 52 TRP B O 1
ATOM 4631 N N . TRP B 1 53 ? -1.381 6.234 -13.312 1 82.19 53 TRP B N 1
ATOM 4632 C CA . TRP B 1 53 ? -0.479 7.352 -13.586 1 82.19 53 TRP B CA 1
ATOM 4633 C C . TRP B 1 53 ? 0.946 6.855 -13.805 1 82.19 53 TRP B C 1
ATOM 4635 O O . TRP B 1 53 ? 1.385 5.898 -13.172 1 82.19 53 TRP B O 1
ATOM 4645 N N . GLU B 1 54 ? 1.622 7.395 -14.82 1 84.19 54 GLU B N 1
ATOM 4646 C CA . GLU B 1 54 ? 3.012 7.09 -15.141 1 84.19 54 GLU B CA 1
ATOM 4647 C C . GLU B 1 54 ? 3.922 8.281 -14.852 1 84.19 54 GLU B C 1
ATOM 4649 O O . GLU B 1 54 ? 4.133 9.133 -15.711 1 84.19 54 GLU B O 1
ATOM 4654 N N . PRO B 1 55 ? 4.625 8.156 -13.711 1 88.31 55 PRO B N 1
ATOM 4655 C CA . PRO B 1 55 ? 5.32 9.359 -13.242 1 88.31 55 PRO B CA 1
ATOM 4656 C C . PRO B 1 55 ? 6.766 9.43 -13.727 1 88.31 55 PRO B C 1
ATOM 4658 O O . PRO B 1 55 ? 7.5 10.352 -13.359 1 88.31 55 PRO B O 1
ATOM 4661 N N . LYS B 1 56 ? 7.211 8.523 -14.539 1 88.69 56 LYS B N 1
ATOM 4662 C CA . LYS B 1 56 ? 8.617 8.461 -14.922 1 88.69 56 LYS B CA 1
ATOM 4663 C C . LYS B 1 56 ? 9.078 9.773 -15.547 1 88.69 56 LYS B C 1
ATOM 4665 O O . LYS B 1 56 ? 10.172 10.258 -15.258 1 88.69 56 LYS B O 1
ATOM 4670 N N . THR B 1 57 ? 8.281 10.383 -16.391 1 87.62 57 THR B N 1
ATOM 4671 C CA . THR B 1 57 ? 8.641 11.617 -17.078 1 87.62 57 THR B CA 1
ATOM 4672 C C . THR B 1 57 ? 8.797 12.766 -16.094 1 87.62 57 THR B C 1
ATOM 4674 O O . THR B 1 57 ? 9.508 13.734 -16.375 1 87.62 57 THR B O 1
ATOM 4677 N N . GLN B 1 58 ? 8.156 12.695 -14.961 1 91.25 58 GLN B N 1
ATOM 4678 C CA . GLN B 1 58 ? 8.273 13.719 -13.93 1 91.25 58 GLN B CA 1
ATOM 4679 C C . GLN B 1 58 ? 9.422 13.406 -12.977 1 91.25 58 GLN B C 1
ATOM 4681 O O . GLN B 1 58 ? 10.109 14.32 -12.5 1 91.25 58 GLN B O 1
ATOM 4686 N N . ILE B 1 59 ? 9.672 12.156 -12.766 1 94.81 59 ILE B N 1
ATOM 4687 C CA . ILE B 1 59 ? 10.609 11.727 -11.742 1 94.81 59 ILE B CA 1
ATOM 4688 C C . ILE B 1 59 ? 12.039 11.883 -12.25 1 94.81 59 ILE B C 1
ATOM 4690 O O . ILE B 1 59 ? 12.922 12.32 -11.516 1 94.81 59 ILE B O 1
ATOM 4694 N N . GLU B 1 60 ? 12.273 11.609 -13.492 1 93.12 60 GLU B N 1
ATOM 4695 C CA . GLU B 1 60 ? 13.625 11.633 -14.039 1 93.12 60 GLU B CA 1
ATOM 4696 C C . GLU B 1 60 ? 14.234 13.031 -13.953 1 93.12 60 GLU B C 1
ATOM 4698 O O . GLU B 1 60 ? 15.328 13.203 -13.414 1 93.12 60 GLU B O 1
ATOM 4703 N N . PRO B 1 61 ? 13.477 14.039 -14.383 1 95.19 61 PRO B N 1
ATOM 4704 C CA . PRO B 1 61 ? 14.031 15.383 -14.242 1 95.19 61 PRO B CA 1
ATOM 4705 C C . PRO B 1 61 ? 14.219 15.797 -12.781 1 95.19 61 PRO B C 1
ATOM 4707 O O . PRO B 1 61 ? 15.141 16.562 -12.461 1 95.19 61 PRO B O 1
ATOM 4710 N N . LEU B 1 62 ? 13.398 15.336 -11.93 1 97.31 62 LEU B N 1
ATOM 4711 C CA . LEU B 1 62 ? 13.508 15.68 -10.516 1 97.31 62 LEU B CA 1
ATOM 4712 C C . LEU B 1 62 ? 14.758 15.047 -9.898 1 97.31 62 LEU B C 1
ATOM 4714 O O . LEU B 1 62 ? 15.391 15.648 -9.031 1 97.31 62 LEU B O 1
ATOM 4718 N N . ILE B 1 63 ? 15.086 13.828 -10.328 1 96.5 63 ILE B N 1
ATOM 4719 C CA . ILE B 1 63 ? 16.312 13.18 -9.852 1 96.5 63 ILE B CA 1
ATOM 4720 C C . ILE B 1 63 ? 17.531 13.984 -10.305 1 96.5 63 ILE B C 1
ATOM 4722 O O . ILE B 1 63 ? 18.438 14.242 -9.516 1 96.5 63 ILE B O 1
ATOM 4726 N N . ASP B 1 64 ? 17.484 14.43 -11.547 1 96.06 64 ASP B N 1
ATOM 4727 C CA . ASP B 1 64 ? 18.578 15.25 -12.078 1 96.06 64 ASP B CA 1
ATOM 4728 C C . ASP B 1 64 ? 18.703 16.562 -11.305 1 96.06 64 ASP B C 1
ATOM 4730 O O . ASP B 1 64 ? 19.812 16.969 -10.93 1 96.06 64 ASP B O 1
ATOM 4734 N N . PHE B 1 65 ? 17.641 17.219 -11.125 1 97.56 65 PHE B N 1
ATOM 4735 C CA . PHE B 1 65 ? 17.625 18.469 -10.367 1 97.56 65 PHE B CA 1
ATOM 4736 C C . PHE B 1 65 ? 18.156 18.25 -8.953 1 97.56 65 PHE B C 1
ATOM 4738 O O . PHE B 1 65 ? 18.938 19.062 -8.445 1 97.56 65 PHE B O 1
ATOM 4745 N N . TRP B 1 66 ? 17.719 17.109 -8.352 1 97.69 66 TRP B N 1
ATOM 4746 C CA . TRP B 1 66 ? 18.125 16.766 -7 1 97.69 66 TRP B CA 1
ATOM 4747 C C . TRP B 1 66 ? 19.641 16.578 -6.922 1 97.69 66 TRP B C 1
ATOM 4749 O O . TRP B 1 66 ? 20.281 17.031 -5.973 1 97.69 66 TRP B O 1
ATOM 4759 N N . LEU B 1 67 ? 20.266 16 -7.914 1 95.81 67 LEU B N 1
ATOM 4760 C CA . LEU B 1 67 ? 21.688 15.648 -7.926 1 95.81 67 LEU B CA 1
ATOM 4761 C C . LEU B 1 67 ? 22.547 16.844 -8.328 1 95.81 67 LEU B C 1
ATOM 4763 O O . LEU B 1 67 ? 23.625 17.047 -7.773 1 95.81 67 LEU B O 1
ATOM 4767 N N . GLU B 1 68 ? 21.953 17.688 -9.148 1 95.94 68 GLU B N 1
ATOM 4768 C CA . GLU B 1 68 ? 22.844 18.625 -9.812 1 95.94 68 GLU B CA 1
ATOM 4769 C C . GLU B 1 68 ? 22.578 20.062 -9.359 1 95.94 68 GLU B C 1
ATOM 4771 O O . GLU B 1 68 ? 23.484 20.891 -9.375 1 95.94 68 GLU B O 1
ATOM 4776 N N . LYS B 1 69 ? 21.375 20.344 -9.039 1 97 69 LYS B N 1
ATOM 4777 C CA . LYS B 1 69 ? 21.031 21.75 -8.836 1 97 69 LYS B CA 1
ATOM 4778 C C . LYS B 1 69 ? 20.609 22 -7.398 1 97 69 LYS B C 1
ATOM 4780 O O . LYS B 1 69 ? 20.906 23.062 -6.836 1 97 69 LYS B O 1
ATOM 4785 N N . TYR B 1 70 ? 20.016 21.078 -6.82 1 97.5 70 TYR B N 1
ATOM 4786 C CA . TYR B 1 70 ? 19.5 21.25 -5.473 1 97.5 70 TYR B CA 1
ATOM 4787 C C . TYR B 1 70 ? 20.609 21.156 -4.438 1 97.5 70 TYR B C 1
ATOM 4789 O O . TYR B 1 70 ? 21.469 20.281 -4.527 1 97.5 70 TYR B O 1
ATOM 4797 N N . ASP B 1 71 ? 20.484 22.078 -3.436 1 96.69 71 ASP B N 1
ATOM 4798 C CA . ASP B 1 71 ? 21.438 22.078 -2.328 1 96.69 71 ASP B CA 1
ATOM 4799 C C . ASP B 1 71 ? 20.719 22.156 -0.985 1 96.69 71 ASP B C 1
ATOM 4801 O O . ASP B 1 71 ? 20.203 23.219 -0.607 1 96.69 71 ASP B O 1
ATOM 4805 N N . TRP B 1 72 ? 20.844 21.141 -0.223 1 97.31 72 TRP B N 1
ATOM 4806 C CA . TRP B 1 72 ? 20.188 21.094 1.082 1 97.31 72 TRP B CA 1
ATOM 4807 C C . TRP B 1 72 ? 20.781 22.141 2.02 1 97.31 72 TRP B C 1
ATOM 4809 O O . TRP B 1 72 ? 20.062 22.766 2.801 1 97.31 72 TRP B O 1
ATOM 4819 N N . ARG B 1 73 ? 22.109 22.328 1.945 1 97.19 73 ARG B N 1
ATOM 4820 C CA . ARG B 1 73 ? 22.75 23.266 2.844 1 97.19 73 ARG B CA 1
ATOM 4821 C C . ARG B 1 73 ? 22.188 24.672 2.658 1 97.19 73 ARG B C 1
ATOM 4823 O O . ARG B 1 73 ? 21.984 25.406 3.635 1 97.19 73 ARG B O 1
ATOM 4830 N N . GLN B 1 74 ? 21.953 24.984 1.455 1 97.38 74 GLN B N 1
ATOM 4831 C CA . GLN B 1 74 ? 21.328 26.281 1.188 1 97.38 74 GLN B CA 1
ATOM 4832 C C . GLN B 1 74 ? 19.922 26.328 1.778 1 97.38 74 GLN B C 1
ATOM 4834 O O . GLN B 1 74 ? 19.547 27.344 2.379 1 97.38 74 GLN B O 1
ATOM 4839 N N . GLN B 1 75 ? 19.219 25.281 1.612 1 96.75 75 GLN B N 1
ATOM 4840 C CA . GLN B 1 75 ? 17.859 25.219 2.148 1 96.75 75 GLN B CA 1
ATOM 4841 C C . GLN B 1 75 ? 17.875 25.234 3.674 1 96.75 75 GLN B C 1
ATOM 4843 O O . GLN B 1 75 ? 17 25.859 4.301 1 96.75 75 GLN B O 1
ATOM 4848 N N . GLU B 1 76 ? 18.75 24.531 4.184 1 96.25 76 GLU B N 1
ATOM 4849 C CA . GLU B 1 76 ? 18.953 24.516 5.629 1 96.25 76 GLU B CA 1
ATOM 4850 C C . GLU B 1 76 ? 19.156 25.922 6.168 1 96.25 76 GLU B C 1
ATOM 4852 O O . GLU B 1 76 ? 18.547 26.312 7.168 1 96.25 76 GLU B O 1
ATOM 4857 N N . ASP B 1 77 ? 19.953 26.703 5.527 1 96.81 77 ASP B N 1
ATOM 4858 C CA . ASP B 1 77 ? 20.203 28.094 5.91 1 96.81 77 ASP B CA 1
ATOM 4859 C C . ASP B 1 77 ? 18.938 28.938 5.785 1 96.81 77 ASP B C 1
ATOM 4861 O O . ASP B 1 77 ? 18.656 29.766 6.648 1 96.81 77 ASP B O 1
ATOM 4865 N N . VAL B 1 78 ? 18.25 28.703 4.773 1 96.5 78 VAL B N 1
ATOM 4866 C CA . VAL B 1 78 ? 17 29.438 4.559 1 96.5 78 VAL B CA 1
ATOM 4867 C C . VAL B 1 78 ? 16.031 29.156 5.695 1 96.5 78 VAL B C 1
ATOM 4869 O O . VAL B 1 78 ? 15.438 30.078 6.258 1 96.5 78 VAL B O 1
ATOM 4872 N N . PHE B 1 79 ? 15.883 27.891 6.082 1 96.69 79 PHE B N 1
ATOM 4873 C CA . PHE B 1 79 ? 15 27.531 7.184 1 96.69 79 PHE B CA 1
ATOM 4874 C C . PHE B 1 79 ? 15.438 28.203 8.477 1 96.69 79 PHE B C 1
ATOM 4876 O O . PHE B 1 79 ? 14.625 28.797 9.188 1 96.69 79 PHE B O 1
ATOM 4883 N N . ASN B 1 80 ? 16.719 28.125 8.742 1 97 80 ASN B N 1
ATOM 4884 C CA . ASN B 1 80 ? 17.266 28.609 10 1 97 80 ASN B CA 1
ATOM 4885 C C . ASN B 1 80 ? 17.188 30.125 10.086 1 97 80 ASN B C 1
ATOM 4887 O O . ASN B 1 80 ? 16.984 30.688 11.172 1 97 80 ASN B O 1
ATOM 4891 N N . ASP B 1 81 ? 17.281 30.766 8.953 1 95.81 81 ASP B N 1
ATOM 4892 C CA . ASP B 1 81 ? 17.312 32.219 8.945 1 95.81 81 ASP B CA 1
ATOM 4893 C C . ASP B 1 81 ? 15.906 32.812 8.914 1 95.81 81 ASP B C 1
ATOM 4895 O O . ASP B 1 81 ? 15.641 33.844 9.539 1 95.81 81 ASP B O 1
ATOM 4899 N N . GLN B 1 82 ? 15.031 32.125 8.32 1 94.25 82 GLN B N 1
ATOM 4900 C CA . GLN B 1 82 ? 13.727 32.75 8.062 1 94.25 82 GLN B CA 1
ATOM 4901 C C . GLN B 1 82 ? 12.711 32.312 9.117 1 94.25 82 GLN B C 1
ATOM 4903 O O . GLN B 1 82 ? 11.703 32.969 9.328 1 94.25 82 GLN B O 1
ATOM 4908 N N . LEU B 1 83 ? 12.898 31.203 9.75 1 96.56 83 LEU B N 1
ATOM 4909 C CA . LEU B 1 83 ? 11.898 30.672 10.664 1 96.56 83 LEU B CA 1
ATOM 4910 C C . LEU B 1 83 ? 12.469 30.516 12.07 1 96.56 83 LEU B C 1
ATOM 4912 O O . LEU B 1 83 ? 13.43 29.781 12.273 1 96.56 83 LEU B O 1
ATOM 4916 N N . PRO B 1 84 ? 11.922 31.266 13.055 1 97.44 84 PRO B N 1
ATOM 4917 C CA . PRO B 1 84 ? 12.297 31 14.438 1 97.44 84 PRO B CA 1
ATOM 4918 C C . PRO B 1 84 ? 11.844 29.625 14.914 1 97.44 84 PRO B C 1
ATOM 4920 O O . PRO B 1 84 ? 10.648 29.406 15.156 1 97.44 84 PRO B O 1
ATOM 4923 N N . GLN B 1 85 ? 12.781 28.719 15.039 1 97.25 85 GLN B N 1
ATOM 4924 C CA . GLN B 1 85 ? 12.5 27.312 15.359 1 97.25 85 GLN B CA 1
ATOM 4925 C C . GLN B 1 85 ? 12.844 27.016 16.812 1 97.25 85 GLN B C 1
ATOM 4927 O O . GLN B 1 85 ? 13.82 27.531 17.359 1 97.25 85 GLN B O 1
ATOM 4932 N N . PHE B 1 86 ? 12.031 26.141 17.438 1 97.38 86 PHE B N 1
ATOM 4933 C CA . PHE B 1 86 ? 12.219 25.766 18.828 1 97.38 86 PHE B CA 1
ATOM 4934 C C . PHE B 1 86 ? 11.953 24.281 19.016 1 97.38 86 PHE B C 1
ATOM 4936 O O . PHE B 1 86 ? 11.367 23.625 18.141 1 97.38 86 PHE B O 1
ATOM 4943 N N . ARG B 1 87 ? 12.453 23.734 20.109 1 95.94 87 ARG B N 1
ATOM 4944 C CA . ARG B 1 87 ? 12.18 22.359 20.531 1 95.94 87 ARG B CA 1
ATOM 4945 C C . ARG B 1 87 ? 11.953 22.281 22.031 1 95.94 87 ARG B C 1
ATOM 4947 O O . ARG B 1 87 ? 12.516 23.078 22.797 1 95.94 87 ARG B O 1
ATOM 4954 N N . THR B 1 88 ? 11.172 21.438 22.406 1 95.81 88 THR B N 1
ATOM 4955 C CA . THR B 1 88 ? 10.93 21.156 23.812 1 95.81 88 THR B CA 1
ATOM 4956 C C . THR B 1 88 ? 10.68 19.656 24.031 1 95.81 88 THR B C 1
ATOM 4958 O O . THR B 1 88 ? 10.211 18.969 23.125 1 95.81 88 THR B O 1
ATOM 4961 N N . ALA B 1 89 ? 11.109 19.156 25.172 1 93.75 89 ALA B N 1
ATOM 4962 C CA . ALA B 1 89 ? 10.922 17.75 25.516 1 93.75 89 ALA B CA 1
ATOM 4963 C C . ALA B 1 89 ? 9.688 17.562 26.391 1 93.75 89 ALA B C 1
ATOM 4965 O O . ALA B 1 89 ? 9.477 18.297 27.359 1 93.75 89 ALA B O 1
ATOM 4966 N N . VAL B 1 90 ? 8.914 16.672 25.969 1 93.25 90 VAL B N 1
ATOM 4967 C CA . VAL B 1 90 ? 7.691 16.375 26.719 1 93.25 90 VAL B CA 1
ATOM 4968 C C . VAL B 1 90 ? 7.66 14.906 27.125 1 93.25 90 VAL B C 1
ATOM 4970 O O . VAL B 1 90 ? 7.988 14.031 26.312 1 93.25 90 VAL B O 1
ATOM 4973 N N . THR B 1 91 ? 7.238 14.648 28.359 1 89.44 91 THR B N 1
ATOM 4974 C CA . THR B 1 91 ? 7.074 13.273 28.812 1 89.44 91 THR B CA 1
ATOM 4975 C C . THR B 1 91 ? 5.703 12.727 28.422 1 89.44 91 THR B C 1
ATOM 4977 O O . THR B 1 91 ? 4.68 13.336 28.734 1 89.44 91 THR B O 1
ATOM 4980 N N . VAL B 1 92 ? 5.715 11.695 27.688 1 87.94 92 VAL B N 1
ATOM 4981 C CA . VAL B 1 92 ? 4.484 11.023 27.281 1 87.94 92 VAL B CA 1
ATOM 4982 C C . VAL B 1 92 ? 4.328 9.719 28.047 1 87.94 92 VAL B C 1
ATOM 4984 O O . VAL B 1 92 ? 5.305 8.984 28.25 1 87.94 92 VAL B O 1
ATOM 4987 N N . PRO B 1 93 ? 3.109 9.445 28.484 1 79.69 93 PRO B N 1
ATOM 4988 C CA . PRO B 1 93 ? 2.896 8.195 29.219 1 79.69 93 PRO B CA 1
ATOM 4989 C C . PRO B 1 93 ? 3.305 6.965 28.406 1 79.69 93 PRO B C 1
ATOM 4991 O O . PRO B 1 93 ? 2.988 6.875 27.219 1 79.69 93 PRO B O 1
ATOM 4994 N N . GLY B 1 94 ? 4.012 6.102 28.969 1 72.12 94 GLY B N 1
ATOM 4995 C CA . GLY B 1 94 ? 4.406 4.855 28.328 1 72.12 94 GLY B CA 1
ATOM 4996 C C . GLY B 1 94 ? 5.785 4.918 27.703 1 72.12 94 GLY B C 1
ATOM 4997 O O . GLY B 1 94 ? 6.289 3.91 27.203 1 72.12 94 GLY B O 1
ATOM 4998 N N . SER B 1 95 ? 6.281 6.141 27.75 1 75.69 95 SER B N 1
ATOM 4999 C CA . SER B 1 95 ? 7.617 6.266 27.172 1 75.69 95 SER B CA 1
ATOM 5000 C C . SER B 1 95 ? 8.672 6.426 28.25 1 75.69 95 SER B C 1
ATOM 5002 O O . SER B 1 95 ? 8.438 7.098 29.266 1 75.69 95 SER B O 1
ATOM 5004 N N . GLU B 1 96 ? 9.781 5.738 28 1 75.06 96 GLU B N 1
ATOM 5005 C CA . GLU B 1 96 ? 10.898 5.879 28.922 1 75.06 96 GLU B CA 1
ATOM 5006 C C . GLU B 1 96 ? 11.656 7.188 28.688 1 75.06 96 GLU B C 1
ATOM 5008 O O . GLU B 1 96 ? 12.25 7.746 29.609 1 75.06 96 GLU B O 1
ATOM 5013 N N . SER B 1 97 ? 11.625 7.66 27.484 1 78.94 97 SER B N 1
ATOM 5014 C CA . SER B 1 97 ? 12.328 8.891 27.125 1 78.94 97 SER B CA 1
ATOM 5015 C C . SER B 1 97 ? 11.359 9.961 26.641 1 78.94 97 SER B C 1
ATOM 5017 O O . SER B 1 97 ? 10.32 9.641 26.047 1 78.94 97 SER B O 1
ATOM 5019 N N . PRO B 1 98 ? 11.656 11.148 26.953 1 88.75 98 PRO B N 1
ATOM 5020 C CA . PRO B 1 98 ? 10.789 12.227 26.484 1 88.75 98 PRO B CA 1
ATOM 5021 C C . PRO B 1 98 ? 10.758 12.344 24.953 1 88.75 98 PRO B C 1
ATOM 5023 O O . PRO B 1 98 ? 11.703 11.914 24.281 1 88.75 98 PRO B O 1
ATOM 5026 N N . VAL B 1 99 ? 9.703 12.875 24.531 1 90.38 99 VAL B N 1
ATOM 5027 C CA . VAL B 1 99 ? 9.508 13.141 23.109 1 90.38 99 VAL B CA 1
ATOM 5028 C C . VAL B 1 99 ? 9.805 14.617 22.828 1 90.38 99 VAL B C 1
ATOM 5030 O O . VAL B 1 99 ? 9.203 15.508 23.422 1 90.38 99 VAL B O 1
ATOM 5033 N N . ARG B 1 100 ? 10.805 14.898 21.969 1 93.25 100 ARG B N 1
ATOM 5034 C CA . ARG B 1 100 ? 11.125 16.281 21.609 1 93.25 100 ARG B CA 1
ATOM 5035 C C . ARG B 1 100 ? 10.211 16.766 20.484 1 93.25 100 ARG B C 1
ATOM 5037 O O . ARG B 1 100 ? 10.125 16.141 19.422 1 93.25 100 ARG B O 1
ATOM 5044 N N . LEU B 1 101 ? 9.516 17.812 20.734 1 96.62 101 LEU B N 1
ATOM 5045 C CA . LEU B 1 101 ? 8.641 18.438 19.75 1 96.62 101 LEU B CA 1
ATOM 5046 C C . LEU B 1 101 ? 9.289 19.672 19.141 1 96.62 101 LEU B C 1
ATOM 5048 O O . LEU B 1 101 ? 9.734 20.562 19.875 1 96.62 101 LEU B O 1
ATOM 5052 N N . HIS B 1 102 ? 9.359 19.672 17.812 1 97.62 102 HIS B N 1
ATOM 5053 C CA . HIS B 1 102 ? 9.844 20.812 17.047 1 97.62 102 HIS B CA 1
ATOM 5054 C C . HIS B 1 102 ? 8.695 21.719 16.609 1 97.62 102 HIS B C 1
ATOM 5056 O O . HIS B 1 102 ? 7.641 21.219 16.203 1 97.62 102 HIS B O 1
ATOM 5062 N N . PHE B 1 103 ? 8.859 23.031 16.781 1 98.25 103 PHE B N 1
ATOM 5063 C CA . PHE B 1 103 ? 7.828 23.953 16.328 1 98.25 103 PHE B CA 1
ATOM 5064 C C . PHE B 1 103 ? 8.438 25.297 15.938 1 98.25 103 PHE B C 1
ATOM 5066 O O . PHE B 1 103 ? 9.555 25.625 16.344 1 98.25 103 PHE B O 1
ATOM 5073 N N . VAL B 1 104 ? 7.715 25.969 15.094 1 98.25 104 VAL B N 1
ATOM 5074 C CA . VAL B 1 104 ? 7.996 27.359 14.742 1 98.25 104 VAL B CA 1
ATOM 5075 C C . VAL B 1 104 ? 7.121 28.297 15.578 1 98.25 104 VAL B C 1
ATOM 5077 O O . VAL B 1 104 ? 5.934 28.016 15.781 1 98.25 104 VAL B O 1
ATOM 5080 N N . HIS B 1 105 ? 7.699 29.344 16.109 1 98.38 105 HIS B N 1
ATOM 5081 C CA . HIS B 1 105 ? 6.973 30.328 16.922 1 98.38 105 HIS B CA 1
ATOM 5082 C C . HIS B 1 105 ? 7.348 31.75 16.531 1 98.38 105 HIS B C 1
ATOM 5084 O O . HIS B 1 105 ? 8.508 32.156 16.641 1 98.38 105 HIS B O 1
ATOM 5090 N N . VAL B 1 106 ? 6.336 32.469 16.078 1 97.81 106 VAL B N 1
ATOM 5091 C CA . VAL B 1 106 ? 6.543 33.875 15.734 1 97.81 106 VAL B CA 1
ATOM 5092 C C . VAL B 1 106 ? 5.559 34.75 16.516 1 97.81 106 VAL B C 1
ATOM 5094 O O . VAL B 1 106 ? 4.34 34.594 16.359 1 97.81 106 VAL B O 1
ATOM 5097 N N . ARG B 1 107 ? 6.047 35.656 17.219 1 96.56 107 ARG B N 1
ATOM 5098 C CA . ARG B 1 107 ? 5.23 36.594 17.969 1 96.56 107 ARG B CA 1
ATOM 5099 C C . ARG B 1 107 ? 4.902 37.844 17.141 1 96.56 107 ARG B C 1
ATOM 5101 O O . ARG B 1 107 ? 5.766 38.344 16.438 1 96.56 107 ARG B O 1
ATOM 5108 N N . SER B 1 108 ? 3.678 38.125 17.219 1 97 108 SER B N 1
ATOM 5109 C CA . SER B 1 108 ? 3.273 39.375 16.578 1 97 108 SER B CA 1
ATOM 5110 C C . SER B 1 108 ? 3.783 40.594 17.344 1 97 108 SER B C 1
ATOM 5112 O O . SER B 1 108 ? 3.836 40.594 18.578 1 97 108 SER B O 1
ATOM 5114 N N . PRO B 1 109 ? 4.164 41.688 16.672 1 94.5 109 PRO B N 1
ATOM 5115 C CA . PRO B 1 109 ? 4.562 42.906 17.359 1 94.5 109 PRO B CA 1
ATOM 5116 C C . PRO B 1 109 ? 3.369 43.688 17.938 1 94.5 109 PRO B C 1
ATOM 5118 O O . PRO B 1 109 ? 3.551 44.625 18.688 1 94.5 109 PRO B O 1
ATOM 5121 N N . HIS B 1 110 ? 2.207 43.188 17.641 1 94.31 110 HIS B N 1
ATOM 5122 C CA . HIS B 1 110 ? 1.003 43.906 18.078 1 94.31 110 HIS B CA 1
ATOM 5123 C C . HIS B 1 110 ? 0.522 43.375 19.438 1 94.31 110 HIS B C 1
ATOM 5125 O O . HIS B 1 110 ? 0.442 42.156 19.641 1 94.31 110 HIS B O 1
ATOM 5131 N N . GLU B 1 111 ? 0.158 44.219 20.328 1 90.19 111 GLU B N 1
ATOM 5132 C CA . GLU B 1 111 ? -0.174 43.906 21.703 1 90.19 111 GLU B CA 1
ATOM 5133 C C . GLU B 1 111 ? -1.467 43.094 21.797 1 90.19 111 GLU B C 1
ATOM 5135 O O . GLU B 1 111 ? -1.634 42.281 22.703 1 90.19 111 GLU B O 1
ATOM 5140 N N . HIS B 1 112 ? -2.338 43.312 20.875 1 92.19 112 HIS B N 1
ATOM 5141 C CA . HIS B 1 112 ? -3.633 42.625 20.969 1 92.19 112 HIS B CA 1
ATOM 5142 C C . HIS B 1 112 ? -3.645 41.344 20.172 1 92.19 112 HIS B C 1
ATOM 5144 O O . HIS B 1 112 ? -4.715 40.812 19.828 1 92.19 112 HIS B O 1
ATOM 5150 N N . ALA B 1 113 ? -2.479 40.875 19.828 1 96.56 113 ALA B N 1
ATOM 5151 C CA . ALA B 1 113 ? -2.385 39.625 19.078 1 96.56 113 ALA B CA 1
ATOM 5152 C C . ALA B 1 113 ? -2.908 38.438 19.891 1 96.56 113 ALA B C 1
ATOM 5154 O O . ALA B 1 113 ? -2.734 38.406 21.109 1 96.56 113 ALA B O 1
ATOM 5155 N N . VAL B 1 114 ? -3.539 37.469 19.219 1 97.06 114 VAL B N 1
ATOM 5156 C CA . VAL B 1 114 ? -4.113 36.281 19.828 1 97.06 114 VAL B CA 1
ATOM 5157 C C . VAL B 1 114 ? -3.262 35.062 19.484 1 97.06 114 VAL B C 1
ATOM 5159 O O . VAL B 1 114 ? -2.879 34.875 18.328 1 97.06 114 VAL B O 1
ATOM 5162 N N . PRO B 1 115 ? -2.855 34.25 20.5 1 98.31 115 PRO B N 1
ATOM 5163 C CA . PRO B 1 115 ? -2.102 33.062 20.188 1 98.31 115 PRO B CA 1
ATOM 5164 C C . PRO B 1 115 ? -2.885 32.062 19.312 1 98.31 115 PRO B C 1
ATOM 5166 O O . PRO B 1 115 ? -4.07 31.844 19.547 1 98.31 115 PRO B O 1
ATOM 5169 N N . LEU B 1 116 ? -2.203 31.562 18.266 1 98.75 116 LEU B N 1
ATOM 5170 C CA . LEU B 1 116 ? -2.834 30.688 17.281 1 98.75 116 LEU B CA 1
ATOM 5171 C C . LEU B 1 116 ? -1.942 29.5 16.953 1 98.75 116 LEU B C 1
ATOM 5173 O O . LEU B 1 116 ? -0.767 29.672 16.625 1 98.75 116 LEU B O 1
ATOM 5177 N N . ILE B 1 117 ? -2.5 28.297 17.094 1 98.88 117 ILE B N 1
ATOM 5178 C CA . ILE B 1 117 ? -1.844 27.109 16.562 1 98.88 117 ILE B CA 1
ATOM 5179 C C . ILE B 1 117 ? -2.309 26.859 15.133 1 98.88 117 ILE B C 1
ATOM 5181 O O . ILE B 1 117 ? -3.512 26.797 14.859 1 98.88 117 ILE B O 1
ATOM 5185 N N . LEU B 1 118 ? -1.395 26.734 14.242 1 98.5 118 LEU B N 1
ATOM 5186 C CA . LEU B 1 118 ? -1.68 26.25 12.891 1 98.5 118 LEU B CA 1
ATOM 5187 C C . LEU B 1 118 ? -1.195 24.812 12.719 1 98.5 118 LEU B C 1
ATOM 5189 O O . LEU B 1 118 ? 0.01 24.562 12.734 1 98.5 118 LEU B O 1
ATOM 5193 N N . VAL B 1 119 ? -2.111 23.891 12.539 1 98.12 119 VAL B N 1
ATOM 5194 C CA . VAL B 1 119 ? -1.737 22.5 12.344 1 98.12 119 VAL B CA 1
ATOM 5195 C C . VAL B 1 119 ? -1.428 22.25 10.867 1 98.12 119 VAL B C 1
ATOM 5197 O O . VAL B 1 119 ? -2.279 22.469 10 1 98.12 119 VAL B O 1
ATOM 5200 N N . PRO B 1 120 ? -0.244 21.828 10.562 1 96.69 120 PRO B N 1
ATOM 5201 C CA . PRO B 1 120 ? 0.087 21.562 9.156 1 96.69 120 PRO B CA 1
ATOM 5202 C C . PRO B 1 120 ? -0.756 20.453 8.547 1 96.69 120 PRO B C 1
ATOM 5204 O O . PRO B 1 120 ? -1.172 19.531 9.25 1 96.69 120 PRO B O 1
ATOM 5207 N N . PRO B 1 121 ? -0.972 20.594 7.262 1 94.25 121 PRO B N 1
ATOM 5208 C CA . PRO B 1 121 ? -1.619 19.453 6.613 1 94.25 121 PRO B CA 1
ATOM 5209 C C . PRO B 1 121 ? -0.734 18.219 6.59 1 94.25 121 PRO B C 1
ATOM 5211 O O . PRO B 1 121 ? 0.421 18.281 6.164 1 94.25 121 PRO B O 1
ATOM 5214 N N . PHE B 1 122 ? -1.237 17.203 7.121 1 92.81 122 PHE B N 1
ATOM 5215 C CA . PHE B 1 122 ? -0.489 15.961 7.074 1 92.81 122 PHE B CA 1
ATOM 5216 C C . PHE B 1 122 ? -0.317 15.484 5.637 1 92.81 122 PHE B C 1
ATOM 5218 O O . PHE B 1 122 ? -1.28 15.453 4.867 1 92.81 122 PHE B O 1
ATOM 5225 N N . PRO B 1 123 ? 0.902 15.109 5.152 1 93.19 123 PRO B N 1
ATOM 5226 C CA . PRO B 1 123 ? 2.105 14.859 5.949 1 93.19 123 PRO B CA 1
ATOM 5227 C C . PRO B 1 123 ? 3.141 15.977 5.82 1 93.19 123 PRO B C 1
ATOM 5229 O O . PRO B 1 123 ? 4.344 15.719 5.93 1 93.19 123 PRO B O 1
ATOM 5232 N N . PHE B 1 124 ? 2.674 17.156 5.559 1 91.81 124 PHE B N 1
ATOM 5233 C CA . PHE B 1 124 ? 3.613 18.266 5.438 1 91.81 124 PHE B CA 1
ATOM 5234 C C . PHE B 1 124 ? 4.129 18.688 6.809 1 91.81 124 PHE B C 1
ATOM 5236 O O . PHE B 1 124 ? 3.385 18.672 7.789 1 91.81 124 PHE B O 1
ATOM 5243 N N . ALA B 1 125 ? 5.383 19.078 6.797 1 90.06 125 ALA B N 1
ATOM 5244 C CA . ALA B 1 125 ? 5.98 19.609 8.023 1 90.06 125 ALA B CA 1
ATOM 5245 C C . ALA B 1 125 ? 5.684 21.094 8.18 1 90.06 125 ALA B C 1
ATOM 5247 O O . ALA B 1 125 ? 5.25 21.766 7.23 1 90.06 125 ALA B O 1
ATOM 5248 N N . ASN B 1 126 ? 5.953 21.562 9.352 1 94.94 126 ASN B N 1
ATOM 5249 C CA . ASN B 1 126 ? 5.73 22.969 9.68 1 94.94 126 ASN B CA 1
ATOM 5250 C C . ASN B 1 126 ? 6.566 23.891 8.797 1 94.94 126 ASN B C 1
ATOM 5252 O O . ASN B 1 126 ? 6.172 25.031 8.523 1 94.94 126 ASN B O 1
ATOM 5256 N N . LEU B 1 127 ? 7.629 23.406 8.273 1 90.19 127 LEU B N 1
ATOM 5257 C CA . LEU B 1 127 ? 8.57 24.203 7.492 1 90.19 127 LEU B CA 1
ATOM 5258 C C . LEU B 1 127 ? 7.965 24.609 6.152 1 90.19 127 LEU B C 1
ATOM 5260 O O . LEU B 1 127 ? 8.453 25.531 5.496 1 90.19 127 LEU B O 1
ATOM 5264 N N . SER B 1 128 ? 6.938 23.938 5.836 1 91.69 128 SER B N 1
ATOM 5265 C CA . SER B 1 128 ? 6.289 24.203 4.559 1 91.69 128 SER B CA 1
ATOM 5266 C C . SER B 1 128 ? 5.281 25.344 4.684 1 91.69 128 SER B C 1
ATOM 5268 O O . SER B 1 128 ? 4.73 25.812 3.68 1 91.69 128 SER B O 1
ATOM 5270 N N . LEU B 1 129 ? 5.023 25.875 5.863 1 95.12 129 LEU B N 1
ATOM 5271 C CA . LEU B 1 129 ? 3.943 26.828 6.078 1 95.12 129 LEU B CA 1
ATOM 5272 C C . LEU B 1 129 ? 4.5 28.219 6.395 1 95.12 129 LEU B C 1
ATOM 5274 O O . LEU B 1 129 ? 3.773 29.094 6.871 1 95.12 129 LEU B O 1
ATOM 5278 N N . GLY B 1 130 ? 5.75 28.469 6.082 1 95.12 130 GLY B N 1
ATOM 5279 C CA . GLY B 1 130 ? 6.371 29.75 6.387 1 95.12 130 GLY B CA 1
ATOM 5280 C C . GLY B 1 130 ? 5.645 30.922 5.766 1 95.12 130 GLY B C 1
ATOM 5281 O O . GLY B 1 130 ? 5.582 32 6.359 1 95.12 130 GLY B O 1
ATOM 5282 N N . HIS B 1 131 ? 5.062 30.75 4.629 1 94.81 131 HIS B N 1
ATOM 5283 C CA . HIS B 1 131 ? 4.418 31.812 3.873 1 94.81 131 HIS B CA 1
ATOM 5284 C C . HIS B 1 131 ? 3.133 32.281 4.555 1 94.81 131 HIS B C 1
ATOM 5286 O O . HIS B 1 131 ? 2.602 33.344 4.23 1 94.81 131 HIS B O 1
ATOM 5292 N N . LEU B 1 132 ? 2.623 31.516 5.531 1 97 132 LEU B N 1
ATOM 5293 C CA . LEU B 1 132 ? 1.387 31.859 6.223 1 97 132 LEU B CA 1
ATOM 5294 C C . LEU B 1 132 ? 1.669 32.781 7.41 1 97 132 LEU B C 1
ATOM 5296 O O . LEU B 1 132 ? 0.753 33.406 7.945 1 97 132 LEU B O 1
ATOM 5300 N N . ILE B 1 133 ? 2.883 32.906 7.809 1 97.69 133 ILE B N 1
ATOM 5301 C CA . ILE B 1 133 ? 3.232 33.5 9.094 1 97.69 133 ILE B CA 1
ATOM 5302 C C . ILE B 1 133 ? 3.074 35 9.023 1 97.69 133 ILE B C 1
ATOM 5304 O O . ILE B 1 133 ? 2.354 35.594 9.828 1 97.69 133 ILE B O 1
ATOM 5308 N N . ARG B 1 134 ? 3.646 35.656 8.078 1 96.31 134 ARG B N 1
ATOM 5309 C CA . ARG B 1 134 ? 3.66 37.094 8.023 1 96.31 134 ARG B CA 1
ATOM 5310 C C . ARG B 1 134 ? 2.246 37.656 7.875 1 96.31 134 ARG B C 1
ATOM 5312 O O . ARG B 1 134 ? 1.853 38.562 8.609 1 96.31 134 ARG B O 1
ATOM 5319 N N . PRO B 1 135 ? 1.432 37.094 7.004 1 97.19 135 PRO B N 1
ATOM 5320 C CA . PRO B 1 135 ? 0.068 37.625 6.867 1 97.19 135 PRO B CA 1
ATOM 5321 C C . PRO B 1 135 ? -0.747 37.5 8.148 1 97.19 135 PRO B C 1
ATOM 5323 O O . PRO B 1 135 ? -1.663 38.281 8.391 1 97.19 135 PRO B O 1
ATOM 5326 N N . LEU B 1 136 ? -0.416 36.562 8.992 1 98.12 136 LEU B N 1
ATOM 5327 C CA . LEU B 1 136 ? -1.173 36.312 10.219 1 98.12 136 LEU B CA 1
ATOM 5328 C C . LEU B 1 136 ? -0.594 37.125 11.375 1 98.12 136 LEU B C 1
ATOM 5330 O O . LEU B 1 136 ? -1.34 37.719 12.172 1 98.12 136 LEU B O 1
ATOM 5334 N N . ALA B 1 137 ? 0.732 37.25 11.445 1 97.56 137 ALA B N 1
ATOM 5335 C CA . ALA B 1 137 ? 1.399 37.875 12.578 1 97.56 137 ALA B CA 1
ATOM 5336 C C . ALA B 1 137 ? 1.474 39.406 12.375 1 97.56 137 ALA B C 1
ATOM 5338 O O . ALA B 1 137 ? 1.45 40.156 13.352 1 97.56 137 ALA B O 1
ATOM 5339 N N . GLU B 1 138 ? 1.632 39.812 11.109 1 96.62 138 GLU B N 1
ATOM 5340 C CA . GLU B 1 138 ? 1.775 41.219 10.758 1 96.62 138 GLU B CA 1
ATOM 5341 C C . GLU B 1 138 ? 0.859 41.594 9.602 1 96.62 138 GLU B C 1
ATOM 5343 O O . GLU B 1 138 ? 1.331 42 8.539 1 96.62 138 GLU B O 1
ATOM 5348 N N . PRO B 1 139 ? -0.387 41.594 9.922 1 95.5 139 PRO B N 1
ATOM 5349 C CA . PRO B 1 139 ? -1.291 41.969 8.836 1 95.5 139 PRO B CA 1
ATOM 5350 C C . PRO B 1 139 ? -1.083 43.406 8.383 1 95.5 139 PRO B C 1
ATOM 5352 O O . PRO B 1 139 ? -0.5 44.219 9.117 1 95.5 139 PRO B O 1
ATOM 5355 N N . GLU B 1 140 ? -1.541 43.719 7.211 1 93 140 GLU B N 1
ATOM 5356 C CA . GLU B 1 140 ? -1.371 45.031 6.637 1 93 140 GLU B CA 1
ATOM 5357 C C . GLU B 1 140 ? -2.074 46.094 7.484 1 93 140 GLU B C 1
ATOM 5359 O O . GLU B 1 140 ? -1.542 47.188 7.688 1 93 140 GLU B O 1
ATOM 5364 N N . ASP B 1 141 ? -3.266 45.688 7.945 1 94.25 141 ASP B N 1
ATOM 5365 C CA . ASP B 1 141 ? -4.039 46.594 8.805 1 94.25 141 ASP B CA 1
ATOM 5366 C C . ASP B 1 141 ? -4.387 45.906 10.125 1 94.25 141 ASP B C 1
ATOM 5368 O O . ASP B 1 141 ? -5.5 45.406 10.297 1 94.25 141 ASP B O 1
ATOM 5372 N N . PRO B 1 142 ? -3.537 46.062 11.109 1 91.75 142 PRO B N 1
ATOM 5373 C CA . PRO B 1 142 ? -3.715 45.312 12.367 1 91.75 142 PRO B CA 1
ATOM 5374 C C . PRO B 1 142 ? -4.934 45.812 13.156 1 91.75 142 PRO B C 1
ATOM 5376 O O . PRO B 1 142 ? -5.406 45.094 14.055 1 91.75 142 PRO B O 1
ATOM 5379 N N . ASP B 1 143 ? -5.395 47.031 12.844 1 90.25 143 ASP B N 1
ATOM 5380 C CA . ASP B 1 143 ? -6.578 47.531 13.531 1 90.25 143 ASP B CA 1
ATOM 5381 C C . ASP B 1 143 ? -7.852 46.875 12.977 1 90.25 143 ASP B C 1
ATOM 5383 O O . ASP B 1 143 ? -8.828 46.688 13.703 1 90.25 143 ASP B O 1
ATOM 5387 N N . GLU B 1 144 ? -7.832 46.406 11.742 1 91.5 144 GLU B N 1
ATOM 5388 C CA . GLU B 1 144 ? -8.992 45.812 11.094 1 91.5 144 GLU B CA 1
ATOM 5389 C C . GLU B 1 144 ? -8.828 44.281 10.984 1 91.5 144 GLU B C 1
ATOM 5391 O O . GLU B 1 144 ? -9.82 43.562 10.938 1 91.5 144 GLU B O 1
ATOM 5396 N N . GLN B 1 145 ? -7.613 43.969 10.961 1 95 145 GLN B N 1
ATOM 5397 C CA . GLN B 1 145 ? -7.301 42.531 10.844 1 95 145 GLN B CA 1
ATOM 5398 C C . GLN B 1 145 ? -6.594 42.031 12.094 1 95 145 GLN B C 1
ATOM 5400 O O . GLN B 1 145 ? -5.461 42.406 12.383 1 95 145 GLN B O 1
ATOM 5405 N N . GLN B 1 146 ? -7.23 41.156 12.789 1 95.94 146 GLN B N 1
ATOM 5406 C CA . GLN B 1 146 ? -6.711 40.594 14.039 1 95.94 146 GLN B CA 1
ATOM 5407 C C . GLN B 1 146 ? -5.336 39.969 13.836 1 95.94 146 GLN B C 1
ATOM 5409 O O . GLN B 1 146 ? -5.18 39.062 13.023 1 95.94 146 GLN B O 1
ATOM 5414 N N . PRO B 1 147 ? -4.309 40.469 14.5 1 97.62 147 PRO B N 1
ATOM 5415 C CA . PRO B 1 147 ? -3 39.812 14.469 1 97.62 147 PRO B CA 1
ATOM 5416 C C . PRO B 1 147 ? -2.93 38.594 15.375 1 97.62 147 PRO B C 1
ATOM 5418 O O . PRO B 1 147 ? -3.678 38.5 16.359 1 97.62 147 PRO B O 1
ATOM 5421 N N . PHE B 1 148 ? -1.978 37.688 15.062 1 98.44 148 PHE B N 1
ATOM 5422 C CA . PHE B 1 148 ? -1.863 36.438 15.82 1 98.44 148 PHE B CA 1
ATOM 5423 C C . PHE B 1 148 ? -0.41 36.156 16.188 1 98.44 148 PHE B C 1
ATOM 5425 O O . PHE B 1 148 ? 0.498 36.438 15.398 1 98.44 148 PHE B O 1
ATOM 5432 N N . HIS B 1 149 ? -0.141 35.688 17.469 1 98.31 149 HIS B N 1
ATOM 5433 C CA . HIS B 1 149 ? 1.072 34.938 17.75 1 98.31 149 HIS B CA 1
ATOM 5434 C C . HIS B 1 149 ? 0.997 33.531 17.156 1 98.31 149 HIS B C 1
ATOM 5436 O O . HIS B 1 149 ? 0.19 32.688 17.594 1 98.31 149 HIS B O 1
ATOM 5442 N N . VAL B 1 150 ? 1.867 33.219 16.203 1 98.62 150 VAL B N 1
ATOM 5443 C CA . VAL B 1 150 ? 1.68 32 15.391 1 98.62 150 VAL B CA 1
ATOM 5444 C C . VAL B 1 150 ? 2.598 30.891 15.891 1 98.62 150 VAL B C 1
ATOM 5446 O O . VAL B 1 150 ? 3.807 31.094 16.031 1 98.62 150 VAL B O 1
ATOM 5449 N N . VAL B 1 151 ? 2.031 29.766 16.203 1 98.69 151 VAL B N 1
ATOM 5450 C CA . VAL B 1 151 ? 2.758 28.562 16.562 1 98.69 151 VAL B CA 1
ATOM 5451 C C . VAL B 1 151 ? 2.424 27.438 15.57 1 98.69 151 VAL B C 1
ATOM 5453 O O . VAL B 1 151 ? 1.258 27.078 15.398 1 98.69 151 VAL B O 1
ATOM 5456 N N . ILE B 1 152 ? 3.416 26.906 14.867 1 98.69 152 ILE B N 1
ATOM 5457 C CA . ILE B 1 152 ? 3.236 25.828 13.914 1 98.69 152 ILE B CA 1
ATOM 5458 C C . ILE B 1 152 ? 4.082 24.625 14.328 1 98.69 152 ILE B C 1
ATOM 5460 O O . ILE B 1 152 ? 5.297 24.609 14.125 1 98.69 152 ILE B O 1
ATOM 5464 N N . PRO B 1 153 ? 3.482 23.625 14.82 1 98.25 153 PRO B N 1
ATOM 5465 C CA . PRO B 1 153 ? 4.234 22.438 15.266 1 98.25 153 PRO B CA 1
ATOM 5466 C C . PRO B 1 153 ? 4.531 21.469 14.125 1 98.25 153 PRO B C 1
ATOM 5468 O O . PRO B 1 153 ? 3.775 21.406 13.148 1 98.25 153 PRO B O 1
ATOM 5471 N N . SER B 1 154 ? 5.641 20.844 14.219 1 97.38 154 SER B N 1
ATOM 5472 C CA . SER B 1 154 ? 5.809 19.594 13.492 1 97.38 154 SER B CA 1
ATOM 5473 C C . SER B 1 154 ? 5.195 18.422 14.258 1 97.38 154 SER B C 1
ATOM 5475 O O . SER B 1 154 ? 5.547 18.172 15.414 1 97.38 154 SER B O 1
ATOM 5477 N N . LEU B 1 155 ? 4.301 17.781 13.625 1 96.75 155 LEU B N 1
ATOM 5478 C CA . LEU B 1 155 ? 3.652 16.672 14.305 1 96.75 155 LEU B CA 1
ATOM 5479 C C . LEU B 1 155 ? 4.672 15.602 14.688 1 96.75 155 LEU B C 1
ATOM 5481 O O . LEU B 1 155 ? 5.719 15.484 14.055 1 96.75 155 LEU B O 1
ATOM 5485 N N . PRO B 1 156 ? 4.395 14.883 15.719 1 94.69 156 PRO B N 1
ATOM 5486 C CA . PRO B 1 156 ? 5.332 13.828 16.109 1 94.69 156 PRO B CA 1
ATOM 5487 C C . PRO B 1 156 ? 5.652 12.867 14.969 1 94.69 156 PRO B C 1
ATOM 5489 O O . PRO B 1 156 ? 4.742 12.391 14.289 1 94.69 156 PRO B O 1
ATOM 5492 N N . GLY B 1 157 ? 6.926 12.664 14.836 1 93.19 157 GLY B N 1
ATOM 5493 C CA . GLY B 1 157 ? 7.352 11.742 13.797 1 93.19 157 GLY B CA 1
ATOM 5494 C C . GLY B 1 157 ? 7.582 12.422 12.461 1 93.19 157 GLY B C 1
ATOM 5495 O O . GLY B 1 157 ? 8.062 11.789 11.516 1 93.19 157 GLY B O 1
ATOM 5496 N N . LEU B 1 158 ? 7.27 13.68 12.352 1 95.06 158 LEU B N 1
ATOM 5497 C CA . LEU B 1 158 ? 7.484 14.438 11.125 1 95.06 158 LEU B CA 1
ATOM 5498 C C . LEU B 1 158 ? 8.578 15.477 11.32 1 95.06 158 LEU B C 1
ATOM 5500 O O . LEU B 1 158 ? 8.734 16.031 12.406 1 95.06 158 LEU B O 1
ATOM 5504 N N . GLY B 1 159 ? 9.281 15.68 10.242 1 94 159 GLY B N 1
ATOM 5505 C CA . GLY B 1 159 ? 10.336 16.672 10.305 1 94 159 GLY B CA 1
ATOM 5506 C C . GLY B 1 159 ? 11.344 16.391 11.406 1 94 159 GLY B C 1
ATOM 5507 O O . GLY B 1 159 ? 11.977 15.336 11.43 1 94 159 GLY B O 1
ATOM 5508 N N . PHE B 1 160 ? 11.344 17.344 12.375 1 94.75 160 PHE B N 1
ATOM 5509 C CA . PHE B 1 160 ? 12.383 17.25 13.383 1 94.75 160 PHE B CA 1
ATOM 5510 C C . PHE B 1 160 ? 11.773 17.031 14.766 1 94.75 160 PHE B C 1
ATOM 5512 O O . PHE B 1 160 ? 12.383 17.391 15.781 1 94.75 160 PHE B O 1
ATOM 5519 N N . SER B 1 161 ? 10.578 16.516 14.773 1 95.81 161 SER B N 1
ATOM 5520 C CA . SER B 1 161 ? 9.953 16.016 15.992 1 95.81 161 SER B CA 1
ATOM 5521 C C . SER B 1 161 ? 10.188 14.523 16.156 1 95.81 161 SER B C 1
ATOM 5523 O O . SER B 1 161 ? 10.18 13.781 15.172 1 95.81 161 SER B O 1
ATOM 5525 N N . ASP B 1 162 ? 10.32 14.141 17.422 1 92.44 162 ASP B N 1
ATOM 5526 C CA . ASP B 1 162 ? 10.453 12.711 17.703 1 92.44 162 ASP B CA 1
ATOM 5527 C C . ASP B 1 162 ? 9.117 11.992 17.484 1 92.44 162 ASP B C 1
ATOM 5529 O O . ASP B 1 162 ? 8.055 12.602 17.562 1 92.44 162 ASP B O 1
ATOM 5533 N N . ALA B 1 163 ? 9.266 10.711 17.203 1 91.5 163 ALA B N 1
ATOM 5534 C CA . ALA B 1 163 ? 8.078 9.875 17.094 1 91.5 163 ALA B CA 1
ATOM 5535 C C . ALA B 1 163 ? 7.488 9.562 18.469 1 91.5 163 ALA B C 1
ATOM 5537 O O . ALA B 1 163 ? 8.211 9.555 19.469 1 91.5 163 ALA B O 1
ATOM 5538 N N . LEU B 1 164 ? 6.195 9.328 18.469 1 91.75 164 LEU B N 1
ATOM 5539 C CA . LEU B 1 164 ? 5.57 8.836 19.688 1 91.75 164 LEU B CA 1
ATOM 5540 C C . LEU B 1 164 ? 5.957 7.387 19.953 1 91.75 164 LEU B C 1
ATOM 5542 O O . LEU B 1 164 ? 6.246 6.633 19.016 1 91.75 164 LEU B O 1
ATOM 5546 N N . PRO B 1 165 ? 5.91 7.066 21.203 1 86.56 165 PRO B N 1
ATOM 5547 C CA . PRO B 1 165 ? 6.141 5.648 21.5 1 86.56 165 PRO B CA 1
ATOM 5548 C C . PRO B 1 165 ? 5.074 4.738 20.891 1 86.56 165 PRO B C 1
ATOM 5550 O O . PRO B 1 165 ? 3.971 5.195 20.594 1 86.56 165 PRO B O 1
ATOM 5553 N N . GLY B 1 166 ? 5.5 3.516 20.875 1 80.75 166 GLY B N 1
ATOM 5554 C CA . GLY B 1 166 ? 4.566 2.537 20.328 1 80.75 166 GLY B CA 1
ATOM 5555 C C . GLY B 1 166 ? 3.285 2.434 21.141 1 80.75 166 GLY B C 1
ATOM 5556 O O . GLY B 1 166 ? 3.297 2.621 22.359 1 80.75 166 GLY B O 1
ATOM 5557 N N . ASN B 1 167 ? 2.146 2.273 20.516 1 79.94 167 ASN B N 1
ATOM 5558 C CA . ASN B 1 167 ? 0.843 2.004 21.109 1 79.94 167 ASN B CA 1
ATOM 5559 C C . ASN B 1 167 ? 0.258 3.252 21.766 1 79.94 167 ASN B C 1
ATOM 5561 O O . ASN B 1 167 ? -0.74 3.172 22.484 1 79.94 167 ASN B O 1
ATOM 5565 N N . THR B 1 168 ? 0.872 4.414 21.594 1 88.19 168 THR B N 1
ATOM 5566 C CA . THR B 1 168 ? 0.342 5.68 22.094 1 88.19 168 THR B CA 1
ATOM 5567 C C . THR B 1 168 ? -0.841 6.141 21.25 1 88.19 168 THR B C 1
ATOM 5569 O O . THR B 1 168 ? -0.777 6.125 20.016 1 88.19 168 THR B O 1
ATOM 5572 N N . PRO B 1 169 ? -1.938 6.457 22 1 90.5 169 PRO B N 1
ATOM 5573 C CA . PRO B 1 169 ? -3.002 7.094 21.219 1 90.5 169 PRO B CA 1
ATOM 5574 C C . PRO B 1 169 ? -2.561 8.406 20.578 1 90.5 169 PRO B C 1
ATOM 5576 O O . PRO B 1 169 ? -2.354 9.398 21.266 1 90.5 169 PRO B O 1
ATOM 5579 N N . VAL B 1 170 ? -2.547 8.477 19.359 1 92 170 VAL B N 1
ATOM 5580 C CA . VAL B 1 170 ? -1.813 9.484 18.594 1 92 170 VAL B CA 1
ATOM 5581 C C . VAL B 1 170 ? -2.494 10.844 18.766 1 92 170 VAL B C 1
ATOM 5583 O O . VAL B 1 170 ? -1.854 11.828 19.141 1 92 170 VAL B O 1
ATOM 5586 N N . ILE B 1 171 ? -3.801 10.938 18.516 1 95.38 171 ILE B N 1
ATOM 5587 C CA . ILE B 1 171 ? -4.488 12.227 18.469 1 95.38 171 ILE B CA 1
ATOM 5588 C C . ILE B 1 171 ? -4.559 12.82 19.859 1 95.38 171 ILE B C 1
ATOM 5590 O O . ILE B 1 171 ? -4.117 13.953 20.094 1 95.38 171 ILE B O 1
ATOM 5594 N N . PRO B 1 172 ? -4.977 12.078 20.891 1 94.56 172 PRO B N 1
ATOM 5595 C CA . PRO B 1 172 ? -5.016 12.648 22.234 1 94.56 172 PRO B CA 1
ATOM 5596 C C . PRO B 1 172 ? -3.631 13.031 22.75 1 94.56 172 PRO B C 1
ATOM 5598 O O . PRO B 1 172 ? -3.459 14.109 23.312 1 94.56 172 PRO B O 1
ATOM 5601 N N . ALA B 1 173 ? -2.68 12.164 22.516 1 94.38 173 ALA B N 1
ATOM 5602 C CA . ALA B 1 173 ? -1.333 12.43 23.016 1 94.38 173 ALA B CA 1
ATOM 5603 C C . ALA B 1 173 ? -0.739 13.672 22.344 1 94.38 173 ALA B C 1
ATOM 5605 O O . ALA B 1 173 ? -0.12 14.5 23.016 1 94.38 173 ALA B O 1
ATOM 5606 N N . THR B 1 174 ? -0.891 13.758 21.062 1 96.56 174 THR B N 1
ATOM 5607 C CA . THR B 1 174 ? -0.37 14.906 20.344 1 96.56 174 THR B CA 1
ATOM 5608 C C . THR B 1 174 ? -1.061 16.188 20.797 1 96.56 174 THR B C 1
ATOM 5610 O O . THR B 1 174 ? -0.408 17.219 20.984 1 96.56 174 THR B O 1
ATOM 5613 N N . ALA B 1 175 ? -2.361 16.141 20.953 1 96.88 175 ALA B N 1
ATOM 5614 C CA . ALA B 1 175 ? -3.109 17.312 21.438 1 96.88 175 ALA B CA 1
ATOM 5615 C C . ALA B 1 175 ? -2.627 17.734 22.812 1 96.88 175 ALA B C 1
ATOM 5617 O O . ALA B 1 175 ? -2.471 18.938 23.078 1 96.88 175 ALA B O 1
ATOM 5618 N N . ASP B 1 176 ? -2.381 16.766 23.672 1 96.12 176 ASP B N 1
ATOM 5619 C CA . ASP B 1 176 ? -1.856 17.062 25 1 96.12 176 ASP B CA 1
ATOM 5620 C C . ASP B 1 176 ? -0.505 17.766 24.906 1 96.12 176 ASP B C 1
ATOM 5622 O O . ASP B 1 176 ? -0.247 18.719 25.656 1 96.12 176 ASP B O 1
ATOM 5626 N N . ILE B 1 177 ? 0.286 17.297 24.031 1 96.75 177 ILE B N 1
ATOM 5627 C CA . ILE B 1 177 ? 1.613 17.875 23.844 1 96.75 177 ILE B CA 1
ATOM 5628 C C . ILE B 1 177 ? 1.486 19.312 23.375 1 96.75 177 ILE B C 1
ATOM 5630 O O . ILE B 1 177 ? 2.16 20.219 23.891 1 96.75 177 ILE B O 1
ATOM 5634 N N . LEU B 1 178 ? 0.624 19.562 22.422 1 98.06 178 LEU B N 1
ATOM 5635 C CA . LEU B 1 178 ? 0.451 20.906 21.875 1 98.06 178 LEU B CA 1
ATOM 5636 C C . LEU B 1 178 ? -0.093 21.859 22.938 1 98.06 178 LEU B C 1
ATOM 5638 O O . LEU B 1 178 ? 0.342 23 23.031 1 98.06 178 LEU B O 1
ATOM 5642 N N . ASP B 1 179 ? -1.04 21.375 23.719 1 97.81 179 ASP B N 1
ATOM 5643 C CA . ASP B 1 179 ? -1.584 22.172 24.812 1 97.81 179 ASP B CA 1
ATOM 5644 C C . ASP B 1 179 ? -0.494 22.562 25.812 1 97.81 179 ASP B C 1
ATOM 5646 O O . ASP B 1 179 ? -0.427 23.703 26.266 1 97.81 179 ASP B O 1
ATOM 5650 N N . LEU B 1 180 ? 0.339 21.594 26.109 1 96.69 180 LEU B N 1
ATOM 5651 C CA . LEU B 1 180 ? 1.446 21.828 27.031 1 96.69 180 LEU B CA 1
ATOM 5652 C C . LEU B 1 180 ? 2.426 22.859 26.453 1 96.69 180 LEU B C 1
ATOM 5654 O O . LEU B 1 180 ? 2.943 23.703 27.188 1 96.69 180 LEU B O 1
ATOM 5658 N N . VAL B 1 181 ? 2.707 22.734 25.172 1 96.75 181 VAL B N 1
ATOM 5659 C CA . VAL B 1 181 ? 3.615 23.672 24.516 1 96.75 181 VAL B CA 1
ATOM 5660 C C . VAL B 1 181 ? 3.062 25.094 24.625 1 96.75 181 VAL B C 1
ATOM 5662 O O . VAL B 1 181 ? 3.801 26.031 24.922 1 96.75 181 VAL B O 1
ATOM 5665 N N . MET B 1 182 ? 1.783 25.297 24.391 1 97.81 182 MET B N 1
ATOM 5666 C CA . MET B 1 182 ? 1.173 26.609 24.516 1 97.81 182 MET B CA 1
ATOM 5667 C C . MET B 1 182 ? 1.292 27.141 25.938 1 97.81 182 MET B C 1
ATOM 5669 O O . MET B 1 182 ? 1.583 28.328 26.141 1 97.81 182 MET B O 1
ATOM 5673 N N . SER B 1 183 ? 1.104 26.25 26.859 1 96.38 183 SER B N 1
ATOM 5674 C CA . SER B 1 183 ? 1.27 26.641 28.266 1 96.38 183 SER B CA 1
ATOM 5675 C C . SER B 1 183 ? 2.701 27.078 28.547 1 96.38 183 SER B C 1
ATOM 5677 O O . SER B 1 183 ? 2.922 28.094 29.203 1 96.38 183 SER B O 1
ATOM 5679 N N . ARG B 1 184 ? 3.604 26.328 28.016 1 95.19 184 ARG B N 1
ATOM 5680 C CA . ARG B 1 184 ? 5.012 26.625 28.234 1 95.19 184 ARG B CA 1
ATOM 5681 C C . ARG B 1 184 ? 5.395 27.953 27.578 1 95.19 184 ARG B C 1
ATOM 5683 O O . ARG B 1 184 ? 6.32 28.625 28.031 1 95.19 184 ARG B O 1
ATOM 5690 N N . LEU B 1 185 ? 4.707 28.25 26.531 1 96 185 LEU B N 1
ATOM 5691 C CA . LEU B 1 185 ? 4.922 29.516 25.844 1 96 185 LEU B CA 1
ATOM 5692 C C . LEU B 1 185 ? 4.184 30.656 26.562 1 96 185 LEU B C 1
ATOM 5694 O O . LEU B 1 185 ? 4.137 31.781 26.062 1 96 185 LEU B O 1
ATOM 5698 N N . SER B 1 186 ? 3.51 30.344 27.625 1 94.56 186 SER B N 1
ATOM 5699 C CA . SER B 1 186 ? 2.803 31.281 28.5 1 94.56 186 SER B CA 1
ATOM 5700 C C . SER B 1 186 ? 1.515 31.766 27.844 1 94.56 186 SER B C 1
ATOM 5702 O O . SER B 1 186 ? 1.109 32.906 28.047 1 94.56 186 SER B O 1
ATOM 5704 N N . TYR B 1 187 ? 0.99 31.031 26.969 1 96.25 187 TYR B N 1
ATOM 5705 C CA . TYR B 1 187 ? -0.336 31.297 26.438 1 96.25 187 TYR B CA 1
ATOM 5706 C C . TYR B 1 187 ? -1.412 30.562 27.219 1 96.25 187 TYR B C 1
ATOM 5708 O O . TYR B 1 187 ? -1.593 29.359 27.047 1 96.25 187 TYR B O 1
ATOM 5716 N N . LYS B 1 188 ? -2.096 31.25 28.031 1 95.12 188 LYS B N 1
ATOM 5717 C CA . LYS B 1 188 ? -3.166 30.641 28.828 1 95.12 188 LYS B CA 1
ATOM 5718 C C . LYS B 1 188 ? -4.32 30.203 27.922 1 95.12 188 LYS B C 1
ATOM 5720 O O . LYS B 1 188 ? -4.996 29.203 28.219 1 95.12 188 LYS B O 1
ATOM 5725 N N . HIS B 1 189 ? -4.535 31.062 26.953 1 96.62 189 HIS B N 1
ATOM 5726 C CA . HIS B 1 189 ? -5.59 30.75 25.984 1 96.62 189 HIS B CA 1
ATOM 5727 C C . HIS B 1 189 ? -5.074 30.859 24.562 1 96.62 189 HIS B C 1
ATOM 5729 O O . HIS B 1 189 ? -4.16 31.656 24.281 1 96.62 189 HIS B O 1
ATOM 5735 N N . TYR B 1 190 ? -5.691 30.078 23.672 1 98.12 190 TYR B N 1
ATOM 5736 C CA . TYR B 1 190 ? -5.277 30.109 22.266 1 98.12 190 TYR B CA 1
ATOM 5737 C C . TYR B 1 190 ? -6.395 29.625 21.359 1 98.12 190 TYR B C 1
ATOM 5739 O O . TYR B 1 190 ? -7.418 29.125 21.828 1 98.12 190 TYR B O 1
ATOM 5747 N N . LEU B 1 191 ? -6.238 29.875 20.062 1 98.69 191 LEU B N 1
ATOM 5748 C CA . LEU B 1 191 ? -7.078 29.328 19 1 98.69 191 LEU B CA 1
ATOM 5749 C C . LEU B 1 191 ? -6.312 28.312 18.172 1 98.69 191 LEU B C 1
ATOM 5751 O O . LEU B 1 191 ? -5.086 28.219 18.266 1 98.69 191 LEU B O 1
ATOM 5755 N N . VAL B 1 192 ? -7.039 27.484 17.438 1 98.81 192 VAL B N 1
ATOM 5756 C CA . VAL B 1 192 ? -6.379 26.5 16.594 1 98.81 192 VAL B CA 1
ATOM 5757 C C . VAL B 1 192 ? -7.07 26.438 15.234 1 98.81 192 VAL B C 1
ATOM 5759 O O . VAL B 1 192 ? -8.266 26.703 15.125 1 98.81 192 VAL B O 1
ATOM 5762 N N . SER B 1 193 ? -6.309 26.203 14.195 1 98.62 193 SER B N 1
ATOM 5763 C CA . SER B 1 193 ? -6.852 26 12.852 1 98.62 193 SER B CA 1
ATOM 5764 C C . SER B 1 193 ? -6.105 24.891 12.125 1 98.62 193 SER B C 1
ATOM 5766 O O . SER B 1 193 ? -4.883 24.797 12.203 1 98.62 193 SER B O 1
ATOM 5768 N N . ASN B 1 194 ? -6.879 23.953 11.484 1 97.44 194 ASN B N 1
ATOM 5769 C CA . ASN B 1 194 ? -6.223 23.156 10.461 1 97.44 194 ASN B CA 1
ATOM 5770 C C . ASN B 1 194 ? -6.02 23.953 9.172 1 97.44 194 ASN B C 1
ATOM 5772 O O . ASN B 1 194 ? -6.57 25.047 9.023 1 97.44 194 ASN B O 1
ATOM 5776 N N . THR B 1 195 ? -5.23 23.469 8.242 1 96 195 THR B N 1
ATOM 5777 C CA . THR B 1 195 ? -4.82 24.312 7.121 1 96 195 THR B CA 1
ATOM 5778 C C . THR B 1 195 ? -5.121 23.609 5.797 1 96 195 THR B C 1
ATOM 5780 O O . THR B 1 195 ? -4.602 24.016 4.75 1 96 195 THR B O 1
ATOM 5783 N N . SER B 1 196 ? -5.832 22.547 5.844 1 93.75 196 SER B N 1
ATOM 5784 C CA . SER B 1 196 ? -6.316 21.859 4.656 1 93.75 196 SER B CA 1
ATOM 5785 C C . SER B 1 196 ? -7.707 21.266 4.883 1 93.75 196 SER B C 1
ATOM 5787 O O . SER B 1 196 ? -8.188 21.219 6.02 1 93.75 196 SER B O 1
ATOM 5789 N N . SER B 1 197 ? -8.297 20.875 3.742 1 92.44 197 SER B N 1
ATOM 5790 C CA . SER B 1 197 ? -9.586 20.203 3.859 1 92.44 197 SER B CA 1
ATOM 5791 C C . SER B 1 197 ? -9.453 18.875 4.594 1 92.44 197 SER B C 1
ATOM 5793 O O . SER B 1 197 ? -8.57 18.078 4.281 1 92.44 197 SER B O 1
ATOM 5795 N N . ALA B 1 198 ? -10.344 18.734 5.566 1 91.19 198 ALA B N 1
ATOM 5796 C CA . ALA B 1 198 ? -10.305 17.5 6.344 1 91.19 198 ALA B CA 1
ATOM 5797 C C . ALA B 1 198 ? -10.539 16.281 5.453 1 91.19 198 ALA B C 1
ATOM 5799 O O . ALA B 1 198 ? -9.93 15.234 5.648 1 91.19 198 ALA B O 1
ATOM 5800 N N . ALA B 1 199 ? -11.352 16.438 4.48 1 80.12 199 ALA B N 1
ATOM 5801 C CA . ALA B 1 199 ? -11.734 15.32 3.621 1 80.12 199 ALA B CA 1
ATOM 5802 C C . ALA B 1 199 ? -10.57 14.867 2.742 1 80.12 199 ALA B C 1
ATOM 5804 O O . ALA B 1 199 ? -10.469 13.688 2.398 1 80.12 199 ALA B O 1
ATOM 5805 N N . SER B 1 200 ? -9.742 15.766 2.404 1 81.75 200 SER B N 1
ATOM 5806 C CA . SER B 1 200 ? -8.633 15.43 1.511 1 81.75 200 SER B CA 1
ATOM 5807 C C . SER B 1 200 ? -7.391 15.039 2.297 1 81.75 200 SER B C 1
ATOM 5809 O O . SER B 1 200 ? -6.484 14.406 1.753 1 81.75 200 SER B O 1
ATOM 5811 N N . SER B 1 201 ? -7.371 15.438 3.527 1 86.19 201 SER B N 1
ATOM 5812 C CA . SER B 1 201 ? -6.207 15.133 4.355 1 86.19 201 SER B CA 1
ATOM 5813 C C . SER B 1 201 ? -6.168 13.656 4.734 1 86.19 201 SER B C 1
ATOM 5815 O O . SER B 1 201 ? -7.188 13.086 5.121 1 86.19 201 SER B O 1
ATOM 5817 N N . PRO B 1 202 ? -4.953 13.047 4.539 1 86.75 202 PRO B N 1
ATOM 5818 C CA . PRO B 1 202 ? -4.84 11.633 4.914 1 86.75 202 PRO B CA 1
ATOM 5819 C C . PRO B 1 202 ? -5.277 11.367 6.352 1 86.75 202 PRO B C 1
ATOM 5821 O O . PRO B 1 202 ? -4.715 11.938 7.289 1 86.75 202 PRO B O 1
ATOM 5824 N N . ALA B 1 203 ? -6.285 10.578 6.539 1 86.56 203 ALA B N 1
ATOM 5825 C CA . ALA B 1 203 ? -6.859 10.148 7.812 1 86.56 203 ALA B CA 1
ATOM 5826 C C . ALA B 1 203 ? -7.434 11.336 8.578 1 86.56 203 ALA B C 1
ATOM 5828 O O . ALA B 1 203 ? -7.75 11.227 9.766 1 86.56 203 ALA B O 1
ATOM 5829 N N . GLY B 1 204 ? -7.461 12.523 7.969 1 90.81 204 GLY B N 1
ATOM 5830 C CA . GLY B 1 204 ? -8.016 13.719 8.594 1 90.81 204 GLY B CA 1
ATOM 5831 C C . GLY B 1 204 ? -7.262 14.156 9.828 1 90.81 204 GLY B C 1
ATOM 5832 O O . GLY B 1 204 ? -7.848 14.719 10.758 1 90.81 204 GLY B O 1
ATOM 5833 N N . ILE B 1 205 ? -5.988 13.953 9.844 1 93.75 205 ILE B N 1
ATOM 5834 C CA . ILE B 1 205 ? -5.195 14.078 11.062 1 93.75 205 ILE B CA 1
ATOM 5835 C C . ILE B 1 205 ? -5.184 15.531 11.523 1 93.75 205 ILE B C 1
ATOM 5837 O O . ILE B 1 205 ? -5.379 15.82 12.711 1 93.75 205 ILE B O 1
ATOM 5841 N N . ASP B 1 206 ? -4.969 16.438 10.633 1 94.25 206 ASP B N 1
ATOM 5842 C CA . ASP B 1 206 ? -4.855 17.844 11.016 1 94.25 206 ASP B CA 1
ATOM 5843 C C . ASP B 1 206 ? -6.176 18.359 11.578 1 94.25 206 ASP B C 1
ATOM 5845 O O . ASP B 1 206 ? -6.188 19.047 12.609 1 94.25 206 ASP B O 1
ATOM 5849 N N . TRP B 1 207 ? -7.277 17.969 11.008 1 94.81 207 TRP B N 1
ATOM 5850 C CA . TRP B 1 207 ? -8.578 18.359 11.531 1 94.81 207 TRP B CA 1
ATOM 5851 C C . TRP B 1 207 ? -8.867 17.688 12.867 1 94.81 207 TRP B C 1
ATOM 5853 O O . TRP B 1 207 ? -9.383 18.328 13.789 1 94.81 207 TRP B O 1
ATOM 5863 N N . ARG B 1 208 ? -8.555 16.438 12.969 1 95.25 208 ARG B N 1
ATOM 5864 C CA . ARG B 1 208 ? -8.812 15.688 14.188 1 95.25 208 ARG B CA 1
ATOM 5865 C C . ARG B 1 208 ? -8.055 16.297 15.367 1 95.25 208 ARG B C 1
ATOM 5867 O O . ARG B 1 208 ? -8.555 16.297 16.5 1 95.25 208 ARG B O 1
ATOM 5874 N N . LEU B 1 209 ? -6.918 16.734 15.078 1 96.81 209 LEU B N 1
ATOM 5875 C CA . LEU B 1 209 ? -6.121 17.359 16.125 1 96.81 209 LEU B CA 1
ATOM 5876 C C . LEU B 1 209 ? -6.75 18.688 16.578 1 96.81 209 LEU B C 1
ATOM 5878 O O . LEU B 1 209 ? -6.91 18.922 17.781 1 96.81 209 LEU B O 1
ATOM 5882 N N . ALA B 1 210 ? -7.113 19.484 15.617 1 97.75 210 ALA B N 1
ATOM 5883 C CA . ALA B 1 210 ? -7.777 20.75 15.945 1 97.75 210 ALA B CA 1
ATOM 5884 C C . ALA B 1 210 ? -9.078 20.5 16.703 1 97.75 210 ALA B C 1
ATOM 5886 O O . ALA B 1 210 ? -9.359 21.172 17.703 1 97.75 210 ALA B O 1
ATOM 5887 N N . ASN B 1 211 ? -9.805 19.547 16.219 1 95.56 211 ASN B N 1
ATOM 5888 C CA . ASN B 1 211 ? -11.062 19.188 16.875 1 95.56 211 ASN B CA 1
ATOM 5889 C C . ASN B 1 211 ? -10.836 18.719 18.297 1 95.56 211 ASN B C 1
ATOM 5891 O O . ASN B 1 211 ? -11.57 19.094 19.203 1 95.56 211 ASN B O 1
ATOM 5895 N N . HIS B 1 212 ? -9.828 17.906 18.5 1 96.06 212 HIS B N 1
ATOM 5896 C CA . HIS B 1 212 ? -9.547 17.359 19.812 1 96.06 212 HIS B CA 1
ATOM 5897 C C . HIS B 1 212 ? -9.156 18.469 20.797 1 96.06 212 HIS B C 1
ATOM 5899 O O . HIS B 1 212 ? -9.578 18.469 21.953 1 96.06 212 HIS B O 1
ATOM 5905 N N . LEU B 1 213 ? -8.367 19.359 20.359 1 97.19 213 LEU B N 1
ATOM 5906 C CA . LEU B 1 213 ? -7.973 20.484 21.188 1 97.19 213 LEU B CA 1
ATOM 5907 C C . LEU B 1 213 ? -9.188 21.312 21.609 1 97.19 213 LEU B C 1
ATOM 5909 O O . LEU B 1 213 ? -9.352 21.641 22.781 1 97.19 213 LEU B O 1
ATOM 5913 N N . ALA B 1 214 ? -10.023 21.594 20.641 1 96.44 214 ALA B N 1
ATOM 5914 C CA . ALA B 1 214 ? -11.203 22.422 20.906 1 96.44 214 ALA B CA 1
ATOM 5915 C C . ALA B 1 214 ? -12.18 21.703 21.844 1 96.44 214 ALA B C 1
ATOM 5917 O O . ALA B 1 214 ? -12.789 22.328 22.703 1 96.44 214 ALA B O 1
ATOM 5918 N N . MET B 1 215 ? -12.289 20.438 21.719 1 94.62 215 MET B N 1
ATOM 5919 C CA . MET B 1 215 ? -13.281 19.656 22.438 1 94.62 215 MET B CA 1
ATOM 5920 C C . MET B 1 215 ? -12.797 19.328 23.844 1 94.62 215 MET B C 1
ATOM 5922 O O . MET B 1 215 ? -13.562 19.391 24.812 1 94.62 215 MET B O 1
ATOM 5926 N N . TYR B 1 216 ? -11.5 19.047 24 1 93.69 216 TYR B N 1
ATOM 5927 C CA . TYR B 1 216 ? -11.078 18.422 25.234 1 93.69 216 TYR B CA 1
ATOM 5928 C C . TYR B 1 216 ? -10.07 19.297 25.984 1 93.69 216 TYR B C 1
ATOM 5930 O O . TYR B 1 216 ? -9.688 18.984 27.109 1 93.69 216 TYR B O 1
ATOM 5938 N N . HIS B 1 217 ? -9.656 20.297 25.406 1 95.38 217 HIS B N 1
ATOM 5939 C CA . HIS B 1 217 ? -8.852 21.312 26.078 1 95.38 217 HIS B CA 1
ATOM 5940 C C . HIS B 1 217 ? -9.531 22.688 26.031 1 95.38 217 HIS B C 1
ATOM 5942 O O . HIS B 1 217 ? -8.883 23.688 25.734 1 95.38 217 HIS B O 1
ATOM 5948 N N . SER B 1 218 ? -10.773 22.656 26.281 1 93.19 218 SER B N 1
ATOM 5949 C CA . SER B 1 218 ? -11.609 23.844 26.094 1 93.19 218 SER B CA 1
ATOM 5950 C C . SER B 1 218 ? -11.25 24.922 27.109 1 93.19 218 SER B C 1
ATOM 5952 O O . SER B 1 218 ? -11.594 26.094 26.906 1 93.19 218 SER B O 1
ATOM 5954 N N . GLY B 1 219 ? -10.609 24.562 28.188 1 92.44 219 GLY B N 1
ATOM 5955 C CA . GLY B 1 219 ? -10.148 25.562 29.125 1 92.44 219 GLY B CA 1
ATOM 5956 C C . GLY B 1 219 ? -9.062 26.469 28.578 1 92.44 219 GLY B C 1
ATOM 5957 O O . GLY B 1 219 ? -8.938 27.625 28.984 1 92.44 219 GLY B O 1
ATOM 5958 N N . SER B 1 220 ? -8.289 25.938 27.688 1 96.5 220 SER B N 1
ATOM 5959 C CA . SER B 1 220 ? -7.188 26.672 27.094 1 96.5 220 SER B CA 1
ATOM 5960 C C . SER B 1 220 ? -7.469 27.016 25.625 1 96.5 220 SER B C 1
ATOM 5962 O O . SER B 1 220 ? -7.215 28.141 25.188 1 96.5 220 SER B O 1
ATOM 5964 N N . CYS B 1 221 ? -7.992 26.078 24.922 1 97.44 221 CYS B N 1
ATOM 5965 C CA . CYS B 1 221 ? -8.383 26.312 23.531 1 97.44 221 CYS B CA 1
ATOM 5966 C C . CYS B 1 221 ? -9.781 26.906 23.453 1 97.44 221 CYS B C 1
ATOM 5968 O O . CYS B 1 221 ? -10.773 26.188 23.578 1 97.44 221 CYS B O 1
ATOM 5970 N N . LEU B 1 222 ? -9.875 28.125 23.047 1 96.44 222 LEU B N 1
ATOM 5971 C CA . LEU B 1 222 ? -11.141 28.844 23.141 1 96.44 222 LEU B CA 1
ATOM 5972 C C . LEU B 1 222 ? -11.992 28.625 21.891 1 96.44 222 LEU B C 1
ATOM 5974 O O . LEU B 1 222 ? -13.188 28.922 21.891 1 96.44 222 LEU B O 1
ATOM 5978 N N . GLY B 1 223 ? -11.32 28.188 20.859 1 97.5 223 GLY B N 1
ATOM 5979 C CA . GLY B 1 223 ? -12.047 27.953 19.625 1 97.5 223 GLY B CA 1
ATOM 5980 C C . GLY B 1 223 ? -11.172 27.391 18.516 1 97.5 223 GLY B C 1
ATOM 5981 O O . GLY B 1 223 ? -9.945 27.375 18.625 1 97.5 223 GLY B O 1
ATOM 5982 N N . ALA B 1 224 ? -11.875 26.922 17.438 1 98.56 224 ALA B N 1
ATOM 5983 C CA . ALA B 1 224 ? -11.156 26.312 16.312 1 98.56 224 ALA B CA 1
ATOM 5984 C C . ALA B 1 224 ? -11.75 26.75 14.984 1 98.56 224 ALA B C 1
ATOM 5986 O O . ALA B 1 224 ? -12.953 27 14.883 1 98.56 224 ALA B O 1
ATOM 5987 N N . HIS B 1 225 ? -10.898 26.953 14.047 1 98.75 225 HIS B N 1
ATOM 5988 C CA . HIS B 1 225 ? -11.305 27.109 12.656 1 98.75 225 HIS B CA 1
ATOM 5989 C C . HIS B 1 225 ? -11.133 25.812 11.883 1 98.75 225 HIS B C 1
ATOM 5991 O O . HIS B 1 225 ? -10.016 25.281 11.789 1 98.75 225 HIS B O 1
ATOM 5997 N N . PHE B 1 226 ? -12.258 25.297 11.359 1 98.06 226 PHE B N 1
ATOM 5998 C CA . PHE B 1 226 ? -12.25 24.062 10.602 1 98.06 226 PHE B CA 1
ATOM 5999 C C . PHE B 1 226 ? -12.414 24.328 9.109 1 98.06 226 PHE B C 1
ATOM 6001 O O . PHE B 1 226 ? -13.297 25.094 8.703 1 98.06 226 PHE B O 1
ATOM 6008 N N . ILE B 1 227 ? -11.562 23.688 8.383 1 97.12 227 ILE B N 1
ATOM 6009 C CA . ILE B 1 227 ? -11.672 23.766 6.926 1 97.12 227 ILE B CA 1
ATOM 6010 C C . ILE B 1 227 ? -12.25 22.453 6.387 1 97.12 227 ILE B C 1
ATOM 6012 O O . ILE B 1 227 ? -11.602 21.406 6.449 1 97.12 227 ILE B O 1
ATOM 6016 N N . ASN B 1 228 ? -13.391 22.531 5.883 1 93.56 228 ASN B N 1
ATOM 6017 C CA . ASN B 1 228 ? -14.148 21.406 5.359 1 93.56 228 ASN B CA 1
ATOM 6018 C C . ASN B 1 228 ? -14.125 20.219 6.32 1 93.56 228 ASN B C 1
ATOM 6020 O O . ASN B 1 228 ? -13.695 19.125 5.949 1 93.56 228 ASN B O 1
ATOM 6024 N N . PRO B 1 229 ? -14.648 20.438 7.488 1 94.31 229 PRO B N 1
ATOM 6025 C CA . PRO B 1 229 ? -14.617 19.375 8.508 1 94.31 229 PRO B CA 1
ATOM 6026 C C . PRO B 1 229 ? -15.445 18.156 8.117 1 94.31 229 PRO B C 1
ATOM 6028 O O . PRO B 1 229 ? -16.281 18.234 7.223 1 94.31 229 PRO B O 1
ATOM 6031 N N . LEU B 1 230 ? -15.148 17.094 8.75 1 89.31 230 LEU B N 1
ATOM 6032 C CA . LEU B 1 230 ? -15.93 15.883 8.57 1 89.31 230 LEU B CA 1
ATOM 6033 C C . LEU B 1 230 ? -17.172 15.898 9.469 1 89.31 230 LEU B C 1
ATOM 6035 O O . LEU B 1 230 ? -17.078 15.578 10.656 1 89.31 230 LEU B O 1
ATOM 6039 N N . LEU B 1 231 ? -18.266 16.25 8.836 1 90.62 231 LEU B N 1
ATOM 6040 C CA . LEU B 1 231 ? -19.531 16.359 9.562 1 90.62 231 LEU B CA 1
ATOM 6041 C C . LEU B 1 231 ? -20.547 15.336 9.047 1 90.62 231 LEU B C 1
ATOM 6043 O O . LEU B 1 231 ? -20.484 14.938 7.883 1 90.62 231 LEU B O 1
ATOM 6047 N N . SER B 1 232 ? -21.344 14.898 9.938 1 88.06 232 SER B N 1
ATOM 6048 C CA . SER B 1 232 ? -22.422 14 9.562 1 88.06 232 SER B CA 1
ATOM 6049 C C . SER B 1 232 ? -23.781 14.641 9.828 1 88.06 232 SER B C 1
ATOM 6051 O O . SER B 1 232 ? -23.922 15.477 10.719 1 88.06 232 SER B O 1
ATOM 6053 N N . ALA B 1 233 ? -24.672 14.18 9.055 1 90.62 233 ALA B N 1
ATOM 6054 C CA . ALA B 1 233 ? -26.047 14.648 9.273 1 90.62 233 ALA B CA 1
ATOM 6055 C C . ALA B 1 233 ? -26.531 14.289 10.672 1 90.62 233 ALA B C 1
ATOM 6057 O O . ALA B 1 233 ? -26.234 13.211 11.188 1 90.62 233 ALA B O 1
ATOM 6058 N N . PRO B 1 234 ? -27.281 15.25 11.234 1 93.31 234 PRO B N 1
ATOM 6059 C CA . PRO B 1 234 ? -27.812 14.961 12.57 1 93.31 234 PRO B CA 1
ATOM 6060 C C . PRO B 1 234 ? -28.75 13.758 12.594 1 93.31 234 PRO B C 1
ATOM 6062 O O . PRO B 1 234 ? -29.516 13.555 11.648 1 93.31 234 PRO B O 1
ATOM 6065 N N . THR B 1 235 ? -28.594 13.039 13.617 1 92.75 235 THR B N 1
ATOM 6066 C CA . THR B 1 235 ? -29.484 11.906 13.836 1 92.75 235 THR B CA 1
ATOM 6067 C C . THR B 1 235 ? -30.438 12.172 15 1 92.75 235 THR B C 1
ATOM 6069 O O . THR B 1 235 ? -30.156 13.008 15.859 1 92.75 235 THR B O 1
ATOM 6072 N N . LEU B 1 236 ? -31.547 11.422 15.047 1 92.81 236 LEU B N 1
ATOM 6073 C CA . LEU B 1 236 ? -32.531 11.586 16.094 1 92.81 236 LEU B CA 1
ATOM 6074 C C . LEU B 1 236 ? -31.938 11.227 17.453 1 92.81 236 LEU B C 1
ATOM 6076 O O . LEU B 1 236 ? -32.25 11.875 18.469 1 92.81 236 LEU B O 1
ATOM 6080 N N . LYS B 1 237 ? -31.094 10.312 17.5 1 91.81 237 LYS B N 1
ATOM 6081 C CA . LYS B 1 237 ? -30.5 9.836 18.75 1 91.81 237 LYS B CA 1
ATOM 6082 C C . LYS B 1 237 ? -29.5 10.836 19.312 1 91.81 237 LYS B C 1
ATOM 6084 O O . LYS B 1 237 ? -29.469 11.07 20.516 1 91.81 237 LYS B O 1
ATOM 6089 N N . GLU B 1 238 ? -28.766 11.5 18.531 1 88.12 238 GLU B N 1
ATOM 6090 C CA . GLU B 1 238 ? -27.672 12.344 18.953 1 88.12 238 GLU B CA 1
ATOM 6091 C C . GLU B 1 238 ? -28.141 13.766 19.25 1 88.12 238 GLU B C 1
ATOM 6093 O O . GLU B 1 238 ? -27.688 14.398 20.203 1 88.12 238 GLU B O 1
ATOM 6098 N N . ALA B 1 239 ? -29.016 14.289 18.344 1 92.69 239 ALA B N 1
ATOM 6099 C CA . ALA B 1 239 ? -29.484 15.664 18.453 1 92.69 239 ALA B CA 1
ATOM 6100 C C . ALA B 1 239 ? -30.875 15.82 17.875 1 92.69 239 ALA B C 1
ATOM 6102 O O . ALA B 1 239 ? -31.047 16.297 16.75 1 92.69 239 ALA B O 1
ATOM 6103 N N . PRO B 1 240 ? -31.828 15.562 18.641 1 94.19 240 PRO B N 1
ATOM 6104 C CA . PRO B 1 240 ? -33.219 15.531 18.141 1 94.19 240 PRO B CA 1
ATOM 6105 C C . PRO B 1 240 ? -33.656 16.859 17.531 1 94.19 240 PRO B C 1
ATOM 6107 O O . PRO B 1 240 ? -34.344 16.875 16.5 1 94.19 240 PRO B O 1
ATOM 6110 N N . LEU B 1 241 ? -33.312 17.953 18.172 1 94.06 241 LEU B N 1
ATOM 6111 C CA . LEU B 1 241 ? -33.719 19.25 17.656 1 94.06 241 LEU B CA 1
ATOM 6112 C C . LEU B 1 241 ? -33.062 19.531 16.312 1 94.06 241 LEU B C 1
ATOM 6114 O O . LEU B 1 241 ? -33.719 20 15.375 1 94.06 241 LEU B O 1
ATOM 6118 N N . GLU B 1 242 ? -31.781 19.234 16.234 1 94 242 GLU B N 1
ATOM 6119 C CA . GLU B 1 242 ? -31.062 19.469 14.992 1 94 242 GLU B CA 1
ATOM 6120 C C . GLU B 1 242 ? -31.547 18.531 13.898 1 94 242 GLU B C 1
ATOM 6122 O O . GLU B 1 242 ? -31.578 18.891 12.719 1 94 242 GLU B O 1
ATOM 6127 N N . TRP B 1 243 ? -31.828 17.359 14.297 1 93.94 243 TRP B N 1
ATOM 6128 C CA . TRP B 1 243 ? -32.375 16.391 13.352 1 93.94 243 TRP B CA 1
ATOM 6129 C C . TRP B 1 243 ? -33.688 16.891 12.766 1 93.94 243 TRP B C 1
ATOM 6131 O O . TRP B 1 243 ? -33.938 16.75 11.562 1 93.94 243 TRP B O 1
ATOM 6141 N N . MET B 1 244 ? -34.531 17.359 13.594 1 93.88 244 MET B N 1
ATOM 6142 C CA . MET B 1 244 ? -35.812 17.906 13.148 1 93.88 244 MET B CA 1
ATOM 6143 C C . MET B 1 244 ? -35.594 19.062 12.172 1 93.88 244 MET B C 1
ATOM 6145 O O . MET B 1 244 ? -36.281 19.125 11.125 1 93.88 244 MET B O 1
ATOM 6149 N N . LYS B 1 245 ? -34.75 19.984 12.547 1 93.94 245 LYS B N 1
ATOM 6150 C CA . LYS B 1 245 ? -34.438 21.109 11.672 1 93.94 245 LYS B CA 1
ATOM 6151 C C . LYS B 1 245 ? -33.969 20.625 10.305 1 93.94 245 LYS B C 1
ATOM 6153 O O . LYS B 1 245 ? -34.406 21.125 9.273 1 93.94 245 LYS B O 1
ATOM 6158 N N . TRP B 1 246 ? -33.094 19.688 10.344 1 91.94 246 TRP B N 1
ATOM 6159 C CA . TRP B 1 246 ? -32.531 19.109 9.117 1 91.94 246 TRP B CA 1
ATOM 6160 C C . TRP B 1 246 ? -33.625 18.422 8.305 1 91.94 246 TRP B C 1
ATOM 6162 O O . TRP B 1 246 ? -33.688 18.594 7.082 1 91.94 246 TRP B O 1
ATOM 6172 N N . SER B 1 247 ? -34.438 17.641 8.953 1 92.75 247 SER B N 1
ATOM 6173 C CA . SER B 1 247 ? -35.531 16.922 8.281 1 92.75 247 SER B CA 1
ATOM 6174 C C . SER B 1 247 ? -36.469 17.875 7.57 1 92.75 247 SER B C 1
ATOM 6176 O O . SER B 1 247 ? -36.875 17.625 6.434 1 92.75 247 SER B O 1
ATOM 6178 N N . ILE B 1 248 ? -36.781 18.938 8.211 1 91.94 248 ILE B N 1
ATOM 6179 C CA . ILE B 1 248 ? -37.688 19.922 7.645 1 91.94 248 ILE B CA 1
ATOM 6180 C C . ILE B 1 248 ? -37.031 20.625 6.469 1 91.94 248 ILE B C 1
ATOM 6182 O O . ILE B 1 248 ? -37.625 20.797 5.41 1 91.94 248 ILE B O 1
ATOM 6186 N N . ALA B 1 249 ? -35.781 21.016 6.695 1 90.75 249 ALA B N 1
ATOM 6187 C CA . ALA B 1 249 ? -35.062 21.703 5.637 1 90.75 249 ALA B CA 1
ATOM 6188 C C . ALA B 1 249 ? -34.906 20.797 4.41 1 90.75 249 ALA B C 1
ATOM 6190 O O . ALA B 1 249 ? -35 21.266 3.273 1 90.75 249 ALA B O 1
ATOM 6191 N N . ARG B 1 250 ? -34.594 19.562 4.633 1 87.94 250 ARG B N 1
ATOM 6192 C CA . ARG B 1 250 ? -34.406 18.594 3.562 1 87.94 250 ARG B CA 1
ATOM 6193 C C . ARG B 1 250 ? -35.688 18.328 2.814 1 87.94 250 ARG B C 1
ATOM 6195 O O . ARG B 1 250 ? -35.688 18.203 1.587 1 87.94 250 ARG B O 1
ATOM 6202 N N . LEU B 1 251 ? -36.688 18.172 3.527 1 87.12 251 LEU B N 1
ATOM 6203 C CA . LEU B 1 251 ? -38 17.875 2.949 1 87.12 251 LEU B CA 1
ATOM 6204 C C . LEU B 1 251 ? -38.469 19.016 2.051 1 87.12 251 LEU B C 1
ATOM 6206 O O . LEU B 1 251 ? -39 18.781 0.957 1 87.12 251 LEU B O 1
ATOM 6210 N N . PHE B 1 252 ? -38.281 20.25 2.506 1 86.31 252 PHE B N 1
ATOM 6211 C CA . PHE B 1 252 ? -38.781 21.406 1.783 1 86.31 252 PHE B CA 1
ATOM 6212 C C . PHE B 1 252 ? -37.719 21.953 0.83 1 86.31 252 PHE B C 1
ATOM 6214 O O . PHE B 1 252 ? -38 22.859 0.045 1 86.31 252 PHE B O 1
ATOM 6221 N N . ARG B 1 253 ? -36.531 21.391 0.948 1 82.81 253 ARG B N 1
ATOM 6222 C CA . ARG B 1 253 ? -35.406 21.875 0.141 1 82.81 253 ARG B CA 1
ATOM 6223 C C . ARG B 1 253 ? -35.312 23.391 0.211 1 82.81 253 ARG B C 1
ATOM 6225 O O . ARG B 1 253 ? -35.188 24.062 -0.82 1 82.81 253 ARG B O 1
ATOM 6232 N N . ALA B 1 254 ? -35.562 24.031 1.352 1 82.75 254 ALA B N 1
ATOM 6233 C CA . ALA B 1 254 ? -35.594 25.469 1.561 1 82.75 254 ALA B CA 1
ATOM 6234 C C . ALA B 1 254 ? -34.531 25.906 2.551 1 82.75 254 ALA B C 1
ATOM 6236 O O . ALA B 1 254 ? -34.094 25.125 3.391 1 82.75 254 ALA B O 1
ATOM 6237 N N . PRO B 1 255 ? -34 27.078 2.299 1 88 255 PRO B N 1
ATOM 6238 C CA . PRO B 1 255 ? -33 27.641 3.246 1 88 255 PRO B CA 1
ATOM 6239 C C . PRO B 1 255 ? -33.656 28.016 4.582 1 88 255 PRO B C 1
ATOM 6241 O O . PRO B 1 255 ? -33.938 29.188 4.82 1 88 255 PRO B O 1
ATOM 6244 N N . LEU B 1 256 ? -33.875 27.062 5.402 1 85.69 256 LEU B N 1
ATOM 6245 C CA . LEU B 1 256 ? -34.5 27.25 6.707 1 85.69 256 LEU B CA 1
ATOM 6246 C C . LEU B 1 256 ? -33.594 26.781 7.824 1 85.69 256 LEU B C 1
ATOM 6248 O O . LEU B 1 256 ? -32.781 25.875 7.621 1 85.69 256 LEU B O 1
ATOM 6252 N N . PHE B 1 257 ? -33.656 27.438 8.977 1 86.81 257 PHE B N 1
ATOM 6253 C CA . PHE B 1 257 ? -33.031 26.984 10.227 1 86.81 257 PHE B CA 1
ATOM 6254 C C . PHE B 1 257 ? -31.531 26.922 10.094 1 86.81 257 PHE B C 1
ATOM 6256 O O . PHE B 1 257 ? -30.906 25.984 10.578 1 86.81 257 PHE B O 1
ATOM 6263 N N . GLY B 1 258 ? -30.922 27.797 9.398 1 83.31 258 GLY B N 1
ATOM 6264 C CA . GLY B 1 258 ? -29.469 27.844 9.297 1 83.31 258 GLY B CA 1
ATOM 6265 C C . GLY B 1 258 ? -28.953 27.219 8.016 1 83.31 258 GLY B C 1
ATOM 6266 O O . GLY B 1 258 ? -27.766 27.359 7.691 1 83.31 258 GLY B O 1
ATOM 6267 N N . TYR B 1 259 ? -29.844 26.5 7.32 1 90.25 259 TYR B N 1
ATOM 6268 C CA . TYR B 1 259 ? -29.484 25.938 6.027 1 90.25 259 TYR B CA 1
ATOM 6269 C C . TYR B 1 259 ? -29.672 26.969 4.914 1 90.25 259 TYR B C 1
ATOM 6271 O O . TYR B 1 259 ? -30.594 27.781 4.957 1 90.25 259 TYR B O 1
ATOM 6279 N N . GLN B 1 260 ? -28.75 27 4.031 1 89.5 260 GLN B N 1
ATOM 6280 C CA . GLN B 1 260 ? -28.828 27.906 2.889 1 89.5 260 GLN B CA 1
ATOM 6281 C C . GLN B 1 260 ? -29.109 27.141 1.598 1 89.5 260 GLN B C 1
ATOM 6283 O O . GLN B 1 260 ? -28.969 25.922 1.551 1 89.5 260 GLN B O 1
ATOM 6288 N N . SER B 1 261 ? -29.5 27.875 0.545 1 85.69 261 SER B N 1
ATOM 6289 C CA . SER B 1 261 ? -29.781 27.266 -0.751 1 85.69 261 SER B CA 1
ATOM 6290 C C . SER B 1 261 ? -28.547 26.562 -1.309 1 85.69 261 SER B C 1
ATOM 6292 O O . SER B 1 261 ? -28.656 25.5 -1.942 1 85.69 261 SER B O 1
ATOM 6294 N N . GLU B 1 262 ? -27.469 27.125 -1.002 1 84.75 262 GLU B N 1
ATOM 6295 C CA . GLU B 1 262 ? -26.219 26.547 -1.462 1 84.75 262 GLU B CA 1
ATOM 6296 C C . GLU B 1 262 ? -25.953 25.203 -0.799 1 84.75 262 GLU B C 1
ATOM 6298 O O . GLU B 1 262 ? -25.359 24.312 -1.404 1 84.75 262 GLU B O 1
ATOM 6303 N N . ASP B 1 263 ? -26.391 25.078 0.401 1 88.38 263 ASP B N 1
ATOM 6304 C CA . ASP B 1 263 ? -26.219 23.812 1.118 1 88.38 263 ASP B CA 1
ATOM 6305 C C . ASP B 1 263 ? -27 22.688 0.437 1 88.38 263 ASP B C 1
ATOM 6307 O O . ASP B 1 263 ? -26.469 21.609 0.221 1 88.38 263 ASP B O 1
ATOM 6311 N N . MET B 1 264 ? -28.188 23.078 0.092 1 84.12 264 MET B N 1
ATOM 6312 C CA . MET B 1 264 ? -29.062 22.094 -0.535 1 84.12 264 MET B CA 1
ATOM 6313 C C . MET B 1 264 ? -28.531 21.703 -1.916 1 84.12 264 MET B C 1
ATOM 6315 O O . MET B 1 264 ? -28.562 20.531 -2.287 1 84.12 264 MET B O 1
ATOM 6319 N N . LEU B 1 265 ? -28.094 22.609 -2.627 1 81.62 265 LEU B N 1
ATOM 6320 C CA . LEU B 1 265 ? -27.562 22.375 -3.961 1 81.62 265 LEU B CA 1
ATOM 6321 C C . LEU B 1 265 ? -26.312 21.5 -3.895 1 81.62 265 LEU B C 1
ATOM 6323 O O . LEU B 1 265 ? -26.156 20.562 -4.672 1 81.62 265 LEU B O 1
ATOM 6327 N N . SER B 1 266 ? -25.516 21.844 -2.99 1 83.12 266 SER B N 1
ATOM 6328 C CA . SER B 1 266 ? -24.25 21.125 -2.869 1 83.12 266 SER B CA 1
ATOM 6329 C C . SER B 1 266 ? -24.453 19.703 -2.375 1 83.12 266 SER B C 1
ATOM 6331 O O . SER B 1 266 ? -23.766 18.781 -2.809 1 83.12 266 SER B O 1
ATOM 6333 N N . LEU B 1 267 ? -25.359 19.516 -1.525 1 82.5 267 LEU B N 1
ATOM 6334 C CA . LEU B 1 267 ? -25.641 18.188 -1.008 1 82.5 267 LEU B CA 1
ATOM 6335 C C . LEU B 1 267 ? -26.25 17.297 -2.094 1 82.5 267 LEU B C 1
ATOM 6337 O O . LEU B 1 267 ? -26.031 16.078 -2.109 1 82.5 267 LEU B O 1
ATOM 6341 N N . ASN B 1 268 ? -26.953 17.859 -2.934 1 75.62 268 ASN B N 1
ATOM 6342 C CA . ASN B 1 268 ? -27.562 17.125 -4.031 1 75.62 268 ASN B CA 1
ATOM 6343 C C . ASN B 1 268 ? -26.516 16.734 -5.082 1 75.62 268 ASN B C 1
ATOM 6345 O O . ASN B 1 268 ? -26.625 15.672 -5.707 1 75.62 268 ASN B O 1
ATOM 6349 N N . GLN B 1 269 ? -25.672 17.562 -5.309 1 70.88 269 GLN B N 1
ATOM 6350 C CA . GLN B 1 269 ? -24.641 17.312 -6.316 1 70.88 269 GLN B CA 1
ATOM 6351 C C . GLN B 1 269 ? -23.625 16.297 -5.816 1 70.88 269 GLN B C 1
ATOM 6353 O O . GLN B 1 269 ? -23.016 15.57 -6.613 1 70.88 269 GLN B O 1
ATOM 6358 N N . ALA B 1 270 ? -23.219 16.453 -4.605 1 63.34 270 ALA B N 1
ATOM 6359 C CA . ALA B 1 270 ? -22.156 15.625 -4.047 1 63.34 270 ALA B CA 1
ATOM 6360 C C . ALA B 1 270 ? -22.578 14.148 -4.02 1 63.34 270 ALA B C 1
ATOM 6362 O O . ALA B 1 270 ? -21.719 13.266 -4.062 1 63.34 270 ALA B O 1
ATOM 6363 N N . GLY B 1 271 ? -23.375 13.703 -4.98 1 54.78 271 GLY B N 1
ATOM 6364 C CA . GLY B 1 271 ? -23.781 12.305 -4.93 1 54.78 271 GLY B CA 1
ATOM 6365 C C . GLY B 1 271 ? -23.75 11.727 -3.529 1 54.78 271 GLY B C 1
ATOM 6366 O O . GLY B 1 271 ? -23.203 12.344 -2.609 1 54.78 271 GLY B O 1
ATOM 6367 N N . PRO B 1 272 ? -24.516 10.68 -3.242 1 44.5 272 PRO B N 1
ATOM 6368 C CA . PRO B 1 272 ? -24.562 10.148 -1.879 1 44.5 272 PRO B CA 1
ATOM 6369 C C . PRO B 1 272 ? -23.172 9.945 -1.275 1 44.5 272 PRO B C 1
ATOM 6371 O O . PRO B 1 272 ? -22.25 9.484 -1.964 1 44.5 272 PRO B O 1
ATOM 6374 N N . ALA B 1 273 ? -22.844 10.875 -0.413 1 44.53 273 ALA B N 1
ATOM 6375 C CA . ALA B 1 273 ? -21.625 10.602 0.334 1 44.53 273 ALA B CA 1
ATOM 6376 C C . ALA B 1 273 ? -21.375 9.102 0.458 1 44.53 273 ALA B C 1
ATOM 6378 O O . ALA B 1 273 ? -22.312 8.32 0.637 1 44.53 273 ALA B O 1
ATOM 6379 N N . PRO B 1 274 ? -20.391 8.555 -0.118 1 41.03 274 PRO B N 1
ATOM 6380 C CA . PRO B 1 274 ? -20.344 7.129 0.206 1 41.03 274 PRO B CA 1
ATOM 6381 C C . PRO B 1 274 ? -20.844 6.824 1.614 1 41.03 274 PRO B C 1
ATOM 6383 O O . PRO B 1 274 ? -20.5 7.531 2.564 1 41.03 274 PRO B O 1
ATOM 6386 N N . GLY B 1 275 ? -22.047 6.598 1.832 1 34.81 275 GLY B N 1
ATOM 6387 C CA . GLY B 1 275 ? -22.469 6.219 3.172 1 34.81 275 GLY B CA 1
ATOM 6388 C C . GLY B 1 275 ? -21.328 5.75 4.047 1 34.81 275 GLY B C 1
ATOM 6389 O O . GLY B 1 275 ? -20.266 5.367 3.543 1 34.81 275 GLY B O 1
ATOM 6390 N N . ARG B 1 276 ? -21.391 6.289 5.336 1 34.53 276 ARG B N 1
ATOM 6391 C CA . ARG B 1 276 ? -20.484 5.699 6.316 1 34.53 276 ARG B CA 1
ATOM 6392 C C . ARG B 1 276 ? -20.25 4.223 6.023 1 34.53 276 ARG B C 1
ATOM 6394 O O . ARG B 1 276 ? -21.062 3.369 6.398 1 34.53 276 ARG B O 1
ATOM 6401 N N . SER B 1 277 ? -20.078 3.877 4.91 1 33.56 277 SER B N 1
ATOM 6402 C CA . SER B 1 277 ? -19.703 2.479 5.098 1 33.56 277 SER B CA 1
ATOM 6403 C C . SER B 1 277 ? -18.828 2.309 6.328 1 33.56 277 SER B C 1
ATOM 6405 O O . SER B 1 277 ? -17.672 2.748 6.34 1 33.56 277 SER B O 1
ATOM 6407 N N . THR B 1 278 ? -19.328 2.764 7.422 1 33.56 278 THR B N 1
ATOM 6408 C CA . THR B 1 278 ? -18.75 2.314 8.688 1 33.56 278 THR B CA 1
ATOM 6409 C C . THR B 1 278 ? -18.062 0.956 8.516 1 33.56 278 THR B C 1
ATOM 6411 O O . THR B 1 278 ? -17.75 0.292 9.508 1 33.56 278 THR B O 1
ATOM 6414 N N . SER B 1 279 ? -18.516 0.315 7.516 1 31.34 279 SER B N 1
ATOM 6415 C CA . SER B 1 279 ? -17.844 -0.97 7.625 1 31.34 279 SER B CA 1
ATOM 6416 C C . SER B 1 279 ? -16.328 -0.785 7.77 1 31.34 279 SER B C 1
ATOM 6418 O O . SER B 1 279 ? -15.719 -0.024 7.02 1 31.34 279 SER B O 1
ATOM 6420 N N . PRO B 1 280 ? -15.914 -0.776 9 1 32.5 280 PRO B N 1
ATOM 6421 C CA . PRO B 1 280 ? -14.461 -0.961 9 1 32.5 280 PRO B CA 1
ATOM 6422 C C . PRO B 1 280 ? -13.938 -1.524 7.684 1 32.5 280 PRO B C 1
ATOM 6424 O O . PRO B 1 280 ? -14.656 -2.244 6.984 1 32.5 280 PRO B O 1
ATOM 6427 N N . ILE B 1 281 ? -13.398 -0.708 6.887 1 34.66 281 ILE B N 1
ATOM 6428 C CA . ILE B 1 281 ? -12.695 -1.394 5.812 1 34.66 281 ILE B CA 1
ATOM 6429 C C . ILE B 1 281 ? -12.57 -2.881 6.141 1 34.66 281 ILE B C 1
ATOM 6431 O O . ILE B 1 281 ? -11.867 -3.26 7.078 1 34.66 281 ILE B O 1
ATOM 6435 N N . SER B 1 282 ? -13.617 -3.559 6.32 1 33.97 282 SER B N 1
ATOM 6436 C CA . SER B 1 282 ? -13.352 -4.988 6.438 1 33.97 282 SER B CA 1
ATOM 6437 C C . SER B 1 282 ? -12.117 -5.391 5.633 1 33.97 282 SER B C 1
ATOM 6439 O O . SER B 1 282 ? -12.055 -5.152 4.426 1 33.97 282 SER B O 1
ATOM 6441 N N . PRO B 1 283 ? -10.984 -5.336 6.316 1 35 283 PRO B N 1
ATOM 6442 C CA . PRO B 1 283 ? -9.758 -5.797 5.66 1 35 283 PRO B CA 1
ATOM 6443 C C . PRO B 1 283 ? -9.992 -7.012 4.762 1 35 283 PRO B C 1
ATOM 6445 O O . PRO B 1 283 ? -10.266 -8.109 5.258 1 35 283 PRO B O 1
ATOM 6448 N N . GLY B 1 284 ? -10.844 -7.117 3.943 1 36.84 284 GLY B N 1
ATOM 6449 C CA . GLY B 1 284 ? -10.352 -8.219 3.131 1 36.84 284 GLY B CA 1
ATOM 6450 C C . GLY B 1 284 ? -8.836 -8.336 3.139 1 36.84 284 GLY B C 1
ATOM 6451 O O . GLY B 1 284 ? -8.141 -7.438 3.619 1 36.84 284 GLY B O 1
ATOM 6452 N N . PRO B 1 285 ? -8.289 -9.547 3.131 1 39.59 285 PRO B N 1
ATOM 6453 C CA . PRO B 1 285 ? -6.855 -9.75 3.363 1 39.59 285 PRO B CA 1
ATOM 6454 C C . PRO B 1 285 ? -6.008 -8.602 2.822 1 39.59 285 PRO B C 1
ATOM 6456 O O . PRO B 1 285 ? -4.891 -8.375 3.299 1 39.59 285 PRO B O 1
ATOM 6459 N N . ALA B 1 286 ? -6.25 -8.055 1.753 1 40.09 286 ALA B N 1
ATOM 6460 C CA . ALA B 1 286 ? -5.285 -7.211 1.053 1 40.09 286 ALA B CA 1
ATOM 6461 C C . ALA B 1 286 ? -5.125 -5.863 1.752 1 40.09 286 ALA B C 1
ATOM 6463 O O . ALA B 1 286 ? -4.062 -5.238 1.674 1 40.09 286 ALA B O 1
ATOM 6464 N N . SER B 1 287 ? -6.242 -5.164 2.078 1 46.94 287 SER B N 1
ATOM 6465 C CA . SER B 1 287 ? -6.141 -3.713 2.17 1 46.94 287 SER B CA 1
ATOM 6466 C C . SER B 1 287 ? -5.387 -3.289 3.426 1 46.94 287 SER B C 1
ATOM 6468 O O . SER B 1 287 ? -5.496 -2.143 3.865 1 46.94 287 SER B O 1
ATOM 6470 N N . VAL B 1 288 ? -5.109 -4.281 4.371 1 51.5 288 VAL B N 1
ATOM 6471 C CA . VAL B 1 288 ? -4.715 -3.812 5.695 1 51.5 288 VAL B CA 1
ATOM 6472 C C . VAL B 1 288 ? -3.445 -2.971 5.586 1 51.5 288 VAL B C 1
ATOM 6474 O O . VAL B 1 288 ? -2.404 -3.461 5.141 1 51.5 288 VAL B O 1
ATOM 6477 N N . ILE B 1 289 ? -3.762 -1.738 5.672 1 63.25 289 ILE B N 1
ATOM 6478 C CA . ILE B 1 289 ? -2.691 -0.748 5.648 1 63.25 289 ILE B CA 1
ATOM 6479 C C . ILE B 1 289 ? -1.724 -1.007 6.801 1 63.25 289 ILE B C 1
ATOM 6481 O O . ILE B 1 289 ? -2.113 -0.957 7.973 1 63.25 289 ILE B O 1
ATOM 6485 N N . GLU B 1 290 ? -0.699 -1.832 6.617 1 78.44 290 GLU B N 1
ATOM 6486 C CA . GLU B 1 290 ? 0.418 -1.917 7.551 1 78.44 290 GLU B CA 1
ATOM 6487 C C . GLU B 1 290 ? 1.574 -1.021 7.113 1 78.44 290 GLU B C 1
ATOM 6489 O O . GLU B 1 290 ? 1.996 -1.066 5.957 1 78.44 290 GLU B O 1
ATOM 6494 N N . PRO B 1 291 ? 2.008 -0.245 8.086 1 82 291 PRO B N 1
ATOM 6495 C CA . PRO B 1 291 ? 2.965 0.798 7.707 1 82 291 PRO B CA 1
ATOM 6496 C C . PRO B 1 291 ? 4.387 0.262 7.539 1 82 291 PRO B C 1
ATOM 6498 O O . PRO B 1 291 ? 5.219 0.9 6.891 1 82 291 PRO B O 1
ATOM 6501 N N . ASN B 1 292 ? 4.715 -0.85 8.078 1 83.81 292 ASN B N 1
ATOM 6502 C CA . ASN B 1 292 ? 6.113 -1.253 8.172 1 83.81 292 ASN B CA 1
ATOM 6503 C C . ASN B 1 292 ? 6.641 -1.771 6.836 1 83.81 292 ASN B C 1
ATOM 6505 O O . ASN B 1 292 ? 7.758 -1.444 6.434 1 83.81 292 ASN B O 1
ATOM 6509 N N . THR B 1 293 ? 5.871 -2.438 6.141 1 85.88 293 THR B N 1
ATOM 6510 C CA . THR B 1 293 ? 6.363 -2.992 4.887 1 85.88 293 THR B CA 1
ATOM 6511 C C . THR B 1 293 ? 6.777 -1.878 3.93 1 85.88 293 THR B C 1
ATOM 6513 O O . THR B 1 293 ? 7.926 -1.832 3.482 1 85.88 293 THR B O 1
ATOM 6516 N N . PRO B 1 294 ? 5.926 -0.936 3.666 1 89.12 294 PRO B N 1
ATOM 6517 C CA . PRO B 1 294 ? 6.363 0.144 2.777 1 89.12 294 PRO B CA 1
ATOM 6518 C C . PRO B 1 294 ? 7.492 0.979 3.373 1 89.12 294 PRO B C 1
ATOM 6520 O O . PRO B 1 294 ? 8.32 1.518 2.637 1 89.12 294 PRO B O 1
ATOM 6523 N N . SER B 1 295 ? 7.539 1.017 4.688 1 92.12 295 SER B N 1
ATOM 6524 C CA . SER B 1 295 ? 8.555 1.847 5.332 1 92.12 295 SER B CA 1
ATOM 6525 C C . SER B 1 295 ? 9.961 1.334 5.039 1 92.12 295 SER B C 1
ATOM 6527 O O . SER B 1 295 ? 10.898 2.121 4.926 1 92.12 295 SER B O 1
ATOM 6529 N N . TYR B 1 296 ? 10.141 0.073 4.934 1 93.69 296 TYR B N 1
ATOM 6530 C CA . TYR B 1 296 ? 11.461 -0.475 4.633 1 93.69 296 TYR B CA 1
ATOM 6531 C C . TYR B 1 296 ? 11.914 -0.06 3.238 1 93.69 296 TYR B C 1
ATOM 6533 O O . TYR B 1 296 ? 13.102 0.168 3.01 1 93.69 296 TYR B O 1
ATOM 6541 N N . ALA B 1 297 ? 10.992 0.05 2.367 1 95.88 297 ALA B N 1
ATOM 6542 C CA . ALA B 1 297 ? 11.328 0.515 1.024 1 95.88 297 ALA B CA 1
ATOM 6543 C C . ALA B 1 297 ? 11.547 2.025 1.005 1 95.88 297 ALA B C 1
ATOM 6545 O O . ALA B 1 297 ? 12.523 2.51 0.426 1 95.88 297 ALA B O 1
ATOM 6546 N N . LEU B 1 298 ? 10.711 2.729 1.716 1 96.5 298 LEU B N 1
ATOM 6547 C CA . LEU B 1 298 ? 10.719 4.188 1.663 1 96.5 298 LEU B CA 1
ATOM 6548 C C . LEU B 1 298 ? 11.914 4.754 2.418 1 96.5 298 LEU B C 1
ATOM 6550 O O . LEU B 1 298 ? 12.422 5.82 2.064 1 96.5 298 LEU B O 1
ATOM 6554 N N . CYS B 1 299 ? 12.328 4.074 3.426 1 96 299 CYS B N 1
ATOM 6555 C CA . CYS B 1 299 ? 13.516 4.504 4.164 1 96 299 CYS B CA 1
ATOM 6556 C C . CYS B 1 299 ? 14.781 4.25 3.357 1 96 299 CYS B C 1
ATOM 6558 O O . CYS B 1 299 ? 15.805 4.895 3.59 1 96 299 CYS B O 1
ATOM 6560 N N . ASP B 1 300 ? 14.656 3.354 2.422 1 97.06 300 ASP B N 1
ATOM 6561 C CA . ASP B 1 300 ? 15.859 2.881 1.74 1 97.06 300 ASP B CA 1
ATOM 6562 C C . ASP B 1 300 ? 15.953 3.445 0.325 1 97.06 300 ASP B C 1
ATOM 6564 O O . ASP B 1 300 ? 17 3.365 -0.317 1 97.06 300 ASP B O 1
ATOM 6568 N N . SER B 1 301 ? 14.898 4.012 -0.17 1 97.75 301 SER B N 1
ATOM 6569 C CA . SER B 1 301 ? 14.867 4.531 -1.534 1 97.75 301 SER B CA 1
ATOM 6570 C C . SER B 1 301 ? 14.375 5.973 -1.567 1 97.75 301 SER B C 1
ATOM 6572 O O . SER B 1 301 ? 13.164 6.223 -1.576 1 97.75 301 SER B O 1
ATOM 6574 N N . PRO B 1 302 ? 15.297 6.914 -1.74 1 97.75 302 PRO B N 1
ATOM 6575 C CA . PRO B 1 302 ? 14.852 8.305 -1.853 1 97.75 302 PRO B CA 1
ATOM 6576 C C . PRO B 1 302 ? 13.914 8.531 -3.037 1 97.75 302 PRO B C 1
ATOM 6578 O O . PRO B 1 302 ? 12.984 9.328 -2.949 1 97.75 302 PRO B O 1
ATOM 6581 N N . VAL B 1 303 ? 14.148 7.82 -4.121 1 97.25 303 VAL B N 1
ATOM 6582 C CA . VAL B 1 303 ? 13.289 7.973 -5.297 1 97.25 303 VAL B CA 1
ATOM 6583 C C . VAL B 1 303 ? 11.906 7.398 -5.008 1 97.25 303 VAL B C 1
ATOM 6585 O O . VAL B 1 303 ? 10.898 7.93 -5.48 1 97.25 303 VAL B O 1
ATOM 6588 N N . GLY B 1 304 ? 11.898 6.277 -4.27 1 97.12 304 GLY B N 1
ATOM 6589 C CA . GLY B 1 304 ? 10.609 5.777 -3.818 1 97.12 304 GLY B CA 1
ATOM 6590 C C . GLY B 1 304 ? 9.828 6.789 -2.994 1 97.12 304 GLY B C 1
ATOM 6591 O O . GLY B 1 304 ? 8.625 6.953 -3.182 1 97.12 304 GLY B O 1
ATOM 6592 N N . LEU B 1 305 ? 10.5 7.438 -2.127 1 97.56 305 LEU B N 1
ATOM 6593 C CA . LEU B 1 305 ? 9.852 8.453 -1.303 1 97.56 305 LEU B CA 1
ATOM 6594 C C . LEU B 1 305 ? 9.414 9.641 -2.148 1 97.56 305 LEU B C 1
ATOM 6596 O O . LEU B 1 305 ? 8.328 10.188 -1.944 1 97.56 305 LEU B O 1
ATOM 6600 N N . LEU B 1 306 ? 10.25 10.039 -3.076 1 97.81 306 LEU B N 1
ATOM 6601 C CA . LEU B 1 306 ? 9.891 11.102 -4.004 1 97.81 306 LEU B CA 1
ATOM 6602 C C . LEU B 1 306 ? 8.594 10.781 -4.738 1 97.81 306 LEU B C 1
ATOM 6604 O O . LEU B 1 306 ? 7.734 11.648 -4.895 1 97.81 306 LEU B O 1
ATOM 6608 N N . THR B 1 307 ? 8.461 9.547 -5.18 1 96.12 307 THR B N 1
ATOM 6609 C CA . THR B 1 307 ? 7.266 9.125 -5.895 1 96.12 307 THR B CA 1
ATOM 6610 C C . THR B 1 307 ? 6.039 9.203 -4.988 1 96.12 307 THR B C 1
ATOM 6612 O O . THR B 1 307 ? 4.961 9.602 -5.434 1 96.12 307 THR B O 1
ATOM 6615 N N . LEU B 1 308 ? 6.199 8.805 -3.736 1 94.81 308 LEU B N 1
ATOM 6616 C CA . LEU B 1 308 ? 5.102 8.906 -2.779 1 94.81 308 LEU B CA 1
ATOM 6617 C C . LEU B 1 308 ? 4.703 10.367 -2.568 1 94.81 308 LEU B C 1
ATOM 6619 O O . LEU B 1 308 ? 3.514 10.68 -2.486 1 94.81 308 LEU B O 1
ATOM 6623 N N . VAL B 1 309 ? 5.656 11.242 -2.459 1 95.5 309 VAL B N 1
ATOM 6624 C CA . VAL B 1 309 ? 5.391 12.664 -2.285 1 95.5 309 VAL B CA 1
ATOM 6625 C C . VAL B 1 309 ? 4.594 13.195 -3.477 1 95.5 309 VAL B C 1
ATOM 6627 O O . VAL B 1 309 ? 3.613 13.922 -3.303 1 95.5 309 VAL B O 1
ATOM 6630 N N . LEU B 1 310 ? 4.965 12.82 -4.648 1 94 310 LEU B N 1
ATOM 6631 C CA . LEU B 1 310 ? 4.246 13.242 -5.848 1 94 310 LEU B CA 1
ATOM 6632 C C . LEU B 1 310 ? 2.818 12.703 -5.84 1 94 310 LEU B C 1
ATOM 6634 O O . LEU B 1 310 ? 1.884 13.398 -6.242 1 94 310 LEU B O 1
ATOM 6638 N N . LYS B 1 311 ? 2.703 11.469 -5.383 1 91.75 311 LYS B N 1
ATOM 6639 C CA . LYS B 1 311 ? 1.367 10.898 -5.262 1 91.75 311 LYS B CA 1
ATOM 6640 C C . LYS B 1 311 ? 0.501 11.711 -4.305 1 91.75 311 LYS B C 1
ATOM 6642 O O . LYS B 1 311 ? -0.667 11.977 -4.59 1 91.75 311 LYS B O 1
ATOM 6647 N N . ILE B 1 312 ? 1.055 12.078 -3.199 1 90.75 312 ILE B N 1
ATOM 6648 C CA . ILE B 1 312 ? 0.329 12.828 -2.184 1 90.75 312 ILE B CA 1
ATOM 6649 C C . ILE B 1 312 ? -0.101 14.18 -2.75 1 90.75 312 ILE B C 1
ATOM 6651 O O . ILE B 1 312 ? -1.24 14.609 -2.551 1 90.75 312 ILE B O 1
ATOM 6655 N N . ILE B 1 313 ? 0.767 14.844 -3.451 1 91.06 313 ILE B N 1
ATOM 6656 C CA . ILE B 1 313 ? 0.458 16.125 -4.066 1 91.06 313 ILE B CA 1
ATOM 6657 C C . ILE B 1 313 ? -0.702 15.961 -5.047 1 91.06 313 ILE B C 1
ATOM 6659 O O . ILE B 1 313 ? -1.611 16.797 -5.086 1 91.06 313 ILE B O 1
ATOM 6663 N N . ARG B 1 314 ? -0.712 14.867 -5.75 1 87.38 314 ARG B N 1
ATOM 6664 C CA . ARG B 1 314 ? -1.775 14.578 -6.707 1 87.38 314 ARG B CA 1
ATOM 6665 C C . ARG B 1 314 ? -3.1 14.328 -5.996 1 87.38 314 ARG B C 1
ATOM 6667 O O . ARG B 1 314 ? -4.137 14.859 -6.398 1 87.38 314 ARG B O 1
ATOM 6674 N N . VAL B 1 315 ? -3.051 13.602 -4.949 1 84.38 315 VAL B N 1
ATOM 6675 C CA . VAL B 1 315 ? -4.254 13.211 -4.223 1 84.38 315 VAL B CA 1
ATOM 6676 C C . VAL B 1 315 ? -4.852 14.43 -3.52 1 84.38 315 VAL B C 1
ATOM 6678 O O . VAL B 1 315 ? -6.074 14.562 -3.426 1 84.38 315 VAL B O 1
ATOM 6681 N N . LEU B 1 316 ? -3.992 15.328 -3.102 1 85.62 316 LEU B N 1
ATOM 6682 C CA . LEU B 1 316 ? -4.449 16.531 -2.402 1 85.62 316 LEU B CA 1
ATOM 6683 C C . LEU B 1 316 ? -5.062 17.531 -3.379 1 85.62 316 LEU B C 1
ATOM 6685 O O . LEU B 1 316 ? -5.703 18.5 -2.961 1 85.62 316 LEU B O 1
ATOM 6689 N N . GLY B 1 317 ? -4.938 17.281 -4.625 1 83.38 317 GLY B N 1
ATOM 6690 C CA . GLY B 1 317 ? -5.547 18.141 -5.637 1 83.38 317 GLY B CA 1
ATOM 6691 C C . GLY B 1 317 ? -4.938 19.516 -5.695 1 83.38 317 GLY B C 1
ATOM 6692 O O . GLY B 1 317 ? -5.656 20.516 -5.828 1 83.38 317 GLY B O 1
ATOM 6693 N N . VAL B 1 318 ? -3.674 19.609 -5.52 1 87.38 318 VAL B N 1
ATOM 6694 C CA . VAL B 1 318 ? -2.973 20.891 -5.535 1 87.38 318 VAL B CA 1
ATOM 6695 C C . VAL B 1 318 ? -3.197 21.578 -6.875 1 87.38 318 VAL B C 1
ATOM 6697 O O . VAL B 1 318 ? -3.078 20.969 -7.934 1 87.38 318 VAL B O 1
ATOM 6700 N N . GLN B 1 319 ? -3.545 22.828 -6.82 1 87.5 319 GLN B N 1
ATOM 6701 C CA . GLN B 1 319 ? -3.854 23.594 -8.016 1 87.5 319 GLN B CA 1
ATOM 6702 C C . GLN B 1 319 ? -2.656 24.438 -8.461 1 87.5 319 GLN B C 1
ATOM 6704 O O . GLN B 1 319 ? -2.346 24.5 -9.648 1 87.5 319 GLN B O 1
ATOM 6709 N N . LYS B 1 320 ? -2.053 25.047 -7.477 1 90.38 320 LYS B N 1
ATOM 6710 C CA . LYS B 1 320 ? -0.816 25.766 -7.762 1 90.38 320 LYS B CA 1
ATOM 6711 C C . LYS B 1 320 ? 0.393 24.828 -7.684 1 90.38 320 LYS B C 1
ATOM 6713 O O . LYS B 1 320 ? 0.748 24.359 -6.602 1 90.38 320 LYS B O 1
ATOM 6718 N N . ASP B 1 321 ? 1.059 24.688 -8.742 1 89.88 321 ASP B N 1
ATOM 6719 C CA . ASP B 1 321 ? 2.141 23.719 -8.82 1 89.88 321 ASP B CA 1
ATOM 6720 C C . ASP B 1 321 ? 3.299 24.094 -7.906 1 89.88 321 ASP B C 1
ATOM 6722 O O . ASP B 1 321 ? 3.625 25.281 -7.773 1 89.88 321 ASP B O 1
ATOM 6726 N N . PHE B 1 322 ? 3.9 23.141 -7.398 1 93.88 322 PHE B N 1
ATOM 6727 C CA . PHE B 1 322 ? 5.137 23.297 -6.648 1 93.88 322 PHE B CA 1
ATOM 6728 C C . PHE B 1 322 ? 6.34 23.328 -7.582 1 93.88 322 PHE B C 1
ATOM 6730 O O . PHE B 1 322 ? 6.348 22.656 -8.609 1 93.88 322 PHE B O 1
ATOM 6737 N N . SER B 1 323 ? 7.285 24.156 -7.203 1 95.81 323 SER B N 1
ATOM 6738 C CA . SER B 1 323 ? 8.547 24.109 -7.934 1 95.81 323 SER B CA 1
ATOM 6739 C C . SER B 1 323 ? 9.289 22.812 -7.676 1 95.81 323 SER B C 1
ATOM 6741 O O . SER B 1 323 ? 8.961 22.078 -6.742 1 95.81 323 SER B O 1
ATOM 6743 N N . GLU B 1 324 ? 10.289 22.531 -8.516 1 97.06 324 GLU B N 1
ATOM 6744 C CA . GLU B 1 324 ? 11.133 21.359 -8.297 1 97.06 324 GLU B CA 1
ATOM 6745 C C . GLU B 1 324 ? 11.82 21.422 -6.934 1 97.06 324 GLU B C 1
ATOM 6747 O O . GLU B 1 324 ? 11.922 20.422 -6.23 1 97.06 324 GLU B O 1
ATOM 6752 N N . ALA B 1 325 ? 12.227 22.625 -6.574 1 97.25 325 ALA B N 1
ATOM 6753 C CA . ALA B 1 325 ? 12.898 22.812 -5.289 1 97.25 325 ALA B CA 1
ATOM 6754 C C . ALA B 1 325 ? 11.953 22.531 -4.129 1 97.25 325 ALA B C 1
ATOM 6756 O O . ALA B 1 325 ? 12.352 21.922 -3.127 1 97.25 325 ALA B O 1
ATOM 6757 N N . ASP B 1 326 ? 10.711 22.938 -4.305 1 96.12 326 ASP B N 1
ATOM 6758 C CA . ASP B 1 326 ? 9.711 22.672 -3.27 1 96.12 326 ASP B CA 1
ATOM 6759 C C . ASP B 1 326 ? 9.531 21.172 -3.066 1 96.12 326 ASP B C 1
ATOM 6761 O O . ASP B 1 326 ? 9.539 20.688 -1.933 1 96.12 326 ASP B O 1
ATOM 6765 N N . ILE B 1 327 ? 9.391 20.5 -4.152 1 97.31 327 ILE B N 1
ATOM 6766 C CA . ILE B 1 327 ? 9.102 19.078 -4.117 1 97.31 327 ILE B CA 1
ATOM 6767 C C . ILE B 1 327 ? 10.266 18.328 -3.465 1 97.31 327 ILE B C 1
ATOM 6769 O O . ILE B 1 327 ? 10.055 17.484 -2.598 1 97.31 327 ILE B O 1
ATOM 6773 N N . ILE B 1 328 ? 11.477 18.672 -3.834 1 98.12 328 ILE B N 1
ATOM 6774 C CA . ILE B 1 328 ? 12.648 18 -3.277 1 98.12 328 ILE B CA 1
ATOM 6775 C C . ILE B 1 328 ? 12.805 18.375 -1.806 1 98.12 328 ILE B C 1
ATOM 6777 O O . ILE B 1 328 ? 13.195 17.547 -0.984 1 98.12 328 ILE B O 1
ATOM 6781 N N . THR B 1 329 ? 12.5 19.594 -1.471 1 97.38 329 THR B N 1
ATOM 6782 C CA . THR B 1 329 ? 12.586 20.016 -0.078 1 97.38 329 THR B CA 1
ATOM 6783 C C . THR B 1 329 ? 11.609 19.234 0.79 1 97.38 329 THR B C 1
ATOM 6785 O O . THR B 1 329 ? 11.969 18.781 1.875 1 97.38 329 THR B O 1
ATOM 6788 N N . PHE B 1 330 ? 10.383 19.062 0.287 1 95.75 330 PHE B N 1
ATOM 6789 C CA . PHE B 1 330 ? 9.414 18.219 0.99 1 95.75 330 PHE B CA 1
ATOM 6790 C C . PHE B 1 330 ? 9.961 16.812 1.192 1 95.75 330 PHE B C 1
ATOM 6792 O O . PHE B 1 330 ? 9.867 16.266 2.287 1 95.75 330 PHE B O 1
ATOM 6799 N N . THR B 1 331 ? 10.508 16.328 0.126 1 97.56 331 THR B N 1
ATOM 6800 C CA . THR B 1 331 ? 11.016 14.969 0.146 1 97.56 331 THR B CA 1
ATOM 6801 C C . THR B 1 331 ? 12.18 14.836 1.129 1 97.56 331 THR B C 1
ATOM 6803 O O . THR B 1 331 ? 12.234 13.891 1.912 1 97.56 331 THR B O 1
ATOM 6806 N N . GLN B 1 332 ? 13.07 15.828 1.164 1 97.38 332 GLN B N 1
ATOM 6807 C CA . GLN B 1 332 ? 14.234 15.812 2.051 1 97.38 332 GLN B CA 1
ATOM 6808 C C . GLN B 1 332 ? 13.805 15.906 3.514 1 97.38 332 GLN B C 1
ATOM 6810 O O . GLN B 1 332 ? 14.375 15.234 4.375 1 97.38 332 GLN B O 1
ATOM 6815 N N . THR B 1 333 ? 12.812 16.688 3.746 1 96.19 333 THR B N 1
ATOM 6816 C CA . THR B 1 333 ? 12.344 16.859 5.117 1 96.19 333 THR B CA 1
ATOM 6817 C C . THR B 1 333 ? 11.75 15.57 5.668 1 96.19 333 THR B C 1
ATOM 6819 O O . THR B 1 333 ? 11.781 15.336 6.879 1 96.19 333 THR B O 1
ATOM 6822 N N . ALA B 1 334 ? 11.281 14.75 4.805 1 96.19 334 ALA B N 1
ATOM 6823 C CA . ALA B 1 334 ? 10.758 13.445 5.203 1 96.19 334 ALA B CA 1
ATOM 6824 C C . ALA B 1 334 ? 11.859 12.391 5.191 1 96.19 334 ALA B C 1
ATOM 6826 O O . ALA B 1 334 ? 11.883 11.5 6.043 1 96.19 334 ALA B O 1
ATOM 6827 N N . TRP B 1 335 ? 12.781 12.508 4.27 1 97 335 TRP B N 1
ATOM 6828 C CA . TRP B 1 335 ? 13.828 11.523 4.004 1 97 335 TRP B CA 1
ATOM 6829 C C . TRP B 1 335 ? 14.867 11.523 5.113 1 97 335 TRP B C 1
ATOM 6831 O O . TRP B 1 335 ? 15.25 10.469 5.621 1 97 335 TRP B O 1
ATOM 6841 N N . LEU B 1 336 ? 15.281 12.664 5.496 1 95.06 336 LEU B N 1
ATOM 6842 C CA . LEU B 1 336 ? 16.453 12.789 6.367 1 95.06 336 LEU B CA 1
ATOM 6843 C C . LEU B 1 336 ? 16.156 12.227 7.75 1 95.06 336 LEU B C 1
ATOM 6845 O O . LEU B 1 336 ? 16.906 11.391 8.258 1 95.06 336 LEU B O 1
ATOM 6849 N N . PRO B 1 337 ? 15.008 12.547 8.344 1 91.5 337 PRO B N 1
ATOM 6850 C CA . PRO B 1 337 ? 14.711 11.914 9.633 1 91.5 337 PRO B CA 1
ATOM 6851 C C . PRO B 1 337 ? 14.195 10.484 9.484 1 91.5 337 PRO B C 1
ATOM 6853 O O . PRO B 1 337 ? 14.227 9.711 10.445 1 91.5 337 PRO B O 1
ATOM 6856 N N . GLY B 1 338 ? 13.711 10.125 8.305 1 92 338 GLY B N 1
ATOM 6857 C CA . GLY B 1 338 ? 13.07 8.836 8.078 1 92 338 GLY B CA 1
ATOM 6858 C C . GLY B 1 338 ? 11.555 8.93 8.047 1 92 338 GLY B C 1
ATOM 6859 O O . GLY B 1 338 ? 10.938 9.469 8.969 1 92 338 GLY B O 1
ATOM 6860 N N . PRO B 1 339 ? 10.938 8.391 7.023 1 94.25 339 PRO B N 1
ATOM 6861 C CA . PRO B 1 339 ? 9.492 8.547 6.848 1 94.25 339 PRO B CA 1
ATOM 6862 C C . PRO B 1 339 ? 8.68 7.543 7.664 1 94.25 339 PRO B C 1
ATOM 6864 O O . PRO B 1 339 ? 7.449 7.617 7.699 1 94.25 339 PRO B O 1
ATOM 6867 N N . GLU B 1 340 ? 9.297 6.586 8.383 1 92.94 340 GLU B N 1
ATOM 6868 C CA . GLU B 1 340 ? 8.602 5.473 9.023 1 92.94 340 GLU B CA 1
ATOM 6869 C C . GLU B 1 340 ? 7.668 5.969 10.125 1 92.94 340 GLU B C 1
ATOM 6871 O O . GLU B 1 340 ? 6.582 5.422 10.32 1 92.94 340 GLU B O 1
ATOM 6876 N N . ALA B 1 341 ? 8.125 6.961 10.883 1 92.12 341 ALA B N 1
ATOM 6877 C CA . ALA B 1 341 ? 7.316 7.461 11.992 1 92.12 341 ALA B CA 1
ATOM 6878 C C . ALA B 1 341 ? 6.02 8.086 11.484 1 92.12 341 ALA B C 1
ATOM 6880 O O . ALA B 1 341 ? 4.953 7.863 12.055 1 92.12 341 ALA B O 1
ATOM 6881 N N . ALA B 1 342 ? 6.129 8.852 10.438 1 93.56 342 ALA B N 1
ATOM 6882 C CA . ALA B 1 342 ? 4.938 9.445 9.828 1 93.56 342 ALA B CA 1
ATOM 6883 C C . ALA B 1 342 ? 3.994 8.359 9.312 1 93.56 342 ALA B C 1
ATOM 6885 O O . ALA B 1 342 ? 2.773 8.477 9.445 1 93.56 342 ALA B O 1
ATOM 6886 N N . MET B 1 343 ? 4.586 7.32 8.75 1 92.31 343 MET B N 1
ATOM 6887 C CA . MET B 1 343 ? 3.787 6.211 8.234 1 92.31 343 MET B CA 1
ATOM 6888 C C . MET B 1 343 ? 3.037 5.508 9.359 1 92.31 343 MET B C 1
ATOM 6890 O O . MET B 1 343 ? 1.863 5.164 9.211 1 92.31 343 MET B O 1
ATOM 6894 N N . ARG B 1 344 ? 3.693 5.309 10.461 1 90.31 344 ARG B N 1
ATOM 6895 C CA . ARG B 1 344 ? 3.064 4.656 11.609 1 90.31 344 ARG B CA 1
ATOM 6896 C C . ARG B 1 344 ? 1.965 5.531 12.203 1 90.31 344 ARG B C 1
ATOM 6898 O O . ARG B 1 344 ? 0.909 5.031 12.594 1 90.31 344 ARG B O 1
ATOM 6905 N N . LEU B 1 345 ? 2.25 6.816 12.242 1 91.44 345 LEU B N 1
ATOM 6906 C CA . LEU B 1 345 ? 1.249 7.762 12.719 1 91.44 345 LEU B CA 1
ATOM 6907 C C . LEU B 1 345 ? -0.007 7.707 11.852 1 91.44 345 LEU B C 1
ATOM 6909 O O . LEU B 1 345 ? -1.12 7.609 12.375 1 91.44 345 LEU B O 1
ATOM 6913 N N . TRP B 1 346 ? 0.135 7.676 10.625 1 91.06 346 TRP B N 1
ATOM 6914 C CA . TRP B 1 346 ? -0.963 7.625 9.664 1 91.06 346 TRP B CA 1
ATOM 6915 C C . TRP B 1 346 ? -1.755 6.328 9.812 1 91.06 346 TRP B C 1
ATOM 6917 O O . TRP B 1 346 ? -2.984 6.352 9.906 1 91.06 346 TRP B O 1
ATOM 6927 N N . ALA B 1 347 ? -0.992 5.27 9.836 1 87.44 347 ALA B N 1
ATOM 6928 C CA . ALA B 1 347 ? -1.627 3.957 9.93 1 87.44 347 ALA B CA 1
ATOM 6929 C C . ALA B 1 347 ? -2.438 3.83 11.211 1 87.44 347 ALA B C 1
ATOM 6931 O O . ALA B 1 347 ? -3.543 3.285 11.211 1 87.44 347 ALA B O 1
ATOM 6932 N N . TYR B 1 348 ? -1.925 4.352 12.281 1 88.5 348 TYR B N 1
ATOM 6933 C CA . TYR B 1 348 ? -2.625 4.309 13.562 1 88.5 348 TYR B CA 1
ATOM 6934 C C . TYR B 1 348 ? -3.93 5.094 13.492 1 88.5 348 TYR B C 1
ATOM 6936 O O . TYR B 1 348 ? -4.977 4.602 13.922 1 88.5 348 TYR B O 1
ATOM 6944 N N . CYS B 1 349 ? -3.848 6.262 12.906 1 89.38 349 CYS B N 1
ATOM 6945 C CA . CYS B 1 349 ? -5.023 7.121 12.836 1 89.38 349 CYS B CA 1
ATOM 6946 C C . CYS B 1 349 ? -6.09 6.512 11.938 1 89.38 349 CYS B C 1
ATOM 6948 O O . CYS B 1 349 ? -7.285 6.707 12.156 1 89.38 349 CYS B O 1
ATOM 6950 N N . LEU B 1 350 ? -5.691 5.75 10.992 1 83.94 350 LEU B N 1
ATOM 6951 C CA . LEU B 1 350 ? -6.637 5.105 10.094 1 83.94 350 LEU B CA 1
ATOM 6952 C C . LEU B 1 350 ? -7.352 3.949 10.781 1 83.94 350 LEU B C 1
ATOM 6954 O O . LEU B 1 350 ? -8.516 3.676 10.5 1 83.94 350 LEU B O 1
ATOM 6958 N N . THR B 1 351 ? -6.602 3.328 11.688 1 78.81 351 THR B N 1
ATOM 6959 C CA . THR B 1 351 ? -7.121 2.07 12.219 1 78.81 351 THR B CA 1
ATOM 6960 C C . THR B 1 351 ? -7.766 2.281 13.586 1 78.81 351 THR B C 1
ATOM 6962 O O . THR B 1 351 ? -8.555 1.447 14.039 1 78.81 351 THR B O 1
ATOM 6965 N N . HIS B 1 352 ? -7.352 3.377 14.195 1 80.56 352 HIS B N 1
ATOM 6966 C CA . HIS B 1 352 ? -7.887 3.625 15.531 1 80.56 352 HIS B CA 1
ATOM 6967 C C . HIS B 1 352 ? -8.734 4.895 15.555 1 80.56 352 HIS B C 1
ATOM 6969 O O . HIS B 1 352 ? -8.312 5.938 15.055 1 80.56 352 HIS B O 1
ATOM 6975 N N . GLN B 1 353 ? -9.961 4.617 15.914 1 74.25 353 GLN B N 1
ATOM 6976 C CA . GLN B 1 353 ? -10.812 5.781 16.141 1 74.25 353 GLN B CA 1
ATOM 6977 C C . GLN B 1 353 ? -10.695 6.273 17.578 1 74.25 353 GLN B C 1
ATOM 6979 O O . GLN B 1 353 ? -10.477 5.48 18.5 1 74.25 353 GLN B O 1
ATOM 6984 N N . GLU B 1 354 ? -10.625 7.562 17.656 1 75.31 354 GLU B N 1
ATOM 6985 C CA . GLU B 1 354 ? -10.578 8.125 19 1 75.31 354 GLU B CA 1
ATOM 6986 C C . GLU B 1 354 ? -11.758 7.652 19.844 1 75.31 354 GLU B C 1
ATOM 6988 O O . GLU B 1 354 ? -12.875 7.539 19.328 1 75.31 354 GLU B O 1
ATOM 6993 N N . LYS B 1 355 ? -11.367 6.883 20.875 1 63.03 355 LYS B N 1
ATOM 6994 C CA . LYS B 1 355 ? -12.422 6.43 21.781 1 63.03 355 LYS B CA 1
ATOM 6995 C C . LYS B 1 355 ? -13.289 7.594 22.234 1 63.03 355 LYS B C 1
ATOM 6997 O O . LYS B 1 355 ? -12.812 8.727 22.344 1 63.03 355 LYS B O 1
ATOM 7002 N N . GLY B 1 356 ? -14.641 7.488 22.125 1 61.47 356 GLY B N 1
ATOM 7003 C CA . GLY B 1 356 ? -15.688 8.438 22.469 1 61.47 356 GLY B CA 1
ATOM 7004 C C . GLY B 1 356 ? -15.453 9.148 23.781 1 61.47 356 GLY B C 1
ATOM 7005 O O . GLY B 1 356 ? -15.672 8.57 24.859 1 61.47 356 GLY B O 1
ATOM 7006 N N . LEU B 1 357 ? -14.5 10.016 23.891 1 63.19 357 LEU B N 1
ATOM 7007 C CA . LEU B 1 357 ? -14.453 10.867 25.078 1 63.19 357 LEU B CA 1
ATOM 7008 C C . LEU B 1 357 ? -15.789 11.57 25.297 1 63.19 357 LEU B C 1
ATOM 7010 O O . LEU B 1 357 ? -16.516 11.852 24.328 1 63.19 357 LEU B O 1
ATOM 7014 N N . PRO B 1 358 ? -16.203 11.555 26.5 1 69.88 358 PRO B N 1
ATOM 7015 C CA . PRO B 1 358 ? -17.469 12.242 26.766 1 69.88 358 PRO B CA 1
ATOM 7016 C C . PRO B 1 358 ? -17.516 13.648 26.172 1 69.88 358 PRO B C 1
ATOM 7018 O O . PRO B 1 358 ? -16.484 14.336 26.109 1 69.88 358 PRO B O 1
ATOM 7021 N N . ARG B 1 359 ? -18.641 13.961 25.656 1 74.06 359 ARG B N 1
ATOM 7022 C CA . ARG B 1 359 ? -18.844 15.297 25.109 1 74.06 359 ARG B CA 1
ATOM 7023 C C . ARG B 1 359 ? -18.734 16.359 26.188 1 74.06 359 ARG B C 1
ATOM 7025 O O . ARG B 1 359 ? -19.203 16.156 27.312 1 74.06 359 ARG B O 1
ATOM 7032 N N . PRO B 1 360 ? -18.047 17.406 25.781 1 77.62 360 PRO B N 1
ATOM 7033 C CA . PRO B 1 360 ? -17.938 18.5 26.766 1 77.62 360 PRO B CA 1
ATOM 7034 C C . PRO B 1 360 ? -19.297 19.109 27.094 1 77.62 360 PRO B C 1
ATOM 7036 O O . PRO B 1 360 ? -20.25 18.969 26.328 1 77.62 360 PRO B O 1
ATOM 7039 N N . ALA B 1 361 ? -19.328 19.688 28.219 1 75.88 361 ALA B N 1
ATOM 7040 C CA . ALA B 1 361 ? -20.547 20.328 28.688 1 75.88 361 ALA B CA 1
ATOM 7041 C C . ALA B 1 361 ? -20.938 21.5 27.781 1 75.88 361 ALA B C 1
ATOM 7043 O O . ALA B 1 361 ? -22.109 21.672 27.469 1 75.88 361 ALA B O 1
ATOM 7044 N N . LYS B 1 362 ? -19.922 22.25 27.406 1 88.81 362 LYS B N 1
ATOM 7045 C CA . LYS B 1 362 ? -20.172 23.375 26.516 1 88.81 362 LYS B CA 1
ATOM 7046 C C . LYS B 1 362 ? -19.625 23.094 25.125 1 88.81 362 LYS B C 1
ATOM 7048 O O . LYS B 1 362 ? -18.516 22.578 24.969 1 88.81 362 LYS B O 1
ATOM 7053 N N . LYS B 1 363 ? -20.469 23.453 24.203 1 93.88 363 LYS B N 1
ATOM 7054 C CA . LYS B 1 363 ? -20.031 23.297 22.812 1 93.88 363 LYS B CA 1
ATOM 7055 C C . LYS B 1 363 ? -18.906 24.281 22.484 1 93.88 363 LYS B C 1
ATOM 7057 O O . LYS B 1 363 ? -19.016 25.484 22.797 1 93.88 363 LYS B O 1
ATOM 7062 N N . PRO B 1 364 ? -17.844 23.812 21.938 1 95.75 364 PRO B N 1
ATOM 7063 C CA . PRO B 1 364 ? -16.766 24.719 21.562 1 95.75 364 PRO B CA 1
ATOM 7064 C C . PRO B 1 364 ? -17.172 25.672 20.438 1 95.75 364 PRO B C 1
ATOM 7066 O O . PRO B 1 364 ? -17.938 25.297 19.547 1 95.75 364 PRO B O 1
ATOM 7069 N N . ASP B 1 365 ? -16.672 26.891 20.453 1 96.88 365 ASP B N 1
ATOM 7070 C CA . ASP B 1 365 ? -16.859 27.859 19.375 1 96.88 365 ASP B CA 1
ATOM 7071 C C . ASP B 1 365 ? -15.992 27.516 18.172 1 96.88 365 ASP B C 1
ATOM 7073 O O . ASP B 1 365 ? -14.789 27.312 18.297 1 96.88 365 ASP B O 1
ATOM 7077 N N . VAL B 1 366 ? -16.672 27.469 17 1 97.94 366 VAL B N 1
ATOM 7078 C CA . VAL B 1 366 ? -15.883 27.094 15.82 1 97.94 366 VAL B CA 1
ATOM 7079 C C . VAL B 1 366 ? -16.234 28.016 14.648 1 97.94 366 VAL B C 1
ATOM 7081 O O . VAL B 1 366 ? -17.344 28.531 14.57 1 97.94 366 VAL B O 1
ATOM 7084 N N . ALA B 1 367 ? -15.281 28.359 13.875 1 98.38 367 ALA B N 1
ATOM 7085 C CA . ALA B 1 367 ? -15.461 28.875 12.523 1 98.38 367 ALA B CA 1
ATOM 7086 C C . ALA B 1 367 ? -15.328 27.781 11.484 1 98.38 367 ALA B C 1
ATOM 7088 O O . ALA B 1 367 ? -14.516 26.859 11.641 1 98.38 367 ALA B O 1
ATOM 7089 N N . ILE B 1 368 ? -16.156 27.844 10.438 1 97.5 368 ILE B N 1
ATOM 7090 C CA . ILE B 1 368 ? -16.172 26.766 9.461 1 97.5 368 ILE B CA 1
ATOM 7091 C C . ILE B 1 368 ? -16.094 27.344 8.047 1 97.5 368 ILE B C 1
ATOM 7093 O O . ILE B 1 368 ? -16.844 28.266 7.703 1 97.5 368 ILE B O 1
ATOM 7097 N N . THR B 1 369 ? -15.148 26.906 7.312 1 97.06 369 THR B N 1
ATOM 7098 C CA . THR B 1 369 ? -15.047 27.188 5.883 1 97.06 369 THR B CA 1
ATOM 7099 C C . THR B 1 369 ? -15.336 25.938 5.07 1 97.06 369 THR B C 1
ATOM 7101 O O . THR B 1 369 ? -14.688 24.906 5.258 1 97.06 369 THR B O 1
ATOM 7104 N N . VAL B 1 370 ? -16.312 25.969 4.184 1 95.19 370 VAL B N 1
ATOM 7105 C CA . VAL B 1 370 ? -16.688 24.781 3.398 1 95.19 370 VAL B CA 1
ATOM 7106 C C . VAL B 1 370 ? -16.594 25.109 1.909 1 95.19 370 VAL B C 1
ATOM 7108 O O . VAL B 1 370 ? -16.578 26.281 1.521 1 95.19 370 VAL B O 1
ATOM 7111 N N . PHE B 1 371 ? -16.516 24.047 1.188 1 92.19 371 PHE B N 1
ATOM 7112 C CA . PHE B 1 371 ? -16.359 24.156 -0.257 1 92.19 371 PHE B CA 1
ATOM 7113 C C . PHE B 1 371 ? -17.453 23.375 -0.983 1 92.19 371 PHE B C 1
ATOM 7115 O O . PHE B 1 371 ? -17.781 22.25 -0.598 1 92.19 371 PHE B O 1
ATOM 7122 N N . SER B 1 372 ? -18.078 23.891 -1.933 1 85.44 372 SER B N 1
ATOM 7123 C CA . SER B 1 372 ? -19.203 23.312 -2.631 1 85.44 372 SER B CA 1
ATOM 7124 C C . SER B 1 372 ? -18.766 22.172 -3.541 1 85.44 372 SER B C 1
ATOM 7126 O O . SER B 1 372 ? -19.594 21.344 -3.963 1 85.44 372 SER B O 1
ATOM 7128 N N . GLY B 1 373 ? -17.484 21.844 -3.66 1 73.75 373 GLY B N 1
ATOM 7129 C CA . GLY B 1 373 ? -16.969 20.703 -4.426 1 73.75 373 GLY B CA 1
ATOM 7130 C C . GLY B 1 373 ? -16.812 21.016 -5.902 1 73.75 373 GLY B C 1
ATOM 7131 O O . GLY B 1 373 ? -17.094 22.125 -6.348 1 73.75 373 GLY B O 1
ATOM 7132 N N . VAL B 1 374 ? -16.266 20.016 -6.824 1 59.03 374 VAL B N 1
ATOM 7133 C CA . VAL B 1 374 ? -15.82 20.172 -8.203 1 59.03 374 VAL B CA 1
ATOM 7134 C C . VAL B 1 374 ? -17.016 20.484 -9.102 1 59.03 374 VAL B C 1
ATOM 7136 O O . VAL B 1 374 ? -18.047 19.797 -9.031 1 59.03 374 VAL B O 1
ATOM 7139 N N . ALA B 1 375 ? -16.984 21.594 -9.555 1 49.34 375 ALA B N 1
ATOM 7140 C CA . ALA B 1 375 ? -17.672 21.75 -10.836 1 49.34 375 ALA B CA 1
ATOM 7141 C C . ALA B 1 375 ? -17.172 20.719 -11.852 1 49.34 375 ALA B C 1
ATOM 7143 O O . ALA B 1 375 ? -16.031 20.234 -11.75 1 49.34 375 ALA B O 1
ATOM 7144 N N . LYS B 1 376 ? -17.969 20.031 -12.648 1 46.69 376 LYS B N 1
ATOM 7145 C CA . LYS B 1 376 ? -17.812 19.078 -13.75 1 46.69 376 LYS B CA 1
ATOM 7146 C C . LYS B 1 376 ? -16.516 19.328 -14.508 1 46.69 376 LYS B C 1
ATOM 7148 O O . LYS B 1 376 ? -16.047 18.453 -15.25 1 46.69 376 LYS B O 1
ATOM 7153 N N . ASP B 1 377 ? -15.953 20.469 -14.656 1 44.09 377 ASP B N 1
ATOM 7154 C CA . ASP B 1 377 ? -15.023 20.766 -15.742 1 44.09 377 ASP B CA 1
ATOM 7155 C C . ASP B 1 377 ? -13.578 20.562 -15.289 1 44.09 377 ASP B C 1
ATOM 7157 O O . ASP B 1 377 ? -12.648 21.078 -15.914 1 44.09 377 ASP B O 1
ATOM 7161 N N . ALA B 1 378 ? -13.273 19.984 -14.211 1 46.88 378 ALA B N 1
ATOM 7162 C CA . ALA B 1 378 ? -11.875 19.906 -13.82 1 46.88 378 ALA B CA 1
ATOM 7163 C C . ALA B 1 378 ? -11.086 19.016 -14.773 1 46.88 378 ALA B C 1
ATOM 7165 O O . ALA B 1 378 ? -11.672 18.219 -15.516 1 46.88 378 ALA B O 1
ATOM 7166 N N . ASP B 1 379 ? -9.688 19.016 -14.742 1 50.59 379 ASP B N 1
ATOM 7167 C CA . ASP B 1 379 ? -8.664 18.406 -15.594 1 50.59 379 ASP B CA 1
ATOM 7168 C C . ASP B 1 379 ? -8.93 16.922 -15.781 1 50.59 379 ASP B C 1
ATOM 7170 O O . ASP B 1 379 ? -8.852 16.141 -14.828 1 50.59 379 ASP B O 1
ATOM 7174 N N . VAL B 1 380 ? -9.43 16.641 -16.922 1 51.72 380 VAL B N 1
ATOM 7175 C CA . VAL B 1 380 ? -9.883 15.344 -17.422 1 51.72 380 VAL B CA 1
ATOM 7176 C C . VAL B 1 380 ? -8.812 14.289 -17.141 1 51.72 380 VAL B C 1
ATOM 7178 O O . VAL B 1 380 ? -9.133 13.172 -16.734 1 51.72 380 VAL B O 1
ATOM 7181 N N . GLU B 1 381 ? -7.57 14.672 -17.375 1 51.91 381 GLU B N 1
ATOM 7182 C CA . GLU B 1 381 ? -6.547 13.641 -17.234 1 51.91 381 GLU B CA 1
ATOM 7183 C C . GLU B 1 381 ? -6.402 13.195 -15.789 1 51.91 381 GLU B C 1
ATOM 7185 O O . GLU B 1 381 ? -6.309 12 -15.508 1 51.91 381 GLU B O 1
ATOM 7190 N N . ALA B 1 382 ? -6.188 14.211 -14.961 1 56.78 382 ALA B N 1
ATOM 7191 C CA . ALA B 1 382 ? -6.008 13.906 -13.547 1 56.78 382 ALA B CA 1
ATOM 7192 C C . ALA B 1 382 ? -7.211 13.156 -12.984 1 56.78 382 ALA B C 1
ATOM 7194 O O . ALA B 1 382 ? -7.086 12.406 -12.016 1 56.78 382 ALA B O 1
ATOM 7195 N N . GLN B 1 383 ? -8.18 13.172 -13.805 1 61.41 383 GLN B N 1
ATOM 7196 C CA . GLN B 1 383 ? -9.391 12.5 -13.352 1 61.41 383 GLN B CA 1
ATOM 7197 C C . GLN B 1 383 ? -9.492 11.094 -13.914 1 61.41 383 GLN B C 1
ATOM 7199 O O . GLN B 1 383 ? -10.219 10.25 -13.383 1 61.41 383 GLN B O 1
ATOM 7204 N N . ASN B 1 384 ? -8.484 10.891 -14.844 1 65.69 384 ASN B N 1
ATOM 7205 C CA . ASN B 1 384 ? -8.734 9.633 -15.539 1 65.69 384 ASN B CA 1
ATOM 7206 C C . ASN B 1 384 ? -7.812 8.523 -15.039 1 65.69 384 ASN B C 1
ATOM 7208 O O . ASN B 1 384 ? -8.133 7.336 -15.172 1 65.69 384 ASN B O 1
ATOM 7212 N N . THR B 1 385 ? -6.645 8.992 -14.5 1 76.75 385 THR B N 1
ATOM 7213 C CA . THR B 1 385 ? -5.715 7.941 -14.094 1 76.75 385 THR B CA 1
ATOM 7214 C C . THR B 1 385 ? -5.508 7.957 -12.578 1 76.75 385 THR B C 1
ATOM 7216 O O . THR B 1 385 ? -5.527 9.023 -11.961 1 76.75 385 THR B O 1
ATOM 7219 N N . LEU B 1 386 ? -5.383 6.797 -12.07 1 75.75 386 LEU B N 1
ATOM 7220 C CA . LEU B 1 386 ? -5.113 6.676 -10.641 1 75.75 386 LEU B CA 1
ATOM 7221 C C . LEU B 1 386 ? -3.65 6.98 -10.336 1 75.75 386 LEU B C 1
ATOM 7223 O O . LEU B 1 386 ? -2.764 6.648 -11.133 1 75.75 386 LEU B O 1
ATOM 7227 N N . PRO B 1 387 ? -3.346 7.648 -9.227 1 77.88 387 PRO B N 1
ATOM 7228 C CA . PRO B 1 387 ? -4.289 8.141 -8.219 1 77.88 387 PRO B CA 1
ATOM 7229 C C . PRO B 1 387 ? -4.941 9.461 -8.625 1 77.88 387 PRO B C 1
ATOM 7231 O O . PRO B 1 387 ? -4.273 10.344 -9.172 1 77.88 387 PRO B O 1
ATOM 7234 N N . ARG B 1 388 ? -6.223 9.547 -8.297 1 75.5 388 ARG B N 1
ATOM 7235 C CA . ARG B 1 388 ? -6.984 10.758 -8.586 1 75.5 388 ARG B CA 1
ATOM 7236 C C . ARG B 1 388 ? -7.066 11.656 -7.359 1 75.5 388 ARG B C 1
ATOM 7238 O O . ARG B 1 388 ? -6.809 11.219 -6.238 1 75.5 388 ARG B O 1
ATOM 7245 N N . ALA B 1 389 ? -7.348 12.867 -7.676 1 76.19 389 ALA B N 1
ATOM 7246 C CA . ALA B 1 389 ? -7.598 13.781 -6.566 1 76.19 389 ALA B CA 1
ATOM 7247 C C . ALA B 1 389 ? -8.75 13.289 -5.695 1 76.19 389 ALA B C 1
ATOM 7249 O O . ALA B 1 389 ? -9.75 12.781 -6.207 1 7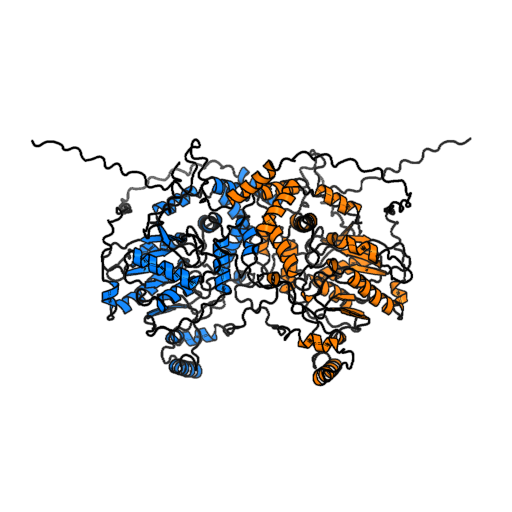6.19 389 ALA B O 1
ATOM 7250 N N . ALA B 1 390 ? -8.586 13.43 -4.379 1 72.38 390 ALA B N 1
ATOM 7251 C CA . ALA B 1 390 ? -9.609 12.992 -3.434 1 72.38 390 ALA B CA 1
ATOM 7252 C C . ALA B 1 390 ? -10.922 13.727 -3.658 1 72.38 390 ALA B C 1
ATOM 7254 O O . ALA B 1 390 ? -10.922 14.938 -3.928 1 72.38 390 ALA B O 1
ATOM 7255 N N . LEU B 1 391 ? -11.961 12.961 -3.592 1 71.75 391 LEU B N 1
ATOM 7256 C CA . LEU B 1 391 ? -13.281 13.578 -3.619 1 71.75 391 LEU B CA 1
ATOM 7257 C C . LEU B 1 391 ? -13.578 14.273 -2.293 1 71.75 391 LEU B C 1
ATOM 7259 O O . LEU B 1 391 ? -13.32 13.711 -1.224 1 71.75 391 LEU B O 1
ATOM 7263 N N . VAL B 1 392 ? -14 15.477 -2.393 1 76.94 392 VAL B N 1
ATOM 7264 C CA . VAL B 1 392 ? -14.305 16.25 -1.188 1 76.94 392 VAL B CA 1
ATOM 7265 C C . VAL B 1 392 ? -15.812 16.422 -1.056 1 76.94 392 VAL B C 1
ATOM 7267 O O . VAL B 1 392 ? -16.406 17.25 -1.731 1 76.94 392 VAL B O 1
ATOM 7270 N N . PRO B 1 393 ? -16.391 15.641 -0.176 1 79.81 393 PRO B N 1
ATOM 7271 C CA . PRO B 1 393 ? -17.828 15.828 0.049 1 79.81 393 PRO B CA 1
ATOM 7272 C C . PRO B 1 393 ? -18.156 17.172 0.683 1 79.81 393 PRO B C 1
ATOM 7274 O O . PRO B 1 393 ? -17.328 17.734 1.401 1 79.81 393 PRO B O 1
ATOM 7277 N N . TYR B 1 394 ? -19.312 17.594 0.399 1 87.12 394 TYR B N 1
ATOM 7278 C CA . TYR B 1 394 ? -19.734 18.859 0.986 1 87.12 394 TYR B CA 1
ATOM 7279 C C . TYR B 1 394 ? -20.062 18.688 2.465 1 87.12 394 TYR B C 1
ATOM 7281 O O . TYR B 1 394 ? -20.828 17.812 2.842 1 87.12 394 TYR B O 1
ATOM 7289 N N . ALA B 1 395 ? -19.422 19.516 3.246 1 89.06 395 ALA B N 1
ATOM 7290 C CA . ALA B 1 395 ? -19.688 19.562 4.68 1 89.06 395 ALA B CA 1
ATOM 7291 C C . ALA B 1 395 ? -20.719 20.641 5.016 1 89.06 395 ALA B C 1
ATOM 7293 O O . ALA B 1 395 ? -20.359 21.812 5.184 1 89.06 395 ALA B O 1
ATOM 7294 N N . CYS B 1 396 ? -21.938 20.219 5.176 1 91.06 396 CYS B N 1
ATOM 7295 C CA . CYS B 1 396 ? -22.969 21.203 5.5 1 91.06 396 CYS B CA 1
ATOM 7296 C C . CYS B 1 396 ? -22.703 21.828 6.859 1 91.06 396 CYS B C 1
ATOM 7298 O O . CYS B 1 396 ? -22.703 21.156 7.887 1 91.06 396 CYS B O 1
ATOM 7300 N N . PRO B 1 397 ? -22.547 23.109 6.887 1 94 397 PRO B N 1
ATOM 7301 C CA . PRO B 1 397 ? -22.141 23.766 8.133 1 94 397 PRO B CA 1
ATOM 7302 C C . PRO B 1 397 ? -23.188 23.609 9.242 1 94 397 PRO B C 1
ATOM 7304 O O . PRO B 1 397 ? -22.828 23.516 10.422 1 94 397 PRO B O 1
ATOM 7307 N N . ALA B 1 398 ? -24.438 23.562 8.891 1 93.25 398 ALA B N 1
ATOM 7308 C CA . ALA B 1 398 ? -25.484 23.469 9.891 1 93.25 398 ALA B CA 1
ATOM 7309 C C . ALA B 1 398 ? -25.391 22.156 10.664 1 93.25 398 ALA B C 1
ATOM 7311 O O . ALA B 1 398 ? -25.875 22.047 11.789 1 93.25 398 ALA B O 1
ATOM 7312 N N . TRP B 1 399 ? -24.797 21.203 10.07 1 94.25 399 TRP B N 1
ATOM 7313 C CA . TRP B 1 399 ? -24.609 19.922 10.742 1 94.25 399 TRP B CA 1
ATOM 7314 C C . TRP B 1 399 ? -23.641 20.047 11.914 1 94.25 399 TRP B C 1
ATOM 7316 O O . TRP B 1 399 ? -23.625 19.203 12.812 1 94.25 399 TRP B O 1
ATOM 7326 N N . ALA B 1 400 ? -22.812 21.062 11.914 1 94.94 400 ALA B N 1
ATOM 7327 C CA . ALA B 1 400 ? -21.828 21.281 12.977 1 94.94 400 ALA B CA 1
ATOM 7328 C C . ALA B 1 400 ? -22.516 21.609 14.297 1 94.94 400 ALA B C 1
ATOM 7330 O O . ALA B 1 400 ? -21.938 21.422 15.367 1 94.94 400 ALA B O 1
ATOM 7331 N N . ASN B 1 401 ? -23.766 22.031 14.227 1 93.62 401 ASN B N 1
ATOM 7332 C CA . ASN B 1 401 ? -24.484 22.484 15.414 1 93.62 401 ASN B CA 1
ATOM 7333 C C . ASN B 1 401 ? -24.75 21.328 16.375 1 93.62 401 ASN B C 1
ATOM 7335 O O . ASN B 1 401 ? -25.094 21.547 17.531 1 93.62 401 ASN B O 1
ATOM 7339 N N . VAL B 1 402 ? -24.547 20.172 15.898 1 92.12 402 VAL B N 1
ATOM 7340 C CA . VAL B 1 402 ? -24.703 19 16.75 1 92.12 402 VAL B CA 1
ATOM 7341 C C . VAL B 1 402 ? -23.641 19.031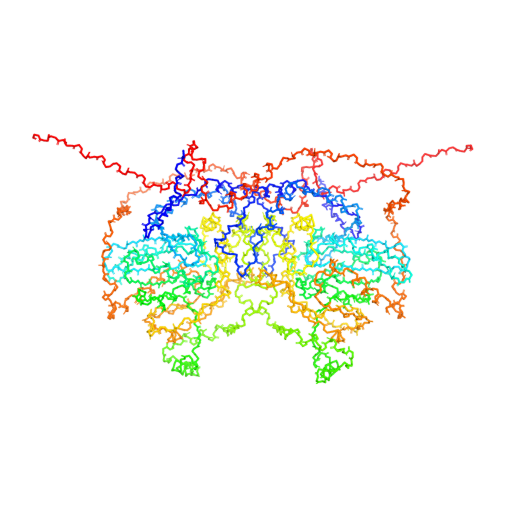 17.859 1 92.12 402 VAL B C 1
ATOM 7343 O O . VAL B 1 402 ? -23.938 18.734 19.016 1 92.12 402 VAL B O 1
ATOM 7346 N N . SER B 1 403 ? -22.438 19.453 17.516 1 92.69 403 SER B N 1
ATOM 7347 C CA . SER B 1 403 ? -21.328 19.281 18.453 1 92.69 403 SER B CA 1
ATOM 7348 C C . SER B 1 403 ? -20.641 20.609 18.734 1 92.69 403 SER B C 1
ATOM 7350 O O . SER B 1 403 ? -19.859 20.719 19.688 1 92.69 403 SER B O 1
ATOM 7352 N N . TYR B 1 404 ? -20.984 21.609 17.969 1 95.44 404 TYR B N 1
ATOM 7353 C CA . TYR B 1 404 ? -20.234 22.859 18.062 1 95.44 404 TYR B CA 1
ATOM 7354 C C . TYR B 1 404 ? -21.188 24.062 18.078 1 95.44 404 TYR B C 1
ATOM 7356 O O . TYR B 1 404 ? -22.375 23.922 17.797 1 95.44 404 TYR B O 1
ATOM 7364 N N . ASN B 1 405 ? -20.641 25.156 18.547 1 95.56 405 ASN B N 1
ATOM 7365 C CA . ASN B 1 405 ? -21.234 26.469 18.312 1 95.56 405 ASN B CA 1
ATOM 7366 C C . ASN B 1 405 ? -20.562 27.188 17.141 1 95.56 405 ASN B C 1
ATOM 7368 O O . ASN B 1 405 ? -19.516 27.797 17.312 1 95.56 405 ASN B O 1
ATOM 7372 N N . ALA B 1 406 ? -21.219 27.094 15.992 1 95.75 406 ALA B N 1
ATOM 7373 C CA . ALA B 1 406 ? -20.656 27.703 14.797 1 95.75 406 ALA B CA 1
ATOM 7374 C C . ALA B 1 406 ? -20.859 29.203 14.805 1 95.75 406 ALA B C 1
ATOM 7376 O O . ALA B 1 406 ? -21.969 29.688 14.547 1 95.75 406 ALA B O 1
ATOM 7377 N N . VAL B 1 407 ? -19.812 29.953 15 1 95.81 407 VAL B N 1
ATOM 7378 C CA . VAL B 1 407 ? -19.953 31.391 15.219 1 95.81 407 VAL B CA 1
ATOM 7379 C C . VAL B 1 407 ? -19.594 32.125 13.938 1 95.81 407 VAL B C 1
ATOM 7381 O O . VAL B 1 407 ? -19.891 33.344 13.812 1 95.81 407 VAL B O 1
ATOM 7384 N N . HIS B 1 408 ? -18.938 31.531 13.047 1 96.31 408 HIS B N 1
ATOM 7385 C CA . HIS B 1 408 ? -18.562 32.094 11.758 1 96.31 408 HIS B CA 1
ATOM 7386 C C . HIS B 1 408 ? -18.547 31.031 10.664 1 96.31 408 HIS B C 1
ATOM 7388 O O . HIS B 1 408 ? -17.938 29.969 10.828 1 96.31 408 HIS B O 1
ATOM 7394 N N . ILE B 1 409 ? -19.297 31.234 9.562 1 96.06 409 ILE B N 1
ATOM 7395 C CA . ILE B 1 409 ? -19.406 30.266 8.484 1 96.06 409 ILE B CA 1
ATOM 7396 C C . ILE B 1 409 ? -19.078 30.922 7.148 1 96.06 409 ILE B C 1
ATOM 7398 O O . ILE B 1 409 ? -19.578 32 6.844 1 96.06 409 ILE B O 1
ATOM 7402 N N . ARG B 1 410 ? -18.188 30.312 6.441 1 95.31 410 ARG B N 1
ATOM 7403 C CA . ARG B 1 410 ? -17.875 30.75 5.082 1 95.31 410 ARG B CA 1
ATOM 7404 C C . ARG B 1 410 ? -18.109 29.625 4.082 1 95.31 410 ARG B C 1
ATOM 7406 O O . ARG B 1 410 ? -17.656 28.5 4.297 1 95.31 410 ARG B O 1
ATOM 7413 N N . ARG B 1 411 ? -18.859 29.891 3.023 1 94.12 411 ARG B N 1
ATOM 7414 C CA . ARG B 1 411 ? -19.109 28.969 1.925 1 94.12 411 ARG B CA 1
ATOM 7415 C C . ARG B 1 411 ? -18.375 29.406 0.662 1 94.12 411 ARG B C 1
ATOM 7417 O O . ARG B 1 411 ? -18.578 30.516 0.172 1 94.12 411 ARG B O 1
ATOM 7424 N N . ILE B 1 412 ? -17.5 28.594 0.231 1 93.5 412 ILE B N 1
ATOM 7425 C CA . ILE B 1 412 ? -16.656 28.938 -0.912 1 93.5 412 ILE B CA 1
ATOM 7426 C C . ILE B 1 412 ? -17 28.031 -2.096 1 93.5 412 ILE B C 1
ATOM 7428 O O . ILE B 1 412 ? -17.188 26.828 -1.931 1 93.5 412 ILE B O 1
ATOM 7432 N N . ALA B 1 413 ? -17.016 28.609 -3.285 1 88.81 413 ALA B N 1
ATOM 7433 C CA . ALA B 1 413 ? -17.297 27.828 -4.492 1 88.81 413 ALA B CA 1
ATOM 7434 C C . ALA B 1 413 ? -16.062 27.062 -4.961 1 88.81 413 ALA B C 1
ATOM 7436 O O . ALA B 1 413 ? -14.945 27.594 -4.895 1 88.81 413 ALA B O 1
ATOM 7437 N N . GLY B 1 414 ? -16.312 25.781 -5.383 1 86.62 414 GLY B N 1
ATOM 7438 C CA . GLY B 1 414 ? -15.234 25.016 -5.988 1 86.62 414 GLY B CA 1
ATOM 7439 C C . GLY B 1 414 ? -14.586 24.047 -5.027 1 86.62 414 GLY B C 1
ATOM 7440 O O . GLY B 1 414 ? -15.125 23.781 -3.945 1 86.62 414 GLY B O 1
ATOM 7441 N N . SER B 1 415 ? -13.438 23.422 -5.523 1 87.19 415 SER B N 1
ATOM 7442 C CA . SER B 1 415 ? -12.695 22.453 -4.719 1 87.19 415 SER B CA 1
ATOM 7443 C C . SER B 1 415 ? -11.688 23.156 -3.809 1 87.19 415 SER B C 1
ATOM 7445 O O . SER B 1 415 ? -11.156 24.219 -4.156 1 87.19 415 SER B O 1
ATOM 7447 N N . PRO B 1 416 ? -11.453 22.641 -2.705 1 90.06 416 PRO B N 1
ATOM 7448 C CA . PRO B 1 416 ? -10.516 23.281 -1.774 1 90.06 416 PRO B CA 1
ATOM 7449 C C . PRO B 1 416 ? -9.07 23.203 -2.244 1 90.06 416 PRO B C 1
ATOM 7451 O O . PRO B 1 416 ? -8.281 24.125 -1.986 1 90.06 416 PRO B O 1
ATOM 7454 N N . GLY B 1 417 ? -8.719 22.047 -3.002 1 89.75 417 GLY B N 1
ATOM 7455 C CA . GLY B 1 417 ? -7.293 21.812 -3.182 1 89.75 417 GLY B CA 1
ATOM 7456 C C . GLY B 1 417 ? -6.531 21.719 -1.873 1 89.75 417 GLY B C 1
ATOM 7457 O O . GLY B 1 417 ? -7.051 21.219 -0.878 1 89.75 417 GLY B O 1
ATOM 7458 N N . LEU B 1 418 ? -5.27 22.156 -1.926 1 93 418 LEU B N 1
ATOM 7459 C CA . LEU B 1 418 ? -4.496 22.344 -0.703 1 93 418 LEU B CA 1
ATOM 7460 C C . LEU B 1 418 ? -4.586 23.781 -0.219 1 93 418 LEU B C 1
ATOM 7462 O O . LEU B 1 418 ? -3.811 24.641 -0.654 1 93 418 LEU B O 1
ATOM 7466 N N . VAL B 1 419 ? -5.41 24.047 0.687 1 95.38 419 VAL B N 1
ATOM 7467 C CA . VAL B 1 419 ? -5.82 25.391 1.065 1 95.38 419 VAL B CA 1
ATOM 7468 C C . VAL B 1 419 ? -4.602 26.188 1.524 1 95.38 419 VAL B C 1
ATOM 7470 O O . VAL B 1 419 ? -4.441 27.359 1.156 1 95.38 419 VAL B O 1
ATOM 7473 N N . ALA B 1 420 ? -3.74 25.578 2.244 1 95.5 420 ALA B N 1
ATOM 7474 C CA . ALA B 1 420 ? -2.553 26.266 2.752 1 95.5 420 ALA B CA 1
ATOM 7475 C C . ALA B 1 420 ? -1.715 26.828 1.609 1 95.5 420 ALA B C 1
ATOM 7477 O O . ALA B 1 420 ? -1.022 27.844 1.778 1 95.5 420 ALA B O 1
ATOM 7478 N N . ARG B 1 421 ? -1.805 26.156 0.487 1 93.75 421 ARG B N 1
ATOM 7479 C CA . ARG B 1 421 ? -1.002 26.562 -0.662 1 93.75 421 ARG B CA 1
ATOM 7480 C C . ARG B 1 421 ? -1.846 27.328 -1.678 1 93.75 421 ARG B C 1
ATOM 7482 O O . ARG B 1 421 ? -1.455 28.406 -2.135 1 93.75 421 ARG B O 1
ATOM 7489 N N . ASP B 1 422 ? -2.99 26.875 -2.006 1 94.31 422 ASP B N 1
ATOM 7490 C CA . ASP B 1 422 ? -3.803 27.359 -3.117 1 94.31 422 ASP B CA 1
ATOM 7491 C C . ASP B 1 422 ? -4.59 28.609 -2.723 1 94.31 422 ASP B C 1
ATOM 7493 O O . ASP B 1 422 ? -4.777 29.516 -3.537 1 94.31 422 ASP B O 1
ATOM 7497 N N . ARG B 1 423 ? -5.094 28.656 -1.529 1 95.06 423 ARG B N 1
ATOM 7498 C CA . ARG B 1 423 ? -5.938 29.75 -1.054 1 95.06 423 ARG B CA 1
ATOM 7499 C C . ARG B 1 423 ? -5.648 30.062 0.411 1 95.06 423 ARG B C 1
ATOM 7501 O O . ARG B 1 423 ? -6.551 30.047 1.247 1 95.06 423 ARG B O 1
ATOM 7508 N N . PRO B 1 424 ? -4.414 30.531 0.703 1 95.94 424 PRO B N 1
ATOM 7509 C CA . PRO B 1 424 ? -4.031 30.766 2.096 1 95.94 424 PRO B CA 1
ATOM 7510 C C . PRO B 1 424 ? -4.863 31.859 2.756 1 95.94 424 PRO B C 1
ATOM 7512 O O . PRO B 1 424 ? -5.012 31.875 3.979 1 95.94 424 PRO B O 1
ATOM 7515 N N . GLU B 1 425 ? -5.426 32.75 2.006 1 96.25 425 GLU B N 1
ATOM 7516 C CA . GLU B 1 425 ? -6.223 33.875 2.535 1 96.25 425 GLU B CA 1
ATOM 7517 C C . GLU B 1 425 ? -7.453 33.344 3.275 1 96.25 425 GLU B C 1
ATOM 7519 O O . GLU B 1 425 ? -7.934 34 4.207 1 96.25 425 GLU B O 1
ATOM 7524 N N . LEU B 1 426 ? -7.91 32.188 2.885 1 97.38 426 LEU B N 1
ATOM 7525 C CA . LEU B 1 426 ? -9.109 31.625 3.508 1 97.38 426 LEU B CA 1
ATOM 7526 C C . LEU B 1 426 ? -8.82 31.203 4.945 1 97.38 426 LEU B C 1
ATOM 7528 O O . LEU B 1 426 ? -9.719 31.219 5.789 1 97.38 426 LEU B O 1
ATOM 7532 N N . ILE B 1 427 ? -7.59 30.828 5.207 1 97.94 427 ILE B N 1
ATOM 7533 C CA . ILE B 1 427 ? -7.203 30.469 6.566 1 97.94 427 ILE B CA 1
ATOM 7534 C C . ILE B 1 427 ? -7.246 31.719 7.453 1 97.94 427 ILE B C 1
ATOM 7536 O O . ILE B 1 427 ? -7.828 31.688 8.539 1 97.94 427 ILE B O 1
ATOM 7540 N N . GLY B 1 428 ? -6.684 32.812 6.949 1 97.5 428 GLY B N 1
ATOM 7541 C CA . GLY B 1 428 ? -6.703 34.062 7.691 1 97.5 428 GLY B CA 1
ATOM 7542 C C . GLY B 1 428 ? -8.102 34.594 7.941 1 97.5 428 GLY B C 1
ATOM 7543 O O . GLY B 1 428 ? -8.43 35 9.047 1 97.5 428 GLY B O 1
ATOM 7544 N N . GLU B 1 429 ? -8.914 34.469 6.918 1 97.19 429 GLU B N 1
ATOM 7545 C CA . GLU B 1 429 ? -10.297 34.938 7.031 1 97.19 429 GLU B CA 1
ATOM 7546 C C . GLU B 1 429 ? -11.07 34.156 8.07 1 97.19 429 GLU B C 1
ATOM 7548 O O . GLU B 1 429 ? -11.828 34.719 8.859 1 97.19 429 GLU B O 1
ATOM 7553 N N . GLY B 1 430 ? -10.82 32.906 8.047 1 98 430 GLY B N 1
ATOM 7554 C CA . GLY B 1 430 ? -11.531 32.031 8.977 1 98 430 GLY B CA 1
ATOM 7555 C C . GLY B 1 430 ? -11.148 32.281 10.422 1 98 430 GLY B C 1
ATOM 7556 O O . GLY B 1 430 ? -12.023 32.406 11.281 1 98 430 GLY B O 1
ATOM 7557 N N . VAL B 1 431 ? -9.891 32.375 10.703 1 98.25 431 VAL B N 1
ATOM 7558 C CA . VAL B 1 431 ? -9.43 32.531 12.078 1 98.25 431 VAL B CA 1
ATOM 7559 C C . VAL B 1 431 ? -9.797 33.938 12.57 1 98.25 431 VAL B C 1
ATOM 7561 O O . VAL B 1 431 ? -10.102 34.125 13.75 1 98.25 431 VAL B O 1
ATOM 7564 N N . ARG B 1 432 ? -9.742 34.938 11.727 1 97.94 432 ARG B N 1
ATOM 7565 C CA . ARG B 1 432 ? -10.133 36.281 12.109 1 97.94 432 ARG B CA 1
ATOM 7566 C C . ARG B 1 432 ? -11.625 36.344 12.391 1 97.94 432 ARG B C 1
ATOM 7568 O O . ARG B 1 432 ? -12.055 37.062 13.305 1 97.94 432 ARG B O 1
ATOM 7575 N N . GLY B 1 433 ? -12.414 35.656 11.539 1 97.31 433 GLY B N 1
ATOM 7576 C CA . GLY B 1 433 ? -13.836 35.562 11.836 1 97.31 433 GLY B CA 1
ATOM 7577 C C . GLY B 1 433 ? -14.125 34.969 13.195 1 97.31 433 GLY B C 1
ATOM 7578 O O . GLY B 1 433 ? -14.984 35.469 13.93 1 97.31 433 GLY B O 1
ATOM 7579 N N . LEU B 1 434 ? -13.406 33.938 13.508 1 97.69 434 LEU B N 1
ATOM 7580 C CA . LEU B 1 434 ? -13.531 33.281 14.805 1 97.69 434 LEU B CA 1
ATOM 7581 C C . LEU B 1 434 ? -13.141 34.219 15.93 1 97.69 434 LEU B C 1
ATOM 7583 O O . LEU B 1 434 ? -13.883 34.375 16.906 1 97.69 434 LEU B O 1
ATOM 7587 N N . ALA B 1 435 ? -12 34.875 15.828 1 96.94 435 ALA B N 1
ATOM 7588 C CA . ALA B 1 435 ? -11.469 35.781 16.844 1 96.94 435 ALA B CA 1
ATOM 7589 C C . ALA B 1 435 ? -12.422 36.938 17.094 1 96.94 435 ALA B C 1
ATOM 7591 O O . ALA B 1 435 ? -12.664 37.344 18.234 1 96.94 435 ALA B O 1
ATOM 7592 N N . SER B 1 436 ? -12.93 37.531 16.031 1 94.5 436 SER B N 1
ATOM 7593 C CA . SER B 1 436 ? -13.82 38.656 16.141 1 94.5 436 SER B CA 1
ATOM 7594 C C . SER B 1 436 ? -15.062 38.312 16.969 1 94.5 436 SER B C 1
ATOM 7596 O O . SER B 1 436 ? -15.508 39.125 17.797 1 94.5 436 SER B O 1
ATOM 7598 N N . ARG B 1 437 ? -15.57 37.188 16.734 1 93 437 ARG B N 1
ATOM 7599 C CA . ARG B 1 437 ? -16.766 36.75 17.438 1 93 437 ARG B CA 1
ATOM 7600 C C . ARG B 1 437 ? -16.484 36.5 18.922 1 93 437 ARG B C 1
ATOM 7602 O O . ARG B 1 437 ? -17.328 36.75 19.781 1 93 437 ARG B O 1
ATOM 7609 N N . LEU B 1 438 ? -15.336 35.906 19.188 1 92.38 438 LEU B N 1
ATOM 7610 C CA . LEU B 1 438 ? -14.977 35.562 20.562 1 92.38 438 LEU B CA 1
ATOM 7611 C C . LEU B 1 438 ? -14.594 36.812 21.344 1 92.38 438 LEU B C 1
ATOM 7613 O O . LEU B 1 438 ? -14.852 36.875 22.547 1 92.38 438 LEU B O 1
ATOM 7617 N N . LEU B 1 439 ? -13.969 37.781 20.719 1 87.81 439 LEU B N 1
ATOM 7618 C CA . LEU B 1 439 ? -13.547 39 21.375 1 87.81 439 LEU B CA 1
ATOM 7619 C C . LEU B 1 439 ? -14.742 39.906 21.672 1 87.81 439 LEU B C 1
ATOM 7621 O O . LEU B 1 439 ? -14.711 40.719 22.594 1 87.81 439 LEU B O 1
ATOM 7625 N N . SER B 1 440 ? -15.758 39.844 20.844 1 83 440 SER B N 1
ATOM 7626 C CA . SER B 1 440 ? -16.984 40.594 21.078 1 83 440 SER B CA 1
ATOM 7627 C C . SER B 1 440 ? -17.812 40 22.203 1 83 440 SER B C 1
ATOM 7629 O O . SER B 1 440 ? -18.609 40.688 22.844 1 83 440 SER B O 1
ATOM 7631 N N . SER B 1 441 ? -17.625 38.812 22.375 1 71.62 441 SER B N 1
ATOM 7632 C CA . SER B 1 441 ? -18.359 38.125 23.438 1 71.62 441 SER B CA 1
ATOM 7633 C C . SER B 1 441 ? -17.562 38.094 24.734 1 71.62 441 SER B C 1
ATOM 7635 O O . SER B 1 441 ? -16.422 38.562 24.781 1 71.62 441 SER B O 1
ATOM 7637 N N . SER B 1 442 ? -18.062 37.781 25.938 1 55.94 442 SER B N 1
ATOM 7638 C CA . SER B 1 442 ? -17.453 37.719 27.266 1 55.94 442 SER B CA 1
ATOM 7639 C C . SER B 1 442 ? -16.094 37.031 27.219 1 55.94 442 SER B C 1
ATOM 7641 O O . SER B 1 442 ? -15.312 37.125 28.172 1 55.94 442 SER B O 1
ATOM 7643 N N . GLY B 1 443 ? -15.695 36.312 26.188 1 52.06 443 GLY B N 1
ATOM 7644 C CA . GLY B 1 443 ? -14.453 35.562 26.078 1 52.06 443 GLY B CA 1
ATOM 7645 C C . GLY B 1 443 ? -13.266 36.438 25.688 1 52.06 443 GLY B C 1
ATOM 7646 O O . GLY B 1 443 ? -12.125 35.969 25.719 1 52.06 443 GLY B O 1
ATOM 7647 N N . GLY B 1 444 ? -13.547 37.625 25.297 1 58.16 444 GLY B N 1
ATOM 7648 C CA . GLY B 1 444 ? -12.57 38.562 24.75 1 58.16 444 GLY B CA 1
ATOM 7649 C C . GLY B 1 444 ? -11.477 38.938 25.75 1 58.16 444 GLY B C 1
ATOM 7650 O O . GLY B 1 444 ? -10.32 39.094 25.359 1 58.16 444 GLY B O 1
ATOM 7651 N N . SER B 1 445 ? -11.938 39 26.984 1 56.5 445 SER B N 1
ATOM 7652 C CA . SER B 1 445 ? -10.969 39.406 28 1 56.5 445 SER B CA 1
ATOM 7653 C C . SER B 1 445 ? -9.906 38.344 28.203 1 56.5 445 SER B C 1
ATOM 7655 O O . SER B 1 445 ? -8.75 38.656 28.484 1 56.5 445 SER B O 1
ATOM 7657 N N . ARG B 1 446 ? -10.227 37.125 27.922 1 61.28 446 ARG B N 1
ATOM 7658 C CA . ARG B 1 446 ? -9.328 36 28.141 1 61.28 446 ARG B CA 1
ATOM 7659 C C . ARG B 1 446 ? -8.273 35.906 27.047 1 61.28 446 ARG B C 1
ATOM 7661 O O . ARG B 1 446 ? -7.152 35.469 27.297 1 61.28 446 ARG B O 1
ATOM 7668 N N . LEU B 1 447 ? -8.641 36.25 25.938 1 67.44 447 LEU B N 1
ATOM 7669 C CA . LEU B 1 447 ? -7.738 36.094 24.797 1 67.44 447 LEU B CA 1
ATOM 7670 C C . LEU B 1 447 ? -6.691 37.219 24.781 1 67.44 447 LEU B C 1
ATOM 7672 O O . LEU B 1 447 ? -5.586 37.031 24.281 1 67.44 447 LEU B O 1
ATOM 7676 N N . ARG B 1 448 ? -7.082 38.375 25.484 1 56.25 448 ARG B N 1
ATOM 7677 C CA . ARG B 1 448 ? -6.191 39.531 25.469 1 56.25 448 ARG B CA 1
ATOM 7678 C C . ARG B 1 448 ? -5.215 39.469 26.641 1 56.25 448 ARG B C 1
ATOM 7680 O O . ARG B 1 448 ? -4.215 40.188 26.656 1 56.25 448 ARG B O 1
ATOM 7687 N N . ASN B 1 449 ? -5.57 38.656 27.781 1 50.62 449 ASN B N 1
ATOM 7688 C CA . ASN B 1 449 ? -4.789 38.781 29.016 1 50.62 449 ASN B CA 1
ATOM 7689 C C . ASN B 1 449 ? -3.361 38.281 28.812 1 50.62 449 ASN B C 1
ATOM 7691 O O . ASN B 1 449 ? -3.148 37.125 28.453 1 50.62 449 ASN B O 1
ATOM 7695 N N . ARG B 1 450 ? -2.469 39.188 28.5 1 47.38 450 ARG B N 1
ATOM 7696 C CA . ARG B 1 450 ? -1.013 39.125 28.406 1 47.38 450 ARG B CA 1
ATOM 7697 C C . ARG B 1 450 ? -0.398 38.625 29.719 1 47.38 450 ARG B C 1
ATOM 7699 O O . ARG B 1 450 ? -0.283 39.406 30.688 1 47.38 450 ARG B O 1
ATOM 7706 N N . GLU B 1 451 ? -0.677 37.562 30.391 1 42.22 451 GLU B N 1
ATOM 7707 C CA . GLU B 1 451 ? 0.448 37.438 31.312 1 42.22 451 GLU B CA 1
ATOM 7708 C C . GLU B 1 451 ? 1.774 37.375 30.562 1 42.22 451 GLU B C 1
ATOM 7710 O O . GLU B 1 451 ? 1.951 36.531 29.688 1 42.22 451 GLU B O 1
ATOM 7715 N N . GLN B 1 452 ? 2.424 38.5 30.281 1 38.44 452 GLN B N 1
ATOM 7716 C CA . GLN B 1 452 ? 3.768 38.5 29.719 1 38.44 452 GLN B CA 1
ATOM 7717 C C . GLN B 1 452 ? 4.617 37.406 30.297 1 38.44 452 GLN B C 1
ATOM 7719 O O . GLN B 1 452 ? 4.73 37.25 31.516 1 38.44 452 GLN B O 1
ATOM 7724 N N . PRO B 1 453 ? 4.801 36.312 29.656 1 38.66 453 PRO B N 1
ATOM 7725 C CA . PRO B 1 453 ? 5.75 35.344 30.219 1 38.66 453 PRO B CA 1
ATOM 7726 C C . PRO B 1 453 ? 6.984 36 30.812 1 38.66 453 PRO B C 1
ATOM 7728 O O . PRO B 1 453 ? 7.488 37 30.266 1 38.66 453 PRO B O 1
ATOM 7731 N N . GLY B 1 454 ? 7.07 36.188 32.125 1 32.38 454 GLY B N 1
ATOM 7732 C CA . GLY B 1 454 ? 8.312 36.594 32.75 1 32.38 454 GLY B CA 1
ATOM 7733 C C . GLY B 1 454 ? 9.539 35.969 32.125 1 32.38 454 GLY B C 1
ATOM 7734 O O . GLY B 1 454 ? 10.617 35.969 32.719 1 32.38 454 GLY B O 1
ATOM 7735 N N . THR B 1 455 ? 9.383 35 31.281 1 35.5 455 THR B N 1
ATOM 7736 C CA . THR B 1 455 ? 10.68 34.469 30.844 1 35.5 455 THR B CA 1
ATOM 7737 C C . THR B 1 455 ? 11.453 35.562 30.078 1 35.5 455 THR B C 1
ATOM 7739 O O . THR B 1 455 ? 10.867 36.344 29.359 1 35.5 455 THR B O 1
ATOM 7742 N N . ALA B 1 456 ? 12.781 35.812 30.438 1 33.19 456 ALA B N 1
ATOM 7743 C CA . ALA B 1 456 ? 13.773 36.688 29.844 1 33.19 456 ALA B CA 1
ATOM 7744 C C . ALA B 1 456 ? 13.617 36.781 28.328 1 33.19 456 ALA B C 1
ATOM 7746 O O . ALA B 1 456 ? 13.438 35.75 27.672 1 33.19 456 ALA B O 1
ATOM 7747 N N . PRO B 1 457 ? 13.172 37.938 27.828 1 31.44 457 PRO B N 1
ATOM 7748 C CA . PRO B 1 457 ? 13.062 38.156 26.375 1 31.44 457 PRO B CA 1
ATOM 7749 C C . PRO B 1 457 ? 14.133 37.406 25.578 1 31.44 457 PRO B C 1
ATOM 7751 O O . PRO B 1 457 ? 15.32 37.5 25.891 1 31.44 457 PRO B O 1
ATOM 7754 N N . LEU B 1 458 ? 13.844 36.219 25.156 1 31.05 458 LEU B N 1
ATOM 7755 C CA . LEU B 1 458 ? 14.797 35.781 24.141 1 31.05 458 LEU B CA 1
ATOM 7756 C C . LEU B 1 458 ? 15.203 36.938 23.234 1 31.05 458 LEU B C 1
ATOM 7758 O O . LEU B 1 458 ? 14.391 37.812 22.922 1 31.05 458 LEU B O 1
ATOM 7762 N N . ARG B 1 459 ? 16.484 37.375 23.141 1 31.12 459 ARG B N 1
ATOM 7763 C CA . ARG B 1 459 ? 17 38.438 22.312 1 31.12 459 ARG B CA 1
ATOM 7764 C C . ARG B 1 459 ? 16.25 38.531 20.984 1 31.12 459 ARG B C 1
ATOM 7766 O O . ARG B 1 459 ? 15.984 37.5 20.359 1 31.12 459 ARG B O 1
ATOM 7773 N N . GLU B 1 460 ? 15.469 39.531 20.734 1 30.59 460 GLU B N 1
ATOM 7774 C CA . GLU B 1 460 ? 14.719 40 19.578 1 30.59 460 GLU B CA 1
ATOM 7775 C C . GLU B 1 460 ? 15.484 39.75 18.281 1 30.59 460 GLU B C 1
ATOM 7777 O O . GLU B 1 460 ? 16.516 40.375 18.031 1 30.59 460 GLU B O 1
ATOM 7782 N N . VAL B 1 461 ? 15.648 38.531 17.875 1 29.28 461 VAL B N 1
ATOM 7783 C CA . VAL B 1 461 ? 16.125 38.5 16.484 1 29.28 461 VAL B CA 1
ATOM 7784 C C . VAL B 1 461 ? 15.242 39.375 15.609 1 29.28 461 VAL B C 1
ATOM 7786 O O . VAL B 1 461 ? 14.078 39.062 15.367 1 29.28 461 VAL B O 1
ATOM 7789 N N . VAL B 1 462 ? 15.352 40.719 15.781 1 27.67 462 VAL B N 1
ATOM 7790 C CA . VAL B 1 462 ? 14.719 41.688 14.875 1 27.67 462 VAL B CA 1
ATOM 7791 C C . VAL B 1 462 ? 15.102 41.344 13.43 1 27.67 462 VAL B C 1
ATOM 7793 O O . VAL B 1 462 ? 16.281 41.375 13.07 1 27.67 462 VAL B O 1
ATOM 7796 N N . VAL B 1 463 ? 14.383 40.625 12.766 1 30.23 463 VAL B N 1
ATOM 7797 C CA . VAL B 1 463 ? 14.508 40.562 11.312 1 30.23 463 VAL B CA 1
ATOM 7798 C C . VAL B 1 463 ? 14.406 41.969 10.734 1 30.23 463 VAL B C 1
ATOM 7800 O O . VAL B 1 463 ? 13.375 42.625 10.891 1 30.23 463 VAL B O 1
ATOM 7803 N N . VAL B 1 464 ? 15.484 42.812 10.664 1 27.8 464 VAL B N 1
ATOM 7804 C CA . VAL B 1 464 ? 15.531 44.062 9.906 1 27.8 464 VAL B CA 1
ATOM 7805 C C . VAL B 1 464 ? 15.055 43.812 8.477 1 27.8 464 VAL B C 1
ATOM 7807 O O . VAL B 1 464 ? 15.711 43.094 7.711 1 27.8 464 VAL B O 1
ATOM 7810 N N . VAL B 1 465 ? 13.789 43.844 8.273 1 28.78 465 VAL B N 1
ATOM 7811 C CA . VAL B 1 465 ? 13.305 43.906 6.898 1 28.78 465 VAL B CA 1
ATOM 7812 C C . VAL B 1 465 ? 13.828 45.156 6.211 1 28.78 465 VAL B C 1
ATOM 7814 O O . VAL B 1 465 ? 13.648 46.281 6.719 1 28.78 465 VAL B O 1
ATOM 7817 N N . PRO B 1 466 ? 14.867 45.219 5.332 1 28.11 466 PRO B N 1
ATOM 7818 C CA . PRO B 1 466 ? 15.398 46.375 4.656 1 28.11 466 PRO B CA 1
ATOM 7819 C C . PRO B 1 466 ? 14.305 47.281 4.07 1 28.11 466 PRO B C 1
ATOM 7821 O O . PRO B 1 466 ? 13.242 46.781 3.693 1 28.11 466 PRO B O 1
ATOM 7824 N N . PRO B 1 467 ? 14.312 48.594 4.461 1 25.41 467 PRO B N 1
ATOM 7825 C CA . PRO B 1 467 ? 13.375 49.625 4.012 1 25.41 467 PRO B CA 1
ATOM 7826 C C . PRO B 1 467 ? 13.195 49.625 2.494 1 25.41 467 PRO B C 1
ATOM 7828 O O . PRO B 1 467 ? 14.086 49.188 1.762 1 25.41 467 PRO B O 1
ATOM 7831 N N . ASP B 1 468 ? 12.008 49.875 2.004 1 24.98 468 ASP B N 1
ATOM 7832 C CA . ASP B 1 468 ? 11.508 50.031 0.641 1 24.98 468 ASP B CA 1
ATOM 7833 C C . ASP B 1 468 ? 12.266 51.156 -0.094 1 24.98 468 ASP B C 1
ATOM 7835 O O . ASP B 1 468 ? 12.281 52.312 0.349 1 24.98 468 ASP B O 1
ATOM 7839 N N . SER B 1 469 ? 13.523 50.969 -0.687 1 24.44 469 SER B N 1
ATOM 7840 C CA . SER B 1 469 ? 14.227 51.969 -1.521 1 24.44 469 SER B CA 1
ATOM 7841 C C . SER B 1 469 ? 13.273 52.656 -2.484 1 24.44 469 SER B C 1
ATOM 7843 O O . SER B 1 469 ? 12.461 52 -3.143 1 24.44 469 SER B O 1
ATOM 7845 N N . ALA B 1 470 ? 13.008 54 -2.311 1 24.55 470 ALA B N 1
ATOM 7846 C CA . ALA B 1 470 ? 12.328 55 -3.109 1 24.55 470 ALA B CA 1
ATOM 7847 C C . ALA B 1 470 ? 12.727 54.906 -4.578 1 24.55 470 ALA B C 1
ATOM 7849 O O . ALA B 1 470 ? 13.82 54.438 -4.902 1 24.55 470 ALA B O 1
ATOM 7850 N N . SER B 1 471 ? 11.836 55.281 -5.562 1 23.78 471 SER B N 1
ATOM 7851 C CA . SER B 1 471 ? 11.57 55.219 -6.996 1 23.78 471 SER B CA 1
ATOM 7852 C C . SER B 1 471 ? 12.562 56.094 -7.773 1 23.78 471 SER B C 1
ATOM 7854 O O . SER B 1 471 ? 12.266 56.531 -8.891 1 23.78 471 SER B O 1
ATOM 7856 N N . GLY B 1 472 ? 13.836 56.344 -7.316 1 22.36 472 GLY B N 1
ATOM 7857 C CA . GLY B 1 472 ? 14.508 57.281 -8.211 1 22.36 472 GLY B CA 1
ATOM 7858 C C . GLY B 1 472 ? 14.484 56.844 -9.664 1 22.36 472 GLY B C 1
ATOM 7859 O O . GLY B 1 472 ? 14.453 55.625 -9.945 1 22.36 472 GLY B O 1
ATOM 7860 N N . GLY B 1 473 ? 14.008 57.656 -10.609 1 23.94 473 GLY B N 1
ATOM 7861 C CA . GLY B 1 473 ? 13.68 57.656 -12.023 1 23.94 473 GLY B CA 1
ATOM 7862 C C . GLY B 1 473 ? 14.859 57.312 -12.914 1 23.94 473 GLY B C 1
ATOM 7863 O O . GLY B 1 473 ? 14.789 57.469 -14.133 1 23.94 473 GLY B O 1
ATOM 7864 N N . GLU B 1 474 ? 16.078 57.219 -12.312 1 25.2 474 GLU B N 1
ATOM 7865 C CA . GLU B 1 474 ? 17.094 57.438 -13.352 1 25.2 474 GLU B CA 1
ATOM 7866 C C . GLU B 1 474 ? 16.938 56.438 -14.477 1 25.2 474 GLU B C 1
ATOM 7868 O O . GLU B 1 474 ? 16.5 55.312 -14.258 1 25.2 474 GLU B O 1
ATOM 7873 N N . SER B 1 475 ? 17.172 56.938 -15.688 1 25.59 475 SER B N 1
ATOM 7874 C CA . SER B 1 475 ? 17.047 56.469 -17.062 1 25.59 475 SER B CA 1
ATOM 7875 C C . SER B 1 475 ? 17.859 55.188 -17.266 1 25.59 475 SER B C 1
ATOM 7877 O O . SER B 1 475 ? 19.062 55.156 -17 1 25.59 475 SER B O 1
ATOM 7879 N N . ARG B 1 476 ? 17.172 54.125 -17.078 1 24.61 476 ARG B N 1
ATOM 7880 C CA . ARG B 1 476 ? 17.719 52.75 -17.094 1 24.61 476 ARG B CA 1
ATOM 7881 C C . ARG B 1 476 ? 18.578 52.531 -18.328 1 24.61 476 ARG B C 1
ATOM 7883 O O . ARG B 1 476 ? 18.094 52.656 -19.453 1 24.61 476 ARG B O 1
ATOM 7890 N N . PRO B 1 477 ? 19.875 52.938 -18.141 1 26.19 477 PRO B N 1
ATOM 7891 C CA . PRO B 1 477 ? 20.641 52.781 -19.375 1 26.19 477 PRO B CA 1
ATOM 7892 C C . PRO B 1 477 ? 20.344 51.438 -20.078 1 26.19 477 PRO B C 1
ATOM 7894 O O . PRO B 1 477 ? 19.875 50.5 -19.453 1 26.19 477 PRO B O 1
ATOM 7897 N N . GLN B 1 478 ? 20.375 51.5 -21.359 1 23.44 478 GLN B N 1
ATOM 7898 C CA . GLN B 1 478 ? 20.016 50.5 -22.359 1 23.44 478 GLN B CA 1
ATOM 7899 C C . GLN B 1 478 ? 20.781 49.188 -22.141 1 23.44 478 GLN B C 1
ATOM 7901 O O . GLN B 1 478 ? 22 49.188 -22.078 1 23.44 478 GLN B O 1
ATOM 7906 N N . PRO B 1 479 ? 20.234 48.281 -21.328 1 21.89 479 PRO B N 1
ATOM 7907 C CA . PRO B 1 479 ? 21 47.094 -20.922 1 21.89 479 PRO B CA 1
ATOM 7908 C C . PRO B 1 479 ? 21.703 46.406 -22.094 1 21.89 479 PRO B C 1
ATOM 7910 O O . PRO B 1 479 ? 21.156 46.375 -23.203 1 21.89 479 PRO B O 1
ATOM 7913 N N . ARG B 1 480 ? 22.969 46.531 -22.094 1 24.62 480 ARG B N 1
ATOM 7914 C CA . ARG B 1 480 ? 23.812 45.938 -23.125 1 24.62 480 ARG B CA 1
ATOM 7915 C C . ARG B 1 480 ? 23.375 44.531 -23.438 1 24.62 480 ARG B C 1
ATOM 7917 O O . ARG B 1 480 ? 22.719 43.875 -22.609 1 24.62 480 ARG B O 1
ATOM 7924 N N . SER B 1 481 ? 23.516 44.125 -24.625 1 22.64 481 SER B N 1
ATOM 7925 C CA . SER B 1 481 ? 23.156 42.906 -25.359 1 22.64 481 SER B CA 1
ATOM 7926 C C . SER B 1 481 ? 23.578 41.656 -24.594 1 22.64 481 SER B C 1
ATOM 7928 O O . SER B 1 481 ? 24.609 41.656 -23.922 1 22.64 481 SER B O 1
ATOM 7930 N N . PRO B 1 482 ? 22.609 40.781 -24.188 1 22.69 482 PRO B N 1
ATOM 7931 C CA . PRO B 1 482 ? 22.75 39.531 -23.438 1 22.69 482 PRO B CA 1
ATOM 7932 C C . PRO B 1 482 ? 23.938 38.719 -23.891 1 22.69 482 PRO B C 1
ATOM 7934 O O . PRO B 1 482 ? 24.047 38.375 -25.078 1 22.69 482 PRO B O 1
ATOM 7937 N N . GLN B 1 483 ? 25.094 39.094 -23.422 1 23.58 483 GLN B N 1
ATOM 7938 C CA . GLN B 1 483 ? 26.203 38.281 -23.859 1 23.58 483 GLN B CA 1
ATOM 7939 C C . GLN B 1 483 ? 25.859 36.781 -23.781 1 23.58 483 GLN B C 1
ATOM 7941 O O . GLN B 1 483 ? 25.125 36.375 -22.875 1 23.58 483 GLN B O 1
ATOM 7946 N N . THR B 1 484 ? 26 36.031 -24.828 1 24.45 484 THR B N 1
ATOM 7947 C CA . THR B 1 484 ? 25.781 34.656 -25.188 1 24.45 484 THR B CA 1
ATOM 7948 C C . THR B 1 484 ? 26.344 33.719 -24.109 1 24.45 484 THR B C 1
ATOM 7950 O O . THR B 1 484 ? 27.547 33.75 -23.844 1 24.45 484 THR B O 1
ATOM 7953 N N . MET B 1 485 ? 25.625 33.531 -23.047 1 23.95 485 MET B N 1
ATOM 7954 C CA . MET B 1 485 ? 26 32.594 -22 1 23.95 485 MET B CA 1
ATOM 7955 C C . MET B 1 485 ? 26.641 31.344 -22.578 1 23.95 485 MET B C 1
ATOM 7957 O O . MET B 1 485 ? 26.125 30.75 -23.531 1 23.95 485 MET B O 1
ATOM 7961 N N . ALA B 1 486 ? 27.844 31.109 -22.266 1 26.89 486 ALA B N 1
ATOM 7962 C CA . ALA B 1 486 ? 28.625 29.969 -22.766 1 26.89 486 ALA B CA 1
ATOM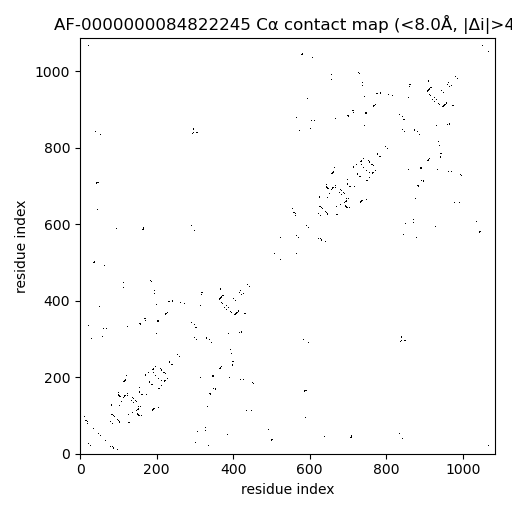 7963 C C . ALA B 1 486 ? 27.891 28.656 -22.484 1 26.89 486 ALA B C 1
ATOM 7965 O O . ALA B 1 486 ? 27.188 28.516 -21.484 1 26.89 486 ALA B O 1
ATOM 7966 N N . PRO B 1 487 ? 27.656 27.688 -23.438 1 27.25 487 PRO B N 1
ATOM 7967 C CA . PRO B 1 487 ? 26.953 26.406 -23.422 1 27.25 487 PRO B CA 1
ATOM 7968 C C . PRO B 1 487 ? 27.328 25.531 -22.234 1 27.25 487 PRO B C 1
ATOM 7970 O O . PRO B 1 487 ? 28.5 25.172 -22.078 1 27.25 487 PRO B O 1
ATOM 7973 N N . THR B 1 488 ? 26.844 25.766 -21.109 1 27.41 488 THR B N 1
ATOM 7974 C CA . THR B 1 488 ? 27.141 24.969 -19.922 1 27.41 488 THR B CA 1
ATOM 7975 C C . THR B 1 488 ? 27.094 23.469 -20.25 1 27.41 488 THR B C 1
ATOM 7977 O O . THR B 1 488 ? 26.328 23.047 -21.109 1 27.41 488 THR B O 1
ATOM 7980 N N . ALA B 1 489 ? 27.781 22.5 -19.406 1 30.58 489 ALA B N 1
ATOM 7981 C CA . ALA B 1 489 ? 28.219 21.109 -19.578 1 30.58 489 ALA B CA 1
ATOM 7982 C C . ALA B 1 489 ? 27.016 20.172 -19.641 1 30.58 489 ALA B C 1
ATOM 7984 O O . ALA B 1 489 ? 26.516 19.734 -18.609 1 30.58 489 ALA B O 1
ATOM 7985 N N . GLN B 1 490 ? 26.016 20.188 -20.391 1 31.61 490 GLN B N 1
ATOM 7986 C CA . GLN B 1 490 ? 24.906 19.328 -20.797 1 31.61 490 GLN B CA 1
ATOM 7987 C C . GLN B 1 490 ? 25.312 17.859 -20.797 1 31.61 490 GLN B C 1
ATOM 7989 O O . GLN B 1 490 ? 24.469 16.969 -20.734 1 31.61 490 GLN B O 1
ATOM 7994 N N . GLY B 1 491 ? 26.594 17.672 -20.812 1 35.91 491 GLY B N 1
ATOM 7995 C CA . GLY B 1 491 ? 27.062 16.328 -21.094 1 35.91 491 GLY B CA 1
ATOM 7996 C C . GLY B 1 491 ? 26.984 15.406 -19.891 1 35.91 491 GLY B C 1
ATOM 7997 O O . GLY B 1 491 ? 26.625 14.234 -20.016 1 35.91 491 GLY B O 1
ATOM 7998 N N . GLU B 1 492 ? 27.281 15.93 -18.688 1 39.25 492 GLU B N 1
ATOM 7999 C CA . GLU B 1 492 ? 27.438 15.047 -17.531 1 39.25 492 GLU B CA 1
ATOM 8000 C C . GLU B 1 492 ? 26.078 14.648 -16.953 1 39.25 492 GLU B C 1
ATOM 8002 O O . GLU B 1 492 ? 25.906 13.523 -16.484 1 39.25 492 GLU B O 1
ATOM 8007 N N . ALA B 1 493 ? 25.156 15.562 -16.844 1 44.75 493 ALA B N 1
ATOM 8008 C CA . ALA B 1 493 ? 23.812 15.242 -16.359 1 44.75 493 ALA B CA 1
ATOM 8009 C C . ALA B 1 493 ? 23.172 14.156 -17.219 1 44.75 493 ALA B C 1
ATOM 8011 O O . ALA B 1 493 ? 22.516 13.25 -16.703 1 44.75 493 ALA B O 1
ATOM 8012 N N . THR B 1 494 ? 23.469 14.219 -18.484 1 48.88 494 THR B N 1
ATOM 8013 C CA . THR B 1 494 ? 22.922 13.266 -19.438 1 48.88 494 THR B CA 1
ATOM 8014 C C . THR B 1 494 ? 23.5 11.875 -19.203 1 48.88 494 THR B C 1
ATOM 8016 O O . THR B 1 494 ? 22.766 10.883 -19.234 1 48.88 494 THR B O 1
ATOM 8019 N N . TRP B 1 495 ? 24.719 11.883 -18.641 1 52.09 495 TRP B N 1
ATOM 8020 C CA . TRP B 1 495 ? 25.375 10.586 -18.5 1 52.09 495 TRP B CA 1
ATOM 8021 C C . TRP B 1 495 ? 24.844 9.852 -17.266 1 52.09 495 TRP B C 1
ATOM 8023 O O . TRP B 1 495 ? 24.672 8.633 -17.281 1 52.09 495 TRP B O 1
ATOM 8033 N N . ARG B 1 496 ? 24.516 10.609 -16.234 1 51.16 496 ARG B N 1
ATOM 8034 C CA . ARG B 1 496 ? 24 9.992 -15.023 1 51.16 496 ARG B CA 1
ATOM 8035 C C . ARG B 1 496 ? 22.578 9.445 -15.25 1 51.16 496 ARG B C 1
ATOM 8037 O O . ARG B 1 496 ? 22.266 8.336 -14.828 1 51.16 496 ARG B O 1
ATOM 8044 N N . LEU B 1 497 ? 21.859 10.156 -15.828 1 54.94 497 LEU B N 1
ATOM 8045 C CA . LEU B 1 497 ? 20.531 9.68 -16.172 1 54.94 497 LEU B CA 1
ATOM 8046 C C . LEU B 1 497 ? 20.609 8.5 -17.141 1 54.94 497 LEU B C 1
ATOM 8048 O O . LEU B 1 497 ? 19.766 7.59 -17.078 1 54.94 497 LEU B O 1
ATOM 8052 N N . GLU B 1 498 ? 21.641 8.578 -17.938 1 59.12 498 GLU B N 1
ATOM 8053 C CA . GLU B 1 498 ? 21.859 7.449 -18.828 1 59.12 498 GLU B CA 1
ATOM 8054 C C . GLU B 1 498 ? 22.203 6.18 -18.062 1 59.12 498 GLU B C 1
ATOM 8056 O O . GLU B 1 498 ? 21.719 5.094 -18.375 1 59.12 498 GLU B O 1
ATOM 8061 N N . ARG B 1 499 ? 22.969 6.391 -16.984 1 54.25 499 ARG B N 1
ATOM 8062 C CA . ARG B 1 499 ? 23.312 5.25 -16.141 1 54.25 499 ARG B CA 1
ATOM 8063 C C . ARG B 1 499 ? 22.078 4.715 -15.414 1 54.25 499 ARG B C 1
ATOM 8065 O O . ARG B 1 499 ? 21.891 3.5 -15.32 1 54.25 499 ARG B O 1
ATOM 8072 N N . ILE B 1 500 ? 21.312 5.621 -15.008 1 56.62 500 ILE B N 1
ATOM 8073 C CA . ILE B 1 500 ? 20.062 5.258 -14.344 1 56.62 500 ILE B CA 1
ATOM 8074 C C . ILE B 1 500 ? 19.141 4.578 -15.344 1 56.62 500 ILE B C 1
ATOM 8076 O O . ILE B 1 500 ? 18.5 3.566 -15.031 1 56.62 500 ILE B O 1
ATOM 8080 N N . ARG B 1 501 ? 19.156 5.094 -16.547 1 60.53 501 ARG B N 1
ATOM 8081 C CA . ARG B 1 501 ? 18.359 4.492 -17.609 1 60.53 501 ARG B CA 1
ATOM 8082 C C . ARG B 1 501 ? 18.906 3.121 -17.984 1 60.53 501 ARG B C 1
ATOM 8084 O O . ARG B 1 501 ? 18.141 2.18 -18.203 1 60.53 501 ARG B O 1
ATOM 8091 N N . GLU B 1 502 ? 20.172 3.033 -18.125 1 56.94 502 GLU B N 1
ATOM 8092 C CA . GLU B 1 502 ? 20.812 1.769 -18.469 1 56.94 502 GLU B CA 1
ATOM 8093 C C . GLU B 1 502 ? 20.5 0.687 -17.438 1 56.94 502 GLU B C 1
ATOM 8095 O O . GLU B 1 502 ? 20.219 -0.459 -17.812 1 56.94 502 GLU B O 1
ATOM 8100 N N . SER B 1 503 ? 20.516 1.171 -16.219 1 54.38 503 SER B N 1
ATOM 8101 C CA . SER B 1 503 ? 20.234 0.216 -15.148 1 54.38 503 SER B CA 1
ATOM 8102 C C . SER B 1 503 ? 18.75 -0.109 -15.078 1 54.38 503 SER B C 1
ATOM 8104 O O . SER B 1 503 ? 18.344 -1.099 -14.461 1 54.38 503 SER B O 1
ATOM 8106 N N . SER B 1 504 ? 18 0.777 -15.672 1 50.62 504 SER B N 1
ATOM 8107 C CA . SER B 1 504 ? 16.547 0.635 -15.656 1 50.62 504 SER B CA 1
ATOM 8108 C C . SER B 1 504 ? 16.062 -0.09 -16.906 1 50.62 504 SER B C 1
ATOM 8110 O O . SER B 1 504 ? 14.891 -0.482 -16.984 1 50.62 504 SER B O 1
ATOM 8112 N N . GLU B 1 505 ? 16.844 0.04 -18.094 1 47.91 505 GLU B N 1
ATOM 8113 C CA . GLU B 1 505 ? 16.422 -0.578 -19.344 1 47.91 505 GLU B CA 1
ATOM 8114 C C . GLU B 1 505 ? 16.578 -2.096 -19.297 1 47.91 505 GLU B C 1
ATOM 8116 O O . GLU B 1 505 ? 17.5 -2.609 -18.641 1 47.91 505 GLU B O 1
ATOM 8121 N N . THR B 1 506 ? 15.516 -2.521 -19.734 1 40.84 506 THR B N 1
ATOM 8122 C CA . THR B 1 506 ? 15.656 -3.953 -19.969 1 40.84 506 THR B CA 1
ATOM 8123 C C . THR B 1 506 ? 16.828 -4.234 -20.906 1 40.84 506 THR B C 1
ATOM 8125 O O . THR B 1 506 ? 17.016 -3.541 -21.906 1 40.84 506 THR B O 1
ATOM 8128 N N . PRO B 1 507 ? 17.875 -4.977 -20.641 1 32.88 507 PRO B N 1
ATOM 8129 C CA . PRO B 1 507 ? 19.047 -5.227 -21.484 1 32.88 507 PRO B CA 1
ATOM 8130 C C . PRO B 1 507 ? 18.672 -5.441 -22.953 1 32.88 507 PRO B C 1
ATOM 8132 O O . PRO B 1 507 ? 19.547 -5.762 -23.766 1 32.88 507 PRO B O 1
ATOM 8135 N N . ASN B 1 508 ? 17.641 -5.129 -23.453 1 30.72 508 ASN B N 1
ATOM 8136 C CA . ASN B 1 508 ? 17.516 -5.582 -24.828 1 30.72 508 ASN B CA 1
ATOM 8137 C C . ASN B 1 508 ? 17.953 -4.504 -25.812 1 30.72 508 ASN B C 1
ATOM 8139 O O . ASN B 1 508 ? 17.688 -4.605 -27.016 1 30.72 508 ASN B O 1
ATOM 8143 N N . LYS B 1 509 ? 18.016 -3.117 -25.547 1 32.38 509 LYS B N 1
ATOM 8144 C CA . LYS B 1 509 ? 18.125 -2.322 -26.766 1 32.38 509 LYS B CA 1
ATOM 8145 C C . LYS B 1 509 ? 19.578 -2.164 -27.203 1 32.38 509 LYS B C 1
ATOM 8147 O O . LYS B 1 509 ? 20.328 -1.374 -26.625 1 32.38 509 LYS B O 1
ATOM 8152 N N . THR B 1 510 ? 20.266 -3.043 -27.797 1 29.09 510 THR B N 1
ATOM 8153 C CA . THR B 1 510 ? 21.547 -2.801 -28.469 1 29.09 510 THR B CA 1
ATOM 8154 C C . THR B 1 510 ? 21.422 -1.657 -29.469 1 29.09 510 THR B C 1
ATOM 8156 O O . THR B 1 510 ? 20.578 -1.704 -30.375 1 29.09 510 THR B O 1
ATOM 8159 N N . ARG B 1 511 ? 21.984 -0.496 -29.234 1 29.78 511 ARG B N 1
ATOM 8160 C CA . ARG B 1 511 ? 22.234 0.454 -30.312 1 29.78 511 ARG B CA 1
ATOM 8161 C C . ARG B 1 511 ? 23.125 -0.156 -31.375 1 29.78 511 ARG B C 1
ATOM 8163 O O . ARG B 1 511 ? 24.125 -0.816 -31.062 1 29.78 511 ARG B O 1
ATOM 8170 N N . PRO B 1 512 ? 22.859 -0.048 -32.75 1 26.64 512 PRO B N 1
ATOM 8171 C CA . PRO B 1 512 ? 23.594 -0.585 -33.875 1 26.64 512 PRO B CA 1
ATOM 8172 C C . PRO B 1 512 ? 25.047 -0.113 -33.938 1 26.64 512 PRO B C 1
ATOM 8174 O O . PRO B 1 512 ? 25.875 -0.714 -34.625 1 26.64 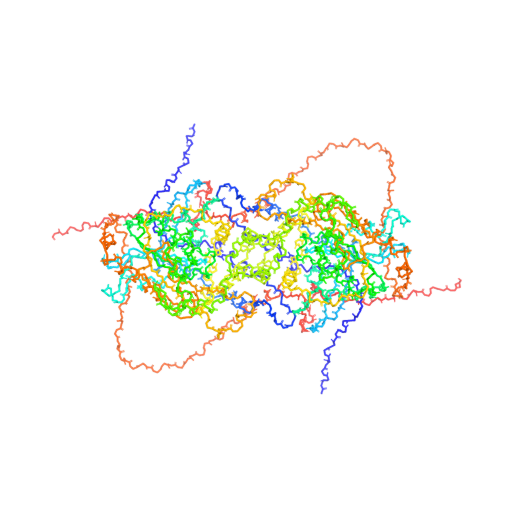512 PRO B O 1
ATOM 8177 N N . GLU B 1 513 ? 25.547 1.078 -33.469 1 26.78 513 GLU B N 1
ATOM 8178 C CA . GLU B 1 513 ? 26.844 1.619 -33.906 1 26.78 513 GLU B CA 1
ATOM 8179 C C . GLU B 1 513 ? 28 0.916 -33.188 1 26.78 513 GLU B C 1
ATOM 8181 O O . GLU B 1 513 ? 29.094 0.845 -33.719 1 26.78 513 GLU B O 1
ATOM 8186 N N . ASP B 1 514 ? 28.031 0.777 -31.906 1 27.61 514 ASP B N 1
ATOM 8187 C CA . ASP B 1 514 ? 29.344 0.482 -31.344 1 27.61 514 ASP B CA 1
ATOM 8188 C C . ASP B 1 514 ? 29.688 -0.994 -31.516 1 27.61 514 ASP B C 1
ATOM 8190 O O . ASP B 1 514 ? 29.609 -1.771 -30.562 1 27.61 514 ASP B O 1
ATOM 8194 N N . ARG B 1 515 ? 29.484 -1.664 -32.688 1 28.16 515 ARG B N 1
ATOM 8195 C CA . ARG B 1 515 ? 29.875 -3.025 -33.031 1 28.16 515 ARG B CA 1
ATOM 8196 C C . ARG B 1 515 ? 31.375 -3.217 -32.875 1 28.16 515 ARG B C 1
ATOM 8198 O O . ARG B 1 515 ? 31.906 -4.305 -33.125 1 28.16 515 ARG B O 1
ATOM 8205 N N . ALA B 1 516 ? 32.281 -2.311 -33.25 1 25.11 516 ALA B N 1
ATOM 8206 C CA . ALA B 1 516 ? 33.625 -2.791 -33.469 1 25.11 516 ALA B CA 1
ATOM 8207 C C . ALA B 1 516 ? 34.25 -3.391 -32.219 1 25.11 516 ALA B C 1
ATOM 8209 O O . ALA B 1 516 ? 34.938 -4.418 -32.281 1 25.11 516 ALA B O 1
ATOM 8210 N N . ARG B 1 517 ? 34.844 -2.557 -31.344 1 23.86 517 ARG B N 1
ATOM 8211 C CA . ARG B 1 517 ? 35.969 -2.992 -30.5 1 23.86 517 ARG B CA 1
ATOM 8212 C C . ARG B 1 517 ? 35.438 -3.859 -29.344 1 23.86 517 ARG B C 1
ATOM 8214 O O . ARG B 1 517 ? 36.25 -4.422 -28.594 1 23.86 517 ARG B O 1
ATOM 8221 N N . ALA B 1 518 ? 34.5 -3.418 -28.578 1 24.55 518 ALA B N 1
ATOM 8222 C CA . ALA B 1 518 ? 34.531 -3.84 -27.172 1 24.55 518 ALA B CA 1
ATOM 8223 C C . ALA B 1 518 ? 34.156 -5.312 -27.031 1 24.55 518 ALA B C 1
ATOM 8225 O O . ALA B 1 518 ? 33.344 -5.832 -27.812 1 24.55 518 ALA B O 1
ATOM 8226 N N . GLY B 1 519 ? 34.969 -6.273 -26.391 1 23.75 519 GLY B N 1
ATOM 8227 C CA . GLY B 1 519 ? 34.844 -7.633 -25.891 1 23.75 519 GLY B CA 1
ATOM 8228 C C . GLY B 1 519 ? 33.469 -7.965 -25.406 1 23.75 519 GLY B C 1
ATOM 8229 O O . GLY B 1 519 ? 32.625 -7.07 -25.203 1 23.75 519 GLY B O 1
ATOM 8230 N N . PRO B 1 520 ? 33.031 -9.25 -25.547 1 25.78 520 PRO B N 1
ATOM 8231 C CA . PRO B 1 520 ? 31.719 -9.852 -25.312 1 25.78 520 PRO B CA 1
ATOM 8232 C C . PRO B 1 520 ? 31.078 -9.398 -24 1 25.78 520 PRO B C 1
ATOM 8234 O O . PRO B 1 520 ? 31.594 -9.727 -22.922 1 25.78 520 PRO B O 1
ATOM 8237 N N . ASP B 1 521 ? 31 -8.109 -23.797 1 25.05 521 ASP B N 1
ATOM 8238 C CA . ASP B 1 521 ? 30.312 -7.809 -22.531 1 25.05 521 ASP B CA 1
ATOM 8239 C C . ASP B 1 521 ? 29.078 -8.688 -22.359 1 25.05 521 ASP B C 1
ATOM 8241 O O . ASP B 1 521 ? 28.5 -9.148 -23.344 1 25.05 521 ASP B O 1
ATOM 8245 N N . ALA B 1 522 ? 28.75 -9.219 -21.125 1 27.2 522 ALA B N 1
ATOM 8246 C CA . ALA B 1 522 ? 27.703 -10.133 -20.703 1 27.2 522 ALA B CA 1
ATOM 8247 C C . ALA B 1 522 ? 26.344 -9.719 -21.297 1 27.2 522 ALA B C 1
ATOM 8249 O O . ALA B 1 522 ? 25.688 -8.82 -20.781 1 27.2 522 ALA B O 1
ATOM 8250 N N . ASP B 1 523 ? 26.312 -9.453 -22.641 1 26.25 523 ASP B N 1
ATOM 8251 C CA . ASP B 1 523 ? 25.156 -9.086 -23.453 1 26.25 523 ASP B CA 1
ATOM 8252 C C . ASP B 1 523 ? 24.031 -10.102 -23.281 1 26.25 523 ASP B C 1
ATOM 8254 O O . ASP B 1 523 ? 24.234 -11.305 -23.469 1 26.25 523 ASP B O 1
ATOM 8258 N N . PHE B 1 524 ? 23.125 -9.852 -22.391 1 27.67 524 PHE B N 1
ATOM 8259 C CA . PHE B 1 524 ? 21.969 -10.742 -22.391 1 27.67 524 PHE B CA 1
ATOM 8260 C C . PHE B 1 524 ? 21.531 -11.031 -23.828 1 27.67 524 PHE B C 1
ATOM 8262 O O . PHE B 1 524 ? 20.5 -11.68 -24.031 1 27.67 524 PHE B O 1
ATOM 8269 N N . ASP B 1 525 ? 22.281 -10.43 -24.922 1 26.22 525 ASP B N 1
ATOM 8270 C CA . ASP B 1 525 ? 21.984 -10.617 -26.344 1 26.22 525 ASP B CA 1
ATOM 8271 C C . ASP B 1 525 ? 22.578 -11.922 -26.859 1 26.22 525 ASP B C 1
ATOM 8273 O O . ASP B 1 525 ? 22.422 -12.266 -28.031 1 26.22 525 ASP B O 1
ATOM 8277 N N . GLY B 1 526 ? 23.859 -12.32 -26.359 1 24.55 526 GLY B N 1
ATOM 8278 C CA . GLY B 1 526 ? 24.734 -13.258 -27.031 1 24.55 526 GLY B CA 1
ATOM 8279 C C . GLY B 1 526 ? 24.125 -14.633 -27.219 1 24.55 526 GLY B C 1
ATOM 8280 O O . GLY B 1 526 ? 24.828 -15.602 -27.484 1 24.55 526 GLY B O 1
ATOM 8281 N N . ALA B 1 527 ? 23.016 -15.008 -26.75 1 22.69 527 ALA B N 1
ATOM 8282 C CA . ALA B 1 527 ? 22.766 -16.422 -27.031 1 22.69 527 ALA B CA 1
ATOM 8283 C C . ALA B 1 527 ? 22.578 -16.656 -28.516 1 22.69 527 ALA B C 1
ATOM 8285 O O . ALA B 1 527 ? 21.453 -16.688 -29.016 1 22.69 527 ALA B O 1
ATOM 8286 N N . SER B 1 528 ? 23.469 -15.961 -29.375 1 19.94 528 SER B N 1
ATOM 8287 C CA . SER B 1 528 ? 23.297 -16.406 -30.75 1 19.94 528 SER B CA 1
ATOM 8288 C C . SER B 1 528 ? 23.797 -17.828 -30.938 1 19.94 528 SER B C 1
ATOM 8290 O O . SER B 1 528 ? 24.859 -18.203 -30.438 1 19.94 528 SER B O 1
ATOM 8292 N N . PRO B 1 529 ? 23.062 -18.812 -31.344 1 19.66 529 PRO B N 1
ATOM 8293 C CA . PRO B 1 529 ? 23.438 -20.203 -31.641 1 19.66 529 PRO B CA 1
ATOM 8294 C C . PRO B 1 529 ? 24.469 -20.297 -32.75 1 19.66 529 PRO B C 1
ATOM 8296 O O . PRO B 1 529 ? 24.203 -19.922 -33.906 1 19.66 529 PRO B O 1
ATOM 8299 N N . ASP B 1 530 ? 25.703 -19.812 -32.625 1 19.44 530 ASP B N 1
ATOM 8300 C CA . ASP B 1 530 ? 26.609 -20.062 -33.75 1 19.44 530 ASP B CA 1
ATOM 8301 C C . ASP B 1 530 ? 26.562 -21.516 -34.188 1 19.44 530 ASP B C 1
ATOM 8303 O O . ASP B 1 530 ? 26.109 -22.375 -33.406 1 19.44 530 ASP B O 1
ATOM 8307 N N . THR B 1 531 ? 27.391 -21.828 -35.312 1 18.33 531 THR B N 1
ATOM 8308 C CA . THR B 1 531 ? 27.516 -22.797 -36.375 1 18.33 531 THR B CA 1
ATOM 8309 C C . THR B 1 531 ? 28.016 -24.141 -35.875 1 18.33 531 THR B C 1
ATOM 8311 O O . THR B 1 531 ? 29.062 -24.203 -35.219 1 18.33 531 THR B O 1
ATOM 8314 N N . ILE B 1 532 ? 27.094 -25.062 -35.625 1 19.41 532 ILE B N 1
ATOM 8315 C CA . ILE B 1 532 ? 27.453 -26.453 -35.406 1 19.41 532 ILE B CA 1
ATOM 8316 C C . ILE B 1 532 ? 28.359 -26.938 -36.562 1 19.41 532 ILE B C 1
ATOM 8318 O O . ILE B 1 532 ? 27.969 -26.922 -37.719 1 19.41 532 ILE B O 1
ATOM 8322 N N . VAL B 1 533 ? 29.641 -26.531 -36.469 1 18.8 533 VAL B N 1
ATOM 8323 C CA . VAL B 1 533 ? 30.562 -27.125 -37.438 1 18.8 533 VAL B CA 1
ATOM 8324 C C . VAL B 1 533 ? 30.531 -28.641 -37.312 1 18.8 533 VAL B C 1
ATOM 8326 O O . VAL B 1 533 ? 30.828 -29.188 -36.25 1 18.8 533 VAL B O 1
ATOM 8329 N N . VAL B 1 534 ? 29.609 -29.234 -38.062 1 20.73 534 VAL B N 1
ATOM 8330 C CA . VAL B 1 534 ? 29.5 -30.672 -38.281 1 20.73 534 VAL B CA 1
ATOM 8331 C C . VAL B 1 534 ? 30.781 -31.203 -38.906 1 20.73 534 VAL B C 1
ATOM 8333 O O . VAL B 1 534 ? 31.156 -30.797 -40.031 1 20.73 534 VAL B O 1
ATOM 8336 N N . THR B 1 535 ? 31.844 -31.328 -38.094 1 19.64 535 THR B N 1
ATOM 8337 C CA . THR B 1 535 ? 33 -31.969 -38.719 1 19.64 535 THR B CA 1
ATOM 8338 C C . THR B 1 535 ? 32.625 -33.344 -39.25 1 19.64 535 THR B C 1
ATOM 8340 O O . THR B 1 535 ? 32.031 -34.156 -38.531 1 19.64 535 THR B O 1
ATOM 8343 N N . PRO B 1 536 ? 32.562 -33.562 -40.531 1 22.16 536 PRO B N 1
ATOM 8344 C CA . PRO B 1 536 ? 32.25 -34.781 -41.312 1 22.16 536 PRO B CA 1
ATOM 8345 C C . PRO B 1 536 ? 33.125 -35.969 -40.875 1 22.16 536 PRO B C 1
ATOM 8347 O O . PRO B 1 536 ? 34.25 -35.781 -40.438 1 22.16 536 PRO B O 1
ATOM 8350 N N . PRO B 1 537 ? 32.438 -37 -40.188 1 21.89 537 PRO B N 1
ATOM 8351 C CA . PRO B 1 537 ? 33.25 -38.188 -39.906 1 21.89 537 PRO B CA 1
ATOM 8352 C C . PRO B 1 537 ? 34.156 -38.594 -41.094 1 21.89 537 PRO B C 1
ATOM 8354 O O . PRO B 1 537 ? 33.844 -38.25 -42.25 1 21.89 537 PRO B O 1
ATOM 8357 N N . LEU B 1 538 ? 35.438 -38.594 -40.844 1 20.5 538 LEU B N 1
ATOM 8358 C CA . LEU B 1 538 ? 36.469 -39.125 -41.719 1 20.5 538 LEU B CA 1
ATOM 8359 C C . LEU B 1 538 ? 36.062 -40.5 -42.25 1 20.5 538 LEU B C 1
ATOM 8361 O O . LEU B 1 538 ? 35.469 -41.312 -41.5 1 20.5 538 LEU B O 1
ATOM 8365 N N . ASN B 1 539 ? 35.906 -40.719 -43.562 1 21.08 539 ASN B N 1
ATOM 8366 C CA . ASN B 1 539 ? 35.812 -41.844 -44.5 1 21.08 539 ASN B CA 1
ATOM 8367 C C . ASN B 1 539 ? 36.844 -42.906 -44.188 1 21.08 539 ASN B C 1
ATOM 8369 O O . ASN B 1 539 ? 38.031 -42.75 -44.5 1 21.08 539 ASN B O 1
ATOM 8373 N N . GLU B 1 540 ? 37.156 -43.344 -42.875 1 21.89 540 GLU B N 1
ATOM 8374 C CA . GLU B 1 540 ? 38.156 -44.406 -43 1 21.89 540 GLU B CA 1
ATOM 8375 C C . GLU B 1 540 ? 37.688 -45.469 -44.031 1 21.89 540 GLU B C 1
ATOM 8377 O O . GLU B 1 540 ? 36.5 -45.656 -44.219 1 21.89 540 GLU B O 1
ATOM 8382 N N . GLY B 1 541 ? 38.688 -46.156 -44.844 1 21.92 541 GLY B N 1
ATOM 8383 C CA . GLY B 1 541 ? 39 -47.125 -45.875 1 21.92 541 GLY B CA 1
ATOM 8384 C C . GLY B 1 541 ? 38.375 -48.5 -45.625 1 21.92 541 GLY B C 1
ATOM 8385 O O . GLY B 1 541 ? 38 -48.781 -44.5 1 21.92 541 GLY B O 1
ATOM 8386 N N . LEU B 1 542 ? 37.969 -49.25 -46.75 1 20.83 542 LEU B N 1
ATOM 8387 C CA . LEU B 1 542 ? 37.781 -50.562 -47.375 1 20.83 542 LEU B CA 1
ATOM 8388 C C . LEU B 1 542 ? 39 -51.438 -47.094 1 20.83 542 LEU B C 1
ATOM 8390 O O . LEU B 1 542 ? 39 -52.625 -47.438 1 20.83 542 LEU B O 1
ATOM 8394 N N . ARG B 1 543 ? 39.844 -51.688 -46.031 1 21.7 543 ARG B N 1
ATOM 8395 C CA . ARG B 1 543 ? 40.094 -53.125 -46.156 1 21.7 543 ARG B CA 1
ATOM 8396 C C . ARG B 1 543 ? 39 -53.938 -45.438 1 21.7 543 ARG B C 1
ATOM 8398 O O . ARG B 1 543 ? 38.5 -53.531 -44.406 1 21.7 543 ARG B O 1
#

Nearest PDB structures (foldseek):
  5f4z-assembly3_E  TM=7.674E-01  e=9.752E-23  Streptomyces carzinostaticus subsp. neocarzinostaticus
  1qo7-assembly1_A  TM=7.566E-01  e=2.664E-21  Aspergillus niger
  4qla-assembly1_B  TM=8.047E-01  e=1.429E-18  Bombyx mori
  4qla-assembly1_A  TM=7.455E-01  e=1.575E-19  Bombyx mori
  5hdf-assembly1_B  TM=4.271E-01  e=4.304E-05  Streptomyces albus